Protein AF-0000000085128544 (afdb_homodimer)

Foldseek 3Di:
DDPPLPALPDAFPAAAADDDDPVVLQVLLVLLLLLDPQLQLLLLLCLLLVEDLQLSLLQSLLQLQLQLVLLCLLCPPFLVFLWGKGFDLQCSLLQQLQLVVQPTYPQSNQAVLQQLQVLLVVLLVCLVVLNQLVVLVQQFDLLLLLLLLLLSLVLCLCSLCVRFQQDDPDPDDSVRSVVLLQQLLVQLVVLCVQLVVDPDPVSSSSNSNSNVRSLVVSQVVCVVVVNFDCVLLVPWDFFDARAFRVPRHNHDHDPLSNVLVNLSVSSLLNNQVVLVVLLCSLSVHFRDSSSSSSSSSSQSVSQNSSSGRNYHRMGTDSSVSVSCSVVSHGYSSSSNSSSVVSSVSSGGSSSSSVSSRRRSSSSSSSVSVVSVVSSVVSVVSCVVPPCDPLSCCLSPVLSVQLVCLSPPDPVVLVVDDSSSNSCSSRSSSRSSVSSSVSVVPDDDDVVVPPPVPCPRD/DDDPLPALPDAFPAAAADDDDPVVLQVLLVLLLLLDPQLQLLLLLCLLLVEDLQLSLLQSLLQLQLQLVLLCLLCPPFLVFLWGKGFDLQCSLLQQLQLVVQPTYPQSNQAVLQQLQVLLVVLLVCLVVLNQLVVLVQQFDLLLLLLLLLLSLVLCLCSLCVRFQQDDDDPDDSVRSVVLLQQLLVQLVVLCVQLVVDPDPVSVSSNSNSNVRSLVVSQVVCVVVVNFDCVLLVPWDFFDAHAFRVGRHNHDHDPLSNVLVNLSVSSLLNNQVVLVVLLCSLSVHFRDSSSSSSSSSSQSVSSNSSSGRNYHRMGTDSSVSVSCSSVSHGYSSSSNSSSVVSSVSSGGSSSSSVSSRRRSSSSSSSVSVVSVVSSVVSVVSCVVPPCDPLSCCLSPVLSVQLVCLSPPDPVVLVVDDSSSNSCSSRSSSRSSVSSSVSVVPDDDDPVVPPPVPCPRD

InterPro domains:
  IPR006043 Nucleobase cation symporter 2 family [PF00860] (24-406)

Solvent-accessible surface area (backbone atoms only — not comparable to full-atom values): 42952 Å² total; per-residue (Å²): 135,83,73,83,64,83,61,59,85,67,77,73,76,31,50,51,87,41,84,72,53,69,68,55,18,44,55,53,7,48,49,48,50,51,51,45,70,57,61,52,58,41,48,52,54,26,55,67,42,65,44,53,59,67,57,27,15,37,32,34,15,12,33,31,28,27,18,7,51,23,10,36,42,24,27,72,66,40,38,56,44,67,47,50,32,26,62,46,72,64,52,50,36,31,47,52,34,40,12,49,72,56,72,26,48,76,68,2,44,8,38,37,38,37,9,41,37,60,24,18,50,49,38,24,48,34,11,73,71,62,46,36,47,60,50,47,62,69,56,44,44,67,67,36,42,16,37,36,39,27,36,40,12,59,55,43,37,56,49,22,40,52,53,16,25,62,43,60,62,94,84,48,44,57,67,56,24,45,49,37,11,48,48,3,30,49,41,26,52,48,28,42,50,50,17,66,71,34,90,45,73,66,11,51,50,34,40,39,35,12,64,54,48,11,49,52,52,22,41,49,52,33,40,74,71,66,66,49,68,62,60,66,32,70,71,36,49,62,67,43,81,52,46,34,45,69,74,72,30,67,63,31,80,44,70,47,52,25,55,48,35,40,54,43,48,52,51,47,50,47,55,27,49,52,26,52,44,47,37,23,49,62,68,73,43,69,70,50,61,67,42,46,8,31,32,35,27,22,42,13,50,26,19,31,52,7,20,44,33,44,22,60,53,46,32,48,44,51,60,50,37,51,49,28,63,72,69,16,51,37,23,31,57,23,42,44,36,25,12,49,51,32,33,54,52,15,33,28,28,32,60,24,24,47,59,46,48,48,49,53,15,26,54,14,19,40,44,38,53,50,20,32,52,40,21,45,53,10,50,58,51,41,54,78,46,81,76,46,73,64,47,42,47,33,45,26,50,13,48,51,44,18,50,48,31,69,63,50,54,65,76,62,44,69,72,45,59,66,46,57,35,33,41,41,33,11,23,36,47,44,14,38,50,40,18,38,48,39,57,70,68,51,76,74,62,80,82,66,59,59,62,76,60,82,66,73,81,134,84,72,82,62,82,61,58,83,68,76,72,76,30,48,51,86,40,85,70,53,69,69,54,17,44,55,52,6,49,48,48,51,51,52,46,72,55,62,51,57,41,48,52,53,26,56,68,41,64,44,54,58,67,57,27,14,36,32,34,16,12,33,31,27,28,20,6,51,22,10,35,42,23,27,71,68,41,38,56,46,68,48,50,32,25,60,47,72,64,52,52,38,30,48,52,35,41,12,50,73,57,72,26,48,75,67,2,45,8,39,38,37,37,10,41,38,61,27,17,50,50,38,24,49,34,11,74,70,62,45,36,47,61,51,47,61,69,56,43,44,66,67,38,42,17,34,37,37,26,37,41,13,59,52,44,36,57,52,22,42,54,54,17,24,62,45,62,62,94,83,47,46,56,66,56,24,44,48,39,10,48,49,3,30,48,41,26,52,49,29,42,50,50,15,66,71,34,89,45,72,65,11,51,50,35,40,38,34,12,64,55,48,11,48,52,51,22,41,50,53,32,41,76,72,66,66,50,70,63,61,67,32,68,71,36,50,64,69,42,80,53,48,33,48,69,76,72,28,65,64,32,80,46,68,48,51,25,56,45,36,38,54,42,50,52,52,46,49,48,53,26,49,51,28,51,45,48,37,25,49,62,68,70,41,68,69,49,62,66,41,45,8,31,31,33,26,22,42,14,50,25,20,32,51,6,21,42,33,44,21,61,52,47,29,49,44,54,60,51,37,51,50,26,62,72,69,14,52,37,24,31,59,22,41,44,38,24,12,50,51,31,32,53,52,16,33,27,27,31,60,23,24,47,60,47,50,49,48,52,16,27,54,14,18,40,44,37,54,50,20,32,51,41,20,45,53,11,50,59,50,41,56,77,46,80,75,44,74,64,48,42,46,32,45,26,50,14,48,51,44,17,50,49,30,67,63,49,55,65,76,61,45,69,72,45,58,67,46,56,35,33,42,41,34,10,22,35,50,43,13,38,51,40,18,38,50,41,58,71,67,52,76,73,61,80,80,66,60,58,62,75,61,84,66,72,81

Structure (mmCIF, N/CA/C/O backbone):
data_AF-0000000085128544-model_v1
#
loop_
_entity.id
_entity.type
_entity.pdbx_description
1 polymer 'Xanthine/uracil/vitamin C permease'
#
loop_
_atom_site.group_PDB
_atom_site.id
_atom_site.type_symbol
_atom_site.label_atom_id
_atom_site.label_alt_id
_atom_site.label_comp_id
_atom_site.label_asym_id
_atom_site.label_entity_id
_atom_site.label_seq_id
_atom_site.pdbx_PDB_ins_code
_atom_site.Cartn_x
_atom_site.Cartn_y
_atom_site.Cartn_z
_atom_site.occupancy
_atom_site.B_iso_or_equiv
_atom_site.auth_seq_id
_atom_site.auth_comp_id
_atom_site.auth_asym_id
_atom_site.auth_atom_id
_atom_site.pdbx_PDB_model_num
ATOM 1 N N . MET A 1 1 ? -31.672 -19.531 18.875 1 21.17 1 MET A N 1
ATOM 2 C CA . MET A 1 1 ? -31.078 -18.312 18.328 1 21.17 1 MET A CA 1
ATOM 3 C C . MET A 1 1 ? -30.328 -18.609 17.047 1 21.17 1 MET A C 1
ATOM 5 O O . MET A 1 1 ? -29.375 -19.391 17.031 1 21.17 1 MET A O 1
ATOM 9 N N . THR A 1 2 ? -30.906 -18.516 15.867 1 25.05 2 THR A N 1
ATOM 10 C CA . THR A 1 2 ? -30.656 -18.891 14.477 1 25.05 2 THR A CA 1
ATOM 11 C C . THR A 1 2 ? -29.438 -18.156 13.93 1 25.05 2 THR A C 1
ATOM 13 O O . THR A 1 2 ? -29.328 -16.938 14.055 1 25.05 2 THR A O 1
ATOM 16 N N . GLU A 1 3 ? -28.25 -18.781 13.93 1 29.05 3 GLU A N 1
ATOM 17 C CA . GLU A 1 3 ? -26.922 -18.391 13.492 1 29.05 3 GLU A CA 1
ATOM 18 C C . GLU A 1 3 ? -26.969 -17.625 12.18 1 29.05 3 GLU A C 1
ATOM 20 O O . GLU A 1 3 ? -27.562 -18.094 11.203 1 29.05 3 GLU A O 1
ATOM 25 N N . PRO A 1 4 ? -27.031 -16.359 12.211 1 31.19 4 PRO A N 1
ATOM 26 C CA . PRO A 1 4 ? -27.156 -15.719 10.898 1 31.19 4 PRO A CA 1
ATOM 27 C C . PRO A 1 4 ? -26.047 -16.125 9.93 1 31.19 4 PRO A C 1
ATOM 29 O O . PRO A 1 4 ? -24.875 -15.875 10.188 1 31.19 4 PRO A O 1
ATOM 32 N N . THR A 1 5 ? -25.969 -17.422 9.477 1 33.78 5 THR A N 1
ATOM 33 C CA . THR A 1 5 ? -25.234 -17.984 8.352 1 33.78 5 THR A CA 1
ATOM 34 C C . THR A 1 5 ? -25.219 -17 7.18 1 33.78 5 THR A C 1
ATOM 36 O O . THR A 1 5 ? -26.281 -16.609 6.68 1 33.78 5 THR A O 1
ATOM 39 N N . SER A 1 6 ? -24.422 -16.062 7.258 1 34.97 6 SER A N 1
ATOM 40 C CA . SER A 1 6 ? -24.328 -15.344 5.992 1 34.97 6 SER A CA 1
ATOM 41 C C . SER A 1 6 ? -24.375 -16.297 4.809 1 34.97 6 SER A C 1
ATOM 43 O O . SER A 1 6 ? -23.391 -16.984 4.52 1 34.97 6 SER A O 1
ATOM 45 N N . SER A 1 7 ? -25.359 -17.094 4.641 1 38.66 7 SER A N 1
ATOM 46 C CA . SER A 1 7 ? -25.734 -18.031 3.58 1 38.66 7 SER A CA 1
ATOM 47 C C . SER A 1 7 ? -25.484 -17.422 2.201 1 38.66 7 SER A C 1
ATOM 49 O O . SER A 1 7 ? -25.781 -16.25 1.965 1 38.66 7 SER A O 1
ATOM 51 N N . TYR A 1 8 ? -24.297 -17.844 1.575 1 43.59 8 TYR A N 1
ATOM 52 C CA . TYR A 1 8 ? -24.219 -17.594 0.141 1 43.59 8 TYR A CA 1
ATOM 53 C C . TYR A 1 8 ? -25.609 -17.656 -0.493 1 43.59 8 TYR A C 1
ATOM 55 O O . TYR A 1 8 ? -26.328 -18.625 -0.326 1 43.59 8 TYR A O 1
ATOM 63 N N . GLU A 1 9 ? -26.109 -16.609 -0.765 1 48.25 9 GLU A N 1
ATOM 64 C CA . GLU A 1 9 ? -27.438 -16.469 -1.361 1 48.25 9 GLU A CA 1
ATOM 65 C C . GLU A 1 9 ? -27.531 -17.234 -2.68 1 48.25 9 GLU A C 1
ATOM 67 O O . GLU A 1 9 ? -28.641 -17.422 -3.207 1 48.25 9 GLU A O 1
ATOM 72 N N . GLY A 1 10 ? -26.359 -17.672 -3.361 1 56.69 10 GLY A N 1
ATOM 73 C CA . GLY A 1 10 ? -26.594 -18.359 -4.625 1 56.69 10 GLY A CA 1
ATOM 74 C C . GLY A 1 10 ? -26.891 -19.828 -4.453 1 56.69 10 GLY A C 1
ATOM 75 O O . GLY A 1 10 ? -26.609 -20.422 -3.404 1 56.69 10 GLY A O 1
ATOM 76 N N . ARG A 1 11 ? -27.656 -20.562 -5.297 1 65.25 11 ARG A N 1
ATOM 77 C CA . ARG A 1 11 ? -28.094 -21.969 -5.258 1 65.25 11 ARG A CA 1
ATOM 78 C C . ARG A 1 11 ? -27.016 -22.891 -5.793 1 65.25 11 ARG A C 1
ATOM 80 O O . ARG A 1 11 ? -26.531 -22.719 -6.914 1 65.25 11 ARG A O 1
ATOM 87 N N . LEU A 1 12 ? -26.297 -23.781 -5.027 1 84.56 12 LEU A N 1
ATOM 88 C CA . LEU A 1 12 ? -25.359 -24.812 -5.445 1 84.56 12 LEU A CA 1
ATOM 89 C C . LEU A 1 12 ? -26.062 -25.875 -6.293 1 84.56 12 LEU A C 1
ATOM 91 O O . LEU A 1 12 ? -27.062 -26.453 -5.871 1 84.56 12 LEU A O 1
ATOM 95 N N . ILE A 1 13 ? -25.547 -26.047 -7.469 1 87.06 13 ILE A N 1
ATOM 96 C CA . ILE A 1 13 ? -26.109 -27.016 -8.414 1 87.06 13 ILE A CA 1
ATOM 97 C C . ILE A 1 13 ? -25.516 -28.391 -8.172 1 87.06 13 ILE A C 1
ATOM 99 O O . ILE A 1 13 ? -26.219 -29.406 -8.25 1 87.06 13 ILE A O 1
ATOM 103 N N . ALA A 1 14 ? -24.234 -28.406 -7.891 1 91.94 14 ALA A N 1
ATOM 104 C CA . ALA A 1 14 ? -23.547 -29.672 -7.609 1 91.94 14 ALA A CA 1
ATOM 105 C C . ALA A 1 14 ? -22.625 -29.531 -6.402 1 91.94 14 ALA A C 1
ATOM 107 O O . ALA A 1 14 ? -21.812 -28.609 -6.336 1 91.94 14 ALA A O 1
ATOM 108 N N . ARG A 1 15 ? -22.797 -30.469 -5.551 1 92.56 15 ARG A N 1
ATOM 109 C CA . ARG A 1 15 ? -21.969 -30.531 -4.352 1 92.56 15 ARG A CA 1
ATOM 110 C C . ARG A 1 15 ? -20.672 -31.297 -4.613 1 92.56 15 ARG A C 1
ATOM 112 O O . ARG A 1 15 ? -20.516 -31.922 -5.664 1 92.56 15 ARG A O 1
ATOM 119 N N . PRO A 1 16 ? -19.734 -31.328 -3.656 1 93.75 16 PRO A N 1
ATOM 120 C CA . PRO A 1 16 ? -18.406 -31.906 -3.9 1 93.75 16 PRO A CA 1
ATOM 121 C C . PRO A 1 16 ? -18.469 -33.406 -4.223 1 93.75 16 PRO A C 1
ATOM 123 O O . PRO A 1 16 ? -17.688 -33.875 -5.043 1 93.75 16 PRO A O 1
ATOM 126 N N . ASP A 1 17 ? -19.406 -34.062 -3.715 1 93.81 17 ASP A N 1
ATOM 127 C CA . ASP A 1 17 ? -19.453 -35.5 -3.889 1 93.81 17 ASP A CA 1
ATOM 128 C C . ASP A 1 17 ? -20.391 -35.906 -5.027 1 93.81 17 ASP A C 1
ATOM 130 O O . ASP A 1 17 ? -20.484 -37.062 -5.383 1 93.81 17 ASP A O 1
ATOM 134 N N . ASP A 1 18 ? -20.969 -34.875 -5.566 1 93.88 18 ASP A N 1
ATOM 135 C CA . ASP A 1 18 ? -21.875 -35.125 -6.676 1 93.88 18 ASP A CA 1
ATOM 136 C C . ASP A 1 18 ? -21.109 -35.438 -7.957 1 93.88 18 ASP A C 1
ATOM 138 O O . ASP A 1 18 ? -20.031 -34.875 -8.195 1 93.88 18 ASP A O 1
ATOM 142 N N . ARG A 1 19 ? -21.719 -36.312 -8.727 1 94.06 19 ARG A N 1
ATOM 143 C CA . ARG A 1 19 ? -21.109 -36.656 -10.008 1 94.06 19 ARG A CA 1
ATOM 144 C C . ARG A 1 19 ? -21.688 -35.812 -11.141 1 94.06 19 ARG A C 1
ATOM 146 O O . ARG A 1 19 ? -22.875 -35.5 -11.133 1 94.06 19 ARG A O 1
ATOM 153 N N . VAL A 1 20 ? -20.781 -35.5 -12.016 1 94.56 20 VAL A N 1
ATOM 154 C CA . VAL A 1 20 ? -21.188 -34.781 -13.227 1 94.56 20 VAL A CA 1
ATOM 155 C C . VAL A 1 20 ? -20.719 -35.562 -14.461 1 94.56 20 VAL A C 1
ATOM 157 O O . VAL A 1 20 ? -19.953 -36.531 -14.344 1 94.56 20 VAL A O 1
ATOM 160 N N . SER A 1 21 ? -21.266 -35.188 -15.594 1 95.19 21 SER A N 1
ATOM 161 C CA . SER A 1 21 ? -20.828 -35.844 -16.828 1 95.19 21 SER A CA 1
ATOM 162 C C . SER A 1 21 ? -19.391 -35.531 -17.156 1 95.19 21 SER A C 1
ATOM 164 O O . SER A 1 21 ? -18.859 -34.5 -16.703 1 95.19 21 SER A O 1
ATOM 166 N N . LEU A 1 22 ? -18.75 -36.406 -17.844 1 95.12 22 LEU A N 1
ATOM 167 C CA . LEU A 1 22 ? -17.359 -36.219 -18.188 1 95.12 22 LEU A CA 1
ATOM 168 C C . LEU A 1 22 ? -17.172 -34.938 -19.031 1 95.12 22 LEU A C 1
ATOM 170 O O . LEU A 1 22 ? -16.188 -34.219 -18.859 1 95.12 22 LEU A O 1
ATOM 174 N N . SER A 1 23 ? -18.109 -34.719 -19.938 1 95.19 23 SER A N 1
ATOM 175 C CA . SER A 1 23 ? -18.031 -33.531 -20.766 1 95.19 23 SER A CA 1
ATOM 176 C C . SER A 1 23 ? -18.188 -32.25 -19.938 1 95.19 23 SER A C 1
ATOM 178 O O . SER A 1 23 ? -17.469 -31.266 -20.141 1 95.19 23 SER A O 1
ATOM 180 N N . GLN A 1 24 ? -19.031 -32.344 -19.047 1 93.69 24 GLN A N 1
ATOM 181 C CA . GLN A 1 24 ? -19.25 -31.219 -18.156 1 93.69 24 GLN A CA 1
ATOM 182 C C . GLN A 1 24 ? -18.031 -30.984 -17.266 1 93.69 24 GLN A C 1
ATOM 184 O O . GLN A 1 24 ? -17.625 -29.844 -17.031 1 93.69 24 GLN A O 1
ATOM 189 N N . ALA A 1 25 ? -17.5 -32.062 -16.766 1 95.94 25 ALA A N 1
ATOM 190 C CA . ALA A 1 25 ? -16.312 -31.984 -15.914 1 95.94 25 ALA A CA 1
ATOM 191 C C . ALA A 1 25 ? -15.148 -31.344 -16.656 1 95.94 25 ALA A C 1
ATOM 193 O O . ALA A 1 25 ? -14.438 -30.5 -16.109 1 95.94 25 ALA A O 1
ATOM 194 N N . LEU A 1 26 ? -15 -31.719 -17.844 1 95.81 26 LEU A N 1
ATOM 195 C CA . LEU A 1 26 ? -13.891 -31.219 -18.641 1 95.81 26 LEU A CA 1
ATOM 196 C C . LEU A 1 26 ? -14.094 -29.734 -18.969 1 95.81 26 LEU A C 1
ATOM 198 O O . LEU A 1 26 ? -13.156 -28.938 -18.875 1 95.81 26 LEU A O 1
ATOM 202 N N . LEU A 1 27 ? -15.281 -29.359 -19.375 1 92.81 27 LEU A N 1
ATOM 203 C CA . LEU A 1 27 ? -15.562 -27.969 -19.75 1 92.81 27 LEU A CA 1
ATOM 204 C C . LEU A 1 27 ? -15.445 -27.062 -18.531 1 92.81 27 LEU A C 1
ATOM 206 O O . LEU A 1 27 ? -14.852 -25.984 -18.625 1 92.81 27 LEU A O 1
ATOM 210 N N . LEU A 1 28 ? -16.016 -27.484 -17.484 1 93.25 28 LEU A N 1
ATOM 211 C CA . LEU A 1 28 ? -15.953 -26.688 -16.266 1 93.25 28 LEU A CA 1
ATOM 212 C C . LEU A 1 28 ? -14.547 -26.688 -15.688 1 93.25 28 LEU A C 1
ATOM 214 O O . LEU A 1 28 ? -14.102 -25.672 -15.117 1 93.25 28 LEU A O 1
ATOM 218 N N . GLY A 1 29 ? -13.883 -27.828 -15.781 1 95.69 29 GLY A N 1
ATOM 219 C CA . GLY A 1 29 ? -12.484 -27.875 -15.391 1 95.69 29 GLY A CA 1
ATOM 220 C C . GLY A 1 29 ? -11.617 -26.891 -16.156 1 95.69 29 GLY A C 1
ATOM 221 O O . GLY A 1 29 ? -10.758 -26.234 -15.57 1 95.69 29 GLY A O 1
ATOM 222 N N . LEU A 1 30 ? -11.859 -26.797 -17.438 1 94.12 30 LEU A N 1
ATOM 223 C CA . LEU A 1 30 ? -11.141 -25.859 -18.281 1 94.12 30 LEU A CA 1
ATOM 224 C C . LEU A 1 30 ? -11.398 -24.422 -17.828 1 94.12 30 LEU A C 1
ATOM 226 O O . LEU A 1 30 ? -10.5 -23.578 -17.875 1 94.12 30 LEU A O 1
ATOM 230 N N . GLN A 1 31 ? -12.57 -24.188 -17.438 1 91.69 31 GLN A N 1
ATOM 231 C CA . GLN A 1 31 ? -12.914 -22.859 -16.938 1 91.69 31 GLN A CA 1
ATOM 232 C C . GLN A 1 31 ? -12.094 -22.516 -15.688 1 91.69 31 GLN A C 1
ATOM 234 O O . GLN A 1 31 ? -11.625 -21.375 -15.547 1 91.69 31 GLN A O 1
ATOM 239 N N . HIS A 1 32 ? -11.969 -23.484 -14.82 1 94.69 32 HIS A N 1
ATOM 240 C CA . HIS A 1 32 ? -11.164 -23.266 -13.625 1 94.69 32 HIS A CA 1
ATOM 241 C C . HIS A 1 32 ? -9.703 -23.016 -13.977 1 94.69 32 HIS A C 1
ATOM 243 O O . HIS A 1 32 ? -9.062 -22.141 -13.391 1 94.69 32 HIS A O 1
ATOM 249 N N . VAL A 1 33 ? -9.203 -23.75 -14.93 1 95.12 33 VAL A N 1
ATOM 250 C CA . VAL A 1 33 ? -7.824 -23.594 -15.367 1 95.12 33 VAL A CA 1
ATOM 251 C C . VAL A 1 33 ? -7.621 -22.203 -15.953 1 95.12 33 VAL A C 1
ATOM 253 O O . VAL A 1 33 ? -6.605 -21.547 -15.695 1 95.12 33 VAL A O 1
ATOM 256 N N . MET A 1 34 ? -8.555 -21.703 -16.719 1 90.19 34 MET A N 1
ATOM 257 C CA . MET A 1 34 ? -8.461 -20.391 -17.344 1 90.19 34 MET A CA 1
ATOM 258 C C . MET A 1 34 ? -8.5 -19.281 -16.297 1 90.19 34 MET A C 1
ATOM 260 O O . MET A 1 34 ? -7.902 -18.219 -16.484 1 90.19 34 MET A O 1
ATOM 264 N N . ALA A 1 35 ? -9.156 -19.609 -15.234 1 88.5 35 ALA A N 1
ATOM 265 C CA . ALA A 1 35 ? -9.297 -18.609 -14.172 1 88.5 35 ALA A CA 1
ATOM 266 C C . ALA A 1 35 ? -8.047 -18.531 -13.312 1 88.5 35 ALA A C 1
ATOM 268 O O . ALA A 1 35 ? -7.895 -17.625 -12.492 1 88.5 35 ALA A O 1
ATOM 269 N N . MET A 1 36 ? -7.156 -19.469 -13.594 1 92.56 36 MET A N 1
ATOM 270 C CA . MET A 1 36 ? -5.953 -19.547 -12.773 1 92.56 36 MET A CA 1
ATOM 271 C C . MET A 1 36 ? -4.77 -18.891 -13.484 1 92.56 36 MET A C 1
ATOM 273 O O . MET A 1 36 ? -4.625 -19.016 -14.695 1 92.56 36 MET A O 1
ATOM 277 N N . ASP A 1 37 ? -4.031 -18.141 -12.875 1 91.69 37 ASP A N 1
ATOM 278 C CA . ASP A 1 37 ? -2.852 -17.5 -13.438 1 91.69 37 ASP A CA 1
ATOM 279 C C . ASP A 1 37 ? -1.578 -18.266 -13.086 1 91.69 37 ASP A C 1
ATOM 281 O O . ASP A 1 37 ? -0.61 -17.672 -12.602 1 91.69 37 ASP A O 1
ATOM 285 N N . VAL A 1 38 ? -1.551 -19.531 -13.477 1 94.38 38 VAL A N 1
ATOM 286 C CA . VAL A 1 38 ? -0.511 -20.484 -13.094 1 94.38 38 VAL A CA 1
ATOM 287 C C . VAL A 1 38 ? 0.82 -20.062 -13.719 1 94.38 38 VAL A C 1
ATOM 289 O O . VAL A 1 38 ? 1.887 -20.375 -13.18 1 94.38 38 VAL A O 1
ATOM 292 N N . TYR A 1 39 ? 0.849 -19.359 -14.797 1 92.62 39 TYR A N 1
ATOM 293 C CA . TYR A 1 39 ? 2.033 -19.047 -15.594 1 92.62 39 TYR A CA 1
ATOM 294 C C . TYR A 1 39 ? 2.756 -17.828 -15.047 1 92.62 39 TYR A C 1
ATOM 296 O O . TYR A 1 39 ? 3.908 -17.562 -15.406 1 92.62 39 TYR A O 1
ATOM 304 N N . VAL A 1 40 ? 2.16 -17.078 -14.141 1 92.81 40 VAL A N 1
ATOM 305 C CA . VAL A 1 40 ? 2.662 -15.766 -13.766 1 92.81 40 VAL A CA 1
ATOM 306 C C . VAL A 1 40 ? 3.906 -15.914 -12.891 1 92.81 40 VAL A C 1
ATOM 308 O O . VAL A 1 40 ? 4.945 -15.312 -13.172 1 92.81 40 VAL A O 1
ATOM 311 N N . VAL A 1 41 ? 3.834 -16.75 -11.922 1 95.5 41 VAL A N 1
ATOM 312 C CA . VAL A 1 41 ? 4.895 -16.875 -10.93 1 95.5 41 VAL A CA 1
ATOM 313 C C . VAL A 1 41 ? 6.176 -17.359 -11.602 1 95.5 41 VAL A C 1
ATOM 315 O O . VAL A 1 41 ? 7.23 -16.734 -11.469 1 95.5 41 VAL A O 1
ATOM 318 N N . PRO A 1 42 ? 6.086 -18.438 -12.398 1 96.06 42 PRO A N 1
ATOM 319 C CA . PRO A 1 42 ? 7.328 -18.875 -13.031 1 96.06 42 PRO A CA 1
ATOM 320 C C . PRO A 1 42 ? 7.879 -17.875 -14.031 1 96.06 42 PRO A C 1
ATOM 322 O O . PRO A 1 42 ? 9.094 -17.734 -14.172 1 96.06 42 PRO A O 1
ATOM 325 N N . PHE A 1 43 ? 7.062 -17.188 -14.688 1 93.75 43 PHE A N 1
ATOM 326 C CA . PHE A 1 43 ? 7.52 -16.172 -15.625 1 93.75 43 PHE A CA 1
ATOM 327 C C . PHE A 1 43 ? 8.273 -15.062 -14.906 1 93.75 43 PHE A C 1
ATOM 329 O O . PHE A 1 43 ? 9.32 -14.609 -15.375 1 93.75 43 PHE A O 1
ATOM 336 N N . ILE A 1 44 ? 7.699 -14.641 -13.805 1 92.81 44 ILE A N 1
ATOM 337 C CA . ILE A 1 44 ? 8.305 -13.562 -13.039 1 92.81 44 ILE A CA 1
ATOM 338 C C . ILE A 1 44 ? 9.688 -13.984 -12.547 1 92.81 44 ILE A C 1
ATOM 340 O O . ILE A 1 44 ? 10.648 -13.219 -12.633 1 92.81 44 ILE A O 1
ATOM 344 N N . ILE A 1 45 ? 9.789 -15.164 -12.07 1 95.19 45 ILE A N 1
ATOM 345 C CA . ILE A 1 45 ? 11.07 -15.672 -11.586 1 95.19 45 ILE A CA 1
ATOM 346 C C . ILE A 1 45 ? 12.062 -15.742 -12.742 1 95.19 45 ILE A C 1
ATOM 348 O O . ILE A 1 45 ? 13.195 -15.273 -12.625 1 95.19 45 ILE A O 1
ATOM 352 N N . ALA A 1 46 ? 11.602 -16.297 -13.859 1 94.38 46 ALA A N 1
ATOM 353 C CA . ALA A 1 46 ? 12.469 -16.438 -15.023 1 94.38 46 ALA A CA 1
ATOM 354 C C . ALA A 1 46 ? 12.945 -15.086 -15.539 1 94.38 46 ALA A C 1
ATOM 356 O O . ALA A 1 46 ? 14.109 -14.922 -15.906 1 94.38 46 ALA A O 1
ATOM 357 N N . SER A 1 47 ? 12.039 -14.164 -15.57 1 90.62 47 SER A N 1
ATOM 358 C CA . SER A 1 47 ? 12.375 -12.82 -16.031 1 90.62 47 SER A CA 1
ATOM 359 C C . SER A 1 47 ? 13.344 -12.133 -15.078 1 90.62 47 SER A C 1
ATOM 361 O O . SER A 1 47 ? 14.32 -11.516 -15.516 1 90.62 47 SER A O 1
ATOM 363 N N . ALA A 1 48 ? 13.102 -12.242 -13.836 1 89.94 48 ALA A N 1
ATOM 364 C CA . ALA A 1 48 ? 13.953 -11.602 -12.836 1 89.94 48 ALA A CA 1
ATOM 365 C C . ALA A 1 48 ? 15.359 -12.18 -12.859 1 89.94 48 ALA A C 1
ATOM 367 O O . ALA A 1 48 ? 16.344 -11.461 -12.641 1 89.94 48 ALA A O 1
ATOM 368 N N . LEU A 1 49 ? 15.492 -13.438 -13.148 1 93.12 49 LEU A N 1
ATOM 369 C CA . LEU A 1 49 ? 16.781 -14.117 -13.148 1 93.12 49 LEU A CA 1
ATOM 370 C C . LEU A 1 49 ? 17.422 -14.062 -14.539 1 93.12 49 LEU A C 1
ATOM 372 O O . LEU A 1 49 ? 18.5 -14.609 -14.742 1 93.12 49 LEU A O 1
ATOM 376 N N . ALA A 1 50 ? 16.703 -13.461 -15.477 1 89.88 50 ALA A N 1
ATOM 377 C CA . ALA A 1 50 ? 17.188 -13.328 -16.844 1 89.88 50 ALA A CA 1
ATOM 378 C C . ALA A 1 50 ? 17.516 -14.695 -17.453 1 89.88 50 ALA A C 1
ATOM 380 O O . ALA A 1 50 ? 18.609 -14.891 -18.016 1 89.88 50 ALA A O 1
ATOM 381 N N . LEU A 1 51 ? 16.641 -15.594 -17.297 1 92.44 51 LEU A N 1
ATOM 382 C CA . LEU A 1 51 ? 16.859 -16.938 -17.812 1 92.44 51 LEU A CA 1
ATOM 383 C C . LEU A 1 51 ? 16.703 -16.969 -19.328 1 92.44 51 LEU A C 1
ATOM 385 O O . LEU A 1 51 ? 16.016 -16.109 -19.906 1 92.44 51 LEU A O 1
ATOM 389 N N . SER A 1 52 ? 17.344 -17.969 -19.922 1 91.38 52 SER A N 1
ATOM 390 C CA . SER A 1 52 ? 17.125 -18.203 -21.344 1 91.38 52 SER A CA 1
ATOM 391 C C . SER A 1 52 ? 15.672 -18.594 -21.609 1 91.38 52 SER A C 1
ATOM 393 O O . SER A 1 52 ? 14.961 -19.047 -20.703 1 91.38 52 SER A O 1
ATOM 395 N N . GLN A 1 53 ? 15.281 -18.438 -22.828 1 90.5 53 GLN A N 1
ATOM 396 C CA . GLN A 1 53 ? 13.914 -18.797 -23.219 1 90.5 53 GLN A CA 1
ATOM 397 C C . GLN A 1 53 ? 13.633 -20.266 -22.938 1 90.5 53 GLN A C 1
ATOM 399 O O . GLN A 1 53 ? 12.531 -20.609 -22.5 1 90.5 53 GLN A O 1
ATOM 404 N N . ALA A 1 54 ? 14.578 -21.078 -23.188 1 90.75 54 ALA A N 1
ATOM 405 C CA . ALA A 1 54 ? 14.414 -22.516 -22.969 1 90.75 54 ALA A CA 1
ATOM 406 C C . ALA A 1 54 ? 14.258 -22.828 -21.484 1 90.75 54 ALA A C 1
ATOM 408 O O . ALA A 1 54 ? 13.422 -23.656 -21.109 1 90.75 54 ALA A O 1
ATOM 409 N N . ASP A 1 55 ? 15.062 -22.219 -20.656 1 92.81 55 ASP A N 1
ATOM 410 C CA . ASP A 1 55 ? 14.992 -22.438 -19.219 1 92.81 55 ASP A CA 1
ATOM 411 C C . ASP A 1 55 ? 13.688 -21.891 -18.641 1 92.81 55 ASP A C 1
ATOM 413 O O . ASP A 1 55 ? 13.094 -22.5 -17.734 1 92.81 55 ASP A O 1
ATOM 417 N N . ALA A 1 56 ? 13.305 -20.734 -19.172 1 94.06 56 ALA A N 1
ATOM 418 C CA . ALA A 1 56 ? 12.023 -20.172 -18.766 1 94.06 56 ALA A CA 1
ATOM 419 C C . ALA A 1 56 ? 10.875 -21.109 -19.109 1 94.06 56 ALA A C 1
ATOM 421 O O . ALA A 1 56 ? 9.977 -21.328 -18.281 1 94.06 56 ALA A O 1
ATOM 422 N N . ALA A 1 57 ? 10.922 -21.625 -20.297 1 94.88 57 ALA A N 1
ATOM 423 C CA . ALA A 1 57 ? 9.883 -22.547 -20.734 1 94.88 57 ALA A CA 1
ATOM 424 C C . ALA A 1 57 ? 9.844 -23.797 -19.859 1 94.88 57 ALA A C 1
ATOM 426 O O . ALA A 1 57 ? 8.773 -24.312 -19.531 1 94.88 57 ALA A O 1
ATOM 427 N N . SER A 1 58 ? 11 -24.266 -19.516 1 94.12 58 SER A N 1
ATOM 428 C CA . SER A 1 58 ? 11.078 -25.453 -18.672 1 94.12 58 SER A CA 1
ATOM 429 C C . SER A 1 58 ? 10.469 -25.188 -17.297 1 94.12 58 SER A C 1
ATOM 431 O O . SER A 1 58 ? 9.789 -26.062 -16.75 1 94.12 58 SER A O 1
ATOM 433 N N . MET A 1 59 ? 10.719 -24.047 -16.719 1 95.25 59 MET A N 1
ATOM 434 C CA . MET A 1 59 ? 10.164 -23.688 -15.422 1 95.25 59 MET A CA 1
ATOM 435 C C . MET A 1 59 ? 8.641 -23.562 -15.492 1 95.25 59 MET A C 1
ATOM 437 O O . MET A 1 59 ? 7.941 -23.969 -14.562 1 95.25 59 MET A O 1
ATOM 441 N N . ILE A 1 60 ? 8.148 -23 -16.547 1 96.44 60 ILE A N 1
ATOM 442 C CA . ILE A 1 60 ? 6.715 -22.859 -16.75 1 96.44 60 ILE A CA 1
ATOM 443 C C . ILE A 1 60 ? 6.07 -24.234 -16.859 1 96.44 60 ILE A C 1
ATOM 445 O O . ILE A 1 60 ? 5.031 -24.5 -16.25 1 96.44 60 ILE A O 1
ATOM 449 N N . GLN A 1 61 ? 6.73 -25.109 -17.578 1 96.62 61 GLN A N 1
ATOM 450 C CA . GLN A 1 61 ? 6.254 -26.484 -17.719 1 96.62 61 GLN A CA 1
ATOM 451 C C . GLN A 1 61 ? 6.176 -27.172 -16.359 1 96.62 61 GLN A C 1
ATOM 453 O O . GLN A 1 61 ? 5.172 -27.812 -16.031 1 96.62 61 GLN A O 1
ATOM 458 N N . SER A 1 62 ? 7.211 -27.031 -15.617 1 97.25 62 SER A N 1
ATOM 459 C CA . SER A 1 62 ? 7.262 -27.641 -14.289 1 97.25 62 SER A CA 1
ATOM 460 C C . SER A 1 62 ? 6.148 -27.094 -13.398 1 97.25 62 SER A C 1
ATOM 462 O O . SER A 1 62 ? 5.57 -27.844 -12.602 1 97.25 62 SER A O 1
ATOM 464 N N . THR A 1 63 ? 5.914 -25.828 -13.484 1 97.94 63 THR A N 1
ATOM 465 C CA . THR A 1 63 ? 4.906 -25.203 -12.648 1 97.94 63 THR A CA 1
ATOM 466 C C . THR A 1 63 ? 3.512 -25.719 -12.977 1 97.94 63 THR A C 1
ATOM 468 O O . THR A 1 63 ? 2.711 -25.984 -12.078 1 97.94 63 THR A O 1
ATOM 471 N N . PHE A 1 64 ? 3.197 -25.875 -14.266 1 98 64 PHE A N 1
ATOM 472 C CA . PHE A 1 64 ? 1.908 -26.422 -14.664 1 98 64 PHE A CA 1
ATOM 473 C C . PHE A 1 64 ? 1.754 -27.859 -14.164 1 98 64 PHE A C 1
ATOM 475 O O . PHE A 1 64 ? 0.696 -28.234 -13.648 1 98 64 PHE A O 1
ATOM 482 N N . LEU A 1 65 ? 2.779 -28.609 -14.328 1 98 65 LEU A N 1
ATOM 483 C CA . LEU A 1 65 ? 2.736 -30 -13.859 1 98 65 LEU A CA 1
ATOM 484 C C . LEU A 1 65 ? 2.543 -30.062 -12.352 1 98 65 LEU A C 1
ATOM 486 O O . LEU A 1 65 ? 1.737 -30.844 -11.852 1 98 65 LEU A O 1
ATOM 490 N N . ALA A 1 66 ? 3.295 -29.281 -11.648 1 98.25 66 ALA A N 1
ATOM 491 C CA . ALA A 1 66 ? 3.188 -29.234 -10.195 1 98.25 66 ALA A CA 1
ATOM 492 C C . ALA A 1 66 ? 1.783 -28.828 -9.758 1 98.25 66 ALA A C 1
ATOM 494 O O . ALA A 1 66 ? 1.231 -29.391 -8.812 1 98.25 66 ALA A O 1
ATOM 495 N N . ALA A 1 67 ? 1.218 -27.797 -10.398 1 98.25 67 ALA A N 1
ATOM 496 C CA . ALA A 1 67 ? -0.141 -27.359 -10.102 1 98.25 67 ALA A CA 1
ATOM 497 C C . ALA A 1 67 ? -1.15 -28.469 -10.336 1 98.25 67 ALA A C 1
ATOM 499 O O . ALA A 1 67 ? -2.068 -28.672 -9.539 1 98.25 67 ALA A O 1
ATOM 500 N N . GLY A 1 68 ? -1.002 -29.156 -11.461 1 98.44 68 GLY A N 1
ATOM 501 C CA . GLY A 1 68 ? -1.894 -30.266 -11.773 1 98.44 68 GLY A CA 1
ATOM 502 C C . GLY A 1 68 ? -1.822 -31.391 -10.758 1 98.44 68 GLY A C 1
ATOM 503 O O . GLY A 1 68 ? -2.846 -31.812 -10.211 1 98.44 68 GLY A O 1
ATOM 504 N N . VAL A 1 69 ? -0.633 -31.844 -10.477 1 98.19 69 VAL A N 1
ATOM 505 C CA . VAL A 1 69 ? -0.432 -32.938 -9.531 1 98.19 69 VAL A CA 1
ATOM 506 C C . VAL A 1 69 ? -0.902 -32.5 -8.141 1 98.19 69 VAL A C 1
ATOM 508 O O . VAL A 1 69 ? -1.553 -33.281 -7.434 1 98.19 69 VAL A O 1
ATOM 511 N N . GLY A 1 70 ? -0.527 -31.281 -7.785 1 98.19 70 GLY A N 1
ATOM 512 C CA . GLY A 1 70 ? -0.979 -30.766 -6.5 1 98.19 70 GLY A CA 1
ATOM 513 C C . GLY A 1 70 ? -2.49 -30.75 -6.367 1 98.19 70 GLY A C 1
ATOM 514 O O . GLY A 1 70 ? -3.029 -31.094 -5.312 1 98.19 70 GLY A O 1
ATOM 515 N N . THR A 1 71 ? -3.164 -30.297 -7.418 1 98.31 71 THR A N 1
ATOM 516 C CA . THR A 1 71 ? -4.621 -30.266 -7.414 1 98.31 71 THR A CA 1
ATOM 517 C C . THR A 1 71 ? -5.188 -31.672 -7.227 1 98.31 71 THR A C 1
ATOM 519 O O . THR A 1 71 ? -6.133 -31.875 -6.461 1 98.31 71 THR A O 1
ATOM 522 N N . LEU A 1 72 ? -4.625 -32.656 -7.887 1 98.25 72 LEU A N 1
ATOM 523 C CA . LEU A 1 72 ? -5.078 -34.062 -7.781 1 98.25 72 LEU A CA 1
ATOM 524 C C . LEU A 1 72 ? -4.859 -34.594 -6.371 1 98.25 72 LEU A C 1
ATOM 526 O O . LEU A 1 72 ? -5.746 -35.219 -5.801 1 98.25 72 LEU A O 1
ATOM 530 N N . ILE A 1 73 ? -3.736 -34.312 -5.82 1 97.81 73 ILE A N 1
ATOM 531 C CA . ILE A 1 73 ? -3.41 -34.781 -4.48 1 97.81 73 ILE A CA 1
ATOM 532 C C . ILE A 1 73 ? -4.41 -34.219 -3.477 1 97.81 73 ILE A C 1
ATOM 534 O O . ILE A 1 73 ? -4.98 -34.938 -2.67 1 97.81 73 ILE A O 1
ATOM 538 N N . GLN A 1 74 ? -4.637 -32.875 -3.541 1 96.38 74 GLN A N 1
ATOM 539 C CA . GLN A 1 74 ? -5.469 -32.188 -2.568 1 96.38 74 GLN A CA 1
ATOM 540 C C . GLN A 1 74 ? -6.938 -32.594 -2.721 1 96.38 74 GLN A C 1
ATOM 542 O O . GLN A 1 74 ? -7.629 -32.812 -1.729 1 96.38 74 GLN A O 1
ATOM 547 N N . THR A 1 75 ? -7.438 -32.656 -3.938 1 96.31 75 THR A N 1
ATOM 548 C CA . THR A 1 75 ? -8.867 -32.844 -4.199 1 96.31 75 THR A CA 1
ATOM 549 C C . THR A 1 75 ? -9.25 -34.312 -4.141 1 96.31 75 THR A C 1
ATOM 551 O O . THR A 1 75 ? -10.336 -34.656 -3.674 1 96.31 75 THR A O 1
ATOM 554 N N . ALA A 1 76 ? -8.414 -35.188 -4.598 1 94.75 76 ALA A N 1
ATOM 555 C 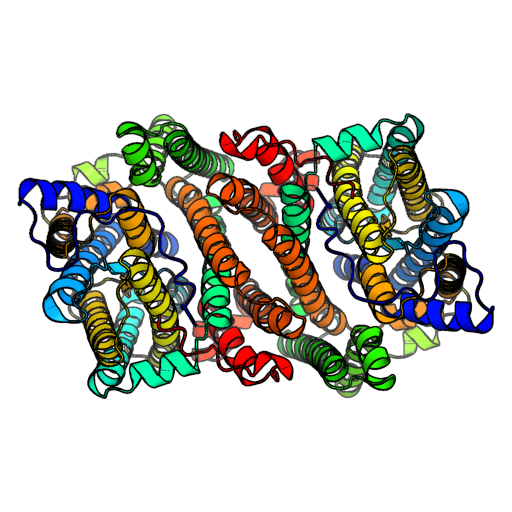CA . ALA A 1 76 ? -8.789 -36.594 -4.699 1 94.75 76 ALA A CA 1
ATOM 556 C C . ALA A 1 76 ? -8.414 -37.344 -3.432 1 94.75 76 ALA A C 1
ATOM 558 O O . ALA A 1 76 ? -9.141 -38.25 -3.004 1 94.75 76 ALA A O 1
ATOM 559 N N . TRP A 1 77 ? -7.367 -36.969 -2.746 1 94.56 77 TRP A N 1
ATOM 560 C CA . TRP A 1 77 ? -6.852 -37.906 -1.757 1 94.56 77 TRP A CA 1
ATOM 561 C C . TRP A 1 77 ? -6.777 -37.281 -0.378 1 94.56 77 TRP A C 1
ATOM 563 O O . TRP A 1 77 ? -7.027 -37.938 0.636 1 94.56 77 TRP A O 1
ATOM 573 N N . CYS A 1 78 ? -6.387 -36.062 -0.217 1 95.69 78 CYS A N 1
ATOM 574 C CA . CYS A 1 78 ? -6.047 -35.5 1.087 1 95.69 78 CYS A CA 1
ATOM 575 C C . CYS A 1 78 ? -7.227 -34.719 1.673 1 95.69 78 CYS A C 1
ATOM 577 O O . CYS A 1 78 ? -8.102 -35.312 2.314 1 95.69 78 CYS A O 1
ATOM 579 N N . MET A 1 79 ? -7.352 -33.469 1.275 1 94.5 79 MET A N 1
ATOM 580 C CA . MET A 1 79 ? -8.406 -32.656 1.86 1 94.5 79 MET A CA 1
ATOM 581 C C . MET A 1 79 ? -9.773 -33.031 1.309 1 94.5 79 MET A C 1
ATOM 583 O O . MET A 1 79 ? -10.781 -32.969 2.016 1 94.5 79 MET A O 1
ATOM 587 N N . ARG A 1 80 ? -9.898 -33.469 0.055 1 95.25 80 ARG A N 1
ATOM 588 C CA . ARG A 1 80 ? -11.102 -33.875 -0.657 1 95.25 80 ARG A CA 1
ATOM 589 C C . ARG A 1 80 ? -12.133 -32.75 -0.686 1 95.25 80 ARG A C 1
ATOM 591 O O . ARG A 1 80 ? -13.305 -32.969 -0.36 1 95.25 80 ARG A O 1
ATOM 598 N N . MET A 1 81 ? -11.656 -31.594 -0.869 1 94.31 81 MET A N 1
ATOM 599 C CA . MET A 1 81 ? -12.445 -30.406 -1.157 1 94.31 81 MET A CA 1
ATOM 600 C C . MET A 1 81 ? -12.148 -29.875 -2.557 1 94.31 81 MET A C 1
ATOM 602 O O . MET A 1 81 ? -11.102 -30.188 -3.131 1 94.31 81 MET A O 1
ATOM 606 N N . PRO A 1 82 ? -13.07 -29.203 -3.139 1 95.38 82 PRO A N 1
ATOM 607 C CA . PRO A 1 82 ? -12.852 -28.672 -4.48 1 95.38 82 PRO A CA 1
ATOM 608 C C . PRO A 1 82 ? -11.914 -27.453 -4.484 1 95.38 82 PRO A C 1
ATOM 610 O O . PRO A 1 82 ? -12.367 -26.328 -4.664 1 95.38 82 PRO A O 1
ATOM 613 N N . VAL A 1 83 ? -10.68 -27.734 -4.348 1 94.81 83 VAL A N 1
ATOM 614 C CA . VAL A 1 83 ? -9.664 -26.688 -4.312 1 94.81 83 VAL A CA 1
ATOM 615 C C . VAL A 1 83 ? -8.586 -26.984 -5.359 1 94.81 83 VAL A C 1
ATOM 617 O O . VAL A 1 83 ? -8 -28.062 -5.367 1 94.81 83 VAL A O 1
ATOM 620 N N . ALA A 1 84 ? -8.422 -26.031 -6.254 1 96.5 84 ALA A N 1
ATOM 621 C CA . ALA A 1 84 ? -7.324 -26.125 -7.211 1 96.5 84 ALA A CA 1
ATOM 622 C C . ALA A 1 84 ? -6.047 -25.516 -6.648 1 96.5 84 ALA A C 1
ATOM 624 O O . ALA A 1 84 ? -6.098 -24.531 -5.906 1 96.5 84 ALA A O 1
ATOM 625 N N . GLN A 1 85 ? -4.941 -26.125 -7 1 97.19 85 GLN A N 1
ATOM 626 C CA . GLN A 1 85 ? -3.643 -25.656 -6.531 1 97.19 85 GLN A CA 1
ATOM 627 C C . GLN A 1 85 ? -2.877 -24.938 -7.645 1 97.19 85 GLN A C 1
ATOM 629 O O . GLN A 1 85 ? -2.992 -25.312 -8.812 1 97.19 85 GLN A O 1
ATOM 634 N N . GLY A 1 86 ? -2.203 -23.922 -7.336 1 97 86 GLY A N 1
ATOM 635 C CA . GLY A 1 86 ? -1.306 -23.172 -8.211 1 97 86 GLY A CA 1
ATOM 636 C C . GLY A 1 86 ? -0.137 -22.562 -7.469 1 97 86 GLY A C 1
ATOM 637 O O . GLY A 1 86 ? -0.044 -22.656 -6.242 1 97 86 GLY A O 1
ATOM 638 N N . PRO A 1 87 ? 0.783 -22.031 -8.211 1 97.38 87 PRO A N 1
ATOM 639 C CA . PRO A 1 87 ? 1.962 -21.453 -7.559 1 97.38 87 PRO A CA 1
ATOM 640 C C . PRO A 1 87 ? 1.614 -20.281 -6.637 1 97.38 87 PRO A C 1
ATOM 642 O O . PRO A 1 87 ? 0.793 -19.438 -6.988 1 97.38 87 PRO A O 1
ATOM 645 N N . SER A 1 88 ? 2.191 -20.297 -5.484 1 96.69 88 SER A N 1
ATOM 646 C CA . SER A 1 88 ? 1.995 -19.219 -4.523 1 96.69 88 SER A CA 1
ATOM 647 C C . SER A 1 88 ? 2.836 -18 -4.879 1 96.69 88 SER A C 1
ATOM 649 O O . SER A 1 88 ? 3.984 -18.125 -5.312 1 96.69 88 SER A O 1
ATOM 651 N N . TYR A 1 89 ? 2.305 -16.844 -4.621 1 94.31 89 TYR A N 1
ATOM 652 C CA . TYR A 1 89 ? 3.018 -15.586 -4.836 1 94.31 89 TYR A CA 1
ATOM 653 C C . TYR A 1 89 ? 3.854 -15.219 -3.617 1 94.31 89 TYR A C 1
ATOM 655 O O . TYR A 1 89 ? 4.77 -14.391 -3.711 1 94.31 89 TYR A O 1
ATOM 663 N N . ILE A 1 90 ? 3.635 -15.812 -2.533 1 94.44 90 ILE A N 1
ATOM 664 C CA . ILE A 1 90 ? 4.191 -15.445 -1.237 1 94.44 90 ILE A CA 1
ATOM 665 C C . ILE A 1 90 ? 5.707 -15.648 -1.25 1 94.44 90 ILE A C 1
ATOM 667 O O . ILE A 1 90 ? 6.461 -14.773 -0.813 1 94.44 90 ILE A O 1
ATOM 671 N N . PRO A 1 91 ? 6.172 -16.734 -1.778 1 96.44 91 PRO A N 1
ATOM 672 C CA . PRO A 1 91 ? 7.609 -16.969 -1.668 1 96.44 91 PRO A CA 1
ATOM 673 C C . PRO A 1 91 ? 8.422 -16.234 -2.734 1 96.44 91 PRO A C 1
ATOM 675 O O . PRO A 1 91 ? 9.648 -16.359 -2.771 1 96.44 91 PRO A O 1
ATOM 678 N N . LEU A 1 92 ? 7.812 -15.516 -3.633 1 95.62 92 LEU A N 1
ATOM 679 C CA . LEU A 1 92 ? 8.469 -14.93 -4.793 1 95.62 92 LEU A CA 1
ATOM 680 C C . LEU A 1 92 ? 9.711 -14.148 -4.379 1 95.62 92 LEU A C 1
ATOM 682 O O . LEU A 1 92 ? 10.805 -14.391 -4.895 1 95.62 92 LEU A O 1
ATOM 686 N N . GLY A 1 93 ? 9.594 -13.297 -3.416 1 93.5 93 GLY A N 1
ATOM 687 C CA . GLY A 1 93 ? 10.719 -12.484 -2.982 1 93.5 93 GLY A CA 1
ATOM 688 C C . GLY A 1 93 ? 11.844 -13.289 -2.373 1 93.5 93 GLY A C 1
ATOM 689 O O . GLY A 1 93 ? 13.023 -13.047 -2.664 1 93.5 93 GLY A O 1
ATOM 690 N N . ALA A 1 94 ? 11.5 -14.219 -1.604 1 94.56 94 ALA A N 1
ATOM 691 C CA . ALA A 1 94 ? 12.5 -15.062 -0.953 1 94.56 94 ALA A CA 1
ATOM 692 C C . ALA A 1 94 ? 13.219 -15.938 -1.97 1 94.56 94 ALA A C 1
ATOM 694 O O . ALA A 1 94 ? 14.422 -16.188 -1.845 1 94.56 94 ALA A O 1
ATOM 695 N N . ILE A 1 95 ? 12.445 -16.469 -2.92 1 96.88 95 ILE A N 1
ATOM 696 C CA . ILE A 1 95 ? 13.031 -17.297 -3.973 1 96.88 95 ILE A CA 1
ATOM 697 C C . ILE A 1 95 ? 14.102 -16.5 -4.719 1 96.88 95 ILE A C 1
ATOM 699 O O . ILE A 1 95 ? 15.211 -16.984 -4.93 1 96.88 95 ILE A O 1
ATOM 703 N N . LEU A 1 96 ? 13.781 -15.273 -5.074 1 94.81 96 LEU A N 1
ATOM 704 C CA . LEU A 1 96 ? 14.734 -14.438 -5.797 1 94.81 96 LEU A CA 1
ATOM 705 C C . LEU A 1 96 ? 15.938 -14.109 -4.926 1 94.81 96 LEU A C 1
ATOM 707 O O . LEU A 1 96 ? 17.078 -14.148 -5.395 1 94.81 96 LEU A O 1
ATOM 711 N N . ALA A 1 97 ? 15.703 -13.844 -3.662 1 93.38 97 ALA A N 1
ATOM 712 C CA . ALA A 1 97 ? 16.797 -13.508 -2.754 1 93.38 97 ALA A CA 1
ATOM 713 C C . ALA A 1 97 ? 17.766 -14.672 -2.609 1 93.38 97 ALA A C 1
ATOM 715 O O . ALA A 1 97 ? 18.984 -14.484 -2.678 1 93.38 97 ALA A O 1
ATOM 716 N N . VAL A 1 98 ? 17.266 -15.844 -2.449 1 95.69 98 VAL A N 1
ATOM 717 C CA . VAL A 1 98 ? 18.109 -17.016 -2.262 1 95.69 98 VAL A CA 1
ATOM 718 C C . VAL A 1 98 ? 18.812 -17.375 -3.57 1 95.69 98 VAL A C 1
ATOM 720 O O . VAL A 1 98 ? 20 -17.703 -3.572 1 95.69 98 VAL A O 1
ATOM 723 N N . ALA A 1 99 ? 18.062 -17.281 -4.664 1 95.88 99 ALA A N 1
ATOM 724 C CA . ALA A 1 99 ? 18.656 -17.594 -5.961 1 95.88 99 ALA A CA 1
ATOM 725 C C . ALA A 1 99 ? 19.828 -16.641 -6.273 1 95.88 99 ALA A C 1
ATOM 727 O O . ALA A 1 99 ? 20.891 -17.094 -6.699 1 95.88 99 ALA A O 1
ATOM 728 N N . PHE A 1 100 ? 19.656 -15.375 -6.082 1 92.62 100 PHE A N 1
ATOM 729 C CA . PHE A 1 100 ? 20.703 -14.398 -6.332 1 92.62 100 PHE A CA 1
ATOM 730 C C . PHE A 1 100 ? 21.875 -14.625 -5.387 1 92.62 100 PHE A C 1
ATOM 732 O O . PHE A 1 100 ? 23.047 -14.5 -5.789 1 92.62 100 PHE A O 1
ATOM 739 N N . GLY A 1 101 ? 21.547 -14.938 -4.156 1 90.62 101 GLY A N 1
ATOM 740 C CA . GLY A 1 101 ? 22.594 -15.195 -3.18 1 90.62 101 GLY A CA 1
ATOM 741 C C . GLY A 1 101 ? 23.453 -16.406 -3.531 1 90.62 101 GLY A C 1
ATOM 742 O O . GLY A 1 101 ? 24.609 -16.484 -3.131 1 90.62 101 GLY A O 1
ATOM 743 N N . ALA A 1 102 ? 22.875 -17.297 -4.324 1 93 102 ALA A N 1
ATOM 744 C CA . ALA A 1 102 ? 23.578 -18.516 -4.688 1 93 102 ALA A CA 1
ATOM 745 C C . ALA A 1 102 ? 24.203 -18.391 -6.074 1 93 102 ALA A C 1
ATOM 747 O O . ALA A 1 102 ? 24.562 -19.391 -6.688 1 93 102 ALA A O 1
ATOM 748 N N . GLY A 1 103 ? 24.312 -17.188 -6.637 1 90.81 103 GLY A N 1
ATOM 749 C CA . GLY A 1 103 ? 25.016 -16.969 -7.898 1 90.81 103 GLY A CA 1
ATOM 750 C C . GLY A 1 103 ? 24.094 -16.547 -9.023 1 90.81 103 GLY A C 1
ATOM 751 O O . GLY A 1 103 ? 24.547 -16.141 -10.094 1 90.81 103 GLY A O 1
ATOM 752 N N . GLY A 1 104 ? 22.812 -16.656 -8.82 1 91.5 104 GLY A N 1
ATOM 753 C CA . GLY A 1 104 ? 21.859 -16.172 -9.805 1 91.5 104 GLY A CA 1
ATOM 754 C C . GLY A 1 104 ? 21.641 -17.156 -10.945 1 91.5 104 GLY A C 1
ATOM 755 O O . GLY A 1 104 ? 22.094 -18.297 -10.891 1 91.5 104 GLY A O 1
ATOM 756 N N . GLY A 1 105 ? 20.75 -16.734 -11.898 1 89.38 105 GLY A N 1
ATOM 757 C CA . GLY A 1 105 ? 20.5 -17.547 -13.07 1 89.38 105 GLY A CA 1
ATOM 758 C C . GLY A 1 105 ? 19.797 -18.859 -12.75 1 89.38 105 GLY A C 1
ATOM 759 O O . GLY A 1 105 ? 19.156 -18.984 -11.695 1 89.38 105 GLY A O 1
ATOM 760 N N . PHE A 1 106 ? 19.938 -19.75 -13.672 1 87.94 106 PHE A N 1
ATOM 761 C CA . PHE A 1 106 ? 19.25 -21.047 -13.586 1 87.94 106 PHE A CA 1
ATOM 762 C C . PHE A 1 106 ? 19.859 -21.891 -12.477 1 87.94 106 PHE A C 1
ATOM 764 O O . PHE A 1 106 ? 19.125 -22.594 -11.758 1 87.94 106 PHE A O 1
ATOM 771 N N . GLY A 1 107 ? 21.172 -21.781 -12.242 1 87.19 107 GLY A N 1
ATOM 772 C CA . GLY A 1 107 ? 21.875 -22.547 -11.227 1 87.19 107 GLY A CA 1
ATOM 773 C C . GLY A 1 107 ? 21.516 -22.125 -9.812 1 87.19 107 GLY A C 1
ATOM 774 O O . GLY A 1 107 ? 21.594 -22.938 -8.883 1 87.19 107 GLY A O 1
ATOM 775 N N . GLY A 1 108 ? 21.188 -20.906 -9.641 1 92.75 108 GLY A N 1
ATOM 776 C CA . GLY A 1 108 ? 20.812 -20.391 -8.328 1 92.75 108 GLY A CA 1
ATOM 777 C C . GLY A 1 108 ? 19.562 -21.047 -7.766 1 92.75 108 GLY A C 1
ATOM 778 O O . GLY A 1 108 ? 19.359 -21.062 -6.551 1 92.75 108 GLY A O 1
ATOM 779 N N . MET A 1 109 ? 18.812 -21.672 -8.664 1 95.44 109 MET A N 1
ATOM 780 C CA . MET A 1 109 ? 17.562 -22.297 -8.242 1 95.44 109 MET A CA 1
ATOM 781 C C . MET A 1 109 ? 17.844 -23.578 -7.461 1 95.44 109 MET A C 1
ATOM 783 O O . MET A 1 109 ? 16.969 -24.062 -6.75 1 95.44 109 MET A O 1
ATOM 787 N N . GLY A 1 110 ? 19.047 -24.062 -7.586 1 95.75 110 GLY A N 1
ATOM 788 C CA . GLY A 1 110 ? 19.406 -25.234 -6.812 1 95.75 110 GLY A CA 1
ATOM 789 C C . GLY A 1 110 ? 19.328 -25.016 -5.316 1 95.75 110 GLY A C 1
ATOM 790 O O . GLY A 1 110 ? 18.938 -25.922 -4.566 1 95.75 110 GLY A O 1
ATOM 791 N N . ALA A 1 111 ? 19.734 -23.844 -4.945 1 95.69 111 ALA A N 1
ATOM 792 C CA . ALA A 1 111 ? 19.672 -23.484 -3.529 1 95.69 111 ALA A CA 1
ATOM 793 C C . ALA A 1 111 ? 18.219 -23.328 -3.068 1 95.69 111 ALA A C 1
ATOM 795 O O . ALA A 1 111 ? 17.891 -23.656 -1.929 1 95.69 111 ALA A O 1
ATOM 796 N N . VAL A 1 112 ? 17.422 -22.828 -3.955 1 97.19 112 VAL A N 1
ATOM 797 C CA . VAL A 1 112 ? 16 -22.641 -3.639 1 97.19 112 VAL A CA 1
ATOM 798 C C . VAL A 1 112 ? 15.336 -23.984 -3.416 1 97.19 112 VAL A C 1
ATOM 800 O O . VAL A 1 112 ? 14.672 -24.203 -2.396 1 97.19 112 VAL A O 1
ATOM 803 N N . TYR A 1 113 ? 15.586 -24.906 -4.34 1 97.25 113 TYR A N 1
ATOM 804 C CA . TYR A 1 113 ? 14.961 -26.219 -4.234 1 97.25 113 TYR A CA 1
ATOM 805 C C . TYR A 1 113 ? 15.492 -26.984 -3.021 1 97.25 113 TYR A C 1
ATOM 807 O O . TYR A 1 113 ? 14.742 -27.719 -2.371 1 97.25 113 TYR A O 1
ATOM 815 N N . GLY A 1 114 ? 16.734 -26.781 -2.725 1 96.25 114 GLY A N 1
ATOM 816 C CA . GLY A 1 114 ? 17.312 -27.375 -1.524 1 96.25 114 GLY A CA 1
ATOM 817 C C . GLY A 1 114 ? 16.625 -26.906 -0.249 1 96.25 114 GLY A C 1
ATOM 818 O O . GLY A 1 114 ? 16.578 -27.641 0.74 1 96.25 114 GLY A O 1
ATOM 819 N N . ALA A 1 115 ? 16.172 -25.734 -0.299 1 97 115 ALA A N 1
ATOM 820 C CA . ALA A 1 115 ? 15.531 -25.156 0.881 1 97 115 ALA A CA 1
ATOM 821 C C . ALA A 1 115 ? 14.039 -25.484 0.92 1 97 115 ALA A C 1
ATOM 823 O O . ALA A 1 115 ? 13.453 -25.594 1.997 1 97 115 ALA A O 1
ATOM 824 N N . LEU A 1 116 ? 13.414 -25.672 -0.224 1 97.94 116 LEU A N 1
ATOM 825 C CA . LEU A 1 116 ? 11.969 -25.891 -0.319 1 97.94 116 LEU A CA 1
ATOM 826 C C . LEU A 1 116 ? 11.602 -27.297 0.158 1 97.94 116 LEU A C 1
ATOM 828 O O . LEU A 1 116 ? 10.57 -27.484 0.808 1 97.94 116 LEU A O 1
ATOM 832 N N . ILE A 1 117 ? 12.438 -28.281 -0.11 1 97 117 ILE A N 1
ATOM 833 C CA . ILE A 1 117 ? 12.125 -29.688 0.164 1 97 117 ILE A CA 1
ATOM 834 C C . ILE A 1 117 ? 12 -29.891 1.671 1 97 117 ILE A C 1
ATOM 836 O O . ILE A 1 117 ? 10.969 -30.359 2.156 1 97 117 ILE A O 1
ATOM 840 N N . PRO A 1 118 ? 13.023 -29.469 2.469 1 97.25 118 PRO A N 1
ATOM 841 C CA . PRO A 1 118 ? 12.859 -29.656 3.914 1 97.25 118 PRO A CA 1
ATOM 842 C C . PRO A 1 118 ? 11.664 -28.891 4.473 1 97.25 118 PRO A C 1
ATOM 844 O O . PRO A 1 118 ? 10.992 -29.359 5.387 1 97.25 118 PRO A O 1
ATOM 847 N N . GLY A 1 119 ? 11.461 -27.688 3.996 1 96.62 119 GLY A N 1
ATOM 848 C CA . GLY A 1 119 ? 10.32 -26.906 4.445 1 96.62 119 GLY A CA 1
ATOM 849 C C . GLY A 1 119 ? 8.992 -27.609 4.203 1 96.62 119 GLY A C 1
ATOM 850 O O . GLY A 1 119 ? 8.125 -27.625 5.074 1 96.62 119 GLY A O 1
ATOM 851 N N . ALA A 1 120 ? 8.836 -28.188 3.031 1 98.06 120 ALA A N 1
ATOM 852 C CA . ALA A 1 120 ? 7.609 -28.906 2.686 1 98.06 120 ALA A CA 1
ATOM 853 C C . ALA A 1 120 ? 7.418 -30.125 3.578 1 98.06 120 ALA A C 1
ATOM 855 O O . ALA A 1 120 ? 6.289 -30.453 3.961 1 98.06 120 ALA A O 1
ATOM 856 N N . LEU A 1 121 ? 8.484 -30.766 3.926 1 97.94 121 LEU A N 1
ATOM 857 C CA . LEU A 1 121 ? 8.43 -31.938 4.793 1 97.94 121 LEU A CA 1
ATOM 858 C C . LEU A 1 121 ? 7.953 -31.547 6.191 1 97.94 121 LEU A C 1
ATOM 860 O O . LEU A 1 121 ? 7.234 -32.312 6.836 1 97.94 121 LEU A O 1
ATOM 864 N N . ILE A 1 122 ? 8.336 -30.422 6.598 1 97.06 122 ILE A N 1
ATOM 865 C CA . ILE A 1 122 ? 7.91 -29.953 7.91 1 97.06 122 ILE A CA 1
ATOM 866 C C . ILE A 1 122 ? 6.406 -29.688 7.902 1 97.06 122 ILE A C 1
ATOM 868 O O . ILE A 1 122 ? 5.711 -29.984 8.875 1 97.06 122 ILE A O 1
ATOM 872 N N . VAL A 1 123 ? 5.918 -29.156 6.82 1 97 123 VAL A N 1
ATOM 873 C CA . VAL A 1 123 ? 4.484 -28.922 6.699 1 97 123 VAL A CA 1
ATOM 874 C C . VAL A 1 123 ? 3.734 -30.25 6.723 1 97 123 VAL A C 1
ATOM 876 O O . VAL A 1 123 ? 2.691 -30.375 7.367 1 97 123 VAL A O 1
ATOM 879 N N . ILE A 1 124 ? 4.254 -31.266 6.008 1 98 124 ILE A N 1
ATOM 880 C CA . ILE A 1 124 ? 3.66 -32.594 6.02 1 98 124 ILE A CA 1
ATOM 881 C C . ILE A 1 124 ? 3.609 -33.125 7.453 1 98 124 ILE A C 1
ATOM 883 O O . ILE A 1 124 ? 2.582 -33.625 7.895 1 98 124 ILE A O 1
ATOM 887 N N . ALA A 1 125 ? 4.688 -32.969 8.172 1 97.94 125 ALA A N 1
ATOM 888 C CA . ALA A 1 125 ? 4.785 -33.438 9.539 1 97.94 125 ALA A CA 1
ATOM 889 C C . ALA A 1 125 ? 3.773 -32.75 10.445 1 97.94 125 ALA A C 1
ATOM 891 O O . ALA A 1 125 ? 3.143 -33.375 11.289 1 97.94 125 ALA A O 1
ATOM 892 N N . LEU A 1 126 ? 3.625 -31.469 10.273 1 96.25 126 LEU A N 1
ATOM 893 C CA . LEU A 1 126 ? 2.68 -30.703 11.078 1 96.25 126 LEU A CA 1
ATOM 894 C C . LEU A 1 126 ? 1.257 -31.203 10.875 1 96.25 126 LEU A C 1
ATOM 896 O O . LEU A 1 126 ? 0.484 -31.297 11.836 1 96.25 126 LEU A O 1
ATOM 900 N N . GLY A 1 127 ? 0.904 -31.438 9.617 1 96.94 127 GLY A N 1
ATOM 901 C CA . GLY A 1 127 ? -0.413 -31.969 9.32 1 96.94 127 GLY A CA 1
ATOM 902 C C . GLY A 1 127 ? -0.588 -33.406 9.789 1 96.94 127 GLY A C 1
ATOM 903 O O . GLY A 1 127 ? -1.613 -33.75 10.383 1 96.94 127 GLY A O 1
ATOM 904 N N . ALA A 1 128 ? 0.397 -34.25 9.547 1 97.25 128 ALA A N 1
ATOM 905 C CA . ALA A 1 128 ? 0.33 -35.656 9.875 1 97.25 128 ALA A CA 1
ATOM 906 C C . ALA A 1 128 ? 0.227 -35.875 11.383 1 97.25 128 ALA A C 1
ATOM 908 O O . ALA A 1 128 ? -0.411 -36.844 11.836 1 97.25 128 ALA A O 1
ATOM 909 N N . LEU A 1 129 ? 0.777 -34.969 12.164 1 97.25 129 LEU A N 1
ATOM 910 C CA . LEU A 1 129 ? 0.779 -35.094 13.617 1 97.25 129 LEU A CA 1
ATOM 911 C C . LEU A 1 129 ? -0.475 -34.469 14.219 1 97.25 129 LEU A C 1
ATOM 913 O O . LEU A 1 129 ? -0.703 -34.531 15.43 1 97.25 129 LEU A O 1
ATOM 917 N N . GLY A 1 130 ? -1.293 -33.844 13.438 1 95.69 130 GLY A N 1
ATOM 918 C CA . GLY A 1 130 ? -2.541 -33.25 13.891 1 95.69 130 GLY A CA 1
ATOM 919 C C . GLY A 1 130 ? -2.344 -31.953 14.656 1 95.69 130 GLY A C 1
ATOM 920 O O . GLY A 1 130 ? -3.141 -31.625 15.539 1 95.69 130 GLY A O 1
ATOM 921 N N . TRP A 1 131 ? -1.263 -31.25 14.359 1 94.94 131 TRP A N 1
ATOM 922 C CA . TRP A 1 131 ? -0.961 -30.031 15.094 1 94.94 131 TRP A CA 1
ATOM 923 C C . TRP A 1 131 ? -1.352 -28.797 14.281 1 94.94 131 TRP A C 1
ATOM 925 O O . TRP A 1 131 ? -1.464 -27.703 14.828 1 94.94 131 TRP A O 1
ATOM 935 N N . PHE A 1 132 ? -1.559 -29.031 13.031 1 95.06 132 PHE A N 1
ATOM 936 C CA . PHE A 1 132 ? -1.703 -27.891 12.133 1 95.06 132 PHE A CA 1
ATOM 937 C C . PHE A 1 132 ? -2.938 -27.078 12.492 1 95.06 132 PHE A C 1
ATOM 939 O O . PHE A 1 132 ? -2.877 -25.844 12.562 1 95.06 132 PHE A O 1
ATOM 946 N N . HIS A 1 133 ? -4.047 -27.766 12.719 1 93.88 133 HIS A N 1
ATOM 947 C CA . HIS A 1 133 ? -5.273 -27.016 12.992 1 93.88 133 HIS A CA 1
ATOM 948 C C . HIS A 1 133 ? -5.137 -26.156 14.242 1 93.88 133 HIS A C 1
ATOM 950 O O . HIS A 1 133 ? -5.707 -25.062 14.312 1 93.88 133 HIS A O 1
ATOM 956 N N . ARG A 1 134 ? -4.367 -26.516 15.258 1 92.25 134 ARG A N 1
ATOM 957 C CA . ARG A 1 134 ? -4.168 -25.766 16.484 1 92.25 134 ARG A CA 1
ATOM 958 C C . ARG A 1 134 ? -3.275 -24.547 16.25 1 92.25 134 ARG A C 1
ATOM 960 O O . ARG A 1 134 ? -3.545 -23.453 16.766 1 92.25 134 ARG A O 1
ATOM 967 N N . VAL A 1 135 ? -2.281 -24.797 15.461 1 91.62 135 VAL A N 1
ATOM 968 C CA . VAL A 1 135 ? -1.292 -23.766 15.195 1 91.62 135 VAL A CA 1
ATOM 969 C C . VAL A 1 135 ? -1.93 -22.641 14.375 1 91.62 135 VAL A C 1
ATOM 971 O O . VAL A 1 135 ? -1.756 -21.453 14.695 1 91.62 135 VAL A O 1
ATOM 974 N N . ILE A 1 136 ? -2.621 -22.984 13.359 1 90.06 136 ILE A N 1
ATOM 975 C CA . ILE A 1 136 ? -3.156 -22 12.43 1 90.06 136 ILE A CA 1
ATOM 976 C C . ILE A 1 136 ? -4.262 -21.203 13.109 1 90.06 136 ILE A C 1
ATOM 978 O O . ILE A 1 136 ? -4.418 -20 12.859 1 90.06 136 ILE A O 1
ATOM 982 N N . ARG A 1 137 ? -5.109 -21.828 13.93 1 88.5 137 ARG A N 1
ATOM 983 C CA . ARG A 1 137 ? -6.18 -21.141 14.641 1 88.5 137 ARG A CA 1
ATOM 984 C C . ARG A 1 137 ? -5.613 -20.125 15.625 1 88.5 137 ARG A C 1
ATOM 986 O O . ARG A 1 137 ? -6.195 -19.062 15.836 1 88.5 137 ARG A O 1
ATOM 993 N N . TRP A 1 138 ? -4.516 -20.484 16.125 1 88.31 138 TRP A N 1
ATOM 994 C CA . TRP A 1 138 ? -3.875 -19.625 17.125 1 88.31 138 TRP A CA 1
ATOM 995 C C . TRP A 1 138 ? -3.107 -18.5 16.453 1 88.31 138 TRP A C 1
ATOM 997 O O . TRP A 1 138 ? -3.17 -17.344 16.906 1 88.31 138 TRP A O 1
ATOM 1007 N N . LEU A 1 139 ? -2.504 -18.688 15.352 1 89 139 LEU A N 1
ATOM 1008 C CA . LEU A 1 139 ? -1.555 -17.75 14.766 1 89 139 LEU A CA 1
ATOM 1009 C C . LEU A 1 139 ? -2.232 -16.875 13.711 1 89 139 LEU A C 1
ATOM 1011 O O . LEU A 1 139 ? -1.758 -15.773 13.414 1 89 139 LEU A O 1
ATOM 1015 N N . VAL A 1 140 ? -3.379 -17.312 13.156 1 89.12 140 VAL A N 1
ATOM 1016 C CA . VAL A 1 140 ? -3.852 -16.594 11.977 1 89.12 140 VAL A CA 1
ATOM 1017 C C . VAL A 1 140 ? -5.359 -16.391 12.07 1 89.12 140 VAL A C 1
ATOM 1019 O O . VAL A 1 140 ? -6.117 -16.844 11.219 1 89.12 140 VAL A O 1
ATOM 1022 N N . PRO A 1 141 ? -5.816 -15.648 13.047 1 88.81 141 PRO A N 1
ATOM 1023 C CA . PRO A 1 141 ? -7.223 -15.227 13.023 1 88.81 141 PRO A CA 1
ATOM 1024 C C . PRO A 1 141 ? -7.559 -14.375 11.797 1 88.81 141 PRO A C 1
ATOM 1026 O O . PRO A 1 141 ? -6.664 -14 11.031 1 88.81 141 PRO A O 1
ATOM 1029 N N . PRO A 1 142 ? -8.797 -14.062 11.602 1 87.94 142 PRO A N 1
ATOM 1030 C CA . PRO A 1 142 ? -9.227 -13.359 10.391 1 87.94 142 PRO A CA 1
ATOM 1031 C C . PRO A 1 142 ? -8.492 -12.039 10.18 1 87.94 142 PRO A C 1
ATOM 1033 O O . PRO A 1 142 ? -8.125 -11.695 9.055 1 87.94 142 PRO A O 1
ATOM 1036 N N . ILE A 1 143 ? -8.234 -11.281 11.242 1 93.25 143 ILE A N 1
ATOM 1037 C CA . ILE A 1 143 ? -7.551 -10 11.109 1 93.25 143 ILE A CA 1
ATOM 1038 C C . ILE A 1 143 ? -6.137 -10.211 10.578 1 93.25 143 ILE A C 1
ATOM 1040 O O . ILE A 1 143 ? -5.648 -9.43 9.758 1 93.25 143 ILE A O 1
ATOM 1044 N N . VAL A 1 144 ? -5.492 -11.266 11.039 1 94.56 144 VAL A N 1
ATOM 1045 C CA . VAL A 1 144 ? -4.141 -11.578 10.586 1 94.56 144 VAL A CA 1
ATOM 1046 C C . VAL A 1 144 ? -4.188 -12.086 9.141 1 94.56 144 VAL A C 1
ATOM 1048 O O . VAL A 1 144 ? -3.371 -11.68 8.312 1 94.56 144 VAL A O 1
ATOM 1051 N N . GLY A 1 145 ? -5.18 -12.93 8.852 1 92.06 145 GLY A N 1
ATOM 1052 C CA . GLY A 1 145 ? -5.34 -13.43 7.496 1 92.06 145 GLY A CA 1
ATOM 1053 C C . GLY A 1 145 ? -5.574 -12.328 6.477 1 92.06 145 GLY A C 1
ATOM 1054 O O . GLY A 1 145 ? -4.906 -12.281 5.441 1 92.06 145 GLY A O 1
ATOM 1055 N N . GLY A 1 146 ? -6.531 -11.492 6.801 1 93.19 146 GLY A N 1
ATOM 1056 C CA . GLY A 1 146 ? -6.797 -10.367 5.922 1 93.19 146 GLY A CA 1
ATOM 1057 C C . GLY A 1 146 ? -5.594 -9.461 5.723 1 93.19 146 GLY A C 1
ATOM 1058 O O . GLY A 1 146 ? -5.352 -8.977 4.613 1 93.19 146 GLY A O 1
ATOM 1059 N N . THR A 1 147 ? -4.801 -9.258 6.773 1 96 147 THR A N 1
ATOM 1060 C CA . THR A 1 147 ? -3.609 -8.414 6.723 1 96 147 THR A CA 1
ATOM 1061 C C . THR A 1 147 ? -2.547 -9.039 5.82 1 96 147 THR A C 1
ATOM 1063 O O . THR A 1 147 ? -1.907 -8.336 5.035 1 96 147 THR A O 1
ATOM 1066 N N . ILE A 1 148 ? -2.404 -10.297 5.961 1 94.38 148 ILE A N 1
ATOM 1067 C CA . ILE A 1 148 ? -1.409 -10.992 5.148 1 94.38 148 ILE A CA 1
ATOM 1068 C C . ILE A 1 148 ? -1.759 -10.844 3.67 1 94.38 148 ILE A C 1
ATOM 1070 O O . ILE A 1 148 ? -0.899 -10.508 2.854 1 94.38 148 ILE A O 1
ATOM 1074 N N . ILE A 1 149 ? -2.98 -11.062 3.303 1 93.31 149 ILE A N 1
ATOM 1075 C CA . ILE A 1 149 ? -3.41 -10.984 1.911 1 93.31 149 ILE A CA 1
ATOM 1076 C C . ILE A 1 149 ? -3.225 -9.562 1.395 1 93.31 149 ILE A C 1
ATOM 1078 O O . ILE A 1 149 ? -2.768 -9.359 0.267 1 93.31 149 ILE A O 1
ATOM 1082 N N . LEU A 1 150 ? -3.551 -8.586 2.219 1 95.94 150 LEU A N 1
ATOM 1083 C CA . LEU A 1 150 ? -3.35 -7.184 1.866 1 95.94 150 LEU A CA 1
ATOM 1084 C C . LEU A 1 150 ? -1.876 -6.898 1.598 1 95.94 150 LEU A C 1
ATOM 1086 O O . LEU A 1 150 ? -1.532 -6.297 0.577 1 95.94 150 LEU A O 1
ATOM 1090 N N . VAL A 1 151 ? -1.027 -7.367 2.457 1 96.88 151 VAL A N 1
ATOM 1091 C CA . VAL A 1 151 ? 0.41 -7.141 2.355 1 96.88 151 VAL A CA 1
ATOM 1092 C C . VAL A 1 151 ? 0.96 -7.852 1.12 1 96.88 151 VAL A C 1
ATOM 1094 O O . VAL A 1 151 ? 1.846 -7.328 0.439 1 96.88 151 VAL A O 1
ATOM 1097 N N . VAL A 1 152 ? 0.439 -8.992 0.852 1 94.12 152 VAL A N 1
ATOM 1098 C CA . VAL A 1 152 ? 0.872 -9.727 -0.334 1 94.12 152 VAL A CA 1
ATOM 1099 C C . VAL A 1 152 ? 0.609 -8.891 -1.584 1 94.12 152 VAL A C 1
ATOM 1101 O O . VAL A 1 152 ? 1.517 -8.656 -2.387 1 94.12 152 VAL A O 1
ATOM 1104 N N . GLY A 1 153 ? -0.563 -8.438 -1.692 1 94.75 153 GLY A N 1
ATOM 1105 C CA . GLY A 1 153 ? -0.908 -7.629 -2.854 1 94.75 153 GLY A CA 1
ATOM 1106 C C . GLY A 1 153 ? -0.04 -6.395 -3.002 1 94.75 153 GLY A C 1
ATOM 1107 O O . GLY A 1 153 ? 0.47 -6.113 -4.09 1 94.75 153 GLY A O 1
ATOM 1108 N N . LEU A 1 154 ? 0.22 -5.699 -1.931 1 96.94 154 LEU A N 1
ATOM 1109 C CA . LEU A 1 154 ? 0.976 -4.453 -1.955 1 96.94 154 LEU A CA 1
ATOM 1110 C C . LEU A 1 154 ? 2.457 -4.719 -2.203 1 96.94 154 LEU A C 1
ATOM 1112 O O . LEU A 1 154 ? 3.117 -3.959 -2.918 1 96.94 154 LEU A O 1
ATOM 1116 N N . SER A 1 155 ? 2.947 -5.75 -1.624 1 95.81 155 SER A N 1
ATOM 1117 C CA . SER A 1 155 ? 4.379 -6.031 -1.676 1 95.81 155 SER A CA 1
ATOM 1118 C C . SER A 1 155 ? 4.789 -6.555 -3.047 1 95.81 155 SER A C 1
ATOM 1120 O O . SER A 1 155 ? 5.957 -6.461 -3.428 1 95.81 155 SER A O 1
ATOM 1122 N N . LEU A 1 156 ? 3.834 -7.078 -3.766 1 94.69 156 LEU A N 1
ATOM 1123 C CA . LEU A 1 156 ? 4.156 -7.66 -5.062 1 94.69 156 LEU A CA 1
ATOM 1124 C C . LEU A 1 156 ? 4.141 -6.594 -6.156 1 94.69 156 LEU A C 1
ATOM 1126 O O . LEU A 1 156 ? 4.699 -6.797 -7.234 1 94.69 156 LEU A O 1
ATOM 1130 N N . LEU A 1 157 ? 3.58 -5.461 -5.898 1 95.94 157 LEU A N 1
ATOM 1131 C CA . LEU A 1 157 ? 3.469 -4.402 -6.895 1 95.94 157 LEU A CA 1
ATOM 1132 C C . LEU A 1 157 ? 4.848 -3.92 -7.328 1 95.94 157 LEU A C 1
ATOM 1134 O O . LEU A 1 157 ? 5.094 -3.719 -8.523 1 95.94 157 LEU A O 1
ATOM 1138 N N . PRO A 1 158 ? 5.773 -3.77 -6.371 1 94.88 158 PRO A N 1
ATOM 1139 C CA . PRO A 1 158 ? 7.117 -3.371 -6.797 1 94.88 158 PRO A CA 1
ATOM 1140 C C . PRO A 1 158 ? 7.773 -4.395 -7.723 1 94.88 158 PRO A C 1
ATOM 1142 O O . PRO A 1 158 ? 8.531 -4.023 -8.617 1 94.88 158 PRO A O 1
ATOM 1145 N N . ILE A 1 159 ? 7.488 -5.637 -7.527 1 92 159 ILE A N 1
ATOM 1146 C CA . ILE A 1 159 ? 8.039 -6.676 -8.391 1 92 159 ILE A CA 1
ATOM 1147 C C . ILE A 1 159 ? 7.438 -6.555 -9.789 1 92 159 ILE A C 1
ATOM 1149 O O . ILE A 1 159 ? 8.156 -6.633 -10.789 1 92 159 ILE A O 1
ATOM 1153 N N . ALA A 1 160 ? 6.152 -6.336 -9.828 1 94.06 160 ALA A N 1
ATOM 1154 C CA . ALA A 1 160 ? 5.469 -6.172 -11.102 1 94.06 160 ALA A CA 1
ATOM 1155 C C . ALA A 1 160 ? 6.027 -4.98 -11.883 1 94.06 160 ALA A C 1
ATOM 1157 O O . ALA A 1 160 ? 6.266 -5.074 -13.086 1 94.06 160 ALA A O 1
ATOM 1158 N N . LEU A 1 161 ? 6.32 -3.904 -11.219 1 95.06 161 LEU A N 1
ATOM 1159 C CA . LEU A 1 161 ? 6.699 -2.66 -11.883 1 95.06 161 LEU A CA 1
ATOM 1160 C C . LEU A 1 161 ? 8.203 -2.613 -12.125 1 95.06 161 LEU A C 1
ATOM 1162 O O . LEU A 1 161 ? 8.641 -2.457 -13.266 1 95.06 161 LEU A O 1
ATOM 1166 N N . SER A 1 162 ? 9.008 -2.881 -11.156 1 91.69 162 SER A N 1
ATOM 1167 C CA . SER A 1 162 ? 10.453 -2.711 -11.258 1 91.69 162 SER A CA 1
ATOM 1168 C C . SER A 1 162 ? 11.086 -3.84 -12.07 1 91.69 162 SER A C 1
ATOM 1170 O O . SER A 1 162 ? 12.008 -3.607 -12.859 1 91.69 162 SER A O 1
ATOM 1172 N N . ALA A 1 163 ? 10.531 -5.047 -11.914 1 84.69 163 ALA A N 1
ATOM 1173 C CA . ALA A 1 163 ? 11.188 -6.188 -12.547 1 84.69 163 ALA A CA 1
ATOM 1174 C C . A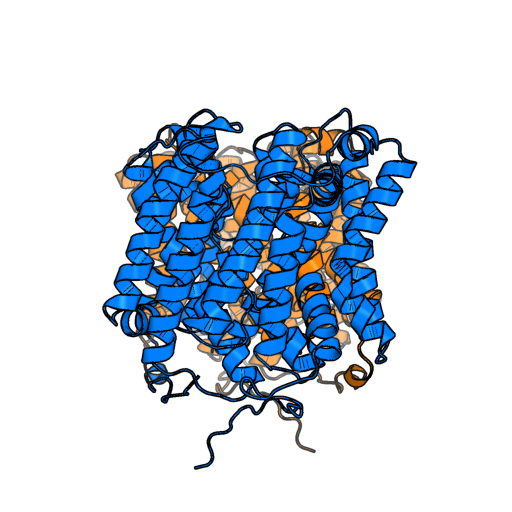LA A 1 163 ? 10.609 -6.453 -13.938 1 84.69 163 ALA A C 1
ATOM 1176 O O . ALA A 1 163 ? 11.266 -7.082 -14.773 1 84.69 163 ALA A O 1
ATOM 1177 N N . ASN A 1 164 ? 9.422 -5.879 -14.188 1 89.19 164 ASN A N 1
ATOM 1178 C CA . ASN A 1 164 ? 8.781 -6.281 -15.438 1 89.19 164 ASN A CA 1
ATOM 1179 C C . ASN A 1 164 ? 8.43 -5.07 -16.297 1 89.19 164 ASN A C 1
ATOM 1181 O O . ASN A 1 164 ? 8.508 -5.133 -17.531 1 89.19 164 ASN A O 1
ATOM 1185 N N . VAL A 1 165 ? 8.133 -3.996 -15.695 1 91.94 165 VAL A N 1
ATOM 1186 C CA . VAL A 1 165 ? 7.703 -2.838 -16.469 1 91.94 165 VAL A CA 1
ATOM 1187 C C . VAL A 1 165 ? 8.891 -1.91 -16.719 1 91.94 165 VAL A C 1
ATOM 1189 O O . VAL A 1 165 ? 9.141 -1.493 -17.859 1 91.94 165 VAL A O 1
ATOM 1192 N N . PHE A 1 166 ? 9.703 -1.729 -15.703 1 92.88 166 PHE A N 1
ATOM 1193 C CA . PHE A 1 166 ? 10.773 -0.745 -15.812 1 92.88 166 PHE A CA 1
ATOM 1194 C C . PHE A 1 166 ? 12.086 -1.413 -16.203 1 92.88 166 PHE A C 1
ATOM 1196 O O . PHE A 1 166 ? 13.031 -0.739 -16.625 1 92.88 166 PHE A O 1
ATOM 1203 N N . SER A 1 167 ? 12.141 -2.73 -15.992 1 86.25 167 SER A N 1
ATOM 1204 C CA . SER A 1 167 ? 13.32 -3.457 -16.438 1 86.25 167 SER A CA 1
ATOM 1205 C C . SER A 1 167 ? 13.195 -3.859 -17.906 1 86.25 167 SER A C 1
ATOM 1207 O O . SER A 1 167 ? 12.484 -4.809 -18.234 1 86.25 167 SER A O 1
ATOM 1209 N N . VAL A 1 168 ? 13.82 -3.133 -18.703 1 82.38 168 VAL A N 1
ATOM 1210 C CA . VAL A 1 168 ? 13.641 -3.332 -20.141 1 82.38 168 VAL A CA 1
ATOM 1211 C C . VAL A 1 168 ? 14.703 -4.293 -20.672 1 82.38 168 VAL A C 1
ATOM 1213 O O . VAL A 1 168 ? 15.852 -4.262 -20.219 1 82.38 168 VAL A O 1
ATOM 1216 N N . HIS A 1 169 ? 14.188 -5.203 -21.516 1 75.19 169 HIS A N 1
ATOM 1217 C CA . HIS A 1 169 ? 15.062 -6.18 -22.156 1 75.19 169 HIS A CA 1
ATOM 1218 C C . HIS A 1 169 ? 14.992 -6.066 -23.672 1 75.19 169 HIS A C 1
ATOM 1220 O O . HIS A 1 169 ? 14.023 -5.52 -24.219 1 75.19 169 HIS A O 1
ATOM 1226 N N . GLY A 1 170 ? 15.984 -6.562 -24.406 1 71.62 170 GLY A N 1
ATOM 1227 C CA . GLY A 1 170 ? 15.961 -6.734 -25.844 1 71.62 170 GLY A CA 1
ATOM 1228 C C . GLY A 1 170 ? 15.852 -5.426 -26.609 1 71.62 170 GLY A C 1
ATOM 1229 O O . GLY A 1 170 ? 15.156 -5.344 -27.625 1 71.62 170 GLY A O 1
ATOM 1230 N N . GLY A 1 171 ? 16.312 -4.383 -26.094 1 77.5 171 GLY A N 1
ATOM 1231 C CA . GLY A 1 171 ? 16.312 -3.135 -26.844 1 77.5 171 GLY A CA 1
ATOM 1232 C C . GLY A 1 171 ? 15.078 -2.289 -26.594 1 77.5 171 GLY A C 1
ATOM 1233 O O . GLY A 1 171 ? 14.898 -1.24 -27.219 1 77.5 171 GLY A O 1
ATOM 1234 N N . MET A 1 172 ? 14.281 -2.758 -25.875 1 87.38 172 MET A N 1
ATOM 1235 C CA . MET A 1 172 ? 13.055 -2.018 -25.562 1 87.38 172 MET A CA 1
ATOM 1236 C C . MET A 1 172 ? 13.367 -0.806 -24.688 1 87.38 172 MET A C 1
ATOM 1238 O O . MET A 1 172 ? 14.242 -0.865 -23.828 1 87.38 172 MET A O 1
ATOM 1242 N N . THR A 1 173 ? 12.68 0.301 -25.031 1 90.88 173 THR A N 1
ATOM 1243 C CA . THR A 1 173 ? 12.797 1.495 -24.203 1 90.88 173 THR A CA 1
ATOM 1244 C C . THR A 1 173 ? 11.789 1.46 -23.062 1 90.88 173 THR A C 1
ATOM 1246 O O . THR A 1 173 ? 10.812 0.707 -23.109 1 90.88 173 THR A O 1
ATOM 1249 N N . VAL A 1 174 ? 12.039 2.246 -22.078 1 93.19 174 VAL A N 1
ATOM 1250 C CA . VAL A 1 174 ? 11.117 2.33 -20.953 1 93.19 174 VAL A CA 1
ATOM 1251 C C . VAL A 1 174 ? 9.758 2.83 -21.422 1 93.19 174 VAL A C 1
ATOM 1253 O O . VAL A 1 174 ? 8.719 2.396 -20.922 1 93.19 174 VAL A O 1
ATOM 1256 N N . ASN A 1 175 ? 9.75 3.691 -22.453 1 93.44 175 ASN A N 1
ATOM 1257 C CA . ASN A 1 175 ? 8.5 4.18 -23.016 1 93.44 175 ASN A CA 1
ATOM 1258 C C . ASN A 1 175 ? 7.688 3.049 -23.641 1 93.44 175 ASN A C 1
ATOM 1260 O O . ASN A 1 175 ? 6.48 2.945 -23.422 1 93.44 175 ASN A O 1
ATOM 1264 N N . GLN A 1 176 ? 8.383 2.271 -24.391 1 93.25 176 GLN A N 1
ATOM 1265 C CA . GLN A 1 176 ? 7.719 1.147 -25.047 1 93.25 176 GLN A CA 1
ATOM 1266 C C . GLN A 1 176 ? 7.223 0.132 -24.016 1 93.25 176 GLN A C 1
ATOM 1268 O O . GLN A 1 176 ? 6.109 -0.383 -24.141 1 93.25 176 GLN A O 1
ATOM 1273 N N . SER A 1 177 ? 8.062 -0.107 -23.062 1 94.62 177 SER A N 1
ATOM 1274 C CA . SER A 1 177 ? 7.707 -1.06 -22.016 1 94.62 177 SER A CA 1
ATOM 1275 C C . SER A 1 177 ? 6.492 -0.59 -21.234 1 94.62 177 SER A C 1
ATOM 1277 O O . SER A 1 177 ? 5.57 -1.37 -20.984 1 94.62 177 SER A O 1
ATOM 1279 N N . SER A 1 178 ? 6.492 0.656 -20.891 1 94.5 178 SER A N 1
ATOM 1280 C CA . SER A 1 178 ? 5.383 1.22 -20.141 1 94.5 178 SER A CA 1
ATOM 1281 C C . SER A 1 178 ? 4.098 1.233 -20.953 1 94.5 178 SER A C 1
ATOM 1283 O O . SER A 1 178 ? 3.01 1.022 -20.422 1 94.5 178 SER A O 1
ATOM 1285 N N . ALA A 1 179 ? 4.242 1.491 -22.188 1 94.56 179 ALA A N 1
ATOM 1286 C CA . ALA A 1 179 ? 3.078 1.485 -23.078 1 94.56 179 ALA A CA 1
ATOM 1287 C C . ALA A 1 179 ? 2.475 0.088 -23.172 1 94.56 179 ALA A C 1
ATOM 1289 O O . ALA A 1 179 ? 1.254 -0.075 -23.094 1 94.56 179 ALA A O 1
ATOM 1290 N N . LEU A 1 180 ? 3.312 -0.87 -23.406 1 95.12 180 LEU A N 1
ATOM 1291 C CA . LEU A 1 180 ? 2.85 -2.248 -23.516 1 95.12 180 LEU A CA 1
ATOM 1292 C C . LEU A 1 180 ? 2.193 -2.711 -22.219 1 95.12 180 LEU A C 1
ATOM 1294 O O . LEU A 1 180 ? 1.165 -3.391 -22.25 1 95.12 180 LEU A O 1
ATOM 1298 N N . ALA A 1 181 ? 2.834 -2.383 -21.078 1 96.75 181 ALA A N 1
ATOM 1299 C CA . ALA A 1 181 ? 2.27 -2.725 -19.781 1 96.75 181 ALA A CA 1
ATOM 1300 C C . ALA A 1 181 ? 0.901 -2.076 -19.594 1 96.75 181 ALA A C 1
ATOM 1302 O O . ALA A 1 181 ? -0.022 -2.705 -19.062 1 96.75 181 ALA A O 1
ATOM 1303 N N . SER A 1 182 ? 0.792 -0.847 -20.031 1 96.62 182 SER A N 1
ATOM 1304 C CA . SER A 1 182 ? -0.466 -0.118 -19.906 1 96.62 182 SER A CA 1
ATOM 1305 C C . SER A 1 182 ? -1.558 -0.743 -20.766 1 96.62 182 SER A C 1
ATOM 1307 O O . SER A 1 182 ? -2.719 -0.811 -20.359 1 96.62 182 SER A O 1
ATOM 1309 N N . VAL A 1 183 ? -1.198 -1.164 -21.922 1 96.81 183 VAL A N 1
ATOM 1310 C CA . VAL A 1 183 ? -2.156 -1.794 -22.828 1 96.81 183 VAL A CA 1
ATOM 1311 C C . VAL A 1 183 ? -2.674 -3.09 -22.203 1 96.81 183 VAL A C 1
ATOM 1313 O O . VAL A 1 183 ? -3.883 -3.338 -22.188 1 96.81 183 VAL A O 1
ATOM 1316 N N . SER A 1 184 ? -1.74 -3.875 -21.75 1 96.62 184 SER A N 1
ATOM 1317 C CA . SER A 1 184 ? -2.131 -5.145 -21.156 1 96.62 184 SER A CA 1
ATOM 1318 C C . SER A 1 184 ? -3.023 -4.926 -19.938 1 96.62 184 SER A C 1
ATOM 1320 O O . SER A 1 184 ? -4.031 -5.613 -19.766 1 96.62 184 SER A O 1
ATOM 1322 N N . ALA A 1 185 ? -2.666 -3.988 -19.094 1 97 185 ALA A N 1
ATOM 1323 C CA . ALA A 1 185 ? -3.477 -3.662 -17.938 1 97 185 ALA A CA 1
ATOM 1324 C C . ALA A 1 185 ? -4.859 -3.166 -18.344 1 97 185 ALA A C 1
ATOM 1326 O O . ALA A 1 185 ? -5.871 -3.57 -17.766 1 97 185 ALA A O 1
ATOM 1327 N N . ALA A 1 186 ? -4.895 -2.314 -19.328 1 96.38 186 ALA A N 1
ATOM 1328 C CA . ALA A 1 186 ? -6.152 -1.755 -19.812 1 96.38 186 ALA A CA 1
ATOM 1329 C C . ALA A 1 186 ? -7.055 -2.848 -20.375 1 96.38 186 ALA A C 1
ATOM 1331 O O . ALA A 1 186 ? -8.273 -2.826 -20.172 1 96.38 186 ALA A O 1
ATOM 1332 N N . LEU A 1 187 ? -6.477 -3.758 -21.109 1 96.19 187 LEU A N 1
ATOM 1333 C CA . LEU A 1 187 ? -7.238 -4.855 -21.688 1 96.19 187 LEU A CA 1
ATOM 1334 C C . LEU A 1 187 ? -7.812 -5.758 -20.609 1 96.19 187 LEU A C 1
ATOM 1336 O O . LEU A 1 187 ? -8.953 -6.219 -20.703 1 96.19 187 LEU A O 1
ATOM 1340 N N . LEU A 1 188 ? -7.008 -6.023 -19.625 1 95.31 188 LEU A N 1
ATOM 1341 C CA . LEU A 1 188 ? -7.492 -6.824 -18.5 1 95.31 188 LEU A CA 1
ATOM 1342 C C . LEU A 1 188 ? -8.68 -6.152 -17.828 1 95.31 188 LEU A C 1
ATOM 1344 O O . LEU A 1 188 ? -9.711 -6.785 -17.594 1 95.31 188 LEU A O 1
ATOM 1348 N N . ILE A 1 189 ? -8.531 -4.875 -17.516 1 94.06 189 ILE A N 1
ATOM 1349 C CA . ILE A 1 189 ? -9.57 -4.109 -16.844 1 94.06 189 ILE A CA 1
ATOM 1350 C C . ILE A 1 189 ? -10.82 -4.059 -17.719 1 94.06 189 ILE A C 1
ATOM 1352 O O . ILE A 1 189 ? -11.938 -4.25 -17.234 1 94.06 189 ILE A O 1
ATOM 1356 N N . ALA A 1 190 ? -10.609 -3.811 -18.984 1 93 190 ALA A N 1
ATOM 1357 C CA . ALA A 1 190 ? -11.734 -3.758 -19.922 1 93 190 ALA A CA 1
ATOM 1358 C C . ALA A 1 190 ? -12.469 -5.098 -19.969 1 93 190 ALA A C 1
ATOM 1360 O O . ALA A 1 190 ? -13.695 -5.137 -19.969 1 93 190 ALA A O 1
ATOM 1361 N N . ALA A 1 191 ? -11.727 -6.152 -20.047 1 91 191 ALA A N 1
ATOM 1362 C CA . ALA A 1 191 ? -12.328 -7.484 -20.094 1 91 191 ALA A CA 1
ATOM 1363 C C . ALA A 1 191 ? -13.094 -7.789 -18.812 1 91 191 ALA A C 1
ATOM 1365 O O . ALA A 1 191 ? -14.18 -8.367 -18.859 1 91 191 ALA A O 1
ATOM 1366 N N . MET A 1 192 ? -12.5 -7.453 -17.719 1 88.5 192 MET A N 1
ATOM 1367 C CA . MET A 1 192 ? -13.172 -7.648 -16.438 1 88.5 192 MET A CA 1
ATOM 1368 C C . MET A 1 192 ? -14.484 -6.867 -16.391 1 88.5 192 MET A C 1
ATOM 1370 O O . MET A 1 192 ? -15.508 -7.387 -15.945 1 88.5 192 MET A O 1
ATOM 1374 N N . MET A 1 193 ? -14.477 -5.641 -16.875 1 88.44 193 MET A N 1
ATOM 1375 C CA . MET A 1 193 ? -15.641 -4.766 -16.828 1 88.44 193 MET A CA 1
ATOM 1376 C C . MET A 1 193 ? -16.719 -5.238 -17.797 1 88.44 193 MET A C 1
ATOM 1378 O O . MET A 1 193 ? -17.906 -5.172 -17.5 1 88.44 193 MET A O 1
ATOM 1382 N N . LEU A 1 194 ? -16.281 -5.625 -18.938 1 86.12 194 LEU A N 1
ATOM 1383 C CA . LEU A 1 194 ? -17.234 -6.125 -19.922 1 86.12 194 LEU A CA 1
ATOM 1384 C C . LEU A 1 194 ? -17.906 -7.41 -19.438 1 86.12 194 LEU A C 1
ATOM 1386 O O . LEU A 1 194 ? -19.078 -7.656 -19.734 1 86.12 194 LEU A O 1
ATOM 1390 N N . GLY A 1 195 ? -17.156 -8.195 -18.734 1 82.69 195 GLY A N 1
ATOM 1391 C CA . GLY A 1 195 ? -17.719 -9.398 -18.141 1 82.69 195 GLY A CA 1
ATOM 1392 C C . GLY A 1 195 ? -18.812 -9.109 -17.125 1 82.69 195 GLY A C 1
ATOM 1393 O O . GLY A 1 195 ? -19.781 -9.867 -17 1 82.69 195 GLY A O 1
ATOM 1394 N N . LEU A 1 196 ? -18.672 -8.023 -16.422 1 78.44 196 LEU A N 1
ATOM 1395 C CA . LEU A 1 196 ? -19.656 -7.633 -15.422 1 78.44 196 LEU A CA 1
ATOM 1396 C C . LEU A 1 196 ? -20.906 -7.035 -16.078 1 78.44 196 LEU A C 1
ATOM 1398 O O . LEU A 1 196 ? -22 -7.137 -15.539 1 78.44 196 LEU A O 1
ATOM 1402 N N . ARG A 1 197 ? -20.688 -6.379 -17.141 1 80 197 ARG A N 1
ATOM 1403 C CA . ARG A 1 197 ? -21.781 -5.684 -17.812 1 80 197 ARG A CA 1
ATOM 1404 C C . ARG A 1 197 ? -22.719 -6.676 -18.484 1 80 197 ARG A C 1
ATOM 1406 O O . ARG A 1 197 ? -23.938 -6.461 -18.5 1 80 197 ARG A O 1
ATOM 1413 N N . PHE A 1 198 ? -22.125 -7.75 -18.984 1 78.25 198 PHE A N 1
ATOM 1414 C CA . PHE A 1 198 ? -22.953 -8.727 -19.703 1 78.25 198 PHE A CA 1
ATOM 1415 C C . PHE A 1 198 ? -23.312 -9.891 -18.781 1 78.25 198 PHE A C 1
ATOM 1417 O O . PHE A 1 198 ? -22.453 -10.617 -18.312 1 78.25 198 PHE A O 1
ATOM 1424 N N . ASP A 1 199 ? -24.453 -9.859 -18.328 1 73.06 199 ASP A N 1
ATOM 1425 C CA . ASP A 1 199 ? -24.922 -10.93 -17.453 1 73.06 199 ASP A CA 1
ATOM 1426 C C . ASP A 1 199 ? -25.297 -12.18 -18.266 1 73.06 199 ASP A C 1
ATOM 1428 O O . ASP A 1 199 ? -26.438 -12.633 -18.234 1 73.06 199 ASP A O 1
ATOM 1432 N N . ASN A 1 200 ? -24.562 -12.5 -19.266 1 79.44 200 ASN A N 1
ATOM 1433 C CA . ASN A 1 200 ? -24.812 -13.695 -20.062 1 79.44 200 ASN A CA 1
ATOM 1434 C C . ASN A 1 200 ? -23.578 -14.602 -20.109 1 79.44 200 ASN A C 1
ATOM 1436 O O . ASN A 1 200 ? -22.609 -14.375 -19.391 1 79.44 200 ASN A O 1
ATOM 1440 N N . ARG A 1 201 ? -23.703 -15.711 -20.75 1 79.69 201 ARG A N 1
ATOM 1441 C CA . ARG A 1 201 ? -22.641 -16.703 -20.859 1 79.69 201 ARG A CA 1
ATOM 1442 C C . ARG A 1 201 ? -21.359 -16.078 -21.406 1 79.69 201 ARG A C 1
ATOM 1444 O O . ARG A 1 201 ? -20.266 -16.406 -20.969 1 79.69 201 ARG A O 1
ATOM 1451 N N . LEU A 1 202 ? -21.547 -15.211 -22.297 1 80.81 202 LEU A N 1
ATOM 1452 C CA . LEU A 1 202 ? -20.406 -14.531 -22.891 1 80.81 202 LEU A CA 1
ATOM 1453 C C . LEU A 1 202 ? -19.688 -13.672 -21.859 1 80.81 202 LEU A C 1
ATOM 1455 O O . LEU A 1 202 ? -18.453 -13.625 -21.828 1 80.81 202 LEU A O 1
ATOM 1459 N N . GLY A 1 203 ? -20.5 -13.086 -21.031 1 81.31 203 GLY A N 1
ATOM 1460 C CA . GLY A 1 203 ? -19.922 -12.266 -19.984 1 81.31 203 GLY A CA 1
ATOM 1461 C C . GLY A 1 203 ? -19.109 -13.07 -18.984 1 81.31 203 GLY A C 1
ATOM 1462 O O . GLY A 1 203 ? -18.031 -12.648 -18.562 1 81.31 203 GLY A O 1
ATOM 1463 N N . ARG A 1 204 ? -19.578 -14.18 -18.719 1 80.5 204 ARG A N 1
ATOM 1464 C CA . ARG A 1 204 ? -18.891 -15.055 -17.781 1 80.5 204 ARG A CA 1
ATOM 1465 C C . ARG A 1 204 ? -17.547 -15.516 -18.344 1 80.5 204 ARG A C 1
ATOM 1467 O O . ARG A 1 204 ? -16.547 -15.523 -17.625 1 80.5 204 ARG A O 1
ATOM 1474 N N . TRP A 1 205 ? -17.625 -15.867 -19.578 1 84.62 205 TRP A N 1
ATOM 1475 C CA . TRP A 1 205 ? -16.406 -16.328 -20.219 1 84.62 205 TRP A CA 1
ATOM 1476 C C . TRP A 1 205 ? -15.391 -15.195 -20.344 1 84.62 205 TRP A C 1
ATOM 1478 O O . TRP A 1 205 ? -14.188 -15.414 -20.203 1 84.62 205 TRP A O 1
ATOM 1488 N N . MET A 1 206 ? -15.852 -14.062 -20.578 1 84.38 206 MET A N 1
ATOM 1489 C CA . MET A 1 206 ? -14.953 -12.914 -20.703 1 84.38 206 MET A CA 1
ATOM 1490 C C . MET A 1 206 ? -14.305 -12.594 -19.359 1 84.38 206 MET A C 1
ATOM 1492 O O . MET A 1 206 ? -13.117 -12.258 -19.312 1 84.38 206 MET A O 1
ATOM 1496 N N . ARG A 1 207 ? -15.062 -12.789 -18.391 1 82.19 207 ARG A N 1
ATOM 1497 C CA . ARG A 1 207 ? -14.547 -12.523 -17.062 1 82.19 207 ARG A CA 1
ATOM 1498 C C . ARG A 1 207 ? -13.492 -13.555 -16.656 1 82.19 207 ARG A C 1
ATOM 1500 O O . ARG A 1 207 ? -12.438 -13.203 -16.125 1 82.19 207 ARG A O 1
ATOM 1507 N N . LEU A 1 208 ? -13.789 -14.781 -17 1 83.62 208 LEU A N 1
ATOM 1508 C CA . LEU A 1 208 ? -12.906 -15.875 -16.609 1 83.62 208 LEU A CA 1
ATOM 1509 C C . LEU A 1 208 ? -11.641 -15.875 -17.453 1 83.62 208 LEU A C 1
ATOM 1511 O O . LEU A 1 208 ? -10.578 -16.312 -17 1 83.62 208 LEU A O 1
ATOM 1515 N N . SER A 1 209 ? -11.766 -15.312 -18.641 1 88.06 209 SER A N 1
ATOM 1516 C CA . SER A 1 209 ? -10.641 -15.312 -19.562 1 88.06 209 SER A CA 1
ATOM 1517 C C . SER A 1 209 ? -9.984 -13.938 -19.641 1 88.06 209 SER A C 1
ATOM 1519 O O . SER A 1 209 ? -9.273 -13.641 -20.609 1 88.06 209 SER A O 1
ATOM 1521 N N . SER A 1 210 ? -10.281 -13.109 -18.688 1 90.44 210 SER A N 1
ATOM 1522 C CA . SER A 1 210 ? -9.797 -11.734 -18.734 1 90.44 210 SER A CA 1
ATOM 1523 C C . SER A 1 210 ? -8.273 -11.688 -18.797 1 90.44 210 SER A C 1
ATOM 1525 O O . SER A 1 210 ? -7.699 -10.922 -19.562 1 90.44 210 SER A O 1
ATOM 1527 N N . VAL A 1 211 ? -7.633 -12.516 -18.062 1 89.44 211 VAL A N 1
ATOM 1528 C CA . VAL A 1 211 ? -6.176 -12.531 -18 1 89.44 211 VAL A CA 1
ATOM 1529 C C . VAL A 1 211 ? -5.605 -13.016 -19.328 1 89.44 211 VAL A C 1
ATOM 1531 O O . VAL A 1 211 ? -4.633 -12.445 -19.828 1 89.44 211 VAL A O 1
ATOM 1534 N N . ILE A 1 212 ? -6.207 -13.992 -19.875 1 90.88 212 ILE A N 1
ATOM 1535 C CA . ILE A 1 212 ? -5.77 -14.539 -21.156 1 90.88 212 ILE A CA 1
ATOM 1536 C C . ILE A 1 212 ? -5.961 -13.492 -22.25 1 90.88 212 ILE A C 1
ATOM 1538 O O . ILE A 1 212 ? -5.113 -13.344 -23.125 1 90.88 212 ILE A O 1
ATOM 1542 N N . ILE A 1 213 ? -7.031 -12.812 -22.203 1 92.69 213 ILE A N 1
ATOM 1543 C CA . ILE A 1 213 ? -7.305 -11.758 -23.172 1 92.69 213 ILE A CA 1
ATOM 1544 C C . ILE A 1 213 ? -6.242 -10.664 -23.047 1 92.69 213 ILE A C 1
ATOM 1546 O O . ILE A 1 213 ? -5.742 -10.172 -24.062 1 92.69 213 ILE A O 1
ATOM 1550 N N . ALA A 1 214 ? -5.914 -10.328 -21.859 1 94.31 214 ALA A N 1
ATOM 1551 C CA . ALA A 1 214 ? -4.891 -9.312 -21.625 1 94.31 214 ALA A CA 1
ATOM 1552 C C . ALA A 1 214 ? -3.539 -9.758 -22.172 1 94.31 214 ALA A C 1
ATOM 1554 O O . ALA A 1 214 ? -2.824 -8.977 -22.797 1 94.31 214 ALA A O 1
ATOM 1555 N N . LEU A 1 215 ? -3.199 -11.008 -21.969 1 93.81 215 LEU A N 1
ATOM 1556 C CA . LEU A 1 215 ? -1.919 -11.539 -22.422 1 93.81 215 LEU A CA 1
ATOM 1557 C C . LEU A 1 215 ? -1.879 -11.648 -23.938 1 93.81 215 LEU A C 1
ATOM 1559 O O . LEU A 1 215 ? -0.894 -11.25 -24.578 1 93.81 215 LEU A O 1
ATOM 1563 N N . ALA A 1 216 ? -2.941 -12.172 -24.484 1 94.81 216 ALA A N 1
ATOM 1564 C CA . ALA A 1 216 ? -3.016 -12.32 -25.938 1 94.81 216 ALA A CA 1
ATOM 1565 C C . ALA A 1 216 ? -3.033 -10.961 -26.625 1 94.81 216 ALA A C 1
ATOM 1567 O O . ALA A 1 216 ? -2.32 -10.75 -27.609 1 94.81 216 ALA A O 1
ATOM 1568 N N . GLY A 1 217 ? -3.875 -10.109 -26.109 1 96.56 217 GLY A N 1
ATOM 1569 C CA . GLY A 1 217 ? -3.947 -8.773 -26.672 1 96.56 217 GLY A CA 1
ATOM 1570 C C . GLY A 1 217 ? -2.652 -7.996 -26.547 1 96.56 217 GLY A C 1
ATOM 1571 O O . GLY A 1 217 ? -2.207 -7.352 -27.5 1 96.56 217 GLY A O 1
ATOM 1572 N N . GLY A 1 218 ? -2.072 -8.016 -25.344 1 96.12 218 GLY A N 1
ATOM 1573 C CA . GLY A 1 218 ? -0.793 -7.355 -25.141 1 96.12 218 GLY A CA 1
ATOM 1574 C C . GLY A 1 218 ? 0.304 -7.895 -26.031 1 96.12 218 GLY A C 1
ATOM 1575 O O . GLY A 1 218 ? 1.108 -7.129 -26.578 1 96.12 218 GLY A O 1
ATOM 1576 N N . THR A 1 219 ? 0.317 -9.164 -26.234 1 95.56 219 THR A N 1
ATOM 1577 C CA . THR A 1 219 ? 1.311 -9.797 -27.109 1 95.56 219 THR A CA 1
ATOM 1578 C C . THR A 1 219 ? 1.082 -9.422 -28.562 1 95.56 219 THR A C 1
ATOM 1580 O O . THR A 1 219 ? 2.039 -9.242 -29.312 1 95.56 219 THR A O 1
ATOM 1583 N N . ALA A 1 220 ? -0.145 -9.336 -28.922 1 97.06 220 ALA A N 1
ATOM 1584 C CA . ALA A 1 220 ? -0.469 -8.914 -30.281 1 97.06 220 ALA A CA 1
ATOM 1585 C C . ALA A 1 220 ? 0.047 -7.5 -30.562 1 97.06 220 ALA A C 1
ATOM 1587 O O . ALA A 1 220 ? 0.587 -7.227 -31.625 1 97.06 220 ALA A O 1
ATOM 1588 N N . VAL A 1 221 ? -0.152 -6.664 -29.609 1 96.81 221 VAL A N 1
ATOM 1589 C CA . VAL A 1 221 ? 0.333 -5.293 -29.766 1 96.81 221 VAL A CA 1
ATOM 1590 C C . VAL A 1 221 ? 1.859 -5.289 -29.797 1 96.81 221 VAL A C 1
ATOM 1592 O O . VAL A 1 221 ? 2.463 -4.551 -30.578 1 96.81 221 VAL A O 1
ATOM 1595 N N . ALA A 1 222 ? 2.463 -6.082 -28.953 1 95 222 ALA A N 1
ATOM 1596 C CA . ALA A 1 222 ? 3.92 -6.199 -28.953 1 95 222 ALA A CA 1
ATOM 1597 C C . ALA A 1 222 ? 4.422 -6.699 -30.312 1 95 222 ALA A C 1
ATOM 1599 O O . ALA A 1 222 ? 5.453 -6.234 -30.797 1 95 222 ALA A O 1
ATOM 1600 N N . TRP A 1 223 ? 3.717 -7.613 -30.859 1 94.94 223 TRP A N 1
ATOM 1601 C CA . TRP A 1 223 ? 4.07 -8.141 -32.188 1 94.94 223 TRP A CA 1
ATOM 1602 C C . TRP A 1 223 ? 3.979 -7.051 -33.25 1 94.94 223 TRP A C 1
ATOM 1604 O O . TRP A 1 223 ? 4.867 -6.93 -34.094 1 94.94 223 TRP A O 1
ATOM 1614 N N . ALA A 1 224 ? 2.957 -6.266 -33.156 1 95.62 224 ALA A N 1
ATOM 1615 C CA . ALA A 1 224 ? 2.768 -5.168 -34.094 1 95.62 224 ALA A CA 1
ATOM 1616 C C . ALA A 1 224 ? 3.885 -4.137 -33.969 1 95.62 224 ALA A C 1
ATOM 1618 O O . ALA A 1 224 ? 4.258 -3.494 -34.938 1 95.62 224 ALA A O 1
ATOM 1619 N N . MET A 1 225 ? 4.48 -4.047 -32.812 1 93.12 225 MET A N 1
ATOM 1620 C CA . MET A 1 225 ? 5.562 -3.098 -32.562 1 93.12 225 MET A CA 1
ATOM 1621 C C . MET A 1 225 ? 6.918 -3.711 -32.906 1 93.12 225 MET A C 1
ATOM 1623 O O . MET A 1 225 ? 7.949 -3.053 -32.781 1 93.12 225 MET A O 1
ATOM 1627 N N . GLY A 1 226 ? 6.984 -5 -33.188 1 91.12 226 GLY A N 1
ATOM 1628 C CA . GLY A 1 226 ? 8.219 -5.691 -33.531 1 91.12 226 GLY A CA 1
ATOM 1629 C C . GLY A 1 226 ? 8.961 -6.207 -32.312 1 91.12 226 GLY A C 1
ATOM 1630 O O . GLY A 1 226 ? 10.164 -6.465 -32.375 1 91.12 226 GLY A O 1
ATOM 1631 N N . LEU A 1 227 ? 8.297 -6.312 -31.234 1 91.25 227 LEU A N 1
ATOM 1632 C CA . LEU A 1 227 ? 8.953 -6.664 -29.984 1 91.25 227 LEU A CA 1
ATOM 1633 C C . LEU A 1 227 ? 8.648 -8.109 -29.594 1 91.25 227 LEU A C 1
ATOM 1635 O O . LEU A 1 227 ? 8.812 -8.492 -28.438 1 91.25 227 LEU A O 1
ATOM 1639 N N . PHE A 1 228 ? 8.094 -8.906 -30.484 1 91.44 228 PHE A N 1
ATOM 1640 C CA . PHE A 1 228 ? 7.781 -10.312 -30.266 1 91.44 228 PHE A CA 1
ATOM 1641 C C . PHE A 1 228 ? 8.328 -11.18 -31.391 1 91.44 228 PHE A C 1
ATOM 1643 O O . PHE A 1 228 ? 8.125 -10.875 -32.562 1 91.44 228 PHE A O 1
ATOM 1650 N N . ALA A 1 229 ? 9.078 -12.227 -30.953 1 88.69 229 ALA A N 1
ATOM 1651 C CA . ALA A 1 229 ? 9.648 -13.133 -31.938 1 88.69 229 ALA A CA 1
ATOM 1652 C C . ALA A 1 229 ? 8.977 -14.5 -31.875 1 88.69 229 ALA A C 1
ATOM 1654 O O . ALA A 1 229 ? 8.867 -15.102 -30.812 1 88.69 229 ALA A O 1
ATOM 1655 N N . TRP A 1 230 ? 8.648 -15.07 -33 1 91.5 230 TRP A N 1
ATOM 1656 C CA . TRP A 1 230 ? 7.945 -16.344 -33.094 1 91.5 230 TRP A CA 1
ATOM 1657 C C . TRP A 1 230 ? 8.93 -17.516 -33.156 1 91.5 230 TRP A C 1
ATOM 1659 O O . TRP A 1 230 ? 8.562 -18.656 -32.906 1 91.5 230 TRP A O 1
ATOM 1669 N N . GLN A 1 231 ? 10.117 -17.297 -33.469 1 91 231 GLN A N 1
ATOM 1670 C CA . GLN A 1 231 ? 11.094 -18.328 -33.781 1 91 231 GLN A CA 1
ATOM 1671 C C . GLN A 1 231 ? 11.297 -19.266 -32.594 1 91 231 GLN A C 1
ATOM 1673 O O . GLN A 1 231 ? 11.289 -20.5 -32.75 1 91 231 GLN A O 1
ATOM 1678 N N . PRO A 1 232 ? 11.422 -18.719 -31.453 1 89.38 232 PRO A N 1
ATOM 1679 C CA . PRO A 1 232 ? 11.609 -19.625 -30.328 1 89.38 232 PRO A CA 1
ATOM 1680 C C . PRO A 1 232 ? 10.414 -20.562 -30.109 1 89.38 232 PRO A C 1
ATOM 1682 O O . PRO A 1 232 ? 10.578 -21.688 -29.625 1 89.38 232 PRO A O 1
ATOM 1685 N N . VAL A 1 233 ? 9.273 -20.156 -30.406 1 93 233 VAL A N 1
ATOM 1686 C CA . VAL A 1 233 ? 8.07 -20.953 -30.25 1 93 233 VAL A CA 1
ATOM 1687 C C . VAL A 1 233 ? 8.039 -22.047 -31.328 1 93 233 VAL A C 1
ATOM 1689 O O . VAL A 1 233 ? 7.715 -23.203 -31.031 1 93 233 VAL A O 1
ATOM 1692 N N . ALA A 1 234 ? 8.414 -21.625 -32.469 1 93.38 234 ALA A N 1
ATOM 1693 C CA . ALA A 1 234 ? 8.43 -22.562 -33.594 1 93.38 234 ALA A CA 1
ATOM 1694 C C . ALA A 1 234 ? 9.461 -23.656 -33.375 1 93.38 234 ALA A C 1
ATOM 1696 O O . ALA A 1 234 ? 9.227 -24.828 -33.688 1 93.38 234 ALA A O 1
ATOM 1697 N N . ASP A 1 235 ? 10.547 -23.344 -32.781 1 92.94 235 ASP A N 1
ATOM 1698 C CA . ASP A 1 235 ? 11.664 -24.266 -32.625 1 92.94 235 ASP A CA 1
ATOM 1699 C C . ASP A 1 235 ? 11.422 -25.203 -31.438 1 92.94 235 ASP A C 1
ATOM 1701 O O . ASP A 1 235 ? 12.078 -26.234 -31.312 1 92.94 235 ASP A O 1
ATOM 1705 N N . ALA A 1 236 ? 10.492 -24.812 -30.578 1 93 236 ALA A N 1
ATOM 1706 C CA . ALA A 1 236 ? 10.242 -25.609 -29.375 1 93 236 ALA A CA 1
ATOM 1707 C C . ALA A 1 236 ? 9.555 -26.922 -29.734 1 93 236 ALA A C 1
ATOM 1709 O O . ALA A 1 236 ? 8.672 -26.953 -30.609 1 93 236 ALA A O 1
ATOM 1710 N N . PRO A 1 237 ? 10.016 -28.016 -29.156 1 93.38 237 PRO A N 1
ATOM 1711 C CA . PRO A 1 237 ? 9.336 -29.281 -29.406 1 93.38 237 PRO A CA 1
ATOM 1712 C C . PRO A 1 237 ? 7.918 -29.312 -28.844 1 93.38 237 PRO A C 1
ATOM 1714 O O . PRO A 1 237 ? 7.598 -28.578 -27.922 1 93.38 237 PRO A O 1
ATOM 1717 N N . TRP A 1 238 ? 7.113 -30.203 -29.391 1 94.44 238 TRP A N 1
ATOM 1718 C CA . TRP A 1 238 ? 5.727 -30.328 -28.969 1 94.44 238 TRP A CA 1
ATOM 1719 C C . TRP A 1 238 ? 5.641 -30.938 -27.562 1 94.44 238 TRP A C 1
ATOM 1721 O O . TRP A 1 238 ? 4.848 -30.5 -26.734 1 94.44 238 TRP A O 1
ATOM 1731 N N . LEU A 1 239 ? 6.426 -31.938 -27.297 1 94.31 239 LEU A N 1
ATOM 1732 C CA . LEU A 1 239 ? 6.449 -32.594 -26 1 94.31 239 LEU A CA 1
ATOM 1733 C C . LEU A 1 239 ? 7.836 -32.531 -25.375 1 94.31 239 LEU A C 1
ATOM 1735 O O . LEU A 1 239 ? 8.844 -32.781 -26.031 1 94.31 239 LEU A O 1
ATOM 1739 N N . THR A 1 240 ? 7.863 -32.031 -24.219 1 90.88 240 THR A N 1
ATOM 1740 C CA . THR A 1 240 ? 9.102 -31.938 -23.453 1 90.88 240 THR A CA 1
ATOM 1741 C C . THR A 1 240 ? 8.875 -32.375 -22.016 1 90.88 240 THR A C 1
ATOM 1743 O O . THR A 1 240 ? 7.777 -32.188 -21.469 1 90.88 240 THR A O 1
ATOM 1746 N N . LEU A 1 241 ? 9.953 -32.938 -21.406 1 89.06 241 LEU A N 1
ATOM 1747 C CA . LEU A 1 241 ? 9.875 -33.344 -20.016 1 89.06 241 LEU A CA 1
ATOM 1748 C C . LEU A 1 241 ? 10.359 -32.219 -19.094 1 89.06 241 LEU A C 1
ATOM 1750 O O . LEU A 1 241 ? 11.32 -31.516 -19.422 1 89.06 241 LEU A O 1
ATOM 1754 N N . PRO A 1 242 ? 9.68 -32.094 -17.984 1 88.62 242 PRO A N 1
ATOM 1755 C CA . PRO A 1 242 ? 10.148 -31.094 -17.031 1 88.62 242 PRO A CA 1
ATOM 1756 C C . PRO A 1 242 ? 11.516 -31.438 -16.438 1 88.62 242 PRO A C 1
ATOM 1758 O O . PRO A 1 242 ? 11.906 -32.594 -16.422 1 88.62 242 PRO A O 1
ATOM 1761 N N . LYS A 1 243 ? 12.203 -30.438 -16.047 1 89.31 243 LYS A N 1
ATOM 1762 C CA . LYS A 1 243 ? 13.492 -30.625 -15.375 1 89.31 243 LYS A CA 1
ATOM 1763 C C . LYS A 1 243 ? 13.305 -31 -13.914 1 89.31 243 LYS A C 1
ATOM 1765 O O . LYS A 1 243 ? 12.383 -30.516 -13.25 1 89.31 243 LYS A O 1
ATOM 1770 N N . LEU A 1 244 ? 14.148 -31.859 -13.453 1 91.75 244 LEU A N 1
ATOM 1771 C CA . LEU A 1 244 ? 14 -32.406 -12.102 1 91.75 244 LEU A CA 1
ATOM 1772 C C . LEU A 1 244 ? 15.078 -31.859 -11.18 1 91.75 244 LEU A C 1
ATOM 1774 O O . LEU A 1 244 ? 16.234 -31.703 -11.586 1 91.75 244 LEU A O 1
ATOM 1778 N N . ALA A 1 245 ? 14.656 -31.625 -9.984 1 87.5 245 ALA A N 1
ATOM 1779 C CA . ALA A 1 245 ? 15.609 -31.234 -8.953 1 87.5 245 ALA A CA 1
ATOM 1780 C C . ALA A 1 245 ? 16.531 -32.375 -8.578 1 87.5 245 ALA A C 1
ATOM 1782 O O . ALA A 1 245 ? 16.078 -33.5 -8.391 1 87.5 245 ALA A O 1
ATOM 1783 N N . GLY A 1 246 ? 17.828 -32.156 -8.414 1 84.31 246 GLY A N 1
ATOM 1784 C CA . GLY A 1 246 ? 18.812 -33.188 -8.102 1 84.31 246 GLY A CA 1
ATOM 1785 C C . GLY A 1 246 ? 19.453 -33.781 -9.336 1 84.31 246 GLY A C 1
ATOM 1786 O O . GLY A 1 246 ? 20.531 -34.375 -9.25 1 84.31 246 GLY A O 1
ATOM 1787 N N . ILE A 1 247 ? 18.766 -33.625 -10.461 1 86.25 247 ILE A N 1
ATOM 1788 C CA . ILE A 1 247 ? 19.312 -34.156 -11.711 1 86.25 247 ILE A CA 1
ATOM 1789 C C . ILE A 1 247 ? 19.703 -33 -12.625 1 86.25 247 ILE A C 1
ATOM 1791 O O . ILE A 1 247 ? 20.875 -32.844 -12.984 1 86.25 247 ILE A O 1
ATOM 1795 N N . ASP A 1 248 ? 18.766 -32.125 -12.852 1 88.38 248 ASP A N 1
ATOM 1796 C CA . ASP A 1 248 ? 19.016 -31 -13.742 1 88.38 248 ASP A CA 1
ATOM 1797 C C . ASP A 1 248 ? 19.453 -29.766 -12.953 1 88.38 248 ASP A C 1
ATOM 1799 O O . ASP A 1 248 ? 20.172 -28.906 -13.477 1 88.38 248 ASP A O 1
ATOM 1803 N N . TYR A 1 249 ? 18.984 -29.688 -11.695 1 88.81 249 TYR A N 1
ATOM 1804 C CA . TYR A 1 249 ? 19.375 -28.609 -10.789 1 88.81 249 TYR A CA 1
ATOM 1805 C C . TYR A 1 249 ? 20.281 -29.125 -9.68 1 88.81 249 TYR A C 1
ATOM 1807 O O . TYR A 1 249 ? 19.891 -29.969 -8.883 1 88.81 249 TYR A O 1
ATOM 1815 N N . PRO A 1 250 ? 21.469 -28.641 -9.625 1 89.19 250 PRO A N 1
ATOM 1816 C CA . PRO A 1 250 ? 22.328 -29.047 -8.508 1 89.19 250 PRO A CA 1
ATOM 1817 C C . PRO A 1 250 ? 21.797 -28.578 -7.152 1 89.19 250 PRO A C 1
ATOM 1819 O O . PRO A 1 250 ? 21.828 -27.375 -6.859 1 89.19 250 PRO A O 1
ATOM 1822 N N . LEU A 1 251 ? 21.406 -29.469 -6.344 1 93.19 251 LEU A N 1
ATOM 1823 C CA . LEU A 1 251 ? 20.812 -29.125 -5.051 1 93.19 251 LEU A CA 1
ATOM 1824 C C . LEU A 1 251 ? 21.891 -28.609 -4.098 1 93.19 251 LEU A C 1
ATOM 1826 O O . LEU A 1 251 ? 22.984 -29.156 -4.02 1 93.19 251 LEU A O 1
ATOM 1830 N N . GLN A 1 252 ? 21.609 -27.484 -3.553 1 93.31 252 GLN A N 1
ATOM 1831 C CA . GLN A 1 252 ? 22.438 -26.891 -2.504 1 93.31 252 GLN A CA 1
ATOM 1832 C C . GLN A 1 252 ? 21.625 -26.641 -1.236 1 93.31 252 GLN A C 1
ATOM 1834 O O . GLN A 1 252 ? 20.531 -26.062 -1.291 1 93.31 252 GLN A O 1
ATOM 1839 N N . PHE A 1 253 ? 22.219 -27.188 -0.161 1 94 253 PHE A N 1
ATOM 1840 C CA . PHE A 1 253 ? 21.516 -27.047 1.105 1 94 253 PHE A CA 1
ATOM 1841 C C . PHE A 1 253 ? 22.188 -25.984 1.979 1 94 253 PHE A C 1
ATOM 1843 O O . PHE A 1 253 ? 23.391 -26.016 2.172 1 94 253 PHE A O 1
ATOM 1850 N N . SER A 1 254 ? 21.453 -25.016 2.283 1 93.25 254 SER A N 1
ATOM 1851 C CA . SER A 1 254 ? 21.859 -23.938 3.189 1 93.25 254 SER A CA 1
ATOM 1852 C C . SER A 1 254 ? 20.891 -23.812 4.355 1 93.25 254 SER A C 1
ATOM 1854 O O . SER A 1 254 ? 19.672 -23.656 4.152 1 93.25 254 SER A O 1
ATOM 1856 N N . LEU A 1 255 ? 21.391 -23.828 5.559 1 94.81 255 LEU A N 1
ATOM 1857 C CA . LEU A 1 255 ? 20.547 -23.797 6.75 1 94.81 255 LEU A CA 1
ATOM 1858 C C . LEU A 1 255 ? 19.766 -22.484 6.824 1 94.81 255 LEU A C 1
ATOM 1860 O O . LEU A 1 255 ? 18.562 -22.484 7.102 1 94.81 255 LEU A O 1
ATOM 1864 N N . PRO A 1 256 ? 20.453 -21.359 6.508 1 93.94 256 PRO A N 1
ATOM 1865 C CA . PRO A 1 256 ? 19.688 -20.109 6.535 1 93.94 256 PRO A CA 1
ATOM 1866 C C . PRO A 1 256 ? 18.531 -20.109 5.539 1 93.94 256 PRO A C 1
ATOM 1868 O O . PRO A 1 256 ? 17.453 -19.594 5.836 1 93.94 256 PRO A O 1
ATOM 1871 N N . ALA A 1 257 ? 18.75 -20.656 4.395 1 95.62 257 ALA A N 1
ATOM 1872 C CA . ALA A 1 257 ? 17.703 -20.719 3.387 1 95.62 257 ALA A CA 1
ATOM 1873 C C . ALA A 1 257 ? 16.562 -21.625 3.844 1 95.62 257 ALA A C 1
ATOM 1875 O O . ALA A 1 257 ? 15.383 -21.281 3.689 1 95.62 257 ALA A O 1
ATOM 1876 N N . VAL A 1 258 ? 16.922 -22.734 4.422 1 96.5 258 VAL A N 1
ATOM 1877 C CA . VAL A 1 258 ? 15.93 -23.688 4.891 1 96.5 258 VAL A CA 1
ATOM 1878 C C . VAL A 1 258 ? 15.062 -23.047 5.969 1 96.5 258 VAL A C 1
ATOM 1880 O O . VAL A 1 258 ? 13.828 -23.125 5.91 1 96.5 258 VAL A O 1
ATOM 1883 N N . LEU A 1 259 ? 15.664 -22.406 6.898 1 95 259 LEU A N 1
ATOM 1884 C CA . LEU A 1 259 ? 14.93 -21.766 7.992 1 95 259 LEU A CA 1
ATOM 1885 C C . LEU A 1 259 ? 14.016 -20.672 7.465 1 95 259 LEU A C 1
ATOM 1887 O O . LEU A 1 259 ? 12.898 -20.484 7.957 1 95 259 LEU A O 1
ATOM 1891 N N . THR A 1 260 ? 14.547 -19.969 6.52 1 93.5 260 THR A N 1
ATOM 1892 C CA . THR A 1 260 ? 13.742 -18.922 5.898 1 93.5 260 THR A CA 1
ATOM 1893 C C . THR A 1 260 ? 12.492 -19.5 5.254 1 93.5 260 THR A C 1
ATOM 1895 O O . THR A 1 260 ? 11.391 -18.984 5.441 1 93.5 260 THR A O 1
ATOM 1898 N N . PHE A 1 261 ? 12.609 -20.578 4.574 1 96.69 261 PHE A N 1
ATOM 1899 C CA . PHE A 1 261 ? 11.477 -21.141 3.842 1 96.69 261 PHE A CA 1
ATOM 1900 C C . PHE A 1 261 ? 10.531 -21.875 4.781 1 96.69 261 PHE A C 1
ATOM 1902 O O . PHE A 1 261 ? 9.359 -22.094 4.457 1 96.69 261 PHE A O 1
ATOM 1909 N N . VAL A 1 262 ? 11.016 -22.266 5.953 1 95.19 262 VAL A N 1
ATOM 1910 C CA . VAL A 1 262 ? 10.102 -22.797 6.961 1 95.19 262 VAL A CA 1
ATOM 1911 C C . VAL A 1 262 ? 9.102 -21.719 7.371 1 95.19 262 VAL A C 1
ATOM 1913 O O . VAL A 1 262 ? 7.898 -21.984 7.453 1 95.19 262 VAL A O 1
ATOM 1916 N N . VAL A 1 263 ? 9.602 -20.531 7.539 1 92.31 263 VAL A N 1
ATOM 1917 C CA . VAL A 1 263 ? 8.742 -19.422 7.91 1 92.31 263 VAL A CA 1
ATOM 1918 C C . VAL A 1 263 ? 7.805 -19.078 6.758 1 92.31 263 VAL A C 1
ATOM 1920 O O . VAL A 1 263 ? 6.609 -18.844 6.969 1 92.31 263 VAL A O 1
ATOM 1923 N N . ILE A 1 264 ? 8.328 -19.094 5.605 1 95 264 ILE A N 1
ATOM 1924 C CA . ILE A 1 264 ? 7.551 -18.75 4.418 1 95 264 ILE A CA 1
ATOM 1925 C C . ILE A 1 264 ? 6.418 -19.75 4.23 1 95 264 ILE A C 1
ATOM 1927 O O . ILE A 1 264 ? 5.293 -19.375 3.889 1 95 264 ILE A O 1
ATOM 1931 N N . TYR A 1 265 ? 6.711 -21.031 4.484 1 96.56 265 TYR A N 1
ATOM 1932 C CA . TYR A 1 265 ? 5.684 -22.062 4.352 1 96.56 265 TYR A CA 1
ATOM 1933 C C . TYR A 1 265 ? 4.562 -21.844 5.363 1 96.56 265 TYR A C 1
ATOM 1935 O O . TYR A 1 265 ? 3.398 -22.141 5.078 1 96.56 265 TYR A O 1
ATOM 1943 N N . LEU A 1 266 ? 4.914 -21.344 6.469 1 92.75 266 LEU A N 1
ATOM 1944 C CA . LEU A 1 266 ? 3.879 -21.047 7.453 1 92.75 266 LEU A CA 1
ATOM 1945 C C . LEU A 1 266 ? 2.953 -19.938 6.938 1 92.75 266 LEU A C 1
ATOM 1947 O O . LEU A 1 266 ? 1.741 -20 7.156 1 92.75 266 LEU A O 1
ATOM 1951 N N . VAL A 1 267 ? 3.543 -19.016 6.305 1 92.62 267 VAL A N 1
ATOM 1952 C CA . VAL A 1 267 ? 2.752 -17.922 5.746 1 92.62 267 VAL A CA 1
ATOM 1953 C C . VAL A 1 267 ? 1.891 -18.453 4.598 1 92.62 267 VAL A C 1
ATOM 1955 O O . VAL A 1 267 ? 0.729 -18.047 4.457 1 92.62 267 VAL A O 1
ATOM 1958 N N . VAL A 1 268 ? 2.455 -19.297 3.789 1 95.62 268 VAL A N 1
ATOM 1959 C CA . VAL A 1 268 ? 1.711 -19.906 2.691 1 95.62 268 VAL A CA 1
ATOM 1960 C C . VAL A 1 268 ? 0.529 -20.688 3.244 1 95.62 268 VAL A C 1
ATOM 1962 O O . VAL A 1 268 ? -0.571 -20.656 2.688 1 95.62 268 VAL A O 1
ATOM 1965 N N . MET A 1 269 ? 0.765 -21.375 4.344 1 95.38 269 MET A N 1
ATOM 1966 C 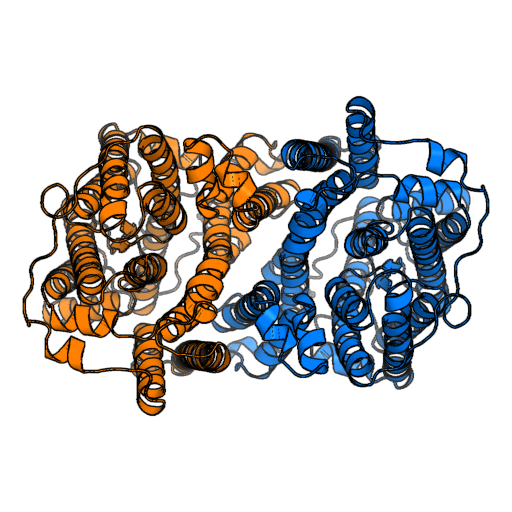CA . MET A 1 269 ? -0.288 -22.172 4.977 1 95.38 269 MET A CA 1
ATOM 1967 C C . MET A 1 269 ? -1.404 -21.266 5.496 1 95.38 269 MET A C 1
ATOM 1969 O O . MET A 1 269 ? -2.58 -21.625 5.434 1 95.38 269 MET A O 1
ATOM 1973 N N . ALA A 1 270 ? -1.012 -20.141 5.988 1 91.12 270 ALA A N 1
ATOM 1974 C CA . ALA A 1 270 ? -2.014 -19.172 6.43 1 91.12 270 ALA A CA 1
ATOM 1975 C C . ALA A 1 270 ? -2.873 -18.703 5.258 1 91.12 270 ALA A C 1
ATOM 1977 O O . ALA A 1 270 ? -4.098 -18.609 5.379 1 91.12 270 ALA A O 1
ATOM 1978 N N . GLU A 1 271 ? -2.248 -18.406 4.203 1 89.81 271 GLU A N 1
ATOM 1979 C CA . GLU A 1 271 ? -2.949 -17.953 3.004 1 89.81 271 GLU A CA 1
ATOM 1980 C C . GLU A 1 271 ? -3.898 -19.031 2.484 1 89.81 271 GLU A C 1
ATOM 1982 O O . GLU A 1 271 ? -5.062 -18.75 2.189 1 89.81 271 GLU A O 1
ATOM 1987 N N . THR A 1 272 ? -3.412 -20.25 2.354 1 94.44 272 THR A N 1
ATOM 1988 C CA . THR A 1 272 ? -4.227 -21.328 1.788 1 94.44 272 THR A CA 1
ATOM 1989 C C . THR A 1 272 ? -5.391 -21.672 2.711 1 94.44 272 THR A C 1
ATOM 1991 O O . THR A 1 272 ? -6.465 -22.062 2.246 1 94.44 272 THR A O 1
ATOM 1994 N N . THR A 1 273 ? -5.219 -21.562 4.012 1 93.5 273 THR A N 1
ATOM 1995 C CA . THR A 1 273 ? -6.309 -21.797 4.953 1 93.5 273 THR A CA 1
ATOM 1996 C C . THR A 1 273 ? -7.453 -20.812 4.699 1 93.5 273 THR A C 1
ATOM 1998 O O . THR A 1 273 ? -8.625 -21.188 4.793 1 93.5 273 THR A O 1
ATOM 2001 N N . GLY A 1 274 ? -7.023 -19.609 4.445 1 87.94 274 GLY A N 1
ATOM 2002 C CA . GLY A 1 274 ? -8.047 -18.656 4.051 1 87.94 274 GLY A CA 1
ATOM 2003 C C . GLY A 1 274 ? -8.836 -19.094 2.83 1 87.94 274 GLY A C 1
ATOM 2004 O O . GLY A 1 274 ? -10.055 -18.938 2.779 1 87.94 274 GLY A O 1
ATOM 2005 N N . THR A 1 275 ? -8.172 -19.609 1.875 1 91.81 275 THR A N 1
ATOM 2006 C CA . THR A 1 275 ? -8.82 -20.109 0.662 1 91.81 275 THR A CA 1
ATOM 2007 C C . THR A 1 275 ? -9.75 -21.266 0.979 1 91.81 275 THR A C 1
ATOM 2009 O O . THR A 1 275 ? -10.852 -21.344 0.438 1 91.81 275 THR A O 1
ATOM 2012 N N . TRP A 1 276 ? -9.312 -22.141 1.864 1 94.81 276 TRP A N 1
ATOM 2013 C CA . TRP A 1 276 ? -10.133 -23.281 2.256 1 94.81 276 TRP A CA 1
ATOM 2014 C C . TRP A 1 276 ? -11.43 -22.812 2.914 1 94.81 276 TRP A C 1
ATOM 2016 O O . TRP A 1 276 ? -12.5 -23.359 2.637 1 94.81 276 TRP A O 1
ATOM 2026 N N . PHE A 1 277 ? -11.336 -21.828 3.654 1 90.19 277 PHE A N 1
ATOM 2027 C CA . PHE A 1 277 ? -12.531 -21.312 4.324 1 90.19 277 PHE A CA 1
ATOM 2028 C C . PHE A 1 277 ? -13.43 -20.562 3.344 1 90.19 277 PHE A C 1
ATOM 2030 O O . PHE A 1 277 ? -14.648 -20.594 3.475 1 90.19 277 PHE A O 1
ATOM 2037 N N . ALA A 1 278 ? -12.789 -19.953 2.445 1 87.62 278 ALA A N 1
ATOM 2038 C CA . ALA A 1 278 ? -13.586 -19.312 1.402 1 87.62 278 ALA A CA 1
ATOM 2039 C C . ALA A 1 278 ? -14.398 -20.344 0.616 1 87.62 278 ALA A C 1
ATOM 2041 O O . ALA A 1 278 ? -15.57 -20.125 0.315 1 87.62 278 ALA A O 1
ATOM 2042 N N . VAL A 1 279 ? -13.797 -21.422 0.272 1 93.31 279 VAL A N 1
ATOM 2043 C CA . VAL A 1 279 ? -14.469 -22.484 -0.448 1 93.31 279 VAL A CA 1
ATOM 2044 C C . VAL A 1 279 ? -15.562 -23.094 0.433 1 93.31 279 VAL A C 1
ATOM 2046 O O . VAL A 1 279 ? -16.672 -23.359 -0.034 1 93.31 279 VAL A O 1
ATOM 2049 N N . SER A 1 280 ? -15.211 -23.266 1.694 1 93.94 280 SER A N 1
ATOM 2050 C CA . SER A 1 280 ? -16.188 -23.797 2.652 1 93.94 280 SER A CA 1
ATOM 2051 C C . SER A 1 280 ? -17.422 -22.906 2.727 1 93.94 280 SER A C 1
ATOM 2053 O O . SER A 1 280 ? -18.547 -23.391 2.77 1 93.94 280 SER A O 1
ATOM 2055 N N . ALA A 1 281 ? -17.172 -21.688 2.711 1 88.06 281 ALA A N 1
ATOM 2056 C CA . ALA A 1 281 ? -18.266 -20.719 2.791 1 88.06 281 ALA A CA 1
ATOM 2057 C C . ALA A 1 281 ? -19.125 -20.766 1.535 1 88.06 281 ALA A C 1
ATOM 2059 O O . ALA A 1 281 ? -20.359 -20.703 1.616 1 88.06 281 ALA A O 1
ATOM 2060 N N . VAL A 1 282 ? -18.531 -20.906 0.451 1 89.44 282 VAL A N 1
ATOM 2061 C CA . VAL A 1 282 ? -19.234 -20.875 -0.822 1 89.44 282 VAL A CA 1
ATOM 2062 C C . VAL A 1 282 ? -20.031 -22.172 -0.999 1 89.44 282 VAL A C 1
ATOM 2064 O O . VAL A 1 282 ? -21.141 -22.156 -1.566 1 89.44 282 VAL A O 1
ATOM 2067 N N . ILE A 1 283 ? -19.547 -23.203 -0.458 1 93.25 283 ILE A N 1
ATOM 2068 C CA . ILE A 1 283 ? -20.234 -24.469 -0.66 1 93.25 283 ILE A CA 1
ATOM 2069 C C . ILE A 1 283 ? -21.094 -24.797 0.557 1 93.25 283 ILE A C 1
ATOM 2071 O O . ILE A 1 283 ? -21.75 -25.828 0.601 1 93.25 283 ILE A O 1
ATOM 2075 N N . ASN A 1 284 ? -21.016 -23.969 1.638 1 90.88 284 ASN A N 1
ATOM 2076 C CA . ASN A 1 284 ? -21.812 -24.094 2.855 1 90.88 284 ASN A CA 1
ATOM 2077 C C . ASN A 1 284 ? -21.562 -25.406 3.564 1 90.88 284 ASN A C 1
ATOM 2079 O O . ASN A 1 284 ? -22.5 -26.125 3.902 1 90.88 284 ASN A O 1
ATOM 2083 N N . GLN A 1 285 ? -20.344 -25.703 3.602 1 91.88 285 GLN A N 1
ATOM 2084 C CA . GLN A 1 285 ? -19.906 -26.891 4.328 1 91.88 285 GLN A CA 1
ATOM 2085 C C . GLN A 1 285 ? -18.734 -26.562 5.254 1 91.88 285 GLN A C 1
ATOM 2087 O O . GLN A 1 285 ? -17.656 -26.172 4.793 1 91.88 285 GLN A O 1
ATOM 2092 N N . PRO A 1 286 ? -18.891 -26.812 6.488 1 92.06 286 PRO A N 1
ATOM 2093 C CA . PRO A 1 286 ? -17.797 -26.5 7.418 1 92.06 286 PRO A CA 1
ATOM 2094 C C . PRO A 1 286 ? -16.609 -27.438 7.262 1 92.06 286 PRO A C 1
ATOM 2096 O O . PRO A 1 286 ? -16.781 -28.594 6.832 1 92.06 286 PRO A O 1
ATOM 2099 N N . ILE A 1 287 ? -15.422 -26.922 7.641 1 94.5 287 ILE A N 1
ATOM 2100 C CA . ILE A 1 287 ? -14.195 -27.703 7.574 1 94.5 287 ILE A CA 1
ATOM 2101 C C . ILE A 1 287 ? -13.852 -28.266 8.961 1 94.5 287 ILE A C 1
ATOM 2103 O O . ILE A 1 287 ? -13.789 -27.5 9.93 1 94.5 287 ILE A O 1
ATOM 2107 N N . THR A 1 288 ? -13.641 -29.469 9.039 1 94.25 288 THR A N 1
ATOM 2108 C CA . THR A 1 288 ? -13.289 -30.109 10.305 1 94.25 288 THR A CA 1
ATOM 2109 C C . THR A 1 288 ? -11.789 -29.969 10.578 1 94.25 288 THR A C 1
ATOM 2111 O O . THR A 1 288 ? -11.016 -29.688 9.664 1 94.25 288 THR A O 1
ATOM 2114 N N . SER A 1 289 ? -11.391 -30.203 11.867 1 94.81 289 SER A N 1
ATOM 2115 C CA . SER A 1 289 ? -9.984 -30.156 12.234 1 94.81 289 SER A CA 1
ATOM 2116 C C . SER A 1 289 ? -9.18 -31.219 11.492 1 94.81 289 SER A C 1
ATOM 2118 O O . SER A 1 289 ? -8.039 -30.969 11.086 1 94.81 289 SER A O 1
ATOM 2120 N N . ARG A 1 290 ? -9.805 -32.344 11.328 1 94.94 290 ARG A N 1
ATOM 2121 C CA . ARG A 1 290 ? -9.148 -33.438 10.609 1 94.94 290 ARG A CA 1
ATOM 2122 C C . ARG A 1 290 ? -8.93 -33.062 9.141 1 94.94 290 ARG A C 1
ATOM 2124 O O . ARG A 1 290 ? -7.895 -33.375 8.562 1 94.94 290 ARG A O 1
ATOM 2131 N N . GLN A 1 291 ? -9.859 -32.469 8.57 1 95.31 291 GLN A N 1
ATOM 2132 C CA . GLN A 1 291 ? -9.75 -32.031 7.18 1 95.31 291 GLN A CA 1
ATOM 2133 C C . GLN A 1 291 ? -8.672 -30.969 7.008 1 95.31 291 GLN A C 1
ATOM 2135 O O . GLN A 1 291 ? -7.977 -30.953 5.988 1 95.31 291 GLN A O 1
ATOM 2140 N N . LEU A 1 292 ? -8.57 -30.109 8.016 1 96.06 292 LEU A N 1
ATOM 2141 C CA . LEU A 1 292 ? -7.512 -29.109 7.988 1 96.06 292 LEU A CA 1
ATOM 2142 C C . LEU A 1 292 ? -6.133 -29.766 8.031 1 96.06 292 LEU A C 1
ATOM 2144 O O . LEU A 1 292 ? -5.234 -29.375 7.281 1 96.06 292 LEU A O 1
ATOM 2148 N N . ASP A 1 293 ? -6.008 -30.719 8.883 1 97.56 293 ASP A N 1
ATOM 2149 C CA . ASP A 1 293 ? -4.734 -31.422 9.008 1 97.56 293 ASP A CA 1
ATOM 2150 C C . ASP A 1 293 ? -4.41 -32.219 7.746 1 97.56 293 ASP A C 1
ATOM 2152 O O . ASP A 1 293 ? -3.262 -32.25 7.301 1 97.56 293 ASP A O 1
ATOM 2156 N N . ARG A 1 294 ? -5.371 -32.844 7.172 1 97.5 294 ARG A N 1
ATOM 2157 C CA . ARG A 1 294 ? -5.18 -33.562 5.914 1 97.5 294 ARG A CA 1
ATOM 2158 C C . ARG A 1 294 ? -4.844 -32.625 4.781 1 97.5 294 ARG A C 1
ATOM 2160 O O . ARG A 1 294 ? -4.078 -32.938 3.877 1 97.5 294 ARG A O 1
ATOM 2167 N N . GLY A 1 295 ? -5.523 -31.469 4.859 1 97.5 295 GLY A N 1
ATOM 2168 C CA . GLY A 1 295 ? -5.184 -30.438 3.895 1 97.5 295 GLY A CA 1
ATOM 2169 C C . GLY A 1 295 ? -3.734 -30 3.975 1 97.5 295 GLY A C 1
ATOM 2170 O O . GLY A 1 295 ? -3.094 -29.766 2.947 1 97.5 295 GLY A O 1
ATOM 2171 N N . ALA A 1 296 ? -3.281 -29.859 5.195 1 97.75 296 ALA A N 1
ATOM 2172 C CA . ALA A 1 296 ? -1.883 -29.484 5.395 1 97.75 296 ALA A CA 1
ATOM 2173 C C . ALA A 1 296 ? -0.948 -30.547 4.828 1 97.75 296 ALA A C 1
ATOM 2175 O O . ALA A 1 296 ? 0.063 -30.234 4.203 1 97.75 296 ALA A O 1
ATOM 2176 N N . VAL A 1 297 ? -1.262 -31.797 5.059 1 98.25 297 VAL A N 1
ATOM 2177 C CA . VAL A 1 297 ? -0.473 -32.875 4.504 1 98.25 297 VAL A CA 1
ATOM 2178 C C . VAL A 1 297 ? -0.492 -32.812 2.979 1 98.25 297 VAL A C 1
ATOM 2180 O O . VAL A 1 297 ? 0.548 -32.938 2.332 1 98.25 297 VAL A O 1
ATOM 2183 N N . GLY A 1 298 ? -1.685 -32.594 2.426 1 98.06 298 GLY A N 1
ATOM 2184 C CA . GLY A 1 298 ? -1.812 -32.469 0.982 1 98.06 298 GLY A CA 1
ATOM 2185 C C . GLY A 1 298 ? -1.005 -31.312 0.415 1 98.06 298 GLY A C 1
ATOM 2186 O O . GLY A 1 298 ? -0.379 -31.453 -0.639 1 98.06 298 GLY A O 1
ATOM 2187 N N . GLU A 1 299 ? -1.032 -30.203 1.092 1 97.75 299 GLU A N 1
ATOM 2188 C CA . GLU A 1 299 ? -0.26 -29.031 0.654 1 97.75 299 GLU A CA 1
ATOM 2189 C C . GLU A 1 299 ? 1.238 -29.312 0.715 1 97.75 299 GLU A C 1
ATOM 2191 O O . GLU A 1 299 ? 1.979 -28.969 -0.207 1 97.75 299 GLU A O 1
ATOM 2196 N N . GLY A 1 300 ? 1.637 -29.891 1.852 1 98.19 300 GLY A N 1
ATOM 2197 C CA . GLY A 1 300 ? 3.041 -30.234 1.979 1 98.19 300 GLY A CA 1
ATOM 2198 C C . GLY A 1 300 ? 3.512 -31.203 0.904 1 98.19 300 GLY A C 1
ATOM 2199 O O . GLY A 1 300 ? 4.598 -31.031 0.345 1 98.19 300 GLY A O 1
ATOM 2200 N N . LEU A 1 301 ? 2.732 -32.219 0.624 1 98.38 301 LEU A N 1
ATOM 2201 C CA . LEU A 1 301 ? 3.055 -33.156 -0.431 1 98.38 301 LEU A CA 1
ATOM 2202 C C . LEU A 1 301 ? 3.129 -32.469 -1.788 1 98.38 301 LEU A C 1
ATOM 2204 O O . LEU A 1 301 ? 4.031 -32.75 -2.582 1 98.38 301 LEU A O 1
ATOM 2208 N N . SER A 1 302 ? 2.129 -31.656 -2.025 1 98.38 302 SER A N 1
ATOM 2209 C CA . SER A 1 302 ? 2.104 -30.906 -3.279 1 98.38 302 SER A CA 1
ATOM 2210 C C . SER A 1 302 ? 3.35 -30.047 -3.436 1 98.38 302 SER A C 1
ATOM 2212 O O . SER A 1 302 ? 3.941 -29.984 -4.516 1 98.38 302 SER A O 1
ATOM 2214 N N . CYS A 1 303 ? 3.748 -29.375 -2.398 1 98.44 303 CYS A N 1
ATOM 2215 C CA . CYS A 1 303 ? 4.922 -28.5 -2.43 1 98.44 303 CYS A CA 1
ATOM 2216 C C . CYS A 1 303 ? 6.199 -29.328 -2.57 1 98.44 303 CYS A C 1
ATOM 2218 O O . CYS A 1 303 ? 7.156 -28.875 -3.205 1 98.44 303 CYS A O 1
ATOM 2220 N N . SER A 1 304 ? 6.25 -30.484 -1.929 1 97.88 304 SER A N 1
ATOM 2221 C CA . SER A 1 304 ? 7.398 -31.375 -2.084 1 97.88 304 SER A CA 1
ATOM 2222 C C . SER A 1 304 ? 7.551 -31.828 -3.531 1 97.88 304 SER A C 1
ATOM 2224 O O . SER A 1 304 ? 8.648 -31.797 -4.086 1 97.88 304 SER A O 1
ATOM 2226 N N . VAL A 1 305 ? 6.477 -32.25 -4.113 1 97.31 305 VAL A N 1
ATOM 2227 C CA . VAL A 1 305 ? 6.492 -32.688 -5.512 1 97.31 305 VAL A CA 1
ATOM 2228 C C . VAL A 1 305 ? 6.91 -31.5 -6.398 1 97.31 305 VAL A C 1
ATOM 2230 O O . VAL A 1 305 ? 7.707 -31.672 -7.324 1 97.31 305 VAL A O 1
ATOM 2233 N N . ALA A 1 306 ? 6.32 -30.344 -6.109 1 98.12 306 ALA A N 1
ATOM 2234 C CA . ALA A 1 306 ? 6.668 -29.141 -6.879 1 98.12 306 ALA A CA 1
ATOM 2235 C C . ALA A 1 306 ? 8.172 -28.891 -6.844 1 98.12 306 ALA A C 1
ATOM 2237 O O . ALA A 1 306 ? 8.797 -28.672 -7.883 1 98.12 306 ALA A O 1
ATOM 2238 N N . ALA A 1 307 ? 8.75 -28.953 -5.672 1 97.56 307 ALA A N 1
ATOM 2239 C CA . ALA A 1 307 ? 10.188 -28.719 -5.527 1 97.56 307 ALA A CA 1
ATOM 2240 C C . ALA A 1 307 ? 10.992 -29.766 -6.281 1 97.56 307 ALA A C 1
ATOM 2242 O O . ALA A 1 307 ? 12.023 -29.453 -6.883 1 97.56 307 ALA A O 1
ATOM 2243 N N . LEU A 1 308 ? 10.562 -30.953 -6.293 1 96.5 308 LEU A N 1
ATOM 2244 C CA . LEU A 1 308 ? 11.289 -32.062 -6.906 1 96.5 308 LEU A CA 1
ATOM 2245 C C . LEU A 1 308 ? 11.242 -31.969 -8.43 1 96.5 308 LEU A C 1
ATOM 2247 O O . LEU A 1 308 ? 12.172 -32.406 -9.109 1 96.5 308 LEU A O 1
ATOM 2251 N N . ILE A 1 309 ? 10.188 -31.375 -8.945 1 96.5 309 ILE A N 1
ATOM 2252 C CA . ILE A 1 309 ? 10.07 -31.328 -10.398 1 96.5 309 ILE A CA 1
ATOM 2253 C C . ILE A 1 309 ? 10.422 -29.922 -10.898 1 96.5 309 ILE A C 1
ATOM 2255 O O . ILE A 1 309 ? 10.008 -29.531 -11.984 1 96.5 309 ILE A O 1
ATOM 2259 N N . GLY A 1 310 ? 11.016 -29.125 -10.086 1 95.62 310 GLY A N 1
ATOM 2260 C CA . GLY A 1 310 ? 11.57 -27.859 -10.516 1 95.62 310 GLY A CA 1
ATOM 2261 C C . GLY A 1 310 ? 10.555 -26.719 -10.508 1 95.62 310 GLY A C 1
ATOM 2262 O O . GLY A 1 310 ? 10.656 -25.797 -11.305 1 95.62 310 GLY A O 1
ATOM 2263 N N . ALA A 1 311 ? 9.547 -26.812 -9.719 1 97.31 311 ALA A N 1
ATOM 2264 C CA . ALA A 1 311 ? 8.547 -25.75 -9.555 1 97.31 311 ALA A CA 1
ATOM 2265 C C . ALA A 1 311 ? 8.641 -25.141 -8.164 1 97.31 311 ALA A C 1
ATOM 2267 O O . ALA A 1 311 ? 9.516 -25.484 -7.371 1 97.31 311 ALA A O 1
ATOM 2268 N N . THR A 1 312 ? 7.863 -24.141 -7.969 1 97.38 312 THR A N 1
ATOM 2269 C CA . THR A 1 312 ? 7.848 -23.438 -6.688 1 97.38 312 THR A CA 1
ATOM 2270 C C . THR A 1 312 ? 6.625 -23.844 -5.867 1 97.38 312 THR A C 1
ATOM 2272 O O . THR A 1 312 ? 5.762 -24.578 -6.348 1 97.38 312 THR A O 1
ATOM 2275 N N . PRO A 1 313 ? 6.562 -23.406 -4.59 1 97.94 313 PRO A N 1
ATOM 2276 C CA . PRO A 1 313 ? 5.48 -23.844 -3.711 1 97.94 313 PRO A CA 1
ATOM 2277 C C . PRO A 1 313 ? 4.098 -23.562 -4.281 1 97.94 313 PRO A C 1
ATOM 2279 O O . PRO A 1 313 ? 3.879 -22.5 -4.871 1 97.94 313 PRO A O 1
ATOM 2282 N N . VAL A 1 314 ? 3.174 -24.5 -4.074 1 97.81 314 VAL A N 1
ATOM 2283 C CA . VAL A 1 314 ? 1.804 -24.359 -4.559 1 97.81 314 VAL A CA 1
ATOM 2284 C C . VAL A 1 314 ? 0.866 -24.094 -3.381 1 97.81 314 VAL A C 1
ATOM 2286 O O . VAL A 1 314 ? 1.19 -24.422 -2.236 1 97.81 314 VAL A O 1
ATOM 2289 N N . THR A 1 315 ? -0.196 -23.453 -3.648 1 96.69 315 THR A N 1
ATOM 2290 C CA . THR A 1 315 ? -1.225 -23.125 -2.668 1 96.69 315 THR A CA 1
ATOM 2291 C C . THR A 1 315 ? -2.611 -23.172 -3.303 1 96.69 315 THR A C 1
ATOM 2293 O O . THR A 1 315 ? -2.738 -23.281 -4.523 1 96.69 315 THR A O 1
ATOM 2296 N N . GLY A 1 316 ? -3.594 -23.188 -2.477 1 95.88 316 GLY A N 1
ATOM 2297 C CA . GLY A 1 316 ? -4.953 -23.109 -2.992 1 95.88 316 GLY A CA 1
ATOM 2298 C C . GLY A 1 316 ? -5.285 -21.766 -3.609 1 95.88 316 GLY A C 1
ATOM 2299 O O . GLY A 1 316 ? -4.859 -20.734 -3.105 1 95.88 316 GLY A O 1
ATOM 2300 N N . TYR A 1 317 ? -6.059 -21.812 -4.672 1 93.25 317 TYR A N 1
ATOM 2301 C CA . TYR A 1 317 ? -6.426 -20.594 -5.371 1 93.25 317 TYR A CA 1
ATOM 2302 C C . TYR A 1 317 ? -7.828 -20.141 -4.984 1 93.25 317 TYR A C 1
ATOM 2304 O O . TYR A 1 317 ? -8.805 -20.844 -5.227 1 93.25 317 TYR A O 1
ATOM 2312 N N . SER A 1 318 ? -7.898 -19 -4.438 1 88.12 318 SER A N 1
ATOM 2313 C CA . SER A 1 318 ? -9.18 -18.453 -4 1 88.12 318 SER A CA 1
ATOM 2314 C C . SER A 1 318 ? -10.055 -18.078 -5.191 1 88.12 318 SER A C 1
ATOM 2316 O O . SER A 1 318 ? -11.273 -17.984 -5.066 1 88.12 318 SER A O 1
ATOM 2318 N N . THR A 1 319 ? -9.438 -17.844 -6.328 1 86.81 319 THR A N 1
ATOM 2319 C CA . THR A 1 319 ? -10.188 -17.5 -7.535 1 86.81 319 THR A CA 1
ATOM 2320 C C . THR A 1 319 ? -11.141 -18.641 -7.918 1 86.81 319 THR A C 1
ATOM 2322 O O . THR A 1 319 ? -12.211 -18.391 -8.477 1 86.81 319 THR A O 1
ATOM 2325 N N . ASN A 1 320 ? -10.781 -19.828 -7.637 1 91.25 320 ASN A N 1
ATOM 2326 C CA . ASN A 1 320 ? -11.641 -20.969 -7.957 1 91.25 320 ASN A CA 1
ATOM 2327 C C . ASN A 1 320 ? -12.891 -20.984 -7.078 1 91.25 320 ASN A C 1
ATOM 2329 O O . ASN A 1 320 ? -13.938 -21.469 -7.496 1 91.25 320 ASN A O 1
ATOM 2333 N N . ALA A 1 321 ? -12.781 -20.484 -5.832 1 89.56 321 ALA A N 1
ATOM 2334 C CA . ALA A 1 321 ? -13.977 -20.281 -5.016 1 89.56 321 ALA A CA 1
ATOM 2335 C C . ALA A 1 321 ? -14.945 -19.312 -5.68 1 89.56 321 ALA A C 1
ATOM 2337 O O . ALA A 1 321 ? -16.156 -19.5 -5.602 1 89.56 321 ALA A O 1
ATOM 2338 N N . GLY A 1 322 ? -14.406 -18.391 -6.316 1 85.06 322 GLY A N 1
ATOM 2339 C CA . GLY A 1 322 ? -15.227 -17.45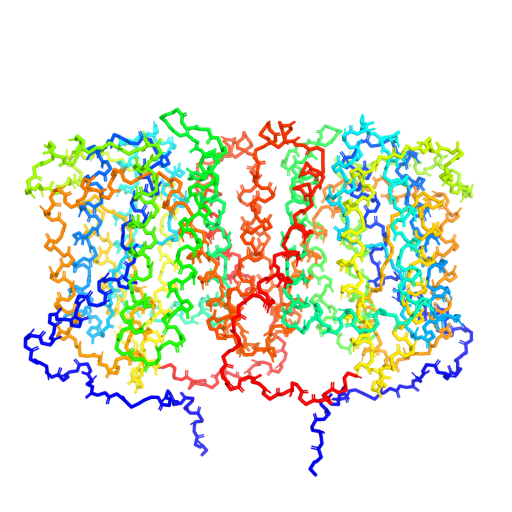3 -7.062 1 85.06 322 GLY A CA 1
ATOM 2340 C C . GLY A 1 322 ? -15.945 -18.094 -8.234 1 85.06 322 GLY A C 1
ATOM 2341 O O . GLY A 1 322 ? -17.109 -17.797 -8.5 1 85.06 322 GLY A O 1
ATOM 2342 N N . VAL A 1 323 ? -15.242 -18.922 -8.906 1 89.44 323 VAL A N 1
ATOM 2343 C CA . VAL A 1 323 ? -15.836 -19.609 -10.047 1 89.44 323 VAL A CA 1
ATOM 2344 C C . VAL A 1 323 ? -16.969 -20.5 -9.578 1 89.44 323 VAL A C 1
ATOM 2346 O O . VAL A 1 323 ? -18.016 -20.609 -10.234 1 89.44 323 VAL A O 1
ATOM 2349 N N . ILE A 1 324 ? -16.797 -21.141 -8.438 1 93 324 ILE A N 1
ATOM 2350 C CA . ILE A 1 324 ? -17.844 -21.969 -7.867 1 93 324 ILE A CA 1
ATOM 2351 C C . ILE A 1 324 ? -19.078 -21.109 -7.551 1 93 324 ILE A C 1
ATOM 2353 O O . ILE A 1 324 ? -20.203 -21.516 -7.805 1 93 324 ILE A O 1
ATOM 2357 N N . SER A 1 325 ? -18.797 -19.969 -7.031 1 86.75 325 SER A N 1
ATOM 2358 C CA . SER A 1 325 ? -19.891 -19.078 -6.656 1 86.75 325 SER A CA 1
ATOM 2359 C C . SER A 1 325 ? -20.688 -18.641 -7.875 1 86.75 325 SER A C 1
ATOM 2361 O O . SER A 1 325 ? -21.891 -18.406 -7.781 1 86.75 325 SER A O 1
ATOM 2363 N N . ILE A 1 326 ? -20.078 -18.609 -9.016 1 81.94 326 ILE A N 1
ATOM 2364 C CA . ILE A 1 326 ? -20.719 -18.156 -10.242 1 81.94 326 ILE A CA 1
ATOM 2365 C C . ILE A 1 326 ? -21.406 -19.328 -10.938 1 81.94 326 ILE A C 1
ATOM 2367 O O . ILE A 1 326 ? -22.531 -19.203 -11.406 1 81.94 326 ILE A O 1
ATOM 2371 N N . THR A 1 327 ? -20.797 -20.469 -10.961 1 86.81 327 THR A N 1
ATOM 2372 C CA . THR A 1 327 ? -21.297 -21.609 -11.727 1 86.81 327 THR A CA 1
ATOM 2373 C C . THR A 1 327 ? -22.219 -22.469 -10.867 1 86.81 327 THR A C 1
ATOM 2375 O O . THR A 1 327 ? -23.047 -23.219 -11.398 1 86.81 327 THR A O 1
ATOM 2378 N N . GLY A 1 328 ? -21.938 -22.406 -9.555 1 90 328 GLY A N 1
ATOM 2379 C CA . GLY A 1 328 ? -22.703 -23.234 -8.633 1 90 328 GLY A CA 1
ATOM 2380 C C . GLY A 1 328 ? -22.266 -24.688 -8.633 1 90 328 GLY A C 1
ATOM 2381 O O . GLY A 1 328 ? -22.969 -25.547 -8.086 1 90 328 GLY A O 1
ATOM 2382 N N . VAL A 1 329 ? -21.203 -24.984 -9.297 1 93.06 329 VAL A N 1
ATOM 2383 C CA . VAL A 1 329 ? -20.766 -26.375 -9.398 1 93.06 329 VAL A CA 1
ATOM 2384 C C . VAL A 1 329 ? -19.484 -26.578 -8.57 1 93.06 329 VAL A C 1
ATOM 2386 O O . VAL A 1 329 ? -18.438 -26.031 -8.898 1 93.06 329 VAL A O 1
ATOM 2389 N N . ALA A 1 330 ? -19.594 -27.406 -7.555 1 95.81 330 ALA A N 1
ATOM 2390 C CA . ALA A 1 330 ? -18.469 -27.625 -6.652 1 95.81 330 ALA A CA 1
ATOM 2391 C C . ALA A 1 330 ? -18 -29.094 -6.695 1 95.81 330 ALA A C 1
ATOM 2393 O O . ALA A 1 330 ? -17.281 -29.547 -5.805 1 95.81 330 ALA A O 1
ATOM 2394 N N . SER A 1 331 ? -18.359 -29.781 -7.699 1 96.62 331 SER A N 1
ATOM 2395 C CA . SER A 1 331 ? -18.031 -31.203 -7.789 1 96.62 331 SER A CA 1
ATOM 2396 C C . SER A 1 331 ? -16.531 -31.422 -7.859 1 96.62 331 SER A C 1
ATOM 2398 O O . SER A 1 331 ? -15.828 -30.75 -8.625 1 96.62 331 SER A O 1
ATOM 2400 N N . ARG A 1 332 ? -16.047 -32.406 -7.16 1 96.94 332 ARG A N 1
ATOM 2401 C CA . ARG A 1 332 ? -14.633 -32.75 -7.164 1 96.94 332 ARG A CA 1
ATOM 2402 C C . ARG A 1 332 ? -14.203 -33.281 -8.531 1 96.94 332 ARG A C 1
ATOM 2404 O O . ARG A 1 332 ? -13.039 -33.125 -8.922 1 96.94 332 ARG A O 1
ATOM 2411 N N . MET A 1 333 ? -15.109 -33.875 -9.258 1 97.25 333 MET A N 1
ATOM 2412 C CA . MET A 1 333 ? -14.805 -34.375 -10.594 1 97.25 333 MET A CA 1
ATOM 2413 C C . MET A 1 333 ? -14.32 -33.25 -11.508 1 97.25 333 MET A C 1
ATOM 2415 O O . MET A 1 333 ? -13.453 -33.469 -12.352 1 97.25 333 MET A O 1
ATOM 2419 N N . VAL A 1 334 ? -14.883 -32.125 -11.328 1 97.44 334 VAL A N 1
ATOM 2420 C CA . VAL A 1 334 ? -14.516 -30.969 -12.117 1 97.44 334 VAL A CA 1
ATOM 2421 C C . VAL A 1 334 ? -13.078 -30.562 -11.797 1 97.44 334 VAL A C 1
ATOM 2423 O O . VAL A 1 334 ? -12.305 -30.234 -12.703 1 97.44 334 VAL A O 1
ATOM 2426 N N . PHE A 1 335 ? -12.719 -30.594 -10.578 1 97.81 335 PHE A N 1
ATOM 2427 C CA . PHE A 1 335 ? -11.383 -30.188 -10.141 1 97.81 335 PHE A CA 1
ATOM 2428 C C . PHE A 1 335 ? -10.359 -31.25 -10.492 1 97.81 335 PHE A C 1
ATOM 2430 O O . PHE A 1 335 ? -9.195 -30.938 -10.766 1 97.81 335 PHE A O 1
ATOM 2437 N N . ILE A 1 336 ? -10.75 -32.5 -10.453 1 97.75 336 ILE A N 1
ATOM 2438 C CA . ILE A 1 336 ? -9.883 -33.562 -10.938 1 97.75 336 ILE A CA 1
ATOM 2439 C C . ILE A 1 336 ? -9.602 -33.375 -12.422 1 97.75 336 ILE A C 1
ATOM 2441 O O . ILE A 1 336 ? -8.461 -33.5 -12.875 1 97.75 336 ILE A O 1
ATOM 2445 N N . ALA A 1 337 ? -10.641 -33.031 -13.141 1 97.94 337 ALA A N 1
ATOM 2446 C CA . ALA A 1 337 ? -10.461 -32.719 -14.555 1 97.94 337 ALA A CA 1
ATOM 2447 C C . ALA A 1 337 ? -9.523 -31.547 -14.75 1 97.94 337 ALA A C 1
ATOM 2449 O O . ALA A 1 337 ? -8.664 -31.562 -15.641 1 97.94 337 ALA A O 1
ATOM 2450 N N . ALA A 1 338 ? -9.695 -30.5 -13.938 1 97.81 338 ALA A N 1
ATOM 2451 C CA . ALA A 1 338 ? -8.82 -29.344 -14 1 97.81 338 ALA A CA 1
ATOM 2452 C C . ALA A 1 338 ? -7.367 -29.734 -13.742 1 97.81 338 ALA A C 1
ATOM 2454 O O . ALA A 1 338 ? -6.457 -29.266 -14.43 1 97.81 338 ALA A O 1
ATOM 2455 N N . GLY A 1 339 ? -7.164 -30.562 -12.719 1 98.19 339 GLY A N 1
ATOM 2456 C CA . GLY A 1 339 ? -5.824 -31.047 -12.414 1 98.19 339 GLY A CA 1
ATOM 2457 C C . GLY A 1 339 ? -5.191 -31.812 -13.555 1 98.19 339 GLY A C 1
ATOM 2458 O O . GLY A 1 339 ? -4.004 -31.641 -13.836 1 98.19 339 GLY A O 1
ATOM 2459 N N . LEU A 1 340 ? -5.957 -32.594 -14.188 1 98.06 340 LEU A N 1
ATOM 2460 C CA . LEU A 1 340 ? -5.461 -33.375 -15.312 1 98.06 340 LEU A CA 1
ATOM 2461 C C . LEU A 1 340 ? -5.105 -32.5 -16.484 1 98.06 340 LEU A C 1
ATOM 2463 O O . LEU A 1 340 ? -4.094 -32.719 -17.156 1 98.06 340 LEU A O 1
ATOM 2467 N N . VAL A 1 341 ? -5.941 -31.562 -16.719 1 97.69 341 VAL A N 1
ATOM 2468 C CA . VAL A 1 341 ? -5.664 -30.609 -17.781 1 97.69 341 VAL A CA 1
ATOM 2469 C C . VAL A 1 341 ? -4.355 -29.875 -17.5 1 97.69 341 VAL A C 1
ATOM 2471 O O . VAL A 1 341 ? -3.504 -29.75 -18.391 1 97.69 341 VAL A O 1
ATOM 2474 N N . LEU A 1 342 ? -4.172 -29.391 -16.297 1 98.19 342 LEU A N 1
ATOM 2475 C CA . LEU A 1 342 ? -2.951 -28.703 -15.914 1 98.19 342 LEU A CA 1
ATOM 2476 C C . LEU A 1 342 ? -1.732 -29.594 -16.078 1 98.19 342 LEU A C 1
ATOM 2478 O O . LEU A 1 342 ? -0.709 -29.172 -16.625 1 98.19 342 LEU A O 1
ATOM 2482 N N . ALA A 1 343 ? -1.855 -30.828 -15.625 1 97.69 343 ALA A N 1
ATOM 2483 C CA . ALA A 1 343 ? -0.752 -31.781 -15.742 1 97.69 343 ALA A CA 1
ATOM 2484 C C . ALA A 1 343 ? -0.38 -32.031 -17.203 1 97.69 343 ALA A C 1
ATOM 2486 O O . ALA A 1 343 ? 0.803 -32.062 -17.547 1 97.69 343 ALA A O 1
ATOM 2487 N N . CYS A 1 344 ? -1.349 -32.094 -18.047 1 97.12 344 CYS A N 1
ATOM 2488 C CA . CYS A 1 344 ? -1.112 -32.312 -19.469 1 97.12 344 CYS A CA 1
ATOM 2489 C C . CYS A 1 344 ? -0.413 -31.125 -20.094 1 97.12 344 CYS A C 1
ATOM 2491 O O . CYS A 1 344 ? 0.489 -31.297 -20.922 1 97.12 344 CYS A O 1
ATOM 2493 N N . LEU A 1 345 ? -0.818 -29.953 -19.703 1 96.5 345 LEU A N 1
ATOM 2494 C CA . LEU A 1 345 ? -0.194 -28.734 -20.219 1 96.5 345 LEU A CA 1
ATOM 2495 C C . LEU A 1 345 ? 1.273 -28.656 -19.812 1 96.5 345 LEU A C 1
ATOM 2497 O O . LEU A 1 345 ? 2.082 -28.031 -20.484 1 96.5 345 LEU A O 1
ATOM 2501 N N . GLY A 1 346 ? 1.604 -29.312 -18.688 1 96.69 346 GLY A N 1
ATOM 2502 C CA . GLY A 1 346 ? 2.977 -29.344 -18.203 1 96.69 346 GLY A CA 1
ATOM 2503 C C . GLY A 1 346 ? 3.906 -30.141 -19.109 1 96.69 346 GLY A C 1
ATOM 2504 O O . GLY A 1 346 ? 5.129 -30.016 -19 1 96.69 346 GLY A O 1
ATOM 2505 N N . PHE A 1 347 ? 3.365 -30.859 -20.062 1 96.62 347 PHE A N 1
ATOM 2506 C CA . PHE A 1 347 ? 4.176 -31.656 -20.969 1 96.62 347 PHE A CA 1
ATOM 2507 C C . PHE A 1 347 ? 4.199 -31.047 -22.359 1 96.62 347 PHE A C 1
ATOM 2509 O O . PHE A 1 347 ? 4.945 -31.5 -23.234 1 96.62 347 PHE A O 1
ATOM 2516 N N . LEU A 1 348 ? 3.43 -30.016 -22.547 1 96.12 348 LEU A N 1
ATOM 2517 C CA . LEU A 1 348 ? 3.361 -29.375 -23.844 1 96.12 348 LEU A CA 1
ATOM 2518 C C . LEU A 1 348 ? 4.43 -28.297 -23.984 1 96.12 348 LEU A C 1
ATOM 2520 O O . LEU A 1 348 ? 4.219 -27.156 -23.562 1 96.12 348 LEU A O 1
ATOM 2524 N N . GLY A 1 349 ? 5.457 -28.594 -24.688 1 94.44 349 GLY A N 1
ATOM 2525 C CA . GLY A 1 349 ? 6.605 -27.719 -24.828 1 94.44 349 GLY A CA 1
ATOM 2526 C C . GLY A 1 349 ? 6.289 -26.438 -25.594 1 94.44 349 GLY A C 1
ATOM 2527 O O . GLY A 1 349 ? 6.742 -25.359 -25.219 1 94.44 349 GLY A O 1
ATOM 2528 N N . LYS A 1 350 ? 5.543 -26.531 -26.688 1 95.06 350 LYS A N 1
ATOM 2529 C CA . LYS A 1 350 ? 5.203 -25.359 -27.484 1 95.06 350 LYS A CA 1
ATOM 2530 C C . LYS A 1 350 ? 4.34 -24.375 -26.703 1 95.06 350 LYS A C 1
ATOM 2532 O O . LYS A 1 350 ? 4.422 -23.156 -26.906 1 95.06 350 LYS A O 1
ATOM 2537 N N . PHE A 1 351 ? 3.521 -24.938 -25.875 1 95 351 PHE A N 1
ATOM 2538 C CA . PHE A 1 351 ? 2.676 -24.094 -25.031 1 95 351 PHE A CA 1
ATOM 2539 C C . PHE A 1 351 ? 3.52 -23.297 -24.047 1 95 351 PHE A C 1
ATOM 2541 O O . PHE A 1 351 ? 3.34 -22.078 -23.906 1 95 351 PHE A O 1
ATOM 2548 N N . SER A 1 352 ? 4.414 -23.922 -23.359 1 95.56 352 SER A N 1
ATOM 2549 C CA . SER A 1 352 ? 5.285 -23.25 -22.406 1 95.56 352 SER A CA 1
ATOM 2550 C C . SER A 1 352 ? 6.215 -22.266 -23.094 1 95.56 352 SER A C 1
ATOM 2552 O O . SER A 1 352 ? 6.512 -21.203 -22.562 1 95.56 352 SER A O 1
ATOM 2554 N N . ALA A 1 353 ? 6.672 -22.609 -24.328 1 95.31 353 ALA A N 1
ATOM 2555 C CA . ALA A 1 353 ? 7.52 -21.719 -25.109 1 95.31 353 ALA A CA 1
ATOM 2556 C C . ALA A 1 353 ? 6.762 -20.453 -25.5 1 95.31 353 ALA A C 1
ATOM 2558 O O . ALA A 1 353 ? 7.344 -19.375 -25.562 1 95.31 353 ALA A O 1
ATOM 2559 N N . LEU A 1 354 ? 5.547 -20.641 -25.828 1 94.81 354 LEU A N 1
ATOM 2560 C CA . LEU A 1 354 ? 4.719 -19.484 -26.172 1 94.81 354 LEU A CA 1
ATOM 2561 C C . LEU A 1 354 ? 4.617 -18.516 -25 1 94.81 354 LEU A C 1
ATOM 2563 O O . LEU A 1 354 ? 4.75 -17.297 -25.172 1 94.81 354 LEU A O 1
ATOM 2567 N N . ILE A 1 355 ? 4.371 -19.031 -23.828 1 93.81 355 ILE A N 1
ATOM 2568 C CA . ILE A 1 355 ? 4.262 -18.203 -22.625 1 93.81 355 ILE A CA 1
ATOM 2569 C C . ILE A 1 355 ? 5.605 -17.531 -22.344 1 93.81 355 ILE A C 1
ATOM 2571 O O . ILE A 1 355 ? 5.656 -16.344 -22.016 1 93.81 355 ILE A O 1
ATOM 2575 N N . ALA A 1 356 ? 6.668 -18.281 -22.5 1 93.94 356 ALA A N 1
ATOM 2576 C CA . ALA A 1 356 ? 8.008 -17.781 -22.219 1 93.94 356 ALA A CA 1
ATOM 2577 C C . ALA A 1 356 ? 8.383 -16.656 -23.188 1 93.94 356 ALA A C 1
ATOM 2579 O O . ALA A 1 356 ? 9.234 -15.82 -22.891 1 93.94 356 ALA A O 1
ATOM 2580 N N . ALA A 1 357 ? 7.73 -16.625 -24.344 1 93.12 357 ALA A N 1
ATOM 2581 C CA . ALA A 1 357 ? 8.062 -15.664 -25.375 1 93.12 357 ALA A CA 1
ATOM 2582 C C . ALA A 1 357 ? 7.301 -14.359 -25.188 1 93.12 357 ALA A C 1
ATOM 2584 O O . ALA A 1 357 ? 7.625 -13.344 -25.812 1 93.12 357 ALA A O 1
ATOM 2585 N N . ILE A 1 358 ? 6.336 -14.336 -24.297 1 93.12 358 ILE A N 1
ATOM 2586 C CA . ILE A 1 358 ? 5.57 -13.117 -24.047 1 93.12 358 ILE A CA 1
ATOM 2587 C C . ILE A 1 358 ? 6.484 -12.039 -23.469 1 93.12 358 ILE A C 1
ATOM 2589 O O . ILE A 1 358 ? 7.246 -12.297 -22.531 1 93.12 358 ILE A O 1
ATOM 2593 N N . PRO A 1 359 ? 6.453 -10.82 -24.062 1 92.75 359 PRO A N 1
ATOM 2594 C CA . PRO A 1 359 ? 7.289 -9.75 -23.516 1 92.75 359 PRO A CA 1
ATOM 2595 C C . PRO A 1 359 ? 6.98 -9.453 -22.047 1 92.75 359 PRO A C 1
ATOM 2597 O O . PRO A 1 359 ? 5.816 -9.453 -21.656 1 92.75 359 PRO A O 1
ATOM 2600 N N . SER A 1 360 ? 8.023 -9.188 -21.25 1 92.94 360 SER A N 1
ATOM 2601 C CA . SER A 1 360 ? 7.934 -9.039 -19.812 1 92.94 360 SER A CA 1
ATOM 2602 C C . SER A 1 360 ? 6.973 -7.922 -19.422 1 92.94 360 SER A C 1
ATOM 2604 O O . SER A 1 360 ? 6.227 -8.047 -18.453 1 92.94 360 SER A O 1
ATOM 2606 N N . PRO A 1 361 ? 6.922 -6.762 -20.188 1 94.81 361 PRO A N 1
ATOM 2607 C CA . PRO A 1 361 ? 6 -5.699 -19.781 1 94.81 361 PRO A CA 1
ATOM 2608 C C . PRO A 1 361 ? 4.535 -6.113 -19.891 1 94.81 361 PRO A C 1
ATOM 2610 O O . PRO A 1 361 ? 3.691 -5.617 -19.125 1 94.81 361 PRO A O 1
ATOM 2613 N N . VAL A 1 362 ? 4.211 -7.008 -20.812 1 95.12 362 VAL A N 1
ATOM 2614 C CA . VAL A 1 362 ? 2.842 -7.492 -20.953 1 95.12 362 VAL A CA 1
ATOM 2615 C C . VAL A 1 362 ? 2.414 -8.234 -19.703 1 95.12 362 VAL A C 1
ATOM 2617 O O . VAL A 1 362 ? 1.338 -7.977 -19.156 1 95.12 362 VAL A O 1
ATOM 2620 N N . ILE A 1 363 ? 3.277 -9.039 -19.219 1 93.25 363 ILE A N 1
ATOM 2621 C CA . ILE A 1 363 ? 2.996 -9.781 -17.984 1 93.25 363 ILE A CA 1
ATOM 2622 C C . ILE A 1 363 ? 3.014 -8.836 -16.797 1 93.25 363 ILE A C 1
ATOM 2624 O O . ILE A 1 363 ? 2.188 -8.953 -15.883 1 93.25 363 ILE A O 1
ATOM 2628 N N . GLY A 1 364 ? 3.939 -7.906 -16.844 1 94.25 364 GLY A N 1
ATOM 2629 C CA . GLY A 1 364 ? 4.031 -6.934 -15.766 1 94.25 364 GLY A CA 1
ATOM 2630 C C . GLY A 1 364 ? 2.764 -6.117 -15.594 1 94.25 364 GLY A C 1
ATOM 2631 O O . GLY A 1 364 ? 2.311 -5.898 -14.469 1 94.25 364 GLY A O 1
ATOM 2632 N N . GLY A 1 365 ? 2.203 -5.656 -16.719 1 95.56 365 GLY A N 1
ATOM 2633 C CA . GLY A 1 365 ? 0.97 -4.887 -16.672 1 95.56 365 GLY A CA 1
ATOM 2634 C C . GLY A 1 365 ? -0.2 -5.668 -16.109 1 95.56 365 GLY A C 1
ATOM 2635 O O . GLY A 1 365 ? -0.933 -5.168 -15.258 1 95.56 365 GLY A O 1
ATOM 2636 N N . MET A 1 366 ? -0.346 -6.816 -16.562 1 94.62 366 MET A N 1
ATOM 2637 C CA . MET A 1 366 ? -1.414 -7.684 -16.062 1 94.62 366 MET A CA 1
ATOM 2638 C C . MET A 1 366 ? -1.207 -8.023 -14.594 1 94.62 366 MET A C 1
ATOM 2640 O O . MET A 1 366 ? -2.156 -8.008 -13.812 1 94.62 366 MET A O 1
ATOM 2644 N N . PHE A 1 367 ? 0.03 -8.312 -14.266 1 94.56 367 PHE A N 1
ATOM 2645 C CA . PHE A 1 367 ? 0.373 -8.711 -12.906 1 94.56 367 PHE A CA 1
ATOM 2646 C C . PHE A 1 367 ? 0.102 -7.586 -11.922 1 94.56 367 PHE A C 1
ATOM 2648 O O . PHE A 1 367 ? -0.315 -7.828 -10.781 1 94.56 367 PHE A O 1
ATOM 2655 N N . ALA A 1 368 ? 0.308 -6.387 -12.312 1 96.88 368 ALA A N 1
ATOM 2656 C CA . ALA A 1 368 ? 0.013 -5.242 -11.453 1 96.88 368 ALA A CA 1
ATOM 2657 C C . ALA A 1 368 ? -1.464 -5.207 -11.07 1 96.88 368 ALA A C 1
ATOM 2659 O O . ALA A 1 368 ? -1.805 -4.953 -9.914 1 96.88 368 ALA A O 1
ATOM 2660 N N . VAL A 1 369 ? -2.299 -5.48 -12.016 1 95.56 369 VAL A N 1
ATOM 2661 C CA . VAL A 1 369 ? -3.736 -5.473 -11.758 1 95.56 369 VAL A CA 1
ATOM 2662 C C . VAL A 1 369 ? -4.098 -6.629 -10.828 1 95.56 369 VAL A C 1
ATOM 2664 O O . VAL A 1 369 ? -4.918 -6.469 -9.914 1 95.56 369 VAL A O 1
ATOM 2667 N N . VAL A 1 370 ? -3.49 -7.723 -11.047 1 92.25 370 VAL A N 1
ATOM 2668 C CA . VAL A 1 370 ? -3.738 -8.875 -10.188 1 92.25 370 VAL A CA 1
ATOM 2669 C C . VAL A 1 370 ? -3.309 -8.562 -8.758 1 92.25 370 VAL A C 1
ATOM 2671 O O . VAL A 1 370 ? -3.994 -8.93 -7.801 1 92.25 370 VAL A O 1
ATOM 2674 N N . CYS A 1 371 ? -2.199 -7.906 -8.602 1 95 371 CYS A N 1
ATOM 2675 C CA . CYS A 1 371 ? -1.685 -7.555 -7.281 1 95 371 CYS A CA 1
ATOM 2676 C C . CYS A 1 371 ? -2.695 -6.715 -6.508 1 95 371 CYS A C 1
ATOM 2678 O O . CYS A 1 371 ? -2.963 -6.98 -5.336 1 95 371 CYS A O 1
ATOM 2680 N N . VAL A 1 372 ? -3.254 -5.754 -7.133 1 95.5 372 VAL A N 1
ATOM 2681 C CA . VAL A 1 372 ? -4.168 -4.879 -6.402 1 95.5 372 VAL A CA 1
ATOM 2682 C C . VAL A 1 372 ? -5.484 -5.609 -6.145 1 95.5 372 VAL A C 1
ATOM 2684 O O . VAL A 1 372 ? -6.156 -5.352 -5.145 1 95.5 372 VAL A O 1
ATOM 2687 N N . THR A 1 373 ? -5.863 -6.527 -7.039 1 91.56 373 THR A N 1
ATOM 2688 C CA . THR A 1 373 ? -7.047 -7.336 -6.77 1 91.56 373 THR A CA 1
ATOM 2689 C C . THR A 1 373 ? -6.836 -8.203 -5.535 1 91.56 373 THR A C 1
ATOM 2691 O O . THR A 1 373 ? -7.766 -8.414 -4.75 1 91.56 373 THR A O 1
ATOM 2694 N N . ILE A 1 374 ? -5.664 -8.711 -5.418 1 91.81 374 ILE A N 1
ATOM 2695 C CA . ILE A 1 374 ? -5.328 -9.484 -4.234 1 91.81 374 ILE A CA 1
ATOM 2696 C C . ILE A 1 374 ? -5.41 -8.594 -2.994 1 91.81 374 ILE A C 1
ATOM 2698 O O . ILE A 1 374 ? -6.016 -8.977 -1.989 1 91.81 374 ILE A O 1
ATOM 2702 N N . ALA A 1 375 ? -4.801 -7.43 -3.092 1 95.31 375 ALA A N 1
ATOM 2703 C CA . ALA A 1 375 ? -4.836 -6.492 -1.974 1 95.31 375 ALA A CA 1
ATOM 2704 C C . ALA A 1 375 ? -6.273 -6.156 -1.58 1 95.31 375 ALA A C 1
ATOM 2706 O O . ALA A 1 375 ? -6.598 -6.086 -0.392 1 95.31 375 ALA A O 1
ATOM 2707 N N . MET A 1 376 ? -7.133 -5.965 -2.551 1 93.69 376 MET A N 1
ATOM 2708 C CA . MET A 1 376 ? -8.531 -5.641 -2.295 1 93.69 376 MET A CA 1
ATOM 2709 C C . MET A 1 376 ? -9.242 -6.801 -1.604 1 93.69 376 MET A C 1
ATOM 2711 O O . MET A 1 376 ? -10.133 -6.59 -0.776 1 93.69 376 MET A O 1
ATOM 2715 N N . ALA A 1 377 ? -8.906 -7.996 -1.986 1 89.81 377 ALA A N 1
ATOM 2716 C CA . ALA A 1 377 ? -9.461 -9.156 -1.296 1 89.81 377 ALA A CA 1
ATOM 2717 C C . ALA A 1 377 ? -9.109 -9.125 0.19 1 89.81 377 ALA A C 1
ATOM 2719 O O . ALA A 1 377 ? -9.914 -9.539 1.03 1 89.81 377 ALA A O 1
ATOM 2720 N N . GLY A 1 378 ? -7.922 -8.727 0.467 1 91.69 378 GLY A N 1
ATOM 2721 C CA . GLY A 1 378 ? -7.551 -8.547 1.862 1 91.69 378 GLY A CA 1
ATOM 2722 C C . GLY A 1 378 ? -8.406 -7.523 2.58 1 91.69 378 GLY A C 1
ATOM 2723 O O . GLY A 1 378 ? -8.859 -7.758 3.701 1 91.69 378 GLY A O 1
ATOM 2724 N N . ILE A 1 379 ? -8.656 -6.414 1.921 1 93 379 ILE A N 1
ATOM 2725 C CA . ILE A 1 379 ? -9.477 -5.355 2.504 1 93 379 ILE A CA 1
ATOM 2726 C C . ILE A 1 379 ? -10.898 -5.867 2.719 1 93 379 ILE A C 1
ATOM 2728 O O . ILE A 1 379 ? -11.547 -5.516 3.707 1 93 379 ILE A O 1
ATOM 2732 N N . ARG A 1 380 ? -11.375 -6.672 1.838 1 88.94 380 ARG A N 1
ATOM 2733 C CA . ARG A 1 380 ? -12.711 -7.246 1.977 1 88.94 380 ARG A CA 1
ATOM 2734 C C . ARG A 1 380 ? -12.82 -8.086 3.244 1 88.94 380 ARG A C 1
ATOM 2736 O O . ARG A 1 380 ? -13.852 -8.07 3.918 1 88.94 380 ARG A O 1
ATOM 2743 N N . ILE A 1 381 ? -11.812 -8.789 3.502 1 86.56 381 ILE A N 1
ATOM 2744 C CA . ILE A 1 381 ? -11.805 -9.602 4.715 1 86.56 381 ILE A CA 1
ATOM 2745 C C . ILE A 1 381 ? -11.773 -8.695 5.941 1 86.56 381 ILE A C 1
ATOM 2747 O O . ILE A 1 381 ? -12.484 -8.938 6.918 1 86.56 381 ILE A O 1
ATOM 2751 N N . LEU A 1 382 ? -11.031 -7.656 5.852 1 90.19 382 LEU A N 1
ATOM 2752 C CA . LEU A 1 382 ? -10.852 -6.75 6.977 1 90.19 382 LEU A CA 1
ATOM 2753 C C . LEU A 1 382 ? -12.109 -5.934 7.23 1 90.19 382 LEU A C 1
ATOM 2755 O O . LEU A 1 382 ? -12.281 -5.367 8.312 1 90.19 382 LEU A O 1
ATOM 2759 N N . ARG A 1 383 ? -12.922 -5.84 6.238 1 86.62 383 ARG A N 1
ATOM 2760 C CA . ARG A 1 383 ? -14.172 -5.102 6.375 1 86.62 383 ARG A CA 1
ATOM 2761 C C . ARG A 1 383 ? -15.062 -5.727 7.441 1 86.62 383 ARG A C 1
ATOM 2763 O O . ARG A 1 383 ? -15.922 -5.055 8.016 1 86.62 383 ARG A O 1
ATOM 2770 N N . HIS A 1 384 ? -14.852 -6.895 7.715 1 83.31 384 HIS A N 1
ATOM 2771 C CA . HIS A 1 384 ? -15.711 -7.613 8.648 1 83.31 384 HIS A CA 1
ATOM 2772 C C . HIS A 1 384 ? -15.125 -7.609 10.055 1 83.31 384 HIS A C 1
ATOM 2774 O O . HIS A 1 384 ? -15.711 -8.18 10.977 1 83.31 384 HIS A O 1
ATOM 2780 N N . VAL A 1 385 ? -14.031 -6.988 10.18 1 84.12 385 VAL A N 1
ATOM 2781 C CA . VAL A 1 385 ? -13.383 -6.852 11.484 1 84.12 385 VAL A CA 1
ATOM 2782 C C . VAL A 1 385 ? -13.555 -5.426 12 1 84.12 385 VAL A C 1
ATOM 2784 O O . VAL A 1 385 ? -13.516 -4.465 11.219 1 84.12 385 VAL A O 1
ATOM 2787 N N . ARG A 1 386 ? -13.898 -5.285 13.266 1 83.69 386 ARG A N 1
ATOM 2788 C CA . ARG A 1 386 ? -13.945 -3.951 13.852 1 83.69 386 ARG A CA 1
ATOM 2789 C C . ARG A 1 386 ? -12.562 -3.301 13.836 1 83.69 386 ARG A C 1
ATOM 2791 O O . ARG A 1 386 ? -11.617 -3.83 14.414 1 83.69 386 ARG A O 1
ATOM 2798 N N . LEU A 1 387 ? -12.422 -2.252 13.164 1 85.12 387 LEU A N 1
ATOM 2799 C CA . LEU A 1 387 ? -11.133 -1.59 13 1 85.12 387 LEU A CA 1
ATOM 2800 C C . LEU A 1 387 ? -10.93 -0.519 14.07 1 85.12 387 LEU A C 1
ATOM 2802 O O . LEU A 1 387 ? -10.859 0.671 13.75 1 85.12 387 LEU A O 1
ATOM 2806 N N . ASP A 1 388 ? -10.734 -0.944 15.242 1 86.94 388 ASP A N 1
ATOM 2807 C CA . ASP A 1 388 ? -10.367 -0.035 16.328 1 86.94 388 ASP A CA 1
ATOM 2808 C C . ASP A 1 388 ? -8.883 0.302 16.281 1 86.94 388 ASP A C 1
ATOM 2810 O O . ASP A 1 388 ? -8.188 -0.07 15.328 1 86.94 388 ASP A O 1
ATOM 2814 N N . GLU A 1 389 ? -8.43 1.022 17.188 1 83.88 389 GLU A N 1
ATOM 2815 C CA . GLU A 1 389 ? -7.051 1.491 17.188 1 83.88 389 GLU A CA 1
ATOM 2816 C C . GLU A 1 389 ? -6.07 0.321 17.203 1 83.88 389 GLU A C 1
ATOM 2818 O O . GLU A 1 389 ? -5.039 0.358 16.531 1 83.88 389 GLU A O 1
ATOM 2823 N N . ARG A 1 390 ? -6.363 -0.655 18 1 89 390 ARG A N 1
ATOM 2824 C CA . ARG A 1 390 ? -5.52 -1.847 18.031 1 89 390 ARG A CA 1
ATOM 2825 C C . ARG A 1 390 ? -5.465 -2.51 16.656 1 89 390 ARG A C 1
ATOM 2827 O O . ARG A 1 390 ? -4.383 -2.854 16.172 1 89 390 ARG A O 1
ATOM 2834 N N . ALA A 1 391 ? -6.676 -2.74 16.109 1 92.12 391 ALA A N 1
ATOM 2835 C CA . ALA A 1 391 ? -6.773 -3.398 14.812 1 92.12 391 ALA A CA 1
ATOM 2836 C C . ALA A 1 391 ? -6.023 -2.609 13.742 1 92.12 391 ALA A C 1
ATOM 2838 O O . ALA A 1 391 ? -5.414 -3.195 12.844 1 92.12 391 ALA A O 1
ATOM 2839 N N . MET A 1 392 ? -6.016 -1.357 13.953 1 91.94 392 MET A N 1
ATOM 2840 C CA . MET A 1 392 ? -5.328 -0.517 12.977 1 91.94 392 MET A CA 1
ATOM 2841 C C . MET A 1 392 ? -3.82 -0.739 13.031 1 91.94 392 MET A C 1
ATOM 2843 O O . MET A 1 392 ? -3.146 -0.726 12 1 91.94 392 MET A O 1
ATOM 2847 N N . LEU A 1 393 ? -3.34 -0.96 14.156 1 93.5 393 LEU A N 1
ATOM 2848 C CA . LEU A 1 393 ? -1.908 -1.194 14.312 1 93.5 393 LEU A CA 1
ATOM 2849 C C . LEU A 1 393 ? -1.538 -2.605 13.867 1 93.5 393 LEU A C 1
ATOM 2851 O O . LEU A 1 393 ? -0.472 -2.82 13.289 1 93.5 393 LEU A O 1
ATOM 2855 N N . VAL A 1 394 ? -2.432 -3.541 14.141 1 95.44 394 VAL A N 1
ATOM 2856 C CA . VAL A 1 394 ? -2.203 -4.922 13.727 1 95.44 394 VAL A CA 1
ATOM 2857 C C . VAL A 1 394 ? -2.129 -5.004 12.203 1 95.44 394 VAL A C 1
ATOM 2859 O O . VAL A 1 394 ? -1.359 -5.797 11.656 1 95.44 394 VAL A O 1
ATOM 2862 N N . VAL A 1 395 ? -2.867 -4.172 11.539 1 96.62 395 VAL A N 1
ATOM 2863 C CA . VAL A 1 395 ? -2.881 -4.156 10.078 1 96.62 395 VAL A CA 1
ATOM 2864 C C . VAL A 1 395 ? -1.801 -3.211 9.562 1 96.62 395 VAL A C 1
ATOM 2866 O O . VAL A 1 395 ? -1.1 -3.527 8.594 1 96.62 395 VAL A O 1
ATOM 2869 N N . GLY A 1 396 ? -1.63 -2.123 10.227 1 97.12 396 GLY A N 1
ATOM 2870 C CA . GLY A 1 396 ? -0.764 -1.057 9.75 1 97.12 396 GLY A CA 1
ATOM 2871 C C . GLY A 1 396 ? 0.711 -1.37 9.906 1 97.12 396 GLY A C 1
ATOM 2872 O O . GLY A 1 396 ? 1.501 -1.153 8.984 1 97.12 396 GLY A O 1
ATOM 2873 N N . VAL A 1 397 ? 1.156 -1.889 10.992 1 97.31 397 VAL A N 1
ATOM 2874 C CA . VAL A 1 397 ? 2.564 -2.125 11.289 1 97.31 397 VAL A CA 1
ATOM 2875 C C . VAL A 1 397 ? 3.145 -3.123 10.289 1 97.31 397 VAL A C 1
ATOM 2877 O O . VAL A 1 397 ? 4.258 -2.936 9.789 1 97.31 397 VAL A O 1
ATOM 2880 N N . PRO A 1 398 ? 2.404 -4.145 10.008 1 98 398 PRO A N 1
ATOM 2881 C CA . PRO A 1 398 ? 2.896 -5.07 8.984 1 98 398 PRO A CA 1
ATOM 2882 C C . PRO A 1 398 ? 3.166 -4.383 7.645 1 98 398 PRO A C 1
ATOM 2884 O O . PRO A 1 398 ? 4.113 -4.742 6.941 1 98 398 PRO A O 1
ATOM 2887 N N . ILE A 1 399 ? 2.357 -3.434 7.266 1 98.12 399 ILE A N 1
ATOM 2888 C CA . ILE A 1 399 ? 2.572 -2.682 6.035 1 98.12 399 ILE A CA 1
ATOM 2889 C C . ILE A 1 399 ? 3.896 -1.925 6.113 1 98.12 399 ILE A C 1
ATOM 2891 O O . ILE A 1 399 ? 4.68 -1.932 5.164 1 98.12 399 ILE A O 1
ATOM 2895 N N . ILE A 1 400 ? 4.203 -1.335 7.254 1 98.06 400 ILE A N 1
ATOM 2896 C CA . ILE A 1 400 ? 5.457 -0.62 7.461 1 98.06 400 ILE A CA 1
ATOM 2897 C C . ILE A 1 400 ? 6.633 -1.576 7.281 1 98.06 400 ILE A C 1
ATOM 2899 O O . ILE A 1 400 ? 7.59 -1.265 6.57 1 98.06 400 ILE A O 1
ATOM 2903 N N . CYS A 1 401 ? 6.523 -2.736 7.926 1 97.81 401 CYS A N 1
ATOM 2904 C CA . CYS A 1 401 ? 7.602 -3.717 7.891 1 97.81 401 CYS A CA 1
ATOM 2905 C C . CYS A 1 401 ? 7.828 -4.227 6.473 1 97.81 401 CYS A C 1
ATOM 2907 O O . CYS A 1 401 ? 8.969 -4.453 6.062 1 97.81 401 CYS A O 1
ATOM 2909 N N . SER A 1 402 ? 6.746 -4.441 5.797 1 97.5 402 SER A N 1
ATOM 2910 C CA . SER A 1 402 ? 6.844 -4.883 4.41 1 97.5 402 SER A CA 1
ATOM 2911 C C . SER A 1 402 ? 7.543 -3.842 3.545 1 97.5 402 SER A C 1
ATOM 2913 O O . SER A 1 402 ? 8.414 -4.18 2.742 1 97.5 402 SER A O 1
ATOM 2915 N N . PHE A 1 403 ? 7.184 -2.574 3.674 1 97.38 403 PHE A N 1
ATOM 2916 C CA . PHE A 1 403 ? 7.812 -1.499 2.916 1 97.38 403 PHE A CA 1
ATOM 2917 C C . PHE A 1 403 ? 9.266 -1.322 3.33 1 97.38 403 PHE A C 1
ATOM 2919 O O . PHE A 1 403 ? 10.117 -0.983 2.504 1 97.38 403 PHE A O 1
ATOM 2926 N N . PHE A 1 404 ? 9.539 -1.492 4.621 1 97.19 404 PHE A N 1
ATOM 2927 C CA . PHE A 1 404 ? 10.914 -1.436 5.102 1 97.19 404 PHE A CA 1
ATOM 2928 C C . PHE A 1 404 ? 11.789 -2.443 4.363 1 97.19 404 PHE A C 1
ATOM 2930 O O . PHE A 1 404 ? 12.883 -2.105 3.902 1 97.19 404 PHE A O 1
ATOM 2937 N N . ALA A 1 405 ? 11.281 -3.637 4.234 1 96.62 405 ALA A N 1
ATOM 2938 C CA . ALA A 1 405 ? 12.023 -4.688 3.543 1 96.62 405 ALA A CA 1
ATOM 2939 C C . ALA A 1 405 ? 12.18 -4.359 2.061 1 96.62 405 ALA A C 1
ATOM 2941 O O . ALA A 1 405 ? 13.242 -4.586 1.479 1 96.62 405 ALA A O 1
ATOM 2942 N N . THR A 1 406 ? 11.188 -3.846 1.454 1 95.19 406 THR A N 1
ATOM 2943 C CA . THR A 1 406 ? 11.172 -3.551 0.025 1 95.19 406 THR A CA 1
ATOM 2944 C C . THR A 1 406 ? 12.141 -2.424 -0.307 1 95.19 406 THR A C 1
ATOM 2946 O O . THR A 1 406 ? 12.805 -2.455 -1.348 1 95.19 406 THR A O 1
ATOM 2949 N N . LEU A 1 407 ? 12.281 -1.453 0.612 1 94.62 407 LEU A N 1
ATOM 2950 C CA . LEU A 1 407 ? 13.008 -0.23 0.294 1 94.62 407 LEU A CA 1
ATOM 2951 C C . LEU A 1 407 ? 14.391 -0.239 0.932 1 94.62 407 LEU A C 1
ATOM 2953 O O . LEU A 1 407 ? 15.188 0.683 0.723 1 94.62 407 LEU A O 1
ATOM 2957 N N . ALA A 1 408 ? 14.695 -1.258 1.685 1 95.19 408 ALA A N 1
ATOM 2958 C CA . ALA A 1 408 ? 16.016 -1.342 2.312 1 95.19 408 ALA A CA 1
ATOM 2959 C C . ALA A 1 408 ? 17.125 -1.278 1.271 1 95.19 408 ALA A C 1
ATOM 2961 O O . ALA A 1 408 ? 17.062 -1.955 0.242 1 95.19 408 ALA A O 1
ATOM 2962 N N . PRO A 1 409 ? 18.125 -0.441 1.536 1 93.5 409 PRO A N 1
ATOM 2963 C CA . PRO A 1 409 ? 19.234 -0.372 0.59 1 93.5 409 PRO A CA 1
ATOM 2964 C C . PRO A 1 409 ? 19.938 -1.714 0.41 1 93.5 409 PRO A C 1
ATOM 2966 O O . PRO A 1 409 ? 20.297 -2.367 1.395 1 93.5 409 PRO A O 1
ATOM 2969 N N . LYS A 1 410 ? 20.156 -2.053 -0.802 1 90.56 410 LYS A N 1
ATOM 2970 C CA . LYS A 1 410 ? 20.719 -3.359 -1.123 1 90.56 410 LYS A CA 1
ATOM 2971 C C . LYS A 1 410 ? 22.109 -3.516 -0.524 1 90.56 410 LYS A C 1
ATOM 2973 O O . LYS A 1 410 ? 22.484 -4.598 -0.058 1 90.56 410 LYS A O 1
ATOM 2978 N N . ASP A 1 411 ? 22.875 -2.418 -0.577 1 92.56 411 ASP A N 1
ATOM 2979 C CA . ASP A 1 411 ? 24.234 -2.463 -0.039 1 92.56 411 ASP A CA 1
ATOM 2980 C C . ASP A 1 411 ? 24.219 -2.746 1.461 1 92.56 411 ASP A C 1
ATOM 2982 O O . ASP A 1 411 ? 25.109 -3.439 1.975 1 92.56 411 ASP A O 1
ATOM 2986 N N . TRP A 1 412 ? 23.234 -2.168 2.166 1 94.06 412 TRP A N 1
ATOM 2987 C CA . TRP A 1 412 ? 23.125 -2.416 3.6 1 94.06 412 TRP A CA 1
ATOM 2988 C C . TRP A 1 412 ? 22.656 -3.844 3.867 1 94.06 412 TRP A C 1
ATOM 2990 O O . TRP A 1 412 ? 23.188 -4.516 4.758 1 94.06 412 TRP A O 1
ATOM 3000 N N . VAL A 1 413 ? 21.734 -4.383 3.104 1 93.88 413 VAL A N 1
ATOM 3001 C CA . VAL A 1 413 ? 21.188 -5.723 3.285 1 93.88 413 VAL A CA 1
ATOM 3002 C C . VAL A 1 413 ? 22.281 -6.766 3.092 1 93.88 413 VAL A C 1
ATOM 3004 O O . VAL A 1 413 ? 22.328 -7.777 3.791 1 93.88 413 VAL A O 1
ATOM 3007 N N . GLN A 1 414 ? 23.219 -6.508 2.189 1 92.19 414 GLN A N 1
ATOM 3008 C CA . GLN A 1 414 ? 24.281 -7.449 1.879 1 92.19 414 GLN A CA 1
ATOM 3009 C C . GLN A 1 414 ? 25.266 -7.57 3.041 1 92.19 414 GLN A C 1
ATOM 3011 O O . GLN A 1 414 ? 26.047 -8.523 3.111 1 92.19 414 GLN A O 1
ATOM 3016 N N . THR A 1 415 ? 25.266 -6.551 3.918 1 93.12 415 THR A N 1
ATOM 3017 C CA . THR A 1 415 ? 26.188 -6.586 5.055 1 93.12 415 THR A CA 1
ATOM 3018 C C . THR A 1 415 ? 25.594 -7.418 6.195 1 93.12 415 THR A C 1
ATOM 3020 O O . THR A 1 415 ? 26.312 -7.789 7.129 1 93.12 415 THR A O 1
ATOM 3023 N N . LEU A 1 416 ? 24.375 -7.793 6.125 1 93.94 416 LEU A N 1
ATOM 3024 C CA . LEU A 1 416 ? 23.688 -8.523 7.188 1 93.94 416 LEU A CA 1
ATOM 3025 C C . LEU A 1 416 ? 23.938 -10.023 7.059 1 93.94 416 LEU A C 1
ATOM 3027 O O . LEU A 1 416 ? 24.359 -10.5 6.004 1 93.94 416 LEU A O 1
ATOM 3031 N N . PRO A 1 417 ? 23.688 -10.742 8.164 1 93.31 417 PRO A N 1
ATOM 3032 C CA . PRO A 1 417 ? 23.781 -12.203 8.078 1 93.31 417 PRO A CA 1
ATOM 3033 C C . PRO A 1 417 ? 22.812 -12.789 7.047 1 93.31 417 PRO A C 1
ATOM 3035 O O . PRO A 1 417 ? 21.75 -12.219 6.789 1 93.31 417 PRO A O 1
ATOM 3038 N N . ASP A 1 418 ? 23.109 -13.977 6.48 1 91.56 418 ASP A N 1
ATOM 3039 C CA . ASP A 1 418 ? 22.406 -14.602 5.375 1 91.56 418 ASP A CA 1
ATOM 3040 C C . ASP A 1 418 ? 20.922 -14.75 5.699 1 91.56 418 ASP A C 1
ATOM 3042 O O . ASP A 1 418 ? 20.062 -14.453 4.867 1 91.56 418 ASP A O 1
ATOM 3046 N N . MET A 1 419 ? 20.625 -15.18 6.828 1 90.75 419 MET A N 1
ATOM 3047 C CA . MET A 1 419 ? 19.219 -15.414 7.199 1 90.75 419 MET A CA 1
ATOM 3048 C C . MET A 1 419 ? 18.406 -14.125 7.102 1 90.75 419 MET A C 1
ATOM 3050 O O . MET A 1 419 ? 17.281 -14.133 6.605 1 90.75 419 MET A O 1
ATOM 3054 N N . LEU A 1 420 ? 19.047 -13.031 7.535 1 93 420 LEU A N 1
ATOM 3055 C CA . LEU A 1 420 ? 18.359 -11.742 7.504 1 93 420 LEU A CA 1
ATOM 3056 C C . LEU A 1 420 ? 18.25 -11.219 6.074 1 93 420 LEU A C 1
ATOM 3058 O O . LEU A 1 420 ? 17.281 -10.555 5.719 1 93 420 LEU A O 1
ATOM 3062 N N . GLN A 1 421 ? 19.281 -11.539 5.293 1 94.25 421 GLN A N 1
ATOM 3063 C CA . GLN A 1 421 ? 19.25 -11.156 3.887 1 94.25 421 GLN A CA 1
ATOM 3064 C C . GLN A 1 421 ? 18.078 -11.828 3.17 1 94.25 421 GLN A C 1
ATOM 3066 O O . GLN A 1 421 ? 17.344 -11.172 2.416 1 94.25 421 GLN A O 1
ATOM 3071 N N . TYR A 1 422 ? 17.891 -13.125 3.477 1 92.81 422 TYR A N 1
ATOM 3072 C CA . TYR A 1 422 ? 16.828 -13.875 2.822 1 92.81 422 TYR A CA 1
ATOM 3073 C C . TYR A 1 422 ? 15.453 -13.438 3.324 1 92.81 422 TYR A C 1
ATOM 3075 O O . TYR A 1 422 ? 14.516 -13.297 2.541 1 92.81 422 TYR A O 1
ATOM 3083 N N . LEU A 1 423 ? 15.359 -13.148 4.582 1 92.44 423 LEU A N 1
ATOM 3084 C CA . LEU A 1 423 ? 14.094 -12.711 5.16 1 92.44 423 LEU A CA 1
ATOM 3085 C C . LEU A 1 423 ? 13.703 -11.336 4.629 1 92.44 423 LEU A C 1
ATOM 3087 O O . LEU A 1 423 ? 12.547 -11.117 4.258 1 92.44 423 LEU A O 1
ATOM 3091 N N . LEU A 1 424 ? 14.695 -10.422 4.57 1 94.06 424 LEU A N 1
ATOM 3092 C CA . LEU A 1 424 ? 14.43 -9.07 4.094 1 94.06 424 LEU A CA 1
ATOM 3093 C C . LEU A 1 424 ? 14.18 -9.062 2.588 1 94.06 424 LEU A C 1
ATOM 3095 O O . LEU A 1 424 ? 13.664 -8.086 2.043 1 94.06 424 LEU A O 1
ATOM 3099 N N . GLY A 1 425 ? 14.57 -10.18 1.969 1 92.88 425 GLY A N 1
ATOM 3100 C CA . GLY A 1 425 ? 14.289 -10.32 0.549 1 92.88 425 GLY A CA 1
ATOM 3101 C C . GLY A 1 425 ? 12.836 -10.609 0.254 1 92.88 425 GLY A C 1
ATOM 3102 O O . GLY A 1 425 ? 12.383 -10.469 -0.886 1 92.88 425 GLY A O 1
ATOM 3103 N N . SER A 1 426 ? 12.125 -10.969 1.271 1 94.25 426 SER A N 1
ATOM 3104 C CA . SER A 1 426 ? 10.695 -11.242 1.122 1 94.25 426 SER A CA 1
ATOM 3105 C C . SER A 1 426 ? 9.859 -10.266 1.952 1 94.25 426 SER A C 1
ATOM 3107 O O . SER A 1 426 ? 9.586 -10.523 3.127 1 94.25 426 SER A O 1
ATOM 3109 N N . ALA A 1 427 ? 9.391 -9.25 1.274 1 96.31 427 ALA A N 1
ATOM 3110 C CA . ALA A 1 427 ? 8.562 -8.25 1.943 1 96.31 427 ALA A CA 1
ATOM 3111 C C . ALA A 1 427 ? 7.293 -8.883 2.516 1 96.31 427 ALA A C 1
ATOM 3113 O O . ALA A 1 427 ? 6.82 -8.484 3.58 1 96.31 427 ALA A O 1
ATOM 3114 N N . VAL A 1 428 ? 6.75 -9.891 1.857 1 94.69 428 VAL A N 1
ATOM 3115 C CA . VAL A 1 428 ? 5.535 -10.578 2.291 1 94.69 428 VAL A CA 1
ATOM 3116 C C . VAL A 1 428 ? 5.785 -11.281 3.621 1 94.69 428 VAL A C 1
ATOM 3118 O O . VAL A 1 428 ? 4.98 -11.172 4.551 1 94.69 428 VAL A O 1
ATOM 3121 N N . THR A 1 429 ? 6.898 -11.93 3.68 1 93.88 429 THR A N 1
ATOM 3122 C CA . THR A 1 429 ? 7.215 -12.703 4.875 1 93.88 429 THR A CA 1
ATOM 3123 C C . THR A 1 429 ? 7.398 -11.789 6.082 1 93.88 429 THR A C 1
ATOM 3125 O O . THR A 1 429 ? 6.883 -12.062 7.164 1 93.88 429 THR A O 1
ATOM 3128 N N . VAL A 1 430 ? 8.109 -10.727 5.887 1 96.31 430 VAL A N 1
ATOM 3129 C CA . VAL A 1 430 ? 8.359 -9.773 6.965 1 96.31 430 VAL A CA 1
ATOM 3130 C C . VAL A 1 430 ? 7.039 -9.164 7.438 1 96.31 430 VAL A C 1
ATOM 3132 O O . VAL A 1 430 ? 6.801 -9.055 8.641 1 96.31 430 VAL A O 1
ATOM 3135 N N . GLY A 1 431 ? 6.211 -8.789 6.539 1 97 431 GLY A N 1
ATOM 3136 C CA . GLY A 1 431 ? 4.902 -8.258 6.883 1 97 431 GLY A CA 1
ATOM 3137 C C . GLY A 1 431 ? 4.016 -9.266 7.594 1 97 431 GLY A C 1
ATOM 3138 O O . GLY A 1 431 ? 3.359 -8.93 8.578 1 97 431 GLY A O 1
ATOM 3139 N N . ALA A 1 432 ? 4 -10.477 7.078 1 94.5 432 ALA A N 1
ATOM 3140 C CA . ALA A 1 432 ? 3.17 -11.523 7.668 1 94.5 432 ALA A CA 1
ATOM 3141 C C . ALA A 1 432 ? 3.609 -11.836 9.094 1 94.5 432 ALA A C 1
ATOM 3143 O O . ALA A 1 432 ? 2.775 -12 9.984 1 94.5 432 ALA A O 1
ATOM 3144 N N . MET A 1 433 ? 4.895 -11.945 9.273 1 94.5 433 MET A N 1
ATOM 3145 C CA . MET A 1 433 ? 5.418 -12.18 10.617 1 94.5 433 MET A CA 1
ATOM 3146 C C . MET A 1 433 ? 5.027 -11.055 11.562 1 94.5 433 MET A C 1
ATOM 3148 O O . MET A 1 433 ? 4.645 -11.297 12.711 1 94.5 433 MET A O 1
ATOM 3152 N N . ALA A 1 434 ? 5.168 -9.844 11.086 1 96.75 434 ALA A N 1
ATOM 3153 C CA . ALA A 1 434 ? 4.785 -8.688 11.898 1 96.75 434 ALA A CA 1
ATOM 3154 C C . ALA A 1 434 ? 3.312 -8.758 12.289 1 96.75 434 ALA A C 1
ATOM 3156 O O . ALA A 1 434 ? 2.945 -8.414 13.414 1 96.75 434 ALA A O 1
ATOM 3157 N N . ALA A 1 435 ? 2.488 -9.141 11.367 1 96.31 435 ALA A N 1
ATOM 3158 C CA . ALA A 1 435 ? 1.059 -9.258 11.641 1 96.31 435 ALA A CA 1
ATOM 3159 C C . ALA A 1 435 ? 0.795 -10.281 12.742 1 96.31 435 ALA A C 1
ATOM 3161 O O . ALA A 1 435 ? 0.003 -10.031 13.656 1 96.31 435 ALA A O 1
ATOM 3162 N N . MET A 1 436 ? 1.428 -11.414 12.609 1 94.06 436 MET A N 1
ATOM 3163 C CA . MET A 1 436 ? 1.257 -12.477 13.602 1 94.06 436 MET A CA 1
ATOM 3164 C C . MET A 1 436 ? 1.75 -12.023 14.969 1 94.06 436 MET A C 1
ATOM 3166 O O . MET A 1 436 ? 1.062 -12.219 15.977 1 94.06 436 MET A O 1
ATOM 3170 N N . VAL A 1 437 ? 2.9 -11.398 15.008 1 94.19 437 VAL A N 1
ATOM 3171 C CA . VAL A 1 437 ? 3.502 -10.961 16.266 1 94.19 437 VAL A CA 1
ATOM 3172 C C . VAL A 1 437 ? 2.65 -9.852 16.891 1 94.19 437 VAL A C 1
ATOM 3174 O O . VAL A 1 437 ? 2.379 -9.875 18.094 1 94.19 437 VAL A O 1
ATOM 3177 N N . MET A 1 438 ? 2.262 -8.852 16.109 1 94.88 438 MET A N 1
ATOM 3178 C CA . MET A 1 438 ? 1.456 -7.746 16.625 1 94.88 438 MET A CA 1
ATOM 3179 C C . MET A 1 438 ? 0.144 -8.25 17.203 1 94.88 438 MET A C 1
ATOM 3181 O O . MET A 1 438 ? -0.304 -7.766 18.25 1 94.88 438 MET A O 1
ATOM 3185 N N . ASN A 1 439 ? -0.451 -9.219 16.531 1 93.38 439 ASN A N 1
ATOM 3186 C CA . ASN A 1 439 ? -1.715 -9.758 17.016 1 93.38 439 ASN A CA 1
ATOM 3187 C C . ASN A 1 439 ? -1.541 -10.461 18.359 1 93.38 439 ASN A C 1
ATOM 3189 O O . ASN A 1 439 ? -2.451 -10.461 19.188 1 93.38 439 ASN A O 1
ATOM 3193 N N . LEU A 1 440 ? -0.414 -11.055 18.562 1 91.44 440 LEU A N 1
ATOM 3194 C CA . LEU A 1 440 ? -0.152 -11.805 19.781 1 91.44 440 LEU A CA 1
ATOM 3195 C C . LEU A 1 440 ? 0.211 -10.867 20.922 1 91.44 440 LEU A C 1
ATOM 3197 O O . LEU A 1 440 ? -0.144 -11.125 22.078 1 91.44 440 LEU A O 1
ATOM 3201 N N . ILE A 1 441 ? 0.875 -9.758 20.641 1 90 441 ILE A N 1
ATOM 3202 C CA . ILE A 1 441 ? 1.463 -8.938 21.688 1 90 441 ILE A CA 1
ATOM 3203 C C . ILE A 1 441 ? 0.482 -7.84 22.109 1 90 441 ILE A C 1
ATOM 3205 O O . ILE A 1 441 ? 0.447 -7.434 23.266 1 90 441 ILE A O 1
ATOM 3209 N N . LEU A 1 442 ? -0.21 -7.273 21.188 1 87.31 442 LEU A N 1
ATOM 3210 C CA . LEU A 1 442 ? -1.089 -6.156 21.516 1 87.31 442 LEU A CA 1
ATOM 3211 C C . LEU A 1 442 ? -2.344 -6.645 22.234 1 87.31 442 LEU A C 1
ATOM 3213 O O . LEU A 1 442 ? -2.998 -7.582 21.766 1 87.31 442 LEU A O 1
ATOM 3217 N N . PRO A 1 443 ? -2.615 -6.031 23.297 1 78.5 443 PRO A N 1
ATOM 3218 C CA . PRO A 1 443 ? -3.742 -6.477 24.125 1 78.5 443 PRO A CA 1
ATOM 3219 C C . PRO A 1 443 ? -5.094 -6.246 23.453 1 78.5 443 PRO A C 1
ATOM 3221 O O . PRO A 1 443 ? -5.266 -5.262 22.734 1 78.5 443 PRO A O 1
ATOM 3224 N N . ARG A 1 444 ? -5.957 -7.18 23.578 1 71.56 444 ARG A N 1
ATOM 3225 C CA . ARG A 1 444 ? -7.297 -7.078 23.016 1 71.56 444 ARG A CA 1
ATOM 3226 C C . ARG A 1 444 ? -8.188 -6.168 23.844 1 71.56 444 ARG A C 1
ATOM 3228 O O . ARG A 1 444 ? -8.016 -6.082 25.062 1 71.56 444 ARG A O 1
ATOM 3235 N N . ALA A 1 445 ? -8.812 -5.27 23.156 1 56.16 445 ALA A N 1
ATOM 3236 C CA . ALA A 1 445 ? -9.734 -4.414 23.891 1 56.16 445 ALA A CA 1
ATOM 3237 C C . ALA A 1 445 ? -10.766 -5.246 24.656 1 56.16 445 ALA A C 1
ATOM 3239 O O . ALA A 1 445 ? -11.078 -6.371 24.266 1 56.16 445 ALA A O 1
ATOM 3240 N N . GLN A 1 446 ? -11.094 -5.02 25.922 1 53.69 446 GLN A N 1
ATOM 3241 C CA . GLN A 1 446 ? -12 -5.699 26.844 1 53.69 446 GLN A CA 1
ATOM 3242 C C . GLN A 1 446 ? -13.164 -6.344 26.094 1 53.69 446 GLN A C 1
ATOM 3244 O O . GLN A 1 446 ? -13.602 -7.441 26.453 1 53.69 446 GLN A O 1
ATOM 3249 N N . GLY A 1 447 ? -13.859 -5.648 25.312 1 47.56 447 GLY A N 1
ATOM 3250 C CA . GLY A 1 447 ? -15.109 -6.176 24.781 1 47.56 447 GLY A CA 1
ATOM 3251 C C . GLY A 1 447 ? -14.914 -7.215 23.703 1 47.56 447 GLY A C 1
ATOM 3252 O O . GLY A 1 447 ? -15.883 -7.781 23.188 1 47.56 447 GLY A O 1
ATOM 3253 N N . ASP A 1 448 ? -13.844 -7.27 23.281 1 48.91 448 ASP A N 1
ATOM 3254 C CA . ASP A 1 448 ? -13.617 -8.148 22.141 1 48.91 448 ASP A CA 1
ATOM 3255 C C . ASP A 1 448 ? -13.383 -9.586 22.594 1 48.91 448 ASP A C 1
ATOM 3257 O O . ASP A 1 448 ? -12.914 -10.422 21.812 1 48.91 448 ASP A O 1
ATOM 3261 N N . ASP A 1 449 ? -13.352 -9.742 23.906 1 40.59 449 ASP A N 1
ATOM 3262 C CA . ASP A 1 449 ? -13.172 -11.125 24.359 1 40.59 449 ASP A CA 1
ATOM 3263 C C . ASP A 1 449 ? -14.273 -12.031 23.812 1 40.59 449 ASP A C 1
ATOM 3265 O O . ASP A 1 449 ? -14.438 -13.156 24.281 1 40.59 449 ASP A O 1
ATOM 3269 N N . ALA A 1 450 ? -15.422 -11.578 23.453 1 38.47 450 ALA A N 1
ATOM 3270 C CA . ALA A 1 450 ? -16.359 -12.648 23.125 1 38.47 450 ALA A CA 1
ATOM 3271 C C . ALA A 1 450 ? -15.719 -13.656 22.172 1 38.47 450 ALA A C 1
ATOM 3273 O O . ALA A 1 450 ? -15.18 -13.281 21.125 1 38.47 450 ALA A O 1
ATOM 3274 N N . PRO A 1 451 ? -15.203 -14.742 22.766 1 36.34 451 PRO A N 1
ATOM 3275 C CA . PRO A 1 451 ? -14.711 -15.719 21.797 1 36.34 451 PRO A CA 1
ATOM 3276 C C . PRO A 1 451 ? -15.398 -15.594 20.438 1 36.34 451 PRO A C 1
ATOM 3278 O O . PRO A 1 451 ? -16.578 -15.242 20.375 1 36.34 451 PRO A O 1
ATOM 3281 N N . ALA A 1 452 ? -14.625 -15.148 19.359 1 34.97 452 ALA A N 1
ATOM 3282 C CA . ALA A 1 452 ? -15.391 -15.477 18.156 1 34.97 452 ALA A CA 1
ATOM 3283 C C . ALA A 1 452 ? -16.391 -16.594 18.422 1 34.97 452 ALA A C 1
ATOM 3285 O O . ALA A 1 452 ? -15.992 -17.719 18.766 1 34.97 452 ALA A O 1
ATOM 3286 N N . LYS A 1 453 ? -17.422 -16.438 19.078 1 30.28 453 LYS A N 1
ATOM 3287 C CA . LYS A 1 453 ? -18.328 -17.578 19 1 30.28 453 LYS A CA 1
ATOM 3288 C C . LYS A 1 453 ? -17.938 -18.516 17.875 1 30.28 453 LYS A C 1
ATOM 3290 O O . LYS A 1 453 ? -17.438 -18.078 16.828 1 30.28 453 LYS A O 1
ATOM 3295 N N . ASP A 1 454 ? -17.656 -19.75 18.203 1 29.58 454 ASP A N 1
ATOM 3296 C CA . ASP A 1 454 ? -17.469 -20.844 17.266 1 29.58 454 ASP A CA 1
ATOM 3297 C C . ASP A 1 454 ? -17.984 -20.484 15.875 1 29.58 454 ASP A C 1
ATOM 3299 O O . ASP A 1 454 ? -19.141 -20.766 15.555 1 29.58 454 ASP A O 1
ATOM 3303 N N . GLN A 1 455 ? -17.938 -19.391 15.547 1 30.89 455 GLN A N 1
ATOM 3304 C CA . GLN A 1 455 ? -18.328 -19.188 14.156 1 30.89 455 GLN A CA 1
ATOM 3305 C C . GLN A 1 455 ? -17.625 -20.188 13.242 1 30.89 455 GLN A C 1
ATOM 3307 O O . GLN A 1 455 ? -16.391 -20.172 13.133 1 30.89 455 GLN A O 1
ATOM 3312 N N . VAL A 1 456 ? -17.938 -21.391 13.469 1 26.47 456 VAL A N 1
ATOM 3313 C CA . VAL A 1 456 ? -17.688 -22.422 12.477 1 26.47 456 VAL A CA 1
ATOM 3314 C C . VAL A 1 456 ? -17.562 -21.812 11.094 1 26.47 456 VAL A C 1
ATOM 3316 O O . VAL A 1 456 ? -18.5 -21.219 10.578 1 26.47 456 VAL A O 1
ATOM 3319 N N . VAL A 1 457 ? -16.406 -21.422 10.734 1 21.53 457 VAL A N 1
ATOM 3320 C CA . VAL A 1 457 ? -16.062 -21.625 9.336 1 21.53 457 VAL A CA 1
ATOM 3321 C C . VAL A 1 457 ? -16.578 -22.984 8.867 1 21.53 457 VAL A C 1
ATOM 3323 O O . VAL A 1 457 ? -16.344 -24 9.523 1 21.53 457 VAL A O 1
ATOM 3326 N N . MET B 1 1 ? -40 7.566 7.289 1 21.17 1 MET B N 1
ATOM 3327 C CA . MET B 1 1 ? -38.844 6.66 7.184 1 21.17 1 MET B CA 1
ATOM 3328 C C . MET B 1 1 ? -37.594 7.273 7.82 1 21.17 1 MET B C 1
ATOM 3330 O O . MET B 1 1 ? -37.156 8.336 7.398 1 21.17 1 MET B O 1
ATOM 3334 N N . THR B 1 2 ? -37.312 7.082 9.078 1 25 2 THR B N 1
ATOM 3335 C CA . THR B 1 2 ? -36.375 7.613 10.078 1 25 2 THR B CA 1
ATOM 3336 C C . THR B 1 2 ? -34.938 7.363 9.664 1 25 2 THR B C 1
ATOM 3338 O O . THR B 1 2 ? -34.562 6.238 9.312 1 25 2 THR B O 1
ATOM 3341 N N . GLU B 1 3 ? -34.25 8.32 9.055 1 28.59 3 GLU B N 1
ATOM 3342 C CA . GLU B 1 3 ? -32.906 8.43 8.547 1 28.59 3 GLU B CA 1
ATOM 3343 C C . GLU B 1 3 ? -31.906 7.781 9.492 1 28.59 3 GLU B C 1
ATOM 3345 O O . GLU B 1 3 ? -31.859 8.117 10.68 1 28.59 3 GLU B O 1
ATOM 3350 N N . PRO B 1 4 ? -31.609 6.555 9.336 1 30.73 4 PRO B N 1
ATOM 3351 C CA . PRO B 1 4 ? -30.719 6.016 10.359 1 30.73 4 PRO B CA 1
ATOM 3352 C C . PRO B 1 4 ? -29.422 6.809 10.484 1 30.73 4 PRO B C 1
ATOM 3354 O O . PRO B 1 4 ? -28.656 6.895 9.523 1 30.73 4 PRO B O 1
ATOM 3357 N N . THR B 1 5 ? -29.438 8.109 10.961 1 33.66 5 THR B N 1
ATOM 3358 C CA . THR B 1 5 ? -28.359 8.953 11.469 1 33.66 5 THR B CA 1
ATOM 3359 C C . THR B 1 5 ? -27.344 8.117 12.234 1 33.66 5 THR B C 1
ATOM 3361 O O . THR B 1 5 ? -27.688 7.461 13.219 1 33.66 5 THR B O 1
ATOM 3364 N N . SER B 1 6 ? -26.562 7.438 11.562 1 34.88 6 SER B N 1
ATOM 3365 C CA . SER B 1 6 ? -25.484 6.887 12.383 1 34.88 6 SER B CA 1
ATOM 3366 C C . SER B 1 6 ? -25.047 7.887 13.445 1 34.88 6 SER B C 1
ATOM 3368 O O . SER B 1 6 ? -24.344 8.859 13.141 1 34.88 6 SER B O 1
ATOM 3370 N N . SER B 1 7 ? -25.859 8.359 14.289 1 38.47 7 SER B N 1
ATOM 3371 C CA . SER B 1 7 ? -25.719 9.227 15.453 1 38.47 7 SER B CA 1
ATOM 3372 C C . SER B 1 7 ? -24.5 8.859 16.281 1 38.47 7 SER B C 1
ATOM 3374 O O . SER B 1 7 ? -24.25 7.684 16.547 1 38.47 7 SER B O 1
ATOM 3376 N N . TYR B 1 8 ? -23.344 9.641 16.031 1 43.53 8 TYR B N 1
ATOM 3377 C CA . TYR B 1 8 ? -22.312 9.555 17.047 1 43.53 8 TYR B CA 1
ATOM 3378 C C . TYR B 1 8 ? -22.906 9.297 18.438 1 43.53 8 TYR B C 1
ATOM 3380 O O . TYR B 1 8 ? -23.797 10.031 18.859 1 43.53 8 TYR B O 1
ATOM 3388 N N . GLU B 1 9 ? -22.797 8.211 18.844 1 48.09 9 GLU B N 1
ATOM 3389 C CA . GLU B 1 9 ? -23.312 7.766 20.141 1 48.09 9 GLU B CA 1
ATOM 3390 C C . GLU B 1 9 ? -22.766 8.609 21.281 1 48.09 9 GLU B C 1
ATOM 3392 O O . GLU B 1 9 ? -23.25 8.531 22.406 1 48.09 9 GLU B O 1
ATOM 3397 N N . GLY B 1 10 ? -21.625 9.453 21.094 1 56.03 10 GLY B N 1
ATOM 3398 C CA . GLY B 1 10 ? -21.172 10.172 22.281 1 56.03 10 GLY B CA 1
ATOM 3399 C C . GLY B 1 10 ? -21.906 11.477 22.5 1 56.03 10 GLY B C 1
ATOM 3400 O O . GLY B 1 10 ? -22.547 12.008 21.578 1 56.03 10 GLY B O 1
ATOM 3401 N N . ARG B 1 11 ? -22.172 12.023 23.672 1 65.25 11 ARG B N 1
ATOM 3402 C CA . ARG B 1 11 ? -22.891 13.227 24.078 1 65.25 11 ARG B CA 1
ATOM 3403 C C . ARG B 1 11 ? -22.031 14.469 23.906 1 65.25 11 ARG B C 1
ATOM 3405 O O . ARG B 1 11 ? -20.922 14.547 24.438 1 65.25 11 ARG B O 1
ATOM 3412 N N . LEU B 1 12 ? -22.266 15.438 22.984 1 84 12 LEU B N 1
ATOM 3413 C CA . LEU B 1 12 ? -21.609 16.734 22.828 1 84 12 LEU B CA 1
ATOM 3414 C C . LEU B 1 12 ? -21.859 17.625 24.031 1 84 12 LEU B C 1
ATOM 3416 O O . LEU B 1 12 ? -23.016 17.844 24.406 1 84 12 LEU B O 1
ATOM 3420 N N . ILE B 1 13 ? -20.812 18.047 24.625 1 86.75 13 ILE B N 1
ATOM 3421 C CA . ILE B 1 13 ? -20.891 18.906 25.812 1 86.75 13 ILE B CA 1
ATOM 3422 C C . ILE B 1 13 ? -21 20.375 25.391 1 86.75 13 ILE B C 1
ATOM 3424 O O . ILE B 1 13 ? -21.734 21.141 26 1 86.75 13 ILE B O 1
ATOM 3428 N N . ALA B 1 14 ? -20.266 20.719 24.359 1 91.62 14 ALA B N 1
ATOM 3429 C CA . ALA B 1 14 ? -20.312 22.094 23.828 1 91.62 14 ALA B CA 1
ATOM 3430 C C . ALA B 1 14 ? -20.375 22.094 22.312 1 91.62 14 ALA B C 1
ATOM 3432 O O . ALA B 1 14 ? -19.562 21.438 21.641 1 91.62 14 ALA B O 1
ATOM 3433 N N . ARG B 1 15 ? -21.297 22.859 21.844 1 92.44 15 ARG B N 1
ATOM 3434 C CA . ARG B 1 15 ? -21.484 23.016 20.406 1 92.44 15 ARG B CA 1
ATOM 3435 C C . ARG B 1 15 ? -20.609 24.141 19.875 1 92.44 15 ARG B C 1
ATOM 3437 O O . ARG B 1 15 ? -20 24.891 20.641 1 92.44 15 ARG B O 1
ATOM 3444 N N . PRO B 1 16 ? -20.547 24.328 18.547 1 93.62 16 PRO B N 1
ATOM 3445 C CA . PRO B 1 16 ? -19.609 25.281 17.953 1 93.62 16 PRO B CA 1
ATOM 3446 C C . PRO B 1 16 ? -19.875 26.719 18.391 1 93.62 16 PRO B C 1
ATOM 3448 O O . PRO B 1 16 ? -18.922 27.5 18.578 1 93.62 16 PRO B O 1
ATOM 3451 N N . ASP B 1 17 ? -21.047 27.031 18.672 1 93.69 17 ASP B N 1
ATOM 3452 C CA . ASP B 1 17 ? -21.375 28.422 18.984 1 93.69 17 ASP B CA 1
ATOM 3453 C C . ASP B 1 17 ? -21.453 28.641 20.484 1 93.69 17 ASP B C 1
ATOM 3455 O O . ASP B 1 17 ? -21.625 29.766 20.953 1 93.69 17 ASP B O 1
ATOM 3459 N N . ASP B 1 18 ? -21.219 27.562 21.172 1 93.75 18 ASP B N 1
ATOM 3460 C CA . ASP B 1 18 ? -21.25 27.672 22.625 1 93.75 18 ASP B CA 1
ATOM 3461 C C . ASP B 1 18 ? -19.969 28.312 23.156 1 93.75 18 ASP B C 1
ATOM 3463 O O . ASP B 1 18 ? -18.891 28.109 22.594 1 93.75 18 ASP B O 1
ATOM 3467 N N . ARG B 1 19 ? -20.156 29.047 24.219 1 93.94 19 ARG B N 1
ATOM 3468 C CA . ARG B 1 19 ? -19 29.688 24.844 1 93.94 19 ARG B CA 1
ATOM 3469 C C . ARG B 1 19 ? -18.453 28.828 25.984 1 93.94 19 ARG B C 1
ATOM 3471 O O . ARG B 1 19 ? -19.219 28.172 26.688 1 93.94 19 ARG B O 1
ATOM 3478 N N . VAL B 1 20 ? -17.156 28.859 26.062 1 94.5 20 VAL B N 1
ATOM 3479 C CA . VAL B 1 20 ? -16.469 28.203 27.156 1 94.5 20 VAL B CA 1
ATOM 3480 C C . VAL B 1 20 ? -15.562 29.203 27.891 1 94.5 20 VAL B C 1
ATOM 3482 O O . VAL B 1 20 ? -15.359 30.312 27.406 1 94.5 20 VAL B O 1
ATOM 3485 N N . SER B 1 21 ? -15.125 28.828 29.062 1 95.06 21 SER B N 1
ATOM 3486 C CA . SER B 1 21 ? -14.219 29.703 29.797 1 95.06 21 SER B CA 1
ATOM 3487 C C . SER B 1 21 ? -12.875 29.828 29.094 1 95.06 21 SER B C 1
ATOM 3489 O O . SER B 1 21 ? -12.492 28.953 28.312 1 95.06 21 SER B O 1
ATOM 3491 N N . LEU B 1 22 ? -12.234 30.906 29.312 1 95.06 22 LEU B N 1
ATOM 3492 C CA . LEU B 1 22 ? -10.953 31.156 28.672 1 95.06 22 LEU B CA 1
ATOM 3493 C C . LEU B 1 22 ? -9.93 30.094 29.062 1 95.06 22 LEU B C 1
ATOM 3495 O O . LEU B 1 22 ? -9.133 29.656 28.234 1 95.06 22 LEU B O 1
ATOM 3499 N N . SER B 1 23 ? -9.969 29.703 30.328 1 95.06 23 SER B N 1
ATOM 3500 C CA . SER B 1 23 ? -9.039 28.672 30.797 1 95.06 23 SER B CA 1
ATOM 3501 C C . SER B 1 23 ? -9.328 27.328 30.125 1 95.06 23 SER B C 1
ATOM 3503 O O . SER B 1 23 ? -8.406 26.609 29.734 1 95.06 23 SER B O 1
ATOM 3505 N N . GLN B 1 24 ? -10.531 27.078 29.984 1 93.62 24 GLN B N 1
ATOM 3506 C CA . GLN B 1 24 ? -10.922 25.844 29.312 1 93.62 24 GLN B CA 1
ATOM 3507 C C . GLN B 1 24 ? -10.555 25.891 27.828 1 93.62 24 GLN B C 1
ATOM 3509 O O . GLN B 1 24 ? -10.102 24.875 27.281 1 93.62 24 GLN B O 1
ATOM 3514 N N . ALA B 1 25 ? -10.797 27.016 27.25 1 95.75 25 ALA B N 1
ATOM 3515 C CA . ALA B 1 25 ? -10.477 27.188 25.844 1 95.75 25 ALA B CA 1
ATOM 3516 C C . ALA B 1 25 ? -8.984 26.984 25.594 1 95.75 25 ALA B C 1
ATOM 3518 O O . ALA B 1 25 ? -8.586 26.328 24.625 1 95.75 25 ALA B O 1
ATOM 3519 N N . LEU B 1 26 ? -8.227 27.516 26.438 1 95.69 26 LEU B N 1
ATOM 3520 C CA . LEU B 1 26 ? -6.777 27.422 26.281 1 95.69 26 LEU B CA 1
ATOM 3521 C C . LEU B 1 26 ? -6.301 25.984 26.5 1 95.69 26 LEU B C 1
ATOM 3523 O O . LEU B 1 26 ? -5.457 25.484 25.766 1 95.69 26 LEU B O 1
ATOM 3527 N N . LEU B 1 27 ? -6.781 25.344 27.531 1 92.62 27 LEU B N 1
ATOM 3528 C CA . LEU B 1 27 ? -6.363 23.984 27.844 1 92.62 27 LEU B CA 1
ATOM 3529 C C . LEU B 1 27 ? -6.785 23.016 26.75 1 92.62 27 LEU B C 1
ATOM 3531 O O . LEU B 1 27 ? -5.996 22.172 26.312 1 92.62 27 LEU B O 1
ATOM 3535 N N . LEU B 1 28 ? -8 23.156 26.344 1 93.12 28 LEU B N 1
ATOM 3536 C CA . LEU B 1 28 ? -8.5 22.281 25.281 1 93.12 28 LEU B CA 1
ATOM 3537 C C . LEU B 1 28 ? -7.852 22.609 23.953 1 93.12 28 LEU B C 1
ATOM 3539 O O . LEU B 1 28 ? -7.617 21.719 23.125 1 93.12 28 LEU B O 1
ATOM 3543 N N . GLY B 1 29 ? -7.645 23.906 23.75 1 95.56 29 GLY B N 1
ATOM 3544 C CA . GLY B 1 29 ? -6.902 24.297 22.562 1 95.56 29 GLY B CA 1
ATOM 3545 C C . GLY B 1 29 ? -5.516 23.688 22.484 1 95.56 29 GLY B C 1
ATOM 3546 O O . GLY B 1 29 ? -5.082 23.25 21.422 1 95.56 29 GLY B O 1
ATOM 3547 N N . LEU B 1 30 ? -4.852 23.672 23.609 1 94.06 30 LEU B N 1
ATOM 3548 C CA . LEU B 1 30 ? -3.529 23.062 23.688 1 94.06 30 LEU B CA 1
ATOM 3549 C C . LEU B 1 30 ? -3.598 21.578 23.359 1 94.06 30 LEU B C 1
ATOM 3551 O O . LEU B 1 30 ? -2.691 21.031 22.734 1 94.06 30 LEU B O 1
ATOM 3555 N N . GLN B 1 31 ? -4.625 20.969 23.781 1 91.44 31 GLN B N 1
ATOM 3556 C CA . GLN B 1 31 ? -4.816 19.562 23.469 1 91.44 31 GLN B CA 1
ATOM 3557 C C . GLN B 1 31 ? -4.926 19.328 21.969 1 91.44 31 GLN B C 1
ATOM 3559 O O . GLN B 1 31 ? -4.367 18.359 21.438 1 91.44 31 GLN B O 1
ATOM 3564 N N . HIS B 1 32 ? -5.668 20.203 21.328 1 94.62 32 HIS B N 1
ATOM 3565 C CA . HIS B 1 32 ? -5.793 20.094 19.875 1 94.62 32 HIS B CA 1
ATOM 3566 C C . HIS B 1 32 ? -4.445 20.297 19.188 1 94.62 32 HIS B C 1
ATOM 3568 O O . HIS B 1 32 ? -4.113 19.594 18.234 1 94.62 32 HIS B O 1
ATOM 3574 N N . VAL B 1 33 ? -3.691 21.25 19.688 1 95.06 33 VAL B N 1
ATOM 3575 C CA . VAL B 1 33 ? -2.377 21.531 19.125 1 95.06 33 VAL B CA 1
ATOM 3576 C C . VAL B 1 33 ? -1.467 20.328 19.297 1 95.06 33 VAL B C 1
ATOM 3578 O O . VAL B 1 33 ? -0.716 19.969 18.391 1 95.06 33 VAL B O 1
ATOM 3581 N N . MET B 1 34 ? -1.513 19.672 20.422 1 90.12 34 MET B N 1
ATOM 3582 C CA . MET B 1 34 ? -0.679 18.5 20.703 1 90.12 34 MET B CA 1
ATOM 3583 C C . MET B 1 34 ? -1.062 17.328 19.797 1 90.12 34 MET B C 1
ATOM 3585 O O . MET B 1 34 ? -0.214 16.5 19.453 1 90.12 34 MET B O 1
ATOM 3589 N N . ALA B 1 35 ? -2.289 17.328 19.438 1 88.38 35 ALA B N 1
ATOM 3590 C CA . ALA B 1 35 ? -2.783 16.219 18.625 1 88.38 35 ALA B CA 1
ATOM 3591 C C . ALA B 1 35 ? -2.41 16.422 17.156 1 88.38 35 ALA B C 1
ATOM 3593 O O . ALA B 1 35 ? -2.555 15.508 16.344 1 88.38 35 ALA B O 1
ATOM 3594 N N . MET B 1 36 ? -1.879 17.609 16.906 1 92.38 36 MET B N 1
ATOM 3595 C CA . MET B 1 36 ? -1.563 17.938 15.523 1 92.38 36 MET B CA 1
ATOM 3596 C C . MET B 1 36 ? -0.082 17.719 15.234 1 92.38 36 MET B C 1
ATOM 3598 O O . MET B 1 36 ? 0.768 17.984 16.078 1 92.38 36 MET B O 1
ATOM 3602 N N . ASP B 1 37 ? 0.276 17.141 14.242 1 91.62 37 ASP B N 1
ATOM 3603 C CA . ASP B 1 37 ? 1.662 16.906 13.844 1 91.62 37 ASP B CA 1
ATOM 3604 C C . ASP B 1 37 ? 2.137 17.953 12.844 1 91.62 37 ASP B C 1
ATOM 3606 O O . ASP B 1 37 ? 2.686 17.609 11.797 1 91.62 37 ASP B O 1
ATOM 3610 N N . VAL B 1 38 ? 2.053 19.219 13.258 1 94.38 38 VAL B N 1
ATOM 3611 C CA . VAL B 1 38 ? 2.287 20.375 12.406 1 94.38 38 VAL B CA 1
ATOM 3612 C C . VAL B 1 38 ? 3.758 20.422 12 1 94.38 38 VAL B C 1
ATOM 3614 O O . VAL B 1 38 ? 4.098 20.953 10.938 1 94.38 38 VAL B O 1
ATOM 3617 N N . TYR B 1 39 ? 4.672 19.875 12.727 1 92.69 39 TYR B N 1
ATOM 3618 C CA . TYR B 1 39 ? 6.113 20 12.555 1 92.69 39 TYR B CA 1
ATOM 3619 C C . TYR B 1 39 ? 6.633 18.984 11.547 1 92.69 39 TYR B C 1
ATOM 3621 O O . TYR B 1 39 ? 7.762 19.094 11.062 1 92.69 39 TYR B O 1
ATOM 3629 N N . VAL B 1 40 ? 5.832 18 11.164 1 92.75 40 VAL B N 1
ATOM 3630 C CA . VAL B 1 40 ? 6.324 16.844 10.422 1 92.75 40 VAL B CA 1
ATOM 3631 C C . VAL B 1 40 ? 6.621 17.25 8.977 1 92.75 40 VAL B C 1
ATOM 3633 O O . VAL B 1 40 ? 7.715 16.984 8.469 1 92.75 40 VAL B O 1
ATOM 3636 N N . VAL B 1 41 ? 5.723 17.922 8.367 1 95.5 41 VAL B N 1
ATOM 3637 C CA . VAL B 1 41 ? 5.816 18.234 6.949 1 95.5 41 VAL B CA 1
ATOM 3638 C C . VAL B 1 41 ? 7.027 19.125 6.699 1 95.5 41 VAL B C 1
ATOM 3640 O O . VAL B 1 41 ? 7.875 18.812 5.855 1 95.5 41 VAL B O 1
ATOM 3643 N N . PRO B 1 42 ? 7.168 20.219 7.48 1 96.12 42 PRO B N 1
ATOM 3644 C CA . PRO B 1 42 ? 8.344 21.047 7.223 1 96.12 42 PRO B CA 1
ATOM 3645 C C . PRO B 1 42 ? 9.656 20.344 7.535 1 96.12 42 PRO B C 1
ATOM 3647 O O . PRO B 1 42 ? 10.656 20.562 6.855 1 96.12 42 PRO B O 1
ATOM 3650 N N . PHE B 1 43 ? 9.688 19.547 8.508 1 93.75 43 PHE B N 1
ATOM 3651 C CA . PHE B 1 43 ? 10.898 18.797 8.828 1 93.75 43 PHE B CA 1
ATOM 3652 C C . PHE B 1 43 ? 11.289 17.875 7.684 1 93.75 43 PHE B C 1
ATOM 3654 O O . PHE B 1 43 ? 12.461 17.781 7.324 1 93.75 43 PHE B O 1
ATOM 3661 N N . ILE B 1 44 ? 10.297 17.203 7.133 1 92.81 44 ILE B N 1
ATOM 3662 C CA . ILE B 1 44 ? 10.547 16.25 6.047 1 92.81 44 ILE B CA 1
ATOM 3663 C C . ILE B 1 44 ? 11.102 17 4.836 1 92.81 44 ILE B C 1
ATOM 3665 O O . ILE B 1 44 ? 12.062 16.547 4.207 1 92.81 44 ILE B O 1
ATOM 3669 N N . ILE B 1 45 ? 10.539 18.109 4.527 1 95.19 45 ILE B N 1
ATOM 3670 C CA . ILE B 1 45 ? 11.008 18.906 3.398 1 95.19 45 ILE B CA 1
ATOM 3671 C C . ILE B 1 45 ? 12.438 19.375 3.652 1 95.19 45 ILE B C 1
ATOM 3673 O O . ILE B 1 45 ? 13.305 19.219 2.787 1 95.19 45 ILE B O 1
ATOM 3677 N N . ALA B 1 46 ? 12.664 19.875 4.859 1 94.44 46 ALA B N 1
ATOM 3678 C CA . ALA B 1 46 ? 13.992 20.391 5.207 1 94.44 46 ALA B CA 1
ATOM 3679 C C . ALA B 1 46 ? 15.039 19.266 5.152 1 94.44 46 ALA B C 1
ATOM 3681 O O . ALA B 1 46 ? 16.156 19.484 4.676 1 94.44 46 ALA B O 1
ATOM 3682 N N . SER B 1 47 ? 14.664 18.141 5.668 1 90.5 47 SER B N 1
ATOM 3683 C CA . SER B 1 47 ? 15.578 17 5.668 1 90.5 47 SER B CA 1
ATOM 3684 C C . SER B 1 47 ? 15.859 16.516 4.25 1 90.5 47 SER B C 1
ATOM 3686 O O . SER B 1 47 ? 17.016 16.234 3.902 1 90.5 47 SER B O 1
ATOM 3688 N N . ALA B 1 48 ? 14.859 16.422 3.461 1 89.81 48 ALA B N 1
ATOM 3689 C CA . ALA B 1 48 ? 15.016 15.953 2.09 1 89.81 48 ALA B CA 1
ATOM 3690 C C . ALA B 1 48 ? 15.875 16.906 1.27 1 89.81 48 ALA B C 1
ATOM 3692 O O . ALA B 1 48 ? 16.641 16.469 0.406 1 89.81 48 ALA B O 1
ATOM 3693 N N . LEU B 1 49 ? 15.805 18.172 1.547 1 93.12 49 LEU B N 1
ATOM 3694 C CA . LEU B 1 49 ? 16.547 19.172 0.798 1 93.12 49 LEU B CA 1
ATOM 3695 C C . LEU B 1 49 ? 17.906 19.453 1.446 1 93.12 49 LEU B C 1
ATOM 3697 O O . LEU B 1 49 ? 18.672 20.297 0.972 1 93.12 49 LEU B O 1
ATOM 3701 N N . ALA B 1 50 ? 18.156 18.766 2.555 1 89.81 50 ALA B N 1
ATOM 3702 C CA . ALA B 1 50 ? 19.422 18.922 3.279 1 89.81 50 ALA B CA 1
ATOM 3703 C C . ALA B 1 50 ? 19.656 20.375 3.672 1 89.81 50 ALA B C 1
ATOM 3705 O O . ALA B 1 50 ? 20.719 20.922 3.424 1 89.81 50 ALA B O 1
ATOM 3706 N N . LEU B 1 51 ? 18.672 20.969 4.207 1 92.62 51 LEU B N 1
ATOM 3707 C CA . LEU B 1 51 ? 18.797 22.375 4.602 1 92.62 51 LEU B CA 1
ATOM 3708 C C . LEU B 1 51 ? 19.625 22.516 5.867 1 92.62 51 LEU B C 1
ATOM 3710 O O . LEU B 1 51 ? 19.75 21.578 6.648 1 92.62 51 LEU B O 1
ATOM 3714 N N . SER B 1 52 ? 20.188 23.719 6.012 1 91.5 52 SER B N 1
ATOM 3715 C CA . SER B 1 52 ? 20.859 24.031 7.266 1 91.5 52 SER B CA 1
ATOM 3716 C C . SER B 1 52 ? 19.891 24.031 8.438 1 91.5 52 SER B C 1
ATOM 3718 O O . SER B 1 52 ? 18.672 24.156 8.242 1 91.5 52 SER B O 1
ATOM 3720 N N . GLN B 1 53 ? 20.422 23.891 9.602 1 90.69 53 GLN B N 1
ATOM 3721 C CA . GLN B 1 53 ? 19.594 23.891 10.797 1 90.69 53 GLN B CA 1
ATOM 3722 C C . GLN B 1 53 ? 18.781 25.188 10.914 1 90.69 53 GLN B C 1
ATOM 3724 O O . GLN B 1 53 ? 17.625 25.172 11.312 1 90.69 53 GLN B O 1
ATOM 3729 N N . ALA B 1 54 ? 19.391 26.25 10.586 1 90.94 54 ALA B N 1
ATOM 3730 C CA . ALA B 1 54 ? 18.734 27.547 10.664 1 90.94 54 ALA B CA 1
ATOM 3731 C C . ALA B 1 54 ? 17.578 27.656 9.664 1 90.94 54 ALA B C 1
ATOM 3733 O O . ALA B 1 54 ? 16.516 28.156 9.992 1 90.94 54 ALA B O 1
ATOM 3734 N N . ASP B 1 55 ? 17.812 27.219 8.445 1 93 55 ASP B N 1
ATOM 3735 C CA . ASP B 1 55 ? 16.766 27.25 7.418 1 93 55 ASP B CA 1
ATOM 3736 C C . ASP B 1 55 ? 15.625 26.297 7.758 1 93 55 ASP B C 1
ATOM 3738 O O . ASP B 1 55 ? 14.461 26.609 7.504 1 93 55 ASP B O 1
ATOM 3742 N N . ALA B 1 56 ? 16.016 25.141 8.289 1 94.25 56 ALA B N 1
ATOM 3743 C CA . ALA B 1 56 ? 15 24.188 8.727 1 94.25 56 ALA B CA 1
ATOM 3744 C C . ALA B 1 56 ? 14.125 24.797 9.82 1 94.25 56 ALA B C 1
ATOM 3746 O O . ALA B 1 56 ? 12.898 24.672 9.789 1 94.25 56 ALA B O 1
ATOM 3747 N N . ALA B 1 57 ? 14.773 25.438 10.758 1 94.94 57 ALA B N 1
ATOM 3748 C CA . ALA B 1 57 ? 14.055 26.078 11.852 1 94.94 57 ALA B CA 1
ATOM 3749 C C . ALA B 1 57 ? 13.117 27.156 11.336 1 94.94 57 ALA B C 1
ATOM 3751 O O . ALA B 1 57 ? 12 27.312 11.828 1 94.94 57 ALA B O 1
ATOM 3752 N N . SER B 1 58 ? 13.594 27.891 10.391 1 94.31 58 SER B N 1
ATOM 3753 C CA . SER B 1 58 ? 12.781 28.953 9.812 1 94.31 58 SER B CA 1
ATOM 3754 C C . SER B 1 58 ? 11.539 28.391 9.125 1 94.31 58 SER B C 1
ATOM 3756 O O . SER B 1 58 ? 10.453 28.969 9.227 1 94.31 58 SER B O 1
ATOM 3758 N N . MET B 1 59 ? 11.672 27.312 8.398 1 95.38 59 MET B N 1
ATOM 3759 C CA . MET B 1 59 ? 10.547 26.672 7.727 1 95.38 59 MET B CA 1
ATOM 3760 C C . MET B 1 59 ? 9.531 26.141 8.734 1 95.38 59 MET B C 1
ATOM 3762 O O . MET B 1 59 ? 8.32 26.234 8.516 1 95.38 59 MET B O 1
ATOM 3766 N N . ILE B 1 60 ? 10.016 25.578 9.805 1 96.5 60 ILE B N 1
ATOM 3767 C CA . ILE B 1 60 ? 9.148 25.062 10.859 1 96.5 60 ILE B CA 1
ATOM 3768 C C . ILE B 1 60 ? 8.367 26.203 11.5 1 96.5 60 ILE B C 1
ATOM 3770 O O . ILE B 1 60 ? 7.16 26.094 11.719 1 96.5 60 ILE B O 1
ATOM 3774 N N . GLN B 1 61 ? 9.055 27.312 11.719 1 96.75 61 GLN B N 1
ATOM 3775 C CA . GLN B 1 61 ? 8.414 28.5 12.266 1 96.75 61 GLN B CA 1
ATOM 3776 C C . GLN B 1 61 ? 7.301 28.984 11.344 1 96.75 61 GLN B C 1
ATOM 3778 O O . GLN B 1 61 ? 6.195 29.281 11.805 1 96.75 61 GLN B O 1
ATOM 3783 N N . SER B 1 62 ? 7.609 29.062 10.109 1 97.38 62 SER B N 1
ATOM 3784 C CA . SER B 1 62 ? 6.633 29.516 9.117 1 97.38 62 SER B CA 1
ATOM 3785 C C . SER B 1 62 ? 5.414 28.594 9.086 1 97.38 62 SER B C 1
ATOM 3787 O O . SER B 1 62 ? 4.285 29.062 8.93 1 97.38 62 SER B O 1
ATOM 3789 N N . THR B 1 63 ? 5.66 27.328 9.172 1 98 63 THR B N 1
ATOM 3790 C CA . THR B 1 63 ? 4.578 26.359 9.109 1 98 63 THR B CA 1
ATOM 3791 C C . THR B 1 63 ? 3.643 26.5 10.305 1 98 63 THR B C 1
ATOM 3793 O O . THR B 1 63 ? 2.422 26.422 10.156 1 98 63 THR B O 1
ATOM 3796 N N . PHE B 1 64 ? 4.191 26.703 11.508 1 98 64 PHE B N 1
ATOM 3797 C CA . PHE B 1 64 ? 3.363 26.906 12.688 1 98 64 PHE B CA 1
ATOM 3798 C C . PHE B 1 64 ? 2.535 28.172 12.555 1 98 64 PHE B C 1
ATOM 3800 O O . PHE B 1 64 ? 1.345 28.188 12.883 1 98 64 PHE B O 1
ATOM 3807 N N . LEU B 1 65 ? 3.166 29.188 12.109 1 98 65 LEU B N 1
ATOM 3808 C CA . LEU B 1 65 ? 2.453 30.453 11.922 1 98 65 LEU B CA 1
ATOM 3809 C C . LEU B 1 65 ? 1.336 30.297 10.898 1 98 65 LEU B C 1
ATOM 3811 O O . LEU B 1 65 ? 0.221 30.781 11.109 1 98 65 LEU B O 1
ATOM 3815 N N . ALA B 1 66 ? 1.646 29.703 9.797 1 98.31 66 ALA B N 1
ATOM 3816 C CA . ALA B 1 66 ? 0.655 29.469 8.75 1 98.31 66 ALA B CA 1
ATOM 3817 C C . ALA B 1 66 ? -0.516 28.641 9.273 1 98.31 66 ALA B C 1
ATOM 3819 O O . ALA B 1 66 ? -1.674 28.922 8.953 1 98.31 66 ALA B O 1
ATOM 3820 N N . ALA B 1 67 ? -0.228 27.578 10.016 1 98.25 67 ALA B N 1
ATOM 3821 C CA . ALA B 1 67 ? -1.271 26.734 10.602 1 98.25 67 ALA B CA 1
ATOM 3822 C C . ALA B 1 67 ? -2.158 27.547 11.547 1 98.25 67 ALA B C 1
ATOM 3824 O O . ALA B 1 67 ? -3.383 27.391 11.539 1 98.25 67 ALA B O 1
ATOM 3825 N N . GLY B 1 68 ? -1.536 28.359 12.375 1 98.44 68 GLY B N 1
ATOM 3826 C CA . GLY B 1 68 ? -2.289 29.188 13.297 1 98.44 68 GLY B CA 1
ATOM 3827 C C . GLY B 1 68 ? -3.197 30.188 12.594 1 98.44 68 GLY B C 1
ATOM 3828 O O . GLY B 1 68 ? -4.398 30.234 12.875 1 98.44 68 GLY B O 1
ATOM 3829 N N . VAL B 1 69 ? -2.641 30.922 11.672 1 98.25 69 VAL B N 1
ATOM 3830 C CA . VAL B 1 69 ? -3.406 31.922 10.938 1 98.25 69 VAL B CA 1
ATOM 3831 C C . VAL B 1 69 ? -4.508 31.234 10.125 1 98.25 69 VAL B C 1
ATOM 3833 O O . VAL B 1 69 ? -5.641 31.719 10.078 1 98.25 69 VAL B O 1
ATOM 3836 N N . GLY B 1 70 ? -4.125 30.141 9.484 1 98.19 70 GLY B N 1
ATOM 3837 C CA . GLY B 1 70 ? -5.121 29.391 8.734 1 98.19 70 GLY B CA 1
ATOM 3838 C C . GLY B 1 70 ? -6.285 28.922 9.594 1 98.19 70 GLY B C 1
ATOM 3839 O O . GLY B 1 70 ? -7.438 28.984 9.156 1 98.19 70 GLY B O 1
ATOM 3840 N N . THR B 1 71 ? -5.969 28.422 10.781 1 98.31 71 THR B N 1
ATOM 3841 C CA . THR B 1 71 ? -7.016 27.984 11.703 1 98.31 71 THR B CA 1
ATOM 3842 C C . THR B 1 71 ? -7.938 29.141 12.062 1 98.31 71 THR B C 1
ATOM 3844 O O . THR B 1 71 ? -9.156 28.984 12.102 1 98.31 71 THR B O 1
ATOM 3847 N N . LEU B 1 72 ? -7.391 30.312 12.312 1 98.31 72 LEU B N 1
ATOM 3848 C CA . LEU B 1 72 ? -8.172 31.484 12.664 1 98.31 72 LEU B CA 1
ATOM 3849 C C . LEU B 1 72 ? -9.062 31.922 11.508 1 98.31 72 LEU B C 1
ATOM 3851 O O . LEU B 1 72 ? -10.242 32.219 11.695 1 98.31 72 LEU B O 1
ATOM 3855 N N . ILE B 1 73 ? -8.523 31.906 10.336 1 97.81 73 ILE B N 1
ATOM 3856 C CA . ILE B 1 73 ? -9.281 32.312 9.156 1 97.81 73 ILE B CA 1
ATOM 3857 C C . ILE B 1 73 ? -10.477 31.375 8.961 1 97.81 73 ILE B C 1
ATOM 3859 O O . ILE B 1 73 ? -11.602 31.828 8.781 1 97.81 73 ILE B O 1
ATOM 3863 N N . GLN B 1 74 ? -10.227 30.062 9.016 1 96.38 74 GLN B N 1
ATOM 3864 C CA . GLN B 1 74 ? -11.25 29.062 8.727 1 96.38 74 GLN B CA 1
ATOM 3865 C C . GLN B 1 74 ? -12.312 29.031 9.82 1 96.38 74 GLN B C 1
ATOM 3867 O O . GLN B 1 74 ? -13.508 28.953 9.523 1 96.38 74 GLN B O 1
ATOM 3872 N N . THR B 1 75 ? -11.922 29.094 11.078 1 96.31 75 THR B N 1
ATOM 3873 C CA . THR B 1 75 ? -12.828 28.875 12.203 1 96.31 75 THR B CA 1
ATOM 3874 C C . THR B 1 75 ? -13.555 30.172 12.562 1 96.31 75 THR B C 1
ATOM 3876 O O . THR B 1 75 ? -14.727 30.141 12.938 1 96.31 75 THR B O 1
ATOM 3879 N N . ALA B 1 76 ? -12.898 31.297 12.477 1 94.75 76 ALA B N 1
ATOM 3880 C CA . ALA B 1 76 ? -13.492 32.531 12.945 1 94.75 76 ALA B CA 1
ATOM 3881 C C . ALA B 1 76 ? -14.242 33.25 11.82 1 94.75 76 ALA B C 1
ATOM 3883 O O . ALA B 1 76 ? -15.289 33.844 12.047 1 94.75 76 ALA B O 1
ATOM 3884 N N . TRP B 1 77 ? -13.828 33.094 10.586 1 94.62 77 TRP B N 1
ATOM 3885 C CA . TRP B 1 77 ? -14.352 34.062 9.609 1 94.62 77 TRP B CA 1
ATOM 3886 C C . TRP B 1 77 ? -15 33.312 8.438 1 94.62 77 TRP B C 1
ATOM 3888 O O . TRP B 1 77 ? -16.016 33.781 7.902 1 94.62 77 TRP B O 1
ATOM 3898 N N . CYS B 1 78 ? -14.484 32.25 7.934 1 95.69 78 CYS B N 1
ATOM 3899 C CA . CYS B 1 78 ? -14.922 31.688 6.664 1 95.69 78 CYS B CA 1
ATOM 3900 C C . CYS B 1 78 ? -15.922 30.562 6.883 1 95.69 78 CYS B C 1
ATOM 3902 O O . CYS B 1 78 ? -17.125 30.812 7 1 95.69 78 CYS B O 1
ATOM 3904 N N . MET B 1 79 ? -15.398 29.359 7.133 1 94.44 79 MET B N 1
ATOM 3905 C CA . MET B 1 79 ? -16.297 28.219 7.273 1 94.44 79 MET B CA 1
ATOM 3906 C C . MET B 1 79 ? -17.031 28.266 8.602 1 94.44 79 MET B C 1
ATOM 3908 O O . MET B 1 79 ? -18.188 27.844 8.695 1 94.44 79 MET B O 1
ATOM 3912 N N . ARG B 1 80 ? -16.453 28.781 9.688 1 95.19 80 ARG B N 1
ATOM 3913 C CA . ARG B 1 80 ? -16.984 28.906 11.039 1 95.19 80 ARG B CA 1
ATOM 3914 C C . ARG B 1 80 ? -17.391 27.547 11.602 1 95.19 80 ARG B C 1
ATOM 3916 O O . ARG B 1 80 ? -18.5 27.391 12.117 1 95.19 80 ARG B O 1
ATOM 3923 N N . MET B 1 81 ? -16.609 26.594 11.312 1 94.25 81 MET B N 1
ATOM 3924 C CA . MET B 1 81 ? -16.656 25.25 11.914 1 94.25 81 MET B CA 1
ATOM 3925 C C . MET B 1 81 ? -15.406 24.984 12.734 1 94.25 81 MET B C 1
ATOM 3927 O O . MET B 1 81 ? -14.375 25.641 12.539 1 94.25 81 MET B O 1
ATOM 3931 N N . PRO B 1 82 ? -15.508 24.156 13.695 1 95.38 82 PRO B N 1
ATOM 3932 C CA . PRO B 1 82 ? -14.344 23.844 14.523 1 95.38 82 PRO B CA 1
ATOM 3933 C C . PRO B 1 82 ? -13.328 22.953 13.805 1 95.38 82 PRO B C 1
ATOM 3935 O O . PRO B 1 82 ? -13.227 21.766 14.109 1 95.38 82 PRO B O 1
ATOM 3938 N N . VAL B 1 83 ? -12.609 23.547 12.945 1 94.81 83 VAL B N 1
ATOM 3939 C CA . VAL B 1 83 ? -11.602 22.828 12.156 1 94.81 83 VAL B CA 1
ATOM 3940 C C . VAL B 1 83 ? -10.25 23.516 12.305 1 94.81 83 VAL B C 1
ATOM 3942 O O . VAL B 1 83 ? -10.125 24.719 12.055 1 94.81 83 VAL B O 1
ATOM 3945 N N . ALA B 1 84 ? -9.305 22.75 12.781 1 96.5 84 ALA B N 1
ATOM 3946 C CA . ALA B 1 84 ? -7.93 23.25 12.828 1 96.5 84 ALA B CA 1
ATOM 3947 C C . ALA B 1 84 ? -7.195 22.969 11.523 1 96.5 84 ALA B C 1
ATOM 3949 O O . ALA B 1 84 ? -7.43 21.938 10.891 1 96.5 84 ALA B O 1
ATOM 3950 N N . GLN B 1 85 ? -6.348 23.891 11.148 1 97.19 85 GLN B N 1
ATOM 3951 C CA . GLN B 1 85 ? -5.582 23.75 9.914 1 97.19 85 GLN B CA 1
ATOM 3952 C C . GLN B 1 85 ? -4.125 23.406 10.203 1 97.19 85 GLN B C 1
ATOM 3954 O O . GLN B 1 85 ? -3.566 23.859 11.211 1 97.19 85 GLN B O 1
ATOM 3959 N N . GLY B 1 86 ? -3.545 22.594 9.43 1 96.94 86 GLY B N 1
ATOM 3960 C CA . GLY B 1 86 ? -2.137 22.234 9.445 1 96.94 86 GLY B CA 1
ATOM 3961 C C . GLY B 1 86 ? -1.592 21.891 8.07 1 96.94 86 GLY B C 1
ATOM 3962 O O . GLY B 1 86 ? -2.334 21.891 7.086 1 96.94 86 GLY B O 1
ATOM 3963 N N . PRO B 1 87 ? -0.313 21.719 8 1 97.38 87 PRO B N 1
ATOM 3964 C CA . PRO B 1 87 ? 0.281 21.438 6.691 1 97.38 87 PRO B CA 1
ATOM 3965 C C . PRO B 1 87 ? -0.229 20.125 6.086 1 97.38 87 PRO B C 1
ATOM 3967 O O . PRO B 1 87 ? -0.349 19.125 6.793 1 97.38 87 PRO B O 1
ATOM 3970 N N . SER B 1 88 ? -0.547 20.172 4.844 1 96.62 88 SER B N 1
ATOM 3971 C CA . SER B 1 88 ? -0.998 18.984 4.121 1 96.62 88 SER B CA 1
ATOM 3972 C C . SER B 1 88 ? 0.177 18.094 3.732 1 96.62 88 SER B C 1
ATOM 3974 O O . SER B 1 88 ? 1.237 18.594 3.344 1 96.62 88 SER B O 1
ATOM 3976 N N . TYR B 1 89 ? -0.051 16.812 3.752 1 94.06 89 TYR B N 1
ATOM 3977 C CA . TYR B 1 89 ? 0.95 15.836 3.334 1 94.06 89 TYR B CA 1
ATOM 3978 C C . TYR B 1 89 ? 0.878 15.594 1.831 1 94.06 89 TYR B C 1
ATOM 3980 O O . TYR B 1 89 ? 1.825 15.078 1.234 1 94.06 89 TYR B O 1
ATOM 3988 N N . ILE B 1 90 ? -0.13 16 1.206 1 94.25 90 ILE B N 1
ATOM 3989 C CA . ILE B 1 90 ? -0.451 15.664 -0.178 1 94.25 90 ILE B CA 1
ATOM 3990 C C . ILE B 1 90 ? 0.588 16.281 -1.11 1 94.25 90 ILE B C 1
ATOM 3992 O O . ILE B 1 90 ? 1.098 15.617 -2.014 1 94.25 90 ILE B O 1
ATOM 3996 N N . PRO B 1 91 ? 0.952 17.516 -0.894 1 96.38 91 PRO B N 1
ATOM 3997 C CA . PRO B 1 91 ? 1.848 18.141 -1.869 1 96.38 91 PRO B CA 1
ATOM 3998 C C . PRO B 1 91 ? 3.314 17.781 -1.641 1 96.38 91 PRO B C 1
ATOM 4000 O O . PRO B 1 91 ? 4.188 18.234 -2.377 1 96.38 91 PRO B O 1
ATOM 4003 N N . LEU B 1 92 ? 3.652 17 -0.65 1 95.5 92 LEU B N 1
ATOM 4004 C CA . LEU B 1 92 ? 5.027 16.75 -0.237 1 95.5 92 LEU B CA 1
ATOM 4005 C C . LEU B 1 92 ? 5.879 16.312 -1.424 1 95.5 92 LEU B C 1
ATOM 4007 O O . LEU B 1 92 ? 6.926 16.906 -1.693 1 95.5 92 LEU B O 1
ATOM 4011 N N . GLY B 1 93 ? 5.43 15.367 -2.166 1 93.31 93 GLY B N 1
ATOM 4012 C CA . GLY B 1 93 ? 6.195 14.859 -3.293 1 93.31 93 GLY B CA 1
ATOM 4013 C C . GLY B 1 93 ? 6.391 15.891 -4.395 1 93.31 93 GLY B C 1
ATOM 4014 O O . GLY B 1 93 ? 7.488 16.016 -4.941 1 93.31 93 GLY B O 1
ATOM 4015 N N . ALA B 1 94 ? 5.391 16.594 -4.672 1 94.44 94 ALA B N 1
ATOM 4016 C CA . ALA B 1 94 ? 5.457 17.609 -5.719 1 94.44 94 ALA B CA 1
ATOM 4017 C C . ALA B 1 94 ? 6.371 18.766 -5.309 1 94.44 94 ALA B C 1
ATOM 4019 O O . ALA B 1 94 ? 7.086 19.328 -6.141 1 94.44 94 ALA B O 1
ATOM 4020 N N . ILE B 1 95 ? 6.266 19.141 -4.035 1 96.88 95 ILE B N 1
ATOM 4021 C CA . ILE B 1 95 ? 7.121 20.203 -3.514 1 96.88 95 ILE B CA 1
ATOM 4022 C C . ILE B 1 95 ? 8.586 19.828 -3.705 1 96.88 95 ILE B C 1
ATOM 4024 O O . ILE B 1 95 ? 9.383 20.625 -4.203 1 96.88 95 ILE B O 1
ATOM 4028 N N . LEU B 1 96 ? 8.93 18.609 -3.363 1 94.69 96 LEU B N 1
ATOM 4029 C CA . LEU B 1 96 ? 10.312 18.156 -3.5 1 94.69 96 LEU B CA 1
ATOM 4030 C C . LEU B 1 96 ? 10.719 18.094 -4.969 1 94.69 96 LEU B C 1
ATOM 4032 O O . LEU B 1 96 ? 11.828 18.484 -5.328 1 94.69 96 LEU B O 1
ATOM 4036 N N . ALA B 1 97 ? 9.82 17.641 -5.809 1 93.25 97 ALA B N 1
ATOM 4037 C CA . ALA B 1 97 ? 10.125 17.531 -7.23 1 93.25 97 ALA B CA 1
ATOM 4038 C C . ALA B 1 97 ? 10.398 18.891 -7.844 1 93.25 97 ALA B C 1
ATOM 4040 O O . ALA B 1 97 ? 11.367 19.062 -8.586 1 93.25 97 ALA B O 1
ATOM 4041 N N . VAL B 1 98 ? 9.609 19.859 -7.527 1 95.69 98 VAL B N 1
ATOM 4042 C CA . VAL B 1 98 ? 9.758 21.203 -8.078 1 95.69 98 VAL B CA 1
ATOM 4043 C C . VAL B 1 98 ? 11 21.859 -7.492 1 95.69 98 VAL B C 1
ATOM 4045 O O . VAL B 1 98 ? 11.758 22.531 -8.211 1 95.69 98 VAL B O 1
ATOM 4048 N N . ALA B 1 99 ? 11.188 21.688 -6.191 1 95.94 99 ALA B N 1
ATOM 4049 C CA . ALA B 1 99 ? 12.352 22.281 -5.543 1 95.94 99 ALA B CA 1
ATOM 4050 C C . ALA B 1 99 ? 13.648 21.75 -6.141 1 95.94 99 ALA B C 1
ATOM 4052 O O . ALA B 1 99 ? 14.562 22.516 -6.449 1 95.94 99 ALA B O 1
ATOM 4053 N N . PHE B 1 100 ? 13.766 20.469 -6.312 1 92.5 100 PHE B N 1
ATOM 4054 C CA . PHE B 1 100 ? 14.953 19.859 -6.895 1 92.5 100 PHE B CA 1
ATOM 4055 C C . PHE B 1 100 ? 15.133 20.297 -8.344 1 92.5 100 PHE B C 1
ATOM 4057 O O . PHE B 1 100 ? 16.266 20.547 -8.789 1 92.5 100 PHE B O 1
ATOM 4064 N N . GLY B 1 101 ? 14.023 20.375 -9.031 1 90.56 101 GLY B N 1
ATOM 4065 C CA . GLY B 1 101 ? 14.078 20.812 -10.414 1 90.56 101 GLY B CA 1
ATOM 4066 C C . GLY B 1 101 ? 14.578 22.25 -10.57 1 90.56 101 GLY B C 1
ATOM 4067 O O . GLY B 1 101 ? 15.125 22.609 -11.617 1 90.56 101 GLY B O 1
ATOM 4068 N N . ALA B 1 102 ? 14.422 23.016 -9.516 1 93.12 102 ALA B N 1
ATOM 4069 C CA . ALA B 1 102 ? 14.812 24.422 -9.562 1 93.12 102 ALA B CA 1
ATOM 4070 C C . ALA B 1 102 ? 16.172 24.625 -8.922 1 93.12 102 ALA B C 1
ATOM 4072 O O . ALA B 1 102 ? 16.547 25.766 -8.586 1 93.12 102 ALA B O 1
ATOM 4073 N N . GLY B 1 103 ? 16.953 23.562 -8.68 1 91 103 GLY B N 1
ATOM 4074 C CA . GLY B 1 103 ? 18.312 23.703 -8.172 1 91 103 GLY B CA 1
ATOM 4075 C C . GLY B 1 103 ? 18.484 23.141 -6.773 1 91 103 GLY B C 1
ATOM 4076 O O . GLY B 1 103 ? 19.609 23.016 -6.285 1 91 103 GLY B O 1
ATOM 4077 N N . GLY B 1 104 ? 17.422 22.859 -6.113 1 91.56 104 GLY B N 1
ATOM 4078 C CA . GLY B 1 104 ? 17.5 22.234 -4.801 1 91.56 104 GLY B CA 1
ATOM 4079 C C . GLY B 1 104 ? 17.797 23.219 -3.689 1 91.56 104 GLY B C 1
ATOM 4080 O O . GLY B 1 104 ? 17.797 24.438 -3.91 1 91.56 104 GLY B O 1
ATOM 4081 N N . GLY B 1 105 ? 17.859 22.672 -2.439 1 89.75 105 GLY B N 1
ATOM 4082 C CA . GLY B 1 105 ? 18.203 23.516 -1.294 1 89.75 105 GLY B CA 1
ATOM 4083 C C . GLY B 1 105 ? 17.125 24.516 -0.954 1 89.75 105 GLY B C 1
ATOM 4084 O O . GLY B 1 105 ? 15.969 24.359 -1.344 1 89.75 105 GLY B O 1
ATOM 4085 N N . PHE B 1 106 ? 17.562 25.516 -0.236 1 88.38 106 PHE B N 1
ATOM 4086 C CA . PHE B 1 106 ? 16.656 26.547 0.263 1 88.38 106 PHE B CA 1
ATOM 4087 C C . PHE B 1 106 ? 16.141 27.406 -0.88 1 88.38 106 PHE B C 1
ATOM 4089 O O . PHE B 1 106 ? 14.961 27.781 -0.896 1 88.38 106 PHE B O 1
ATOM 4096 N N . GLY B 1 107 ? 16.969 27.641 -1.898 1 87.69 107 GLY B N 1
ATOM 4097 C CA . GLY B 1 107 ? 16.609 28.484 -3.035 1 87.69 107 GLY B CA 1
ATOM 4098 C C . GLY B 1 107 ? 15.578 27.828 -3.943 1 87.69 107 GLY B C 1
ATOM 4099 O O . GLY B 1 107 ? 14.812 28.531 -4.613 1 87.69 107 GLY B O 1
ATOM 4100 N N . GLY B 1 108 ? 15.578 26.547 -3.994 1 93 108 GLY B N 1
ATOM 4101 C CA . GLY B 1 108 ? 14.625 25.828 -4.824 1 93 108 GLY B CA 1
ATOM 4102 C C . GLY B 1 108 ? 13.188 26.031 -4.395 1 93 108 GLY B C 1
ATOM 4103 O O . GLY B 1 108 ? 12.266 25.859 -5.195 1 93 108 GLY B O 1
ATOM 4104 N N . MET B 1 109 ? 13.039 26.5 -3.152 1 95.62 109 MET B N 1
ATOM 4105 C CA . MET B 1 109 ? 11.695 26.688 -2.617 1 95.62 109 MET B CA 1
ATOM 4106 C C . MET B 1 109 ? 11.031 27.906 -3.254 1 95.62 109 MET B C 1
ATOM 4108 O O . MET B 1 109 ? 9.812 28.062 -3.193 1 95.62 109 MET B O 1
ATOM 4112 N N . GLY B 1 110 ? 11.836 28.734 -3.879 1 95.88 110 GLY B N 1
ATOM 4113 C CA . GLY B 1 110 ? 11.273 29.875 -4.578 1 95.88 110 GLY B CA 1
ATOM 4114 C C . GLY B 1 110 ? 10.328 29.484 -5.703 1 95.88 110 GLY B C 1
ATOM 4115 O O . GLY B 1 110 ? 9.32 30.156 -5.934 1 95.88 110 GLY B O 1
ATOM 4116 N N . ALA B 1 111 ? 10.711 28.438 -6.355 1 95.81 111 ALA B N 1
ATOM 4117 C CA . ALA B 1 111 ? 9.867 27.938 -7.438 1 95.81 111 ALA B CA 1
ATOM 4118 C C . ALA B 1 111 ? 8.586 27.312 -6.887 1 95.81 111 ALA B C 1
ATOM 4120 O O . ALA B 1 111 ? 7.527 27.406 -7.512 1 95.81 111 ALA B O 1
ATOM 4121 N N . VAL B 1 112 ? 8.703 26.719 -5.746 1 97.25 112 VAL B N 1
ATOM 4122 C CA . VAL B 1 112 ? 7.539 26.109 -5.113 1 97.25 112 VAL B CA 1
ATOM 4123 C C . VAL B 1 112 ? 6.535 27.188 -4.715 1 97.25 112 VAL B C 1
ATOM 4125 O O . VAL B 1 112 ? 5.352 27.094 -5.047 1 97.25 112 VAL B O 1
ATOM 4128 N N . TYR B 1 113 ? 7.051 28.219 -4.07 1 97.38 113 TYR B N 1
ATOM 4129 C CA . TYR B 1 113 ? 6.168 29.297 -3.619 1 97.38 113 TYR B CA 1
ATOM 4130 C C . TYR B 1 113 ? 5.559 30.031 -4.805 1 97.38 113 TYR B C 1
ATOM 4132 O O . TYR B 1 113 ? 4.406 30.469 -4.75 1 97.38 113 TYR B O 1
ATOM 4140 N N . GLY B 1 114 ? 6.316 30.172 -5.844 1 96.38 114 GLY B N 1
ATOM 4141 C CA . GLY B 1 114 ? 5.797 30.766 -7.062 1 96.38 114 GLY B CA 1
ATOM 4142 C C . GLY B 1 114 ? 4.629 30 -7.656 1 96.38 114 GLY B C 1
ATOM 4143 O O . GLY B 1 114 ? 3.758 30.594 -8.305 1 96.38 114 GLY B O 1
ATOM 4144 N N . ALA B 1 115 ? 4.656 28.75 -7.445 1 97.06 115 ALA B N 1
ATOM 4145 C CA . ALA B 1 115 ? 3.611 27.891 -8 1 97.06 115 ALA B CA 1
ATOM 4146 C C . ALA B 1 115 ? 2.424 27.797 -7.047 1 97.06 115 ALA B C 1
ATOM 4148 O O . ALA B 1 115 ? 1.283 27.625 -7.484 1 97.06 115 ALA B O 1
ATOM 4149 N N . LEU B 1 116 ? 2.648 27.922 -5.75 1 97.94 116 LEU B N 1
ATOM 4150 C CA . LEU B 1 116 ? 1.614 27.734 -4.734 1 97.94 116 LEU B CA 1
ATOM 4151 C C . LEU B 1 116 ? 0.653 28.922 -4.719 1 97.94 116 LEU B C 1
ATOM 4153 O O . LEU B 1 116 ? -0.553 28.734 -4.531 1 97.94 116 LEU B O 1
ATOM 4157 N N . ILE B 1 117 ? 1.145 30.125 -4.949 1 97.06 117 ILE B N 1
ATOM 4158 C CA . ILE B 1 117 ? 0.354 31.344 -4.816 1 97.06 117 ILE B CA 1
ATOM 4159 C C . ILE B 1 117 ? -0.756 31.359 -5.867 1 97.06 117 ILE B C 1
ATOM 4161 O O . ILE B 1 117 ? -1.937 31.469 -5.527 1 97.06 117 ILE B O 1
ATOM 4165 N N . PRO B 1 118 ? -0.415 31.141 -7.168 1 97.25 118 PRO B N 1
ATOM 4166 C CA . PRO B 1 118 ? -1.502 31.109 -8.148 1 97.25 118 PRO B CA 1
ATOM 4167 C C . PRO B 1 118 ? -2.5 29.984 -7.891 1 97.25 118 PRO B C 1
ATOM 4169 O O . PRO B 1 118 ? -3.701 30.156 -8.109 1 97.25 118 PRO B O 1
ATOM 4172 N N . GLY B 1 119 ? -2.004 28.844 -7.523 1 96.62 119 GLY B N 1
ATOM 4173 C CA . GLY B 1 119 ? -2.898 27.734 -7.211 1 96.62 119 GLY B CA 1
ATOM 4174 C C . GLY B 1 119 ? -3.889 28.062 -6.109 1 96.62 119 GLY B C 1
ATOM 4175 O O . GLY B 1 119 ? -5.074 27.734 -6.219 1 96.62 119 GLY B O 1
ATOM 4176 N N . ALA B 1 120 ? -3.414 28.703 -5.051 1 98.06 120 ALA B N 1
ATOM 4177 C CA . ALA B 1 120 ? -4.273 29.078 -3.934 1 98.06 120 ALA B CA 1
ATOM 4178 C C . ALA B 1 120 ? -5.324 30.094 -4.371 1 98.06 120 ALA B C 1
ATOM 4180 O O . ALA B 1 120 ? -6.469 30.047 -3.91 1 98.06 120 ALA B O 1
ATOM 4181 N N . LEU B 1 121 ? -4.961 30.953 -5.254 1 97.94 121 LEU B N 1
ATOM 4182 C CA . LEU B 1 121 ? -5.883 31.969 -5.762 1 97.94 121 LEU B CA 1
ATOM 4183 C C . LEU B 1 121 ? -7.008 31.328 -6.566 1 97.94 121 LEU B C 1
ATOM 4185 O O . LEU B 1 121 ? -8.148 31.781 -6.52 1 97.94 121 LEU B O 1
ATOM 4189 N N . ILE B 1 122 ? -6.676 30.312 -7.234 1 97 122 ILE B N 1
ATOM 4190 C CA . ILE B 1 122 ? -7.684 29.594 -8.016 1 97 122 ILE B CA 1
ATOM 4191 C C . ILE B 1 122 ? -8.68 28.938 -7.07 1 97 122 ILE B C 1
ATOM 4193 O O . ILE B 1 122 ? -9.883 28.906 -7.348 1 97 122 ILE B O 1
ATOM 4197 N N . VAL B 1 123 ? -8.203 28.406 -5.992 1 97 123 VAL B N 1
ATOM 4198 C CA . VAL B 1 123 ? -9.086 27.797 -5.008 1 97 123 VAL B CA 1
ATOM 4199 C C . VAL B 1 123 ? -10.008 28.844 -4.41 1 97 123 VAL B C 1
ATOM 4201 O O . VAL B 1 123 ? -11.203 28.609 -4.223 1 97 123 VAL B O 1
ATOM 4204 N N . ILE B 1 124 ? -9.469 30.031 -4.098 1 98 124 ILE B N 1
ATOM 4205 C CA . ILE B 1 124 ? -10.273 31.141 -3.592 1 98 124 ILE B CA 1
ATOM 4206 C C . ILE B 1 124 ? -11.375 31.469 -4.598 1 98 124 ILE B C 1
ATOM 4208 O O . ILE B 1 124 ? -12.539 31.641 -4.23 1 98 124 ILE B O 1
ATOM 4212 N N . ALA B 1 125 ? -11.008 31.531 -5.848 1 97.94 125 ALA B N 1
ATOM 4213 C CA . ALA B 1 125 ? -11.945 31.891 -6.906 1 97.94 125 ALA B CA 1
ATOM 4214 C C . ALA B 1 125 ? -13.055 30.844 -7.027 1 97.94 125 ALA B C 1
ATOM 4216 O O . ALA B 1 125 ? -14.227 31.188 -7.211 1 97.94 125 ALA B O 1
ATOM 4217 N N . LEU B 1 126 ? -12.688 29.594 -6.938 1 96.25 126 LEU B N 1
ATOM 4218 C CA . LEU B 1 126 ? -13.664 28.516 -7.031 1 96.25 126 LEU B CA 1
ATOM 4219 C C . LEU B 1 126 ? -14.703 28.625 -5.922 1 96.25 126 LEU B C 1
ATOM 4221 O O . LEU B 1 126 ? -15.891 28.391 -6.152 1 96.25 126 LEU B O 1
ATOM 4225 N N . GLY B 1 127 ? -14.219 28.891 -4.711 1 96.88 127 GLY B N 1
ATOM 4226 C CA . GLY B 1 127 ? -15.125 29.062 -3.592 1 96.88 127 GLY B CA 1
ATOM 4227 C C . GLY B 1 127 ? -15.953 30.328 -3.689 1 96.88 127 GLY B C 1
ATOM 4228 O O . GLY B 1 127 ? -17.172 30.312 -3.459 1 96.88 127 GLY B O 1
ATOM 4229 N N . ALA B 1 128 ? -15.328 31.438 -4.035 1 97.25 128 ALA B N 1
ATOM 4230 C CA . ALA B 1 128 ? -15.984 32.75 -4.098 1 97.25 128 ALA B CA 1
ATOM 4231 C C . ALA B 1 128 ? -17.078 32.75 -5.164 1 97.25 128 ALA B C 1
ATOM 4233 O O . ALA B 1 128 ? -18.094 33.438 -5.012 1 97.25 128 ALA B O 1
ATOM 4234 N N . LEU B 1 129 ? -16.922 31.953 -6.211 1 97.19 129 LEU B N 1
ATOM 4235 C CA . LEU B 1 129 ? -17.875 31.906 -7.312 1 97.19 129 LEU B CA 1
ATOM 4236 C C . LEU B 1 129 ? -18.984 30.891 -7.039 1 97.19 129 LEU B C 1
ATOM 4238 O O . LEU B 1 129 ? -19.938 30.781 -7.812 1 97.19 129 LEU B O 1
ATOM 4242 N N . GLY B 1 130 ? -18.891 30.156 -5.98 1 95.69 130 GLY B N 1
ATOM 4243 C CA . GLY B 1 130 ? -19.922 29.188 -5.602 1 95.69 130 GLY B CA 1
ATOM 4244 C C . GLY B 1 130 ? -19.891 27.938 -6.449 1 95.69 130 GLY B C 1
ATOM 4245 O O . GLY B 1 130 ? -20.938 27.297 -6.652 1 95.69 130 GLY B O 1
ATOM 4246 N N . TRP B 1 131 ? -18.734 27.609 -6.98 1 94.88 131 TRP B N 1
ATOM 4247 C CA . TRP B 1 131 ? -18.641 26.453 -7.859 1 94.88 131 TRP B CA 1
ATOM 4248 C C . TRP B 1 131 ? -18.062 25.25 -7.117 1 94.88 131 TRP B C 1
ATOM 4250 O O . TRP B 1 131 ? -18.172 24.109 -7.578 1 94.88 131 TRP B O 1
ATOM 4260 N N . PHE B 1 132 ? -17.469 25.531 -6.004 1 95.12 132 PHE B N 1
ATOM 4261 C CA . PHE B 1 132 ? -16.688 24.5 -5.344 1 95.12 132 PHE B CA 1
ATOM 4262 C C . PHE B 1 132 ? -17.578 23.344 -4.918 1 95.12 132 PHE B C 1
ATOM 4264 O O . PHE B 1 132 ? -17.234 22.172 -5.133 1 95.12 132 PHE B O 1
ATOM 4271 N N . HIS B 1 133 ? -18.719 23.672 -4.316 1 93.69 133 HIS B N 1
ATOM 4272 C CA . HIS B 1 133 ? -19.562 22.594 -3.818 1 93.69 133 HIS B CA 1
ATOM 4273 C C . HIS B 1 133 ? -20.016 21.672 -4.953 1 93.69 133 HIS B C 1
ATOM 4275 O O . HIS B 1 133 ? -20.172 20.469 -4.762 1 93.69 133 HIS B O 1
ATOM 4281 N N . ARG B 1 134 ? -20.219 22.125 -6.18 1 92.06 134 ARG B N 1
ATOM 4282 C CA . ARG B 1 134 ? -20.641 21.344 -7.324 1 92.06 134 ARG B CA 1
ATOM 4283 C C . ARG B 1 134 ? -19.5 20.453 -7.832 1 92.06 134 ARG B C 1
ATOM 4285 O O . ARG B 1 134 ? -19.719 19.297 -8.18 1 92.06 134 ARG B O 1
ATOM 4292 N N . VAL B 1 135 ? -18.359 21.047 -7.836 1 91.44 135 VAL B N 1
ATOM 4293 C CA . VAL B 1 135 ? -17.188 20.359 -8.367 1 91.44 135 VAL B CA 1
ATOM 4294 C C . VAL B 1 135 ? -16.812 19.188 -7.457 1 91.44 135 VAL B C 1
ATOM 4296 O O . VAL B 1 135 ? -16.562 18.078 -7.934 1 91.44 135 VAL B O 1
ATOM 4299 N N . ILE B 1 136 ? -16.766 19.438 -6.203 1 89.94 136 ILE B N 1
ATOM 4300 C CA . ILE B 1 136 ? -16.281 18.438 -5.258 1 89.94 136 ILE B CA 1
ATOM 4301 C C . ILE B 1 136 ? -17.297 17.297 -5.152 1 89.94 136 ILE B C 1
ATOM 4303 O O . ILE B 1 136 ? -16.906 16.141 -4.977 1 89.94 136 ILE B O 1
ATOM 4307 N N . ARG B 1 137 ? -18.594 17.578 -5.176 1 88.31 137 ARG B N 1
ATOM 4308 C CA . ARG B 1 137 ? -19.625 16.547 -5.109 1 88.31 137 ARG B CA 1
ATOM 4309 C C . ARG B 1 137 ? -19.562 15.641 -6.332 1 88.31 137 ARG B C 1
ATOM 4311 O O . ARG B 1 137 ? -19.812 14.438 -6.23 1 88.31 137 ARG B O 1
ATOM 4318 N N . TRP B 1 138 ? -19.188 16.234 -7.367 1 88.12 138 TRP B N 1
ATOM 4319 C CA . TRP B 1 138 ? -19.125 15.5 -8.625 1 88.12 138 TRP B CA 1
ATOM 4320 C C . TRP B 1 138 ? -17.828 14.695 -8.719 1 88.12 138 TRP B C 1
ATOM 4322 O O . TRP B 1 138 ? -17.844 13.539 -9.141 1 88.12 138 TRP B O 1
ATOM 4332 N N . LEU B 1 139 ? -16.75 15.164 -8.242 1 88.75 139 LEU B N 1
ATOM 4333 C CA . LEU B 1 139 ? -15.438 14.602 -8.5 1 88.75 139 LEU B CA 1
ATOM 4334 C C . LEU B 1 139 ? -15.008 13.68 -7.359 1 88.75 139 LEU B C 1
ATOM 4336 O O . LEU B 1 139 ? -14.164 12.805 -7.551 1 88.75 139 LEU B O 1
ATOM 4340 N N . VAL B 1 140 ? -15.602 13.836 -6.16 1 89 140 VAL B N 1
ATOM 4341 C CA . VAL B 1 140 ? -14.984 13.141 -5.031 1 89 140 VAL B CA 1
ATOM 4342 C C . VAL B 1 140 ? -16.062 12.5 -4.168 1 89 140 VAL B C 1
ATOM 4344 O O . VAL B 1 140 ? -16.203 12.828 -2.982 1 89 140 VAL B O 1
ATOM 4347 N N . PRO B 1 141 ? -16.812 11.57 -4.691 1 88.69 141 PRO B N 1
ATOM 4348 C CA . PRO B 1 141 ? -17.688 10.781 -3.818 1 88.69 141 PRO B CA 1
ATOM 4349 C C . PRO B 1 141 ? -16.922 10.008 -2.756 1 88.69 141 PRO B C 1
ATOM 4351 O O . PRO B 1 141 ? -15.68 9.984 -2.777 1 88.69 141 PRO B O 1
ATOM 4354 N N . PRO B 1 142 ? -17.578 9.383 -1.857 1 87.81 142 PRO B N 1
ATOM 4355 C CA . PRO B 1 142 ? -16.922 8.727 -0.728 1 87.81 142 PRO B CA 1
ATOM 4356 C C . PRO B 1 142 ? -15.891 7.688 -1.17 1 87.81 142 PRO B C 1
ATOM 4358 O O . PRO B 1 142 ? -14.82 7.586 -0.571 1 87.81 142 PRO B O 1
ATOM 4361 N N . ILE B 1 143 ? -16.172 6.934 -2.223 1 93.19 143 ILE B N 1
ATOM 4362 C CA . ILE B 1 143 ? -15.242 5.91 -2.688 1 93.19 143 ILE B CA 1
ATOM 4363 C C . ILE B 1 143 ? -13.945 6.566 -3.16 1 93.19 143 ILE B C 1
ATOM 4365 O O . ILE B 1 143 ? -12.859 6.039 -2.928 1 93.19 143 ILE B O 1
ATOM 4369 N N . VAL B 1 144 ? -14.062 7.695 -3.811 1 94.5 144 VAL B N 1
ATOM 4370 C CA . VAL B 1 144 ? -12.891 8.422 -4.289 1 94.5 144 VAL B CA 1
ATOM 4371 C C . VAL B 1 144 ? -12.148 9.039 -3.109 1 94.5 144 VAL B C 1
ATOM 4373 O O . VAL B 1 144 ? -10.922 8.969 -3.033 1 94.5 144 VAL B O 1
ATOM 4376 N N . GLY B 1 145 ? -12.914 9.594 -2.162 1 91.88 145 GLY B N 1
ATOM 4377 C CA . GLY B 1 145 ? -12.305 10.164 -0.973 1 91.88 145 GLY B CA 1
ATOM 4378 C C . GLY B 1 145 ? -11.516 9.156 -0.159 1 91.88 145 GLY B C 1
ATOM 4379 O O . GLY B 1 145 ? -10.367 9.406 0.202 1 91.88 145 GLY B O 1
ATOM 4380 N N . GLY B 1 146 ? -12.18 8.062 0.118 1 93.06 146 GLY B N 1
ATOM 4381 C CA . GLY B 1 146 ? -11.5 7.004 0.845 1 93.06 146 GLY B CA 1
ATOM 4382 C C . GLY B 1 146 ? -10.258 6.5 0.138 1 93.06 146 GLY B C 1
ATOM 4383 O O . GLY B 1 146 ? -9.242 6.211 0.78 1 93.06 146 GLY B O 1
ATOM 4384 N N . THR B 1 147 ? -10.297 6.418 -1.195 1 95.94 147 THR B N 1
ATOM 4385 C CA . THR B 1 147 ? -9.172 5.953 -2 1 95.94 147 THR B CA 1
ATOM 4386 C C . THR B 1 147 ? -8.008 6.934 -1.924 1 95.94 147 THR B C 1
ATOM 4388 O O . THR B 1 147 ? -6.852 6.52 -1.799 1 95.94 147 THR B O 1
ATOM 4391 N N . ILE B 1 148 ? -8.344 8.172 -1.994 1 94.31 148 ILE B N 1
ATOM 4392 C CA . ILE B 1 148 ? -7.305 9.188 -1.936 1 94.31 148 ILE B CA 1
ATOM 4393 C C . ILE B 1 148 ? -6.578 9.109 -0.596 1 94.31 148 ILE B C 1
ATOM 4395 O O . ILE B 1 148 ? -5.344 9.109 -0.552 1 94.31 148 ILE B O 1
ATOM 4399 N N . ILE B 1 149 ? -7.285 9.016 0.487 1 93.19 149 ILE B N 1
ATOM 4400 C CA . ILE B 1 149 ? -6.684 8.969 1.816 1 93.19 149 ILE B CA 1
ATOM 4401 C C . ILE B 1 149 ? -5.824 7.711 1.947 1 93.19 149 ILE B C 1
ATOM 4403 O O . ILE B 1 149 ? -4.723 7.762 2.498 1 93.19 149 ILE B O 1
ATOM 4407 N N . LEU B 1 150 ? -6.309 6.598 1.43 1 95.88 150 LEU B N 1
ATOM 4408 C CA . LEU B 1 150 ? -5.547 5.355 1.427 1 95.88 150 LEU B CA 1
ATOM 4409 C C . LEU B 1 150 ? -4.238 5.523 0.665 1 95.88 150 LEU B C 1
ATOM 4411 O O . LEU B 1 150 ? -3.172 5.152 1.164 1 95.88 150 LEU B O 1
ATOM 4415 N N . VAL B 1 151 ? -4.301 6.117 -0.486 1 96.88 151 VAL B N 1
ATOM 4416 C CA . VAL B 1 151 ? -3.139 6.316 -1.345 1 96.88 151 VAL B CA 1
ATOM 4417 C C . VAL B 1 151 ? -2.158 7.273 -0.676 1 96.88 151 VAL B C 1
ATOM 4419 O O . VAL B 1 151 ? -0.941 7.098 -0.773 1 96.88 151 VAL B O 1
ATOM 4422 N N . VAL B 1 152 ? -2.682 8.25 -0.016 1 94.06 152 VAL B N 1
ATOM 4423 C CA . VAL B 1 152 ? -1.821 9.188 0.692 1 94.06 152 VAL B CA 1
ATOM 4424 C C . VAL B 1 152 ? -0.98 8.445 1.727 1 94.06 152 VAL B C 1
ATOM 4426 O O . VAL B 1 152 ? 0.247 8.57 1.742 1 94.06 152 VAL B O 1
ATOM 4429 N N . GLY B 1 153 ? -1.629 7.691 2.502 1 94.69 153 GLY B N 1
ATOM 4430 C CA . GLY B 1 153 ? -0.913 6.945 3.525 1 94.69 153 GLY B CA 1
ATOM 4431 C C . GLY B 1 153 ? 0.153 6.027 2.959 1 94.69 153 GLY B C 1
ATOM 4432 O O . GLY B 1 153 ? 1.289 6.016 3.438 1 94.69 153 GLY B O 1
ATOM 4433 N N . LEU B 1 154 ? -0.144 5.328 1.901 1 96.94 154 LEU B N 1
ATOM 4434 C CA . LEU B 1 154 ? 0.765 4.352 1.312 1 96.94 154 LEU B CA 1
ATOM 4435 C C . LEU B 1 154 ? 1.914 5.047 0.588 1 96.94 154 LEU B C 1
ATOM 4437 O O . LEU B 1 154 ? 3.055 4.582 0.636 1 96.94 154 LEU B O 1
ATOM 4441 N N . SER B 1 155 ? 1.606 6.113 -0.063 1 95.81 155 SER B N 1
ATOM 4442 C CA . SER B 1 155 ? 2.59 6.789 -0.904 1 95.81 155 SER B CA 1
ATOM 4443 C C . SER B 1 155 ? 3.611 7.547 -0.061 1 95.81 155 SER B C 1
ATOM 4445 O O . SER B 1 155 ? 4.723 7.82 -0.521 1 95.81 155 SER B O 1
ATOM 4447 N N . LEU B 1 156 ? 3.234 7.848 1.146 1 94.56 156 LEU B N 1
ATOM 4448 C CA . LEU B 1 156 ? 4.129 8.625 1.997 1 94.56 156 LEU B CA 1
ATOM 4449 C C . LEU B 1 156 ? 5.109 7.719 2.73 1 94.56 156 LEU B C 1
ATOM 4451 O O . LEU B 1 156 ? 6.145 8.18 3.219 1 94.56 156 LEU B O 1
ATOM 4455 N N . LEU B 1 157 ? 4.859 6.453 2.777 1 95.94 157 LEU B N 1
ATOM 4456 C CA . LEU B 1 157 ? 5.707 5.512 3.498 1 95.94 157 LEU B CA 1
ATOM 4457 C C . LEU B 1 157 ? 7.113 5.48 2.906 1 95.94 157 LEU B C 1
ATOM 4459 O O . LEU B 1 157 ? 8.102 5.484 3.643 1 95.94 157 LEU B O 1
ATOM 4463 N N . PRO B 1 158 ? 7.219 5.496 1.57 1 94.81 158 PRO B N 1
ATOM 4464 C CA . PRO B 1 158 ? 8.57 5.531 1.002 1 94.81 158 PRO B CA 1
ATOM 4465 C C . PRO B 1 158 ? 9.336 6.789 1.398 1 94.81 158 PRO B C 1
ATOM 4467 O O . PRO B 1 158 ? 10.562 6.742 1.562 1 94.81 158 PRO B O 1
ATOM 4470 N N . ILE B 1 159 ? 8.664 7.875 1.558 1 91.75 159 ILE B N 1
ATOM 4471 C CA . ILE B 1 159 ? 9.32 9.109 1.978 1 91.75 159 ILE B CA 1
ATOM 4472 C C . ILE B 1 159 ? 9.805 8.969 3.418 1 91.75 159 ILE B C 1
ATOM 4474 O O . ILE B 1 159 ? 10.938 9.352 3.734 1 91.75 159 ILE B O 1
ATOM 4478 N N . ALA B 1 160 ? 8.969 8.406 4.238 1 93.94 160 ALA B N 1
ATOM 4479 C CA . ALA B 1 160 ? 9.336 8.188 5.633 1 93.94 160 ALA B CA 1
ATOM 4480 C C . ALA B 1 160 ? 10.562 7.289 5.746 1 93.94 160 ALA B C 1
ATOM 4482 O O . ALA B 1 160 ? 11.477 7.566 6.527 1 93.94 160 ALA B O 1
ATOM 4483 N N . LEU B 1 161 ? 10.648 6.273 4.945 1 94.88 161 LEU B N 1
ATOM 4484 C CA . LEU B 1 161 ? 11.695 5.258 5.078 1 94.88 161 LEU B CA 1
ATOM 4485 C C . LEU B 1 161 ? 12.945 5.66 4.305 1 94.88 161 LEU B C 1
ATOM 4487 O O . LEU B 1 161 ? 14.031 5.754 4.879 1 94.88 161 LEU B O 1
ATOM 4491 N N . SER B 1 162 ? 12.836 6.035 3.07 1 91.56 162 SER B N 1
ATOM 4492 C CA . SER B 1 162 ? 13.984 6.289 2.215 1 91.56 162 SER B CA 1
ATOM 4493 C C . SER B 1 162 ? 14.641 7.625 2.543 1 91.56 162 SER B C 1
ATOM 4495 O O . SER B 1 162 ? 15.867 7.746 2.529 1 91.56 162 SER B O 1
ATOM 4497 N N . ALA B 1 163 ? 13.805 8.609 2.904 1 84.5 163 ALA B N 1
ATOM 4498 C CA . ALA B 1 163 ? 14.359 9.945 3.084 1 84.5 163 ALA B CA 1
ATOM 4499 C C . ALA B 1 163 ? 14.75 10.188 4.539 1 84.5 163 ALA B C 1
ATOM 4501 O O . ALA B 1 163 ? 15.57 11.062 4.832 1 84.5 163 ALA B O 1
ATOM 4502 N N . ASN B 1 164 ? 14.227 9.328 5.426 1 88.94 164 ASN B N 1
ATOM 4503 C CA . ASN B 1 164 ? 14.453 9.664 6.828 1 88.94 164 ASN B CA 1
ATOM 4504 C C . ASN B 1 164 ? 15.078 8.508 7.59 1 88.94 164 ASN B C 1
ATOM 4506 O O . ASN B 1 164 ? 15.914 8.719 8.477 1 88.94 164 ASN B O 1
ATOM 4510 N N . VAL B 1 165 ? 14.773 7.336 7.227 1 91.75 165 VAL B N 1
ATOM 4511 C CA . VAL B 1 165 ? 15.289 6.195 7.977 1 91.75 165 VAL B CA 1
ATOM 4512 C C . VAL B 1 165 ? 16.562 5.664 7.312 1 91.75 165 VAL B C 1
ATOM 4514 O O . VAL B 1 165 ? 17.578 5.453 7.98 1 91.75 165 VAL B O 1
ATOM 4517 N N . PHE B 1 166 ? 16.547 5.602 6 1 92.75 166 PHE B N 1
ATOM 4518 C CA . PHE B 1 166 ? 17.656 4.973 5.309 1 92.75 166 PHE B CA 1
ATOM 4519 C C . PHE B 1 166 ? 18.672 6.02 4.844 1 92.75 166 PHE B C 1
ATOM 4521 O O . PHE B 1 166 ? 19.797 5.684 4.492 1 92.75 166 PHE B O 1
ATOM 4528 N N . SER B 1 167 ? 18.203 7.273 4.785 1 85.94 167 SER B N 1
ATOM 4529 C CA . SER B 1 167 ? 19.141 8.344 4.453 1 85.94 167 SER B CA 1
ATOM 4530 C C . SER B 1 167 ? 19.875 8.844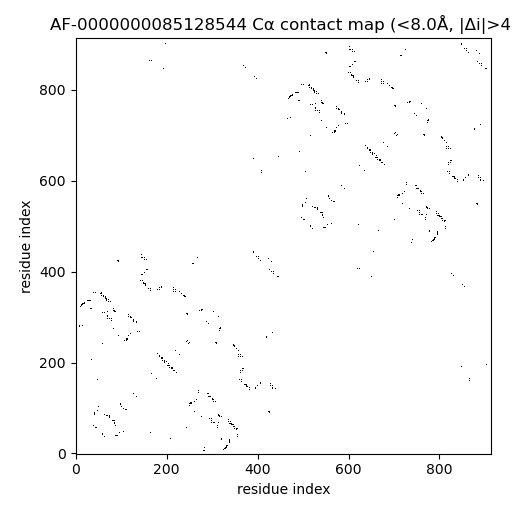 5.691 1 85.94 167 SER B C 1
ATOM 4532 O O . SER B 1 167 ? 19.312 9.57 6.508 1 85.94 167 SER B O 1
ATOM 4534 N N . VAL B 1 168 ? 21.047 8.414 5.812 1 81.94 168 VAL B N 1
ATOM 4535 C CA . VAL B 1 168 ? 21.781 8.703 7.043 1 81.94 168 VAL B CA 1
ATOM 4536 C C . VAL B 1 168 ? 22.594 9.977 6.867 1 81.94 168 VAL B C 1
ATOM 4538 O O . VAL B 1 168 ? 23.141 10.234 5.789 1 81.94 168 VAL B O 1
ATOM 4541 N N . HIS B 1 169 ? 22.516 10.781 7.938 1 75.19 169 HIS B N 1
ATOM 4542 C CA . HIS B 1 169 ? 23.266 12.031 7.973 1 75.19 169 HIS B CA 1
ATOM 4543 C C . HIS B 1 169 ? 24.219 12.062 9.164 1 75.19 169 HIS B C 1
ATOM 4545 O O . HIS B 1 169 ? 24.016 11.328 10.141 1 75.19 169 HIS B O 1
ATOM 4551 N N . GLY B 1 170 ? 25.25 12.883 9.141 1 71 170 GLY B N 1
ATOM 4552 C CA . GLY B 1 170 ? 26.109 13.195 10.273 1 71 170 GLY B CA 1
ATOM 4553 C C . GLY B 1 170 ? 26.875 11.992 10.781 1 71 170 GLY B C 1
ATOM 4554 O O . GLY B 1 170 ? 27.062 11.828 11.992 1 71 170 GLY B O 1
ATOM 4555 N N . GLY B 1 171 ? 27.172 11.086 10.008 1 77.19 171 GLY B N 1
ATOM 4556 C CA . GLY B 1 171 ? 27.984 9.969 10.453 1 77.19 171 GLY B CA 1
ATOM 4557 C C . GLY B 1 171 ? 27.172 8.789 10.953 1 77.19 171 GLY B C 1
ATOM 4558 O O . GLY B 1 171 ? 27.734 7.809 11.438 1 77.19 171 GLY B O 1
ATOM 4559 N N . MET B 1 172 ? 26.016 8.93 10.969 1 87.25 172 MET B N 1
ATOM 4560 C CA . MET B 1 172 ? 25.156 7.852 11.43 1 87.25 172 MET B CA 1
ATOM 4561 C C . MET B 1 172 ? 25.156 6.691 10.438 1 87.25 172 MET B C 1
ATOM 4563 O O . MET B 1 172 ? 25.219 6.902 9.227 1 87.25 172 MET B O 1
ATOM 4567 N N . THR B 1 173 ? 25.203 5.477 11.023 1 90.69 173 THR B N 1
ATOM 4568 C CA . THR B 1 173 ? 25.094 4.281 10.188 1 90.69 173 THR B CA 1
ATOM 4569 C C . THR B 1 173 ? 23.625 3.914 9.961 1 90.69 173 THR B C 1
ATOM 4571 O O . THR B 1 173 ? 22.75 4.363 10.695 1 90.69 173 THR B O 1
ATOM 4574 N N . VAL B 1 174 ? 23.406 3.129 8.969 1 93.06 174 VAL B N 1
ATOM 4575 C CA . VAL B 1 174 ? 22.047 2.678 8.68 1 93.06 174 VAL B CA 1
ATOM 4576 C C . VAL B 1 174 ? 21.5 1.87 9.859 1 93.06 174 VAL B C 1
ATOM 4578 O O . VAL B 1 174 ? 20.312 1.944 10.18 1 93.06 174 VAL B O 1
ATOM 4581 N N . ASN B 1 175 ? 22.391 1.155 10.547 1 93.25 175 ASN B N 1
ATOM 4582 C CA . ASN B 1 175 ? 21.984 0.397 11.727 1 93.25 175 ASN B CA 1
ATOM 4583 C C . ASN B 1 175 ? 21.484 1.315 12.844 1 93.25 175 ASN B C 1
ATOM 4585 O O . ASN B 1 175 ? 20.453 1.052 13.453 1 93.25 175 ASN B O 1
ATOM 4589 N N . GLN B 1 176 ? 22.25 2.326 13.062 1 93.06 176 GLN B N 1
ATOM 4590 C CA . GLN B 1 176 ? 21.875 3.281 14.102 1 93.06 176 GLN B CA 1
ATOM 4591 C C . GLN B 1 176 ? 20.578 4.008 13.742 1 93.06 176 GLN B C 1
ATOM 4593 O O . GLN B 1 176 ? 19.719 4.199 14.594 1 93.06 176 GLN B O 1
ATOM 4598 N N . SER B 1 177 ? 20.5 4.367 12.492 1 94.5 177 SER B N 1
ATOM 4599 C CA . SER B 1 177 ? 19.328 5.074 12.016 1 94.5 177 SER B CA 1
ATOM 4600 C C . SER B 1 177 ? 18.078 4.203 12.141 1 94.5 177 SER B C 1
ATOM 4602 O O . SER B 1 177 ? 17.031 4.664 12.617 1 94.5 177 SER B O 1
ATOM 4604 N N . SER B 1 178 ? 18.219 2.979 11.75 1 94.44 178 SER B N 1
ATOM 4605 C CA . SER B 1 178 ? 17.094 2.051 11.812 1 94.44 178 SER B CA 1
ATOM 4606 C C . SER B 1 178 ? 16.703 1.762 13.258 1 94.44 178 SER B C 1
ATOM 4608 O O . SER B 1 178 ? 15.516 1.6 13.562 1 94.44 178 SER B O 1
ATOM 4610 N N . ALA B 1 179 ? 17.656 1.68 14.086 1 94.44 179 ALA B N 1
ATOM 4611 C CA . ALA B 1 179 ? 17.375 1.449 15.5 1 94.44 179 ALA B CA 1
ATOM 4612 C C . ALA B 1 179 ? 16.625 2.623 16.109 1 94.44 179 ALA B C 1
ATOM 4614 O O . ALA B 1 179 ? 15.648 2.428 16.844 1 94.44 179 ALA B O 1
ATOM 4615 N N . LEU B 1 180 ? 17.109 3.797 15.852 1 95 180 LEU B N 1
ATOM 4616 C CA . LEU B 1 180 ? 16.453 4.996 16.375 1 95 180 LEU B CA 1
ATOM 4617 C C . LEU B 1 180 ? 15.031 5.121 15.852 1 95 180 LEU B C 1
ATOM 4619 O O . LEU B 1 180 ? 14.117 5.484 16.594 1 95 180 LEU B O 1
ATOM 4623 N N . ALA B 1 181 ? 14.859 4.875 14.547 1 96.62 181 ALA B N 1
ATOM 4624 C CA . ALA B 1 181 ? 13.531 4.906 13.945 1 96.62 181 ALA B CA 1
ATOM 4625 C C . ALA B 1 181 ? 12.609 3.887 14.602 1 96.62 181 ALA B C 1
ATOM 4627 O O . ALA B 1 181 ? 11.438 4.176 14.852 1 96.62 181 ALA B O 1
ATOM 4628 N N . SER B 1 182 ? 13.148 2.723 14.883 1 96.5 182 SER B N 1
ATOM 4629 C CA . SER B 1 182 ? 12.367 1.663 15.508 1 96.5 182 SER B CA 1
ATOM 4630 C C . SER B 1 182 ? 11.961 2.043 16.922 1 96.5 182 SER B C 1
ATOM 4632 O O . SER B 1 182 ? 10.844 1.74 17.359 1 96.5 182 SER B O 1
ATOM 4634 N N . VAL B 1 183 ? 12.828 2.66 17.625 1 96.69 183 VAL B N 1
ATOM 4635 C CA . VAL B 1 183 ? 12.539 3.086 18.984 1 96.69 183 VAL B CA 1
ATOM 4636 C C . VAL B 1 183 ? 11.414 4.113 18.984 1 96.69 183 VAL B C 1
ATOM 4638 O O . VAL B 1 183 ? 10.469 4.012 19.766 1 96.69 183 VAL B O 1
ATOM 4641 N N . SER B 1 184 ? 11.578 5.078 18.125 1 96.5 184 SER B N 1
ATOM 4642 C CA . SER B 1 184 ? 10.562 6.117 18.047 1 96.5 184 SER B CA 1
ATOM 4643 C C . SER B 1 184 ? 9.203 5.535 17.656 1 96.5 184 SER B C 1
ATOM 4645 O O . SER B 1 184 ? 8.18 5.895 18.234 1 96.5 184 SER B O 1
ATOM 4647 N N . ALA B 1 185 ? 9.188 4.664 16.688 1 96.88 185 ALA B N 1
ATOM 4648 C CA . ALA B 1 185 ? 7.953 4.004 16.281 1 96.88 185 ALA B CA 1
ATOM 4649 C C . ALA B 1 185 ? 7.359 3.186 17.422 1 96.88 185 ALA B C 1
ATOM 4651 O O . ALA B 1 185 ? 6.152 3.229 17.672 1 96.88 185 ALA B O 1
ATOM 4652 N N . ALA B 1 186 ? 8.203 2.463 18.109 1 96.31 186 ALA B N 1
ATOM 4653 C CA . ALA B 1 186 ? 7.766 1.627 19.219 1 96.31 186 ALA B CA 1
ATOM 4654 C C . ALA B 1 186 ? 7.172 2.475 20.344 1 96.31 186 ALA B C 1
ATOM 4656 O O . ALA B 1 186 ? 6.176 2.094 20.953 1 96.31 186 ALA B O 1
ATOM 4657 N N . LEU B 1 187 ? 7.793 3.576 20.625 1 96.06 187 LEU B N 1
ATOM 4658 C CA . LEU B 1 187 ? 7.305 4.473 21.672 1 96.06 187 LEU B CA 1
ATOM 4659 C C . LEU B 1 187 ? 5.949 5.059 21.297 1 96.06 187 LEU B C 1
ATOM 4661 O O . LEU B 1 187 ? 5.07 5.195 22.156 1 96.06 187 LEU B O 1
ATOM 4665 N N . LEU B 1 188 ? 5.832 5.441 20.062 1 95.25 188 LEU B N 1
ATOM 4666 C CA . LEU B 1 188 ? 4.547 5.957 19.594 1 95.25 188 LEU B CA 1
ATOM 4667 C C . LEU B 1 188 ? 3.451 4.906 19.766 1 95.25 188 LEU B C 1
ATOM 4669 O O . LEU B 1 188 ? 2.385 5.199 20.312 1 95.25 188 LEU B O 1
ATOM 4673 N N . ILE B 1 189 ? 3.725 3.703 19.312 1 93.94 189 ILE B N 1
ATOM 4674 C CA . ILE B 1 189 ? 2.76 2.611 19.375 1 93.94 189 ILE B CA 1
ATOM 4675 C C . ILE B 1 189 ? 2.434 2.303 20.844 1 93.94 189 ILE B C 1
ATOM 4677 O O . ILE B 1 189 ? 1.267 2.123 21.188 1 93.94 189 ILE B O 1
ATOM 4681 N N . ALA B 1 190 ? 3.455 2.256 21.641 1 92.88 190 ALA B N 1
ATOM 4682 C CA . ALA B 1 190 ? 3.256 1.99 23.062 1 92.88 190 ALA B CA 1
ATOM 4683 C C . ALA B 1 190 ? 2.389 3.068 23.703 1 92.88 190 ALA B C 1
ATOM 4685 O O . ALA B 1 190 ? 1.492 2.764 24.5 1 92.88 190 ALA B O 1
ATOM 4686 N N . ALA B 1 191 ? 2.676 4.285 23.406 1 90.88 191 ALA B N 1
ATOM 4687 C CA . ALA B 1 191 ? 1.905 5.391 23.969 1 90.88 191 ALA B CA 1
ATOM 4688 C C . ALA B 1 191 ? 0.451 5.336 23.5 1 90.88 191 ALA B C 1
ATOM 4690 O O . ALA B 1 191 ? -0.465 5.59 24.281 1 90.88 191 ALA B O 1
ATOM 4691 N N . MET B 1 192 ? 0.264 5.074 22.266 1 88.44 192 MET B N 1
ATOM 4692 C CA . MET B 1 192 ? -1.089 4.938 21.734 1 88.44 192 MET B CA 1
ATOM 4693 C C . MET B 1 192 ? -1.844 3.82 22.438 1 88.44 192 MET B C 1
ATOM 4695 O O . MET B 1 192 ? -3.01 3.984 22.797 1 88.44 192 MET B O 1
ATOM 4699 N N . MET B 1 193 ? -1.189 2.707 22.672 1 88.31 193 MET B N 1
ATOM 4700 C CA . MET B 1 193 ? -1.814 1.54 23.297 1 88.31 193 MET B CA 1
ATOM 4701 C C . MET B 1 193 ? -2.1 1.793 24.766 1 88.31 193 MET B C 1
ATOM 4703 O O . MET B 1 193 ? -3.129 1.363 25.297 1 88.31 193 MET B O 1
ATOM 4707 N N . LEU B 1 194 ? -1.165 2.406 25.422 1 86 194 LEU B N 1
ATOM 4708 C CA . LEU B 1 194 ? -1.364 2.723 26.828 1 86 194 LEU B CA 1
ATOM 4709 C C . LEU B 1 194 ? -2.512 3.711 27 1 86 194 LEU B C 1
ATOM 4711 O O . LEU B 1 194 ? -3.238 3.652 28 1 86 194 LEU B O 1
ATOM 4715 N N . GLY B 1 195 ? -2.646 4.59 26.062 1 82.38 195 GLY B N 1
ATOM 4716 C CA . GLY B 1 195 ? -3.764 5.52 26.094 1 82.38 195 GLY B CA 1
ATOM 4717 C C . GLY B 1 195 ? -5.113 4.832 25.969 1 82.38 195 GLY B C 1
ATOM 4718 O O . GLY B 1 195 ? -6.094 5.27 26.562 1 82.38 195 GLY B O 1
ATOM 4719 N N . LEU B 1 196 ? -5.164 3.748 25.25 1 78.25 196 LEU B N 1
ATOM 4720 C CA . LEU B 1 196 ? -6.402 2.998 25.062 1 78.25 196 LEU B CA 1
ATOM 4721 C C . LEU B 1 196 ? -6.711 2.152 26.297 1 78.25 196 LEU B C 1
ATOM 4723 O O . LEU B 1 196 ? -7.875 1.886 26.594 1 78.25 196 LEU B O 1
ATOM 4727 N N . ARG B 1 197 ? -5.691 1.702 26.906 1 79.69 197 ARG B N 1
ATOM 4728 C CA . ARG B 1 197 ? -5.859 0.809 28.047 1 79.69 197 ARG B CA 1
ATOM 4729 C C . ARG B 1 197 ? -6.391 1.562 29.266 1 79.69 197 ARG B C 1
ATOM 4731 O O . ARG B 1 197 ? -7.195 1.028 30.031 1 79.69 197 ARG B O 1
ATOM 4738 N N . PHE B 1 198 ? -5.938 2.805 29.375 1 78.06 198 PHE B N 1
ATOM 4739 C CA . PHE B 1 198 ? -6.348 3.584 30.531 1 78.06 198 PHE B CA 1
ATOM 4740 C C . PHE B 1 198 ? -7.516 4.5 30.188 1 78.06 198 PHE B C 1
ATOM 4742 O O . PHE B 1 198 ? -7.391 5.387 29.344 1 78.06 198 PHE B O 1
ATOM 4749 N N . ASP B 1 199 ? -8.625 4.109 30.562 1 72.62 199 ASP B N 1
ATOM 4750 C CA . ASP B 1 199 ? -9.812 4.906 30.297 1 72.62 199 ASP B CA 1
ATOM 4751 C C . ASP B 1 199 ? -9.914 6.082 31.266 1 72.62 199 ASP B C 1
ATOM 4753 O O . ASP B 1 199 ? -10.891 6.191 32 1 72.62 199 ASP B O 1
ATOM 4757 N N . ASN B 1 200 ? -8.836 6.695 31.594 1 79.19 200 ASN B N 1
ATOM 4758 C CA . ASN B 1 200 ? -8.844 7.848 32.5 1 79.19 200 ASN B CA 1
ATOM 4759 C C . ASN B 1 200 ? -8.195 9.062 31.844 1 79.19 200 ASN B C 1
ATOM 4761 O O . ASN B 1 200 ? -7.887 9.047 30.641 1 79.19 200 ASN B O 1
ATOM 4765 N N . ARG B 1 201 ? -8.188 10.148 32.5 1 79.25 201 ARG B N 1
ATOM 4766 C CA . ARG B 1 201 ? -7.633 11.406 32.031 1 79.25 201 ARG B CA 1
ATOM 4767 C C . ARG B 1 201 ? -6.188 11.227 31.562 1 79.25 201 ARG B C 1
ATOM 4769 O O . ARG B 1 201 ? -5.773 11.797 30.562 1 79.25 201 ARG B O 1
ATOM 4776 N N . LEU B 1 202 ? -5.516 10.445 32.281 1 80.12 202 LEU B N 1
ATOM 4777 C CA . LEU B 1 202 ? -4.121 10.18 31.938 1 80.12 202 LEU B CA 1
ATOM 4778 C C . LEU B 1 202 ? -4.023 9.445 30.609 1 80.12 202 LEU B C 1
ATOM 4780 O O . LEU B 1 202 ? -3.141 9.75 29.797 1 80.12 202 LEU B O 1
ATOM 4784 N N . GLY B 1 203 ? -4.961 8.578 30.453 1 81.19 203 GLY B N 1
ATOM 4785 C CA . GLY B 1 203 ? -4.992 7.848 29.203 1 81.19 203 GLY B CA 1
ATOM 4786 C C . GLY B 1 203 ? -5.27 8.734 28 1 81.19 203 GLY B C 1
ATOM 4787 O O . GLY B 1 203 ? -4.637 8.586 26.953 1 81.19 203 GLY B O 1
ATOM 4788 N N . ARG B 1 204 ? -6.109 9.641 28.234 1 80.19 204 ARG B N 1
ATOM 4789 C CA . ARG B 1 204 ? -6.457 10.562 27.172 1 80.19 2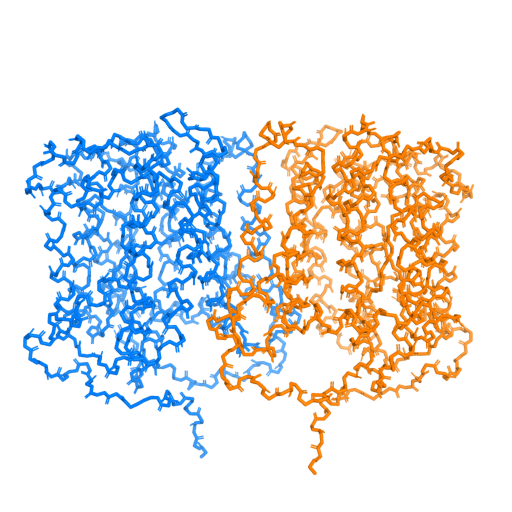04 ARG B CA 1
ATOM 4790 C C . ARG B 1 204 ? -5.266 11.438 26.781 1 80.19 204 ARG B C 1
ATOM 4792 O O . ARG B 1 204 ? -5 11.656 25.609 1 80.19 204 ARG B O 1
ATOM 4799 N N . TRP B 1 205 ? -4.602 11.859 27.797 1 84.5 205 TRP B N 1
ATOM 4800 C CA . TRP B 1 205 ? -3.447 12.719 27.562 1 84.5 205 TRP B CA 1
ATOM 4801 C C . TRP B 1 205 ? -2.32 11.93 26.891 1 84.5 205 TRP B C 1
ATOM 4803 O O . TRP B 1 205 ? -1.608 12.461 26.031 1 84.5 205 TRP B O 1
ATOM 4813 N N . MET B 1 206 ? -2.18 10.742 27.234 1 84.06 206 MET B N 1
ATOM 4814 C CA . MET B 1 206 ? -1.137 9.914 26.641 1 84.06 206 MET B CA 1
ATOM 4815 C C . MET B 1 206 ? -1.43 9.656 25.156 1 84.06 206 MET B C 1
ATOM 4817 O O . MET B 1 206 ? -0.516 9.648 24.328 1 84.06 206 MET B O 1
ATOM 4821 N N . ARG B 1 207 ? -2.645 9.523 24.938 1 82.12 207 ARG B N 1
ATOM 4822 C CA . ARG B 1 207 ? -3.047 9.273 23.547 1 82.12 207 ARG B CA 1
ATOM 4823 C C . ARG B 1 207 ? -2.836 10.516 22.688 1 82.12 207 ARG B C 1
ATOM 4825 O O . ARG B 1 207 ? -2.324 10.414 21.562 1 82.12 207 ARG B O 1
ATOM 4832 N N . LEU B 1 208 ? -3.176 11.625 23.25 1 83.56 208 LEU B N 1
ATOM 4833 C CA . LEU B 1 208 ? -3.09 12.883 22.516 1 83.56 208 LEU B CA 1
ATOM 4834 C C . LEU B 1 208 ? -1.638 13.32 22.359 1 83.56 208 LEU B C 1
ATOM 4836 O O . LEU B 1 208 ? -1.285 13.984 21.375 1 83.56 208 LEU B O 1
ATOM 4840 N N . SER B 1 209 ? -0.822 12.875 23.297 1 87.94 209 SER B N 1
ATOM 4841 C CA . SER B 1 209 ? 0.577 13.289 23.281 1 87.94 209 SER B CA 1
ATOM 4842 C C . SER B 1 209 ? 1.483 12.172 22.781 1 87.94 209 SER B C 1
ATOM 4844 O O . SER B 1 209 ? 2.691 12.18 23.031 1 87.94 209 SER B O 1
ATOM 4846 N N . SER B 1 210 ? 0.896 11.188 22.156 1 90.38 210 SER B N 1
ATOM 4847 C CA . SER B 1 210 ? 1.666 10.016 21.766 1 90.38 210 SER B CA 1
ATOM 4848 C C . SER B 1 210 ? 2.811 10.398 20.828 1 90.38 210 SER B C 1
ATOM 4850 O O . SER B 1 210 ? 3.93 9.906 20.969 1 90.38 210 SER B O 1
ATOM 4852 N N . VAL B 1 211 ? 2.562 11.305 19.938 1 89.44 211 VAL B N 1
ATOM 4853 C CA . VAL B 1 211 ? 3.564 11.711 18.969 1 89.44 211 VAL B CA 1
ATOM 4854 C C . VAL B 1 211 ? 4.688 12.477 19.672 1 89.44 211 VAL B C 1
ATOM 4856 O O . VAL B 1 211 ? 5.867 12.258 19.375 1 89.44 211 VAL B O 1
ATOM 4859 N N . ILE B 1 212 ? 4.324 13.289 20.562 1 90.81 212 ILE B N 1
ATOM 4860 C CA . ILE B 1 212 ? 5.301 14.07 21.312 1 90.81 212 ILE B CA 1
ATOM 4861 C C . ILE B 1 212 ? 6.152 13.133 22.172 1 90.81 212 ILE B C 1
ATOM 4863 O O . ILE B 1 212 ? 7.367 13.32 22.297 1 90.81 212 ILE B O 1
ATOM 4867 N N . ILE B 1 213 ? 5.547 12.188 22.75 1 92.62 213 ILE B N 1
ATOM 4868 C CA . ILE B 1 213 ? 6.262 11.203 23.547 1 92.62 213 ILE B CA 1
ATOM 4869 C C . ILE B 1 213 ? 7.262 10.445 22.688 1 92.62 213 ILE B C 1
ATOM 4871 O O . ILE B 1 213 ? 8.406 10.219 23.094 1 92.62 213 ILE B O 1
ATOM 4875 N N . ALA B 1 214 ? 6.832 10.086 21.531 1 94.19 214 ALA B N 1
ATOM 4876 C CA . ALA B 1 214 ? 7.699 9.383 20.594 1 94.19 214 ALA B CA 1
ATOM 4877 C C . ALA B 1 214 ? 8.891 10.242 20.188 1 94.19 214 ALA B C 1
ATOM 4879 O O . ALA B 1 214 ? 10.023 9.758 20.141 1 94.19 214 ALA B O 1
ATOM 4880 N N . LEU B 1 215 ? 8.664 11.516 19.953 1 93.75 215 LEU B N 1
ATOM 4881 C CA . LEU B 1 215 ? 9.719 12.43 19.531 1 93.75 215 LEU B CA 1
ATOM 4882 C C . LEU B 1 215 ? 10.688 12.695 20.688 1 93.75 215 LEU B C 1
ATOM 4884 O O . LEU B 1 215 ? 11.906 12.664 20.5 1 93.75 215 LEU B O 1
ATOM 4888 N N . ALA B 1 216 ? 10.117 12.961 21.828 1 94.75 216 ALA B N 1
ATOM 4889 C CA . ALA B 1 216 ? 10.945 13.234 23 1 94.75 216 ALA B CA 1
ATOM 4890 C C . ALA B 1 216 ? 11.75 12 23.391 1 94.75 216 ALA B C 1
ATOM 4892 O O . ALA B 1 216 ? 12.953 12.102 23.672 1 94.75 216 ALA B O 1
ATOM 4893 N N . GLY B 1 217 ? 11.062 10.898 23.453 1 96.44 217 GLY B N 1
ATOM 4894 C CA . GLY B 1 217 ? 11.742 9.664 23.797 1 96.44 217 GLY B CA 1
ATOM 4895 C C . GLY B 1 217 ? 12.805 9.266 22.781 1 96.44 217 GLY B C 1
ATOM 4896 O O . GLY B 1 217 ? 13.914 8.875 23.172 1 96.44 217 GLY B O 1
ATOM 4897 N N . GLY B 1 218 ? 12.453 9.328 21.5 1 96.06 218 GLY B N 1
ATOM 4898 C CA . GLY B 1 218 ? 13.43 9.031 20.469 1 96.06 218 GLY B CA 1
ATOM 4899 C C . GLY B 1 218 ? 14.641 9.945 20.516 1 96.06 218 GLY B C 1
ATOM 4900 O O . GLY B 1 218 ? 15.773 9.5 20.328 1 96.06 218 GLY B O 1
ATOM 4901 N N . THR B 1 219 ? 14.422 11.195 20.781 1 95.56 219 THR B N 1
ATOM 4902 C CA . THR B 1 219 ? 15.508 12.172 20.875 1 95.56 219 THR B CA 1
ATOM 4903 C C . THR B 1 219 ? 16.375 11.898 22.094 1 95.56 219 THR B C 1
ATOM 4905 O O . THR B 1 219 ? 17.594 12.078 22.047 1 95.56 219 THR B O 1
ATOM 4908 N N . ALA B 1 220 ? 15.75 11.516 23.141 1 97 220 ALA B N 1
ATOM 4909 C CA . ALA B 1 220 ? 16.5 11.156 24.344 1 97 220 ALA B CA 1
ATOM 4910 C C . ALA B 1 220 ? 17.438 9.984 24.078 1 97 220 ALA B C 1
ATOM 4912 O O . ALA B 1 220 ? 18.578 9.984 24.531 1 97 220 ALA B O 1
ATOM 4913 N N . VAL B 1 221 ? 16.938 9.031 23.406 1 96.75 221 VAL B N 1
ATOM 4914 C CA . VAL B 1 221 ? 17.766 7.875 23.062 1 96.75 221 VAL B CA 1
ATOM 4915 C C . VAL B 1 221 ? 18.891 8.305 22.125 1 96.75 221 VAL B C 1
ATOM 4917 O O . VAL B 1 221 ? 20.016 7.852 22.266 1 96.75 221 VAL B O 1
ATOM 4920 N N . ALA B 1 222 ? 18.547 9.141 21.172 1 94.88 222 ALA B N 1
ATOM 4921 C CA . ALA B 1 222 ? 19.562 9.664 20.266 1 94.88 222 ALA B CA 1
ATOM 4922 C C . ALA B 1 222 ? 20.656 10.422 21.031 1 94.88 222 ALA B C 1
ATOM 4924 O O . ALA B 1 222 ? 21.828 10.32 20.703 1 94.88 222 ALA B O 1
ATOM 4925 N N . TRP B 1 223 ? 20.234 11.156 22 1 94.88 223 TRP B N 1
ATOM 4926 C CA . TRP B 1 223 ? 21.172 11.898 22.828 1 94.88 223 TRP B CA 1
ATOM 4927 C C . TRP B 1 223 ? 22.094 10.945 23.594 1 94.88 223 TRP B C 1
ATOM 4929 O O . TRP B 1 223 ? 23.312 11.172 23.656 1 94.88 223 TRP B O 1
ATOM 4939 N N . ALA B 1 224 ? 21.516 9.898 24.078 1 95.62 224 ALA B N 1
ATOM 4940 C CA . ALA B 1 224 ? 22.297 8.898 24.812 1 95.62 224 ALA B CA 1
ATOM 4941 C C . ALA B 1 224 ? 23.312 8.219 23.906 1 95.62 224 ALA B C 1
ATOM 4943 O O . ALA B 1 224 ? 24.375 7.809 24.344 1 95.62 224 ALA B O 1
ATOM 4944 N N . MET B 1 225 ? 23.031 8.172 22.625 1 93 225 MET B N 1
ATOM 4945 C CA . MET B 1 225 ? 23.922 7.543 21.656 1 93 225 MET B CA 1
ATOM 4946 C C . MET B 1 225 ? 24.938 8.547 21.109 1 93 225 MET B C 1
ATOM 4948 O O . MET B 1 225 ? 25.781 8.195 20.297 1 93 225 MET B O 1
ATOM 4952 N N . GLY B 1 226 ? 24.797 9.828 21.422 1 91.06 226 GLY B N 1
ATOM 4953 C CA . GLY B 1 226 ? 25.703 10.875 20.953 1 91.06 226 GLY B CA 1
ATOM 4954 C C . GLY B 1 226 ? 25.312 11.445 19.609 1 91.06 226 GLY B C 1
ATOM 4955 O O . GLY B 1 226 ? 26.156 12.039 18.922 1 91.06 226 GLY B O 1
ATOM 4956 N N . LEU B 1 227 ? 24.141 11.234 19.219 1 91.19 227 LEU B N 1
ATOM 4957 C CA . LEU B 1 227 ? 23.719 11.617 17.875 1 91.19 227 LEU B CA 1
ATOM 4958 C C . LEU B 1 227 ? 22.844 12.875 17.922 1 91.19 227 LEU B C 1
ATOM 4960 O O . LEU B 1 227 ? 22.109 13.164 16.969 1 91.19 227 LEU B O 1
ATOM 4964 N N . PHE B 1 228 ? 22.797 13.57 19.047 1 91.38 228 PHE B N 1
ATOM 4965 C CA . PHE B 1 228 ? 22.031 14.797 19.219 1 91.38 228 PHE B CA 1
ATOM 4966 C C . PHE B 1 228 ? 22.906 15.898 19.828 1 91.38 228 PHE B C 1
ATOM 4968 O O . PHE B 1 228 ? 23.578 15.68 20.828 1 91.38 228 PHE B O 1
ATOM 4975 N N . ALA B 1 229 ? 22.875 17.062 19.125 1 88.75 229 ALA B N 1
ATOM 4976 C CA . ALA B 1 229 ? 23.656 18.188 19.594 1 88.75 229 ALA B CA 1
ATOM 4977 C C . ALA B 1 229 ? 22.75 19.312 20.125 1 88.75 229 ALA B C 1
ATOM 4979 O O . ALA B 1 229 ? 21.828 19.734 19.438 1 88.75 229 ALA B O 1
ATOM 4980 N N . TRP B 1 230 ? 23.062 19.875 21.234 1 91.5 230 TRP B N 1
ATOM 4981 C CA . TRP B 1 230 ? 22.266 20.906 21.891 1 91.5 230 TRP B CA 1
ATOM 4982 C C . TRP B 1 230 ? 22.688 22.297 21.422 1 91.5 230 TRP B C 1
ATOM 4984 O O . TRP B 1 230 ? 21.953 23.266 21.594 1 91.5 230 TRP B O 1
ATOM 4994 N N . GLN B 1 231 ? 23.781 22.453 20.875 1 91 231 GLN B N 1
ATOM 4995 C CA . GLN B 1 231 ? 24.406 23.75 20.594 1 91 231 GLN B CA 1
ATOM 4996 C C . GLN B 1 231 ? 23.516 24.578 19.656 1 91 231 GLN B C 1
ATOM 4998 O O . GLN B 1 231 ? 23.281 25.75 19.906 1 91 231 GLN B O 1
ATOM 5003 N N . PRO B 1 232 ? 23.047 23.969 18.656 1 89.38 232 PRO B N 1
ATOM 5004 C CA . PRO B 1 232 ? 22.203 24.766 17.766 1 89.38 232 PRO B CA 1
ATOM 5005 C C . PRO B 1 232 ? 20.953 25.297 18.453 1 89.38 232 PRO B C 1
ATOM 5007 O O . PRO B 1 232 ? 20.438 26.375 18.094 1 89.38 232 PRO B O 1
ATOM 5010 N N . VAL B 1 233 ? 20.438 24.625 19.375 1 93 233 VAL B N 1
ATOM 5011 C CA . VAL B 1 233 ? 19.25 25.047 20.109 1 93 233 VAL B CA 1
ATOM 5012 C C . VAL B 1 233 ? 19.609 26.188 21.062 1 93 233 VAL B C 1
ATOM 5014 O O . VAL B 1 233 ? 18.875 27.172 21.156 1 93 233 VAL B O 1
ATOM 5017 N N . ALA B 1 234 ? 20.719 26.016 21.656 1 93.31 234 ALA B N 1
ATOM 5018 C CA . ALA B 1 234 ? 21.188 27.031 22.594 1 93.31 234 ALA B CA 1
ATOM 5019 C C . ALA B 1 234 ? 21.484 28.344 21.875 1 93.31 234 ALA B C 1
ATOM 5021 O O . ALA B 1 234 ? 21.203 29.422 22.391 1 93.31 234 ALA B O 1
ATOM 5022 N N . ASP B 1 235 ? 21.984 28.281 20.703 1 92.94 235 ASP B N 1
ATOM 5023 C CA . ASP B 1 235 ? 22.406 29.453 19.953 1 92.94 235 ASP B CA 1
ATOM 5024 C C . ASP B 1 235 ? 21.219 30.156 19.297 1 92.94 235 ASP B C 1
ATOM 5026 O O . ASP B 1 235 ? 21.312 31.312 18.891 1 92.94 235 ASP B O 1
ATOM 5030 N N . ALA B 1 236 ? 20.109 29.438 19.188 1 93.06 236 ALA B N 1
ATOM 5031 C CA . ALA B 1 236 ? 18.953 30.016 18.531 1 93.06 236 ALA B CA 1
ATOM 5032 C C . ALA B 1 236 ? 18.312 31.109 19.375 1 93.06 236 ALA B C 1
ATOM 5034 O O . ALA B 1 236 ? 18.234 30.984 20.594 1 93.06 236 ALA B O 1
ATOM 5035 N N . PRO B 1 237 ? 17.969 32.219 18.75 1 93.38 237 PRO B N 1
ATOM 5036 C CA . PRO B 1 237 ? 17.281 33.25 19.516 1 93.38 237 PRO B CA 1
ATOM 5037 C C . PRO B 1 237 ? 15.898 32.844 20 1 93.38 237 PRO B C 1
ATOM 5039 O O . PRO B 1 237 ? 15.289 31.938 19.422 1 93.38 237 PRO B O 1
ATOM 5042 N N . TRP B 1 238 ? 15.414 33.5 21.016 1 94.38 238 TRP B N 1
ATOM 5043 C CA . TRP B 1 238 ? 14.109 33.188 21.578 1 94.38 238 TRP B CA 1
ATOM 5044 C C . TRP B 1 238 ? 12.992 33.594 20.625 1 94.38 238 TRP B C 1
ATOM 5046 O O . TRP B 1 238 ? 12.016 32.875 20.453 1 94.38 238 TRP B O 1
ATOM 5056 N N . LEU B 1 239 ? 13.102 34.75 20.031 1 94.44 239 LEU B N 1
ATOM 5057 C CA . LEU B 1 239 ? 12.102 35.25 19.094 1 94.44 239 LEU B CA 1
ATOM 5058 C C . LEU B 1 239 ? 12.719 35.5 17.719 1 94.44 239 LEU B C 1
ATOM 5060 O O . LEU B 1 239 ? 13.789 36.094 17.609 1 94.44 239 LEU B O 1
ATOM 5064 N N . THR B 1 240 ? 12.141 34.938 16.766 1 91.06 240 THR B N 1
ATOM 5065 C CA . THR B 1 240 ? 12.57 35.094 15.391 1 91.06 240 THR B CA 1
ATOM 5066 C C . THR B 1 240 ? 11.367 35.281 14.469 1 91.06 240 THR B C 1
ATOM 5068 O O . THR B 1 240 ? 10.289 34.75 14.734 1 91.06 240 THR B O 1
ATOM 5071 N N . LEU B 1 241 ? 11.609 36.062 13.383 1 89.25 241 LEU B N 1
ATOM 5072 C CA . LEU B 1 241 ? 10.547 36.281 12.406 1 89.25 241 LEU B CA 1
ATOM 5073 C C . LEU B 1 241 ? 10.633 35.281 11.273 1 89.25 241 LEU B C 1
ATOM 5075 O O . LEU B 1 241 ? 11.727 34.906 10.844 1 89.25 241 LEU B O 1
ATOM 5079 N N . PRO B 1 242 ? 9.461 34.844 10.836 1 88.94 242 PRO B N 1
ATOM 5080 C CA . PRO B 1 242 ? 9.484 33.938 9.695 1 88.94 242 PRO B CA 1
ATOM 5081 C C . PRO B 1 242 ? 9.992 34.562 8.414 1 88.94 242 PRO B C 1
ATOM 5083 O O . PRO B 1 242 ? 9.938 35.812 8.281 1 88.94 242 PRO B O 1
ATOM 5086 N N . LYS B 1 243 ? 10.539 33.781 7.566 1 89.75 243 LYS B N 1
ATOM 5087 C CA . LYS B 1 243 ? 10.992 34.25 6.262 1 89.75 243 LYS B CA 1
ATOM 5088 C C . LYS B 1 243 ? 9.82 34.406 5.293 1 89.75 243 LYS B C 1
ATOM 5090 O O . LYS B 1 243 ? 8.891 33.594 5.309 1 89.75 243 LYS B O 1
ATOM 5095 N N . LEU B 1 244 ? 9.883 35.406 4.5 1 92.19 244 LEU B N 1
ATOM 5096 C CA . LEU B 1 244 ? 8.766 35.75 3.625 1 92.19 244 LEU B CA 1
ATOM 5097 C C . LEU B 1 244 ? 9.102 35.438 2.17 1 92.19 244 LEU B C 1
ATOM 5099 O O . LEU B 1 244 ? 10.227 35.656 1.729 1 92.19 244 LEU B O 1
ATOM 5103 N N . ALA B 1 245 ? 8.094 34.969 1.499 1 88.5 245 ALA B N 1
ATOM 5104 C CA . ALA B 1 245 ? 8.227 34.75 0.062 1 88.5 245 ALA B CA 1
ATOM 5105 C C . ALA B 1 245 ? 8.336 36.062 -0.69 1 88.5 245 ALA B C 1
ATOM 5107 O O . ALA B 1 245 ? 7.59 37 -0.418 1 88.5 245 ALA B O 1
ATOM 5108 N N . GLY B 1 246 ? 9.234 36.188 -1.668 1 84.88 246 GLY B N 1
ATOM 5109 C CA . GLY B 1 246 ? 9.453 37.406 -2.428 1 84.88 246 GLY B CA 1
ATOM 5110 C C . GLY B 1 246 ? 10.531 38.312 -1.825 1 84.88 246 GLY B C 1
ATOM 5111 O O . GLY B 1 246 ? 11.094 39.156 -2.514 1 84.88 246 GLY B O 1
ATOM 5112 N N . ILE B 1 247 ? 10.805 38.094 -0.556 1 87.69 247 ILE B N 1
ATOM 5113 C CA . ILE B 1 247 ? 11.844 38.844 0.116 1 87.69 247 ILE B CA 1
ATOM 5114 C C . ILE B 1 247 ? 13.031 37.969 0.447 1 87.69 247 ILE B C 1
ATOM 5116 O O . ILE B 1 247 ? 14.148 38.188 -0.023 1 87.69 247 ILE B O 1
ATOM 5120 N N . ASP B 1 248 ? 12.758 36.875 1.131 1 89.25 248 ASP B N 1
ATOM 5121 C CA . ASP B 1 248 ? 13.812 35.969 1.54 1 89.25 248 ASP B CA 1
ATOM 5122 C C . ASP B 1 248 ? 13.969 34.812 0.537 1 89.25 248 ASP B C 1
ATOM 5124 O O . ASP B 1 248 ? 15.055 34.281 0.391 1 89.25 248 ASP B O 1
ATOM 5128 N N . TYR B 1 249 ? 12.844 34.5 -0.123 1 89.69 249 TYR B N 1
ATOM 5129 C CA . TYR B 1 249 ? 12.836 33.469 -1.166 1 89.69 249 TYR B CA 1
ATOM 5130 C C . TYR B 1 249 ? 12.664 34.094 -2.543 1 89.69 249 TYR B C 1
ATOM 5132 O O . TYR B 1 249 ? 11.633 34.719 -2.826 1 89.69 249 TYR B O 1
ATOM 5140 N N . PRO B 1 250 ? 13.617 33.938 -3.387 1 89.56 250 PRO B N 1
ATOM 5141 C CA . PRO B 1 250 ? 13.422 34.469 -4.746 1 89.56 250 PRO B CA 1
ATOM 5142 C C . PRO B 1 250 ? 12.312 33.719 -5.492 1 89.56 250 PRO B C 1
ATOM 5144 O O . PRO B 1 250 ? 12.477 32.562 -5.879 1 89.56 250 PRO B O 1
ATOM 5147 N N . LEU B 1 251 ? 11.258 34.406 -5.77 1 93.44 251 LEU B N 1
ATOM 5148 C CA . LEU B 1 251 ? 10.117 33.781 -6.43 1 93.44 251 LEU B CA 1
ATOM 5149 C C . LEU B 1 251 ? 10.43 33.469 -7.891 1 93.44 251 LEU B C 1
ATOM 5151 O O . LEU B 1 251 ? 11.023 34.312 -8.586 1 93.44 251 LEU B O 1
ATOM 5155 N N . GLN B 1 252 ? 10.172 32.281 -8.258 1 93.62 252 GLN B N 1
ATOM 5156 C CA . GLN B 1 252 ? 10.258 31.828 -9.641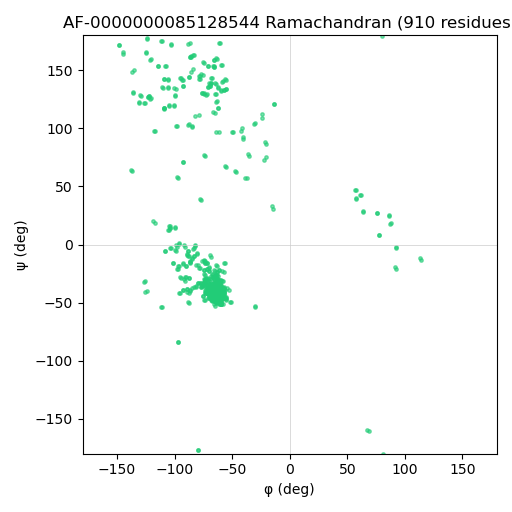 1 93.62 252 GLN B CA 1
ATOM 5157 C C . GLN B 1 252 ? 8.93 31.25 -10.117 1 93.62 252 GLN B C 1
ATOM 5159 O O . GLN B 1 252 ? 8.344 30.391 -9.438 1 93.62 252 GLN B O 1
ATOM 5164 N N . PHE B 1 253 ? 8.523 31.828 -11.258 1 94.12 253 PHE B N 1
ATOM 5165 C CA . PHE B 1 253 ? 7.246 31.359 -11.797 1 94.12 253 PHE B CA 1
ATOM 5166 C C . PHE B 1 253 ? 7.465 30.453 -13 1 94.12 253 PHE B C 1
ATOM 5168 O O . PHE B 1 253 ? 8.203 30.797 -13.922 1 94.12 253 PHE B O 1
ATOM 5175 N N . SER B 1 254 ? 7.027 29.266 -12.859 1 93.31 254 SER B N 1
ATOM 5176 C CA . SER B 1 254 ? 7.039 28.266 -13.922 1 93.31 254 SER B CA 1
ATOM 5177 C C . SER B 1 254 ? 5.633 27.75 -14.211 1 93.31 254 SER B C 1
ATOM 5179 O O . SER B 1 254 ? 4.945 27.281 -13.297 1 93.31 254 SER B O 1
ATOM 5181 N N . LEU B 1 255 ? 5.234 27.781 -15.445 1 94.81 255 LEU B N 1
ATOM 5182 C CA . LEU B 1 255 ? 3.881 27.391 -15.82 1 94.81 255 LEU B CA 1
ATOM 5183 C C . LEU B 1 255 ? 3.639 25.906 -15.516 1 94.81 255 LEU B C 1
ATOM 5185 O O . LEU B 1 255 ? 2.598 25.547 -14.961 1 94.81 255 LEU B O 1
ATOM 5189 N N . PRO B 1 256 ? 4.648 25.062 -15.82 1 93.81 256 PRO B N 1
ATOM 5190 C CA . PRO B 1 256 ? 4.43 23.656 -15.477 1 93.81 256 PRO B CA 1
ATOM 5191 C C . PRO B 1 256 ? 4.234 23.438 -13.984 1 93.81 256 PRO B C 1
ATOM 5193 O O . PRO B 1 256 ? 3.412 22.609 -13.578 1 93.81 256 PRO B O 1
ATOM 5196 N N . ALA B 1 257 ? 4.965 24.141 -13.188 1 95.62 257 ALA B N 1
ATOM 5197 C CA . ALA B 1 257 ? 4.828 24.016 -11.742 1 95.62 257 ALA B CA 1
ATOM 5198 C C . ALA B 1 257 ? 3.463 24.516 -11.273 1 95.62 257 ALA B C 1
ATOM 5200 O O . ALA B 1 257 ? 2.814 23.875 -10.445 1 95.62 257 ALA B O 1
ATOM 5201 N N . VAL B 1 258 ? 3.057 25.609 -11.844 1 96.5 258 VAL B N 1
ATOM 5202 C CA . VAL B 1 258 ? 1.774 26.203 -11.469 1 96.5 258 VAL B CA 1
ATOM 5203 C C . VAL B 1 258 ? 0.644 25.219 -11.805 1 96.5 258 VAL B C 1
ATOM 5205 O O . VAL B 1 258 ? -0.224 24.969 -10.969 1 96.5 258 VAL B O 1
ATOM 5208 N N . LEU B 1 259 ? 0.665 24.688 -12.969 1 94.88 259 LEU B N 1
ATOM 5209 C CA . LEU B 1 259 ? -0.379 23.766 -13.406 1 94.88 259 LEU B CA 1
ATOM 5210 C C . LEU B 1 259 ? -0.392 22.5 -12.539 1 94.88 259 LEU B C 1
ATOM 5212 O O . LEU B 1 259 ? -1.46 21.984 -12.219 1 94.88 259 LEU B O 1
ATOM 5216 N N . THR B 1 260 ? 0.779 22.078 -12.219 1 93.44 260 THR B N 1
ATOM 5217 C CA . THR B 1 260 ? 0.896 20.922 -11.344 1 93.44 260 THR B CA 1
ATOM 5218 C C . THR B 1 260 ? 0.24 21.188 -9.992 1 93.44 260 THR B C 1
ATOM 5220 O O . THR B 1 260 ? -0.527 20.359 -9.492 1 93.44 260 THR B O 1
ATOM 5223 N N . PHE B 1 261 ? 0.451 22.328 -9.43 1 96.62 261 PHE B N 1
ATOM 5224 C CA . PHE B 1 261 ? -0.052 22.609 -8.094 1 96.62 261 PHE B CA 1
ATOM 5225 C C . PHE B 1 261 ? -1.535 22.953 -8.133 1 96.62 261 PHE B C 1
ATOM 5227 O O . PHE B 1 261 ? -2.23 22.859 -7.121 1 96.62 261 PHE B O 1
ATOM 5234 N N . VAL B 1 262 ? -2.037 23.344 -9.297 1 95.12 262 VAL B N 1
ATOM 5235 C CA . VAL B 1 262 ? -3.482 23.484 -9.43 1 95.12 262 VAL B CA 1
ATOM 5236 C C . VAL B 1 262 ? -4.164 22.141 -9.219 1 95.12 262 VAL B C 1
ATOM 5238 O O . VAL B 1 262 ? -5.156 22.047 -8.492 1 95.12 262 VAL B O 1
ATOM 5241 N N . VAL B 1 263 ? -3.584 21.141 -9.797 1 92.19 263 VAL B N 1
ATOM 5242 C CA . VAL B 1 263 ? -4.125 19.797 -9.656 1 92.19 263 VAL B CA 1
ATOM 5243 C C . VAL B 1 263 ? -3.975 19.328 -8.211 1 92.19 263 VAL B C 1
ATOM 5245 O O . VAL B 1 263 ? -4.902 18.75 -7.641 1 92.19 263 VAL B O 1
ATOM 5248 N N . ILE B 1 264 ? -2.869 19.609 -7.656 1 94.88 264 ILE B N 1
ATOM 5249 C CA . ILE B 1 264 ? -2.576 19.172 -6.293 1 94.88 264 ILE B CA 1
ATOM 5250 C C . ILE B 1 264 ? -3.549 19.828 -5.324 1 94.88 264 ILE B C 1
ATOM 5252 O O . ILE B 1 264 ? -4.027 19.203 -4.383 1 94.88 264 ILE B O 1
ATOM 5256 N N . TYR B 1 265 ? -3.855 21.109 -5.57 1 96.5 265 TYR B N 1
ATOM 5257 C CA . TYR B 1 265 ? -4.797 21.812 -4.707 1 96.5 265 TYR B CA 1
ATOM 5258 C C . TYR B 1 265 ? -6.184 21.203 -4.785 1 96.5 265 TYR B C 1
ATOM 5260 O O . TYR B 1 265 ? -6.918 21.172 -3.795 1 96.5 265 TYR B O 1
ATOM 5268 N N . LEU B 1 266 ? -6.5 20.703 -5.91 1 92.62 266 LEU B N 1
ATOM 5269 C CA . LEU B 1 266 ? -7.781 20.016 -6.031 1 92.62 266 LEU B CA 1
ATOM 5270 C C . LEU B 1 266 ? -7.812 18.766 -5.168 1 92.62 266 LEU B C 1
ATOM 5272 O O . LEU B 1 266 ? -8.836 18.453 -4.559 1 92.62 266 LEU B O 1
ATOM 5276 N N . VAL B 1 267 ? -6.723 18.109 -5.152 1 92.44 267 VAL B N 1
ATOM 5277 C CA . VAL B 1 267 ? -6.629 16.906 -4.34 1 92.44 267 VAL B CA 1
ATOM 5278 C C . VAL B 1 267 ? -6.66 17.281 -2.857 1 92.44 267 VAL B C 1
ATOM 5280 O O . VAL B 1 267 ? -7.297 16.594 -2.053 1 92.44 267 VAL B O 1
ATOM 5283 N N . VAL B 1 268 ? -5.984 18.328 -2.514 1 95.5 268 VAL B N 1
ATOM 5284 C CA . VAL B 1 268 ? -5.992 18.812 -1.138 1 95.5 268 VAL B CA 1
ATOM 5285 C C . VAL B 1 268 ? -7.414 19.172 -0.725 1 95.5 268 VAL B C 1
ATOM 5287 O O . VAL B 1 268 ? -7.84 18.875 0.395 1 95.5 268 VAL B O 1
ATOM 5290 N N . MET B 1 269 ? -8.133 19.781 -1.64 1 95.31 269 MET B N 1
ATOM 5291 C CA . MET B 1 269 ? -9.516 20.172 -1.371 1 95.31 269 MET B CA 1
ATOM 5292 C C . MET B 1 269 ? -10.391 18.953 -1.154 1 95.31 269 MET B C 1
ATOM 5294 O O . MET B 1 269 ? -11.297 18.969 -0.319 1 95.31 269 MET B O 1
ATOM 5298 N N . ALA B 1 270 ? -10.117 17.938 -1.903 1 90.94 270 ALA B N 1
ATOM 5299 C CA . ALA B 1 270 ? -10.844 16.688 -1.705 1 90.94 270 ALA B CA 1
ATOM 5300 C C . ALA B 1 270 ? -10.586 16.109 -0.314 1 90.94 270 ALA B C 1
ATOM 5302 O O . ALA B 1 270 ? -11.508 15.656 0.36 1 90.94 270 ALA B O 1
ATOM 5303 N N . GLU B 1 271 ? -9.367 16.109 0.064 1 89.62 271 GLU B N 1
ATOM 5304 C CA . GLU B 1 271 ? -8.984 15.602 1.379 1 89.62 271 GLU B CA 1
ATOM 5305 C C . GLU B 1 271 ? -9.641 16.422 2.494 1 89.62 271 GLU B C 1
ATOM 5307 O O . GLU B 1 271 ? -10.211 15.852 3.428 1 89.62 271 GLU B O 1
ATOM 5312 N N . THR B 1 272 ? -9.555 17.734 2.41 1 94.31 272 THR B N 1
ATOM 5313 C CA . THR B 1 272 ? -10.078 18.594 3.475 1 94.31 272 THR B CA 1
ATOM 5314 C C . THR B 1 272 ? -11.602 18.484 3.547 1 94.31 272 THR B C 1
ATOM 5316 O O . THR B 1 272 ? -12.18 18.609 4.625 1 94.31 272 THR B O 1
ATOM 5319 N N . THR B 1 273 ? -12.273 18.297 2.438 1 93.38 273 THR B N 1
ATOM 5320 C CA . THR B 1 273 ? -13.719 18.125 2.438 1 93.38 273 THR B CA 1
ATOM 5321 C C . THR B 1 273 ? -14.109 16.891 3.256 1 93.38 273 THR B C 1
ATOM 5323 O O . THR B 1 273 ? -15.109 16.906 3.973 1 93.38 273 THR B O 1
ATOM 5326 N N . GLY B 1 274 ? -13.305 15.898 3.049 1 87.62 274 GLY B N 1
ATOM 5327 C CA . GLY B 1 274 ? -13.523 14.742 3.9 1 87.62 274 GLY B CA 1
ATOM 5328 C C . GLY B 1 274 ? -13.438 15.062 5.379 1 87.62 274 GLY B C 1
ATOM 5329 O O . GLY B 1 274 ? -14.227 14.562 6.18 1 87.62 274 GLY B O 1
ATOM 5330 N N . THR B 1 275 ? -12.484 15.828 5.738 1 91.56 275 THR B N 1
ATOM 5331 C CA . THR B 1 275 ? -12.312 16.25 7.129 1 91.56 275 THR B CA 1
ATOM 5332 C C . THR B 1 275 ? -13.516 17.062 7.602 1 91.56 275 THR B C 1
ATOM 5334 O O . THR B 1 275 ? -13.984 16.891 8.727 1 91.56 275 THR B O 1
ATOM 5337 N N . TRP B 1 276 ? -14 17.922 6.742 1 94.75 276 TRP B N 1
ATOM 5338 C CA . TRP B 1 276 ? -15.164 18.75 7.09 1 94.75 276 TRP B CA 1
ATOM 5339 C C . TRP B 1 276 ? -16.375 17.875 7.359 1 94.75 276 TRP B C 1
ATOM 5341 O O . TRP B 1 276 ? -17.125 18.109 8.312 1 94.75 276 TRP B O 1
ATOM 5351 N N . PHE B 1 277 ? -16.5 16.875 6.625 1 90 277 PHE B N 1
ATOM 5352 C CA . PHE B 1 277 ? -17.641 15.977 6.816 1 90 277 PHE B CA 1
ATOM 5353 C C . PHE B 1 277 ? -17.453 15.117 8.062 1 90 277 PHE B C 1
ATOM 5355 O O . PHE B 1 277 ? -18.422 14.789 8.75 1 90 277 PHE B O 1
ATOM 5362 N N . ALA B 1 278 ? -16.266 14.805 8.281 1 87.44 278 ALA B N 1
ATOM 5363 C CA . ALA B 1 278 ? -15.992 14.078 9.523 1 87.44 278 ALA B CA 1
ATOM 5364 C C . ALA B 1 278 ? -16.359 14.922 10.742 1 87.44 278 ALA B C 1
ATOM 5366 O O . ALA B 1 278 ? -16.953 14.406 11.695 1 87.44 278 ALA B O 1
ATOM 5367 N N . VAL B 1 279 ? -16.016 16.141 10.734 1 93.12 279 VAL B N 1
ATOM 5368 C CA . VAL B 1 279 ? -16.344 17.062 11.828 1 93.12 279 VAL B CA 1
ATOM 5369 C C . VAL B 1 279 ? -17.859 17.234 11.914 1 93.12 279 VAL B C 1
ATOM 5371 O O . VAL B 1 279 ? -18.422 17.219 13 1 93.12 279 VAL B O 1
ATOM 5374 N N . SER B 1 280 ? -18.453 17.375 10.75 1 93.88 280 SER B N 1
ATOM 5375 C CA . SER B 1 280 ? -19.906 17.5 10.688 1 93.88 280 SER B CA 1
ATOM 5376 C C . SER B 1 280 ? -20.594 16.297 11.328 1 93.88 280 SER B C 1
ATOM 5378 O O . SER B 1 280 ? -21.562 16.453 12.062 1 93.88 280 SER B O 1
ATOM 5380 N N . ALA B 1 281 ? -20.062 15.211 11.055 1 87.94 281 ALA B N 1
ATOM 5381 C CA . ALA B 1 281 ? -20.625 13.977 11.586 1 87.94 281 ALA B CA 1
ATOM 5382 C C . ALA B 1 281 ? -20.469 13.914 13.102 1 87.94 281 ALA B C 1
ATOM 5384 O O . ALA B 1 281 ? -21.375 13.5 13.82 1 87.94 281 ALA B O 1
ATOM 5385 N N . VAL B 1 282 ? -19.375 14.328 13.562 1 89.25 282 VAL B N 1
ATOM 5386 C CA . VAL B 1 282 ? -19.078 14.227 14.984 1 89.25 282 VAL B CA 1
ATOM 5387 C C . VAL B 1 282 ? -19.891 15.258 15.766 1 89.25 282 VAL B C 1
ATOM 5389 O O . VAL B 1 282 ? -20.312 14.992 16.891 1 89.25 282 VAL B O 1
ATOM 5392 N N . ILE B 1 283 ? -20.172 16.328 15.141 1 93.06 283 ILE B N 1
ATOM 5393 C CA . ILE B 1 283 ? -20.891 17.359 15.859 1 93.06 283 ILE B CA 1
ATOM 5394 C C . ILE B 1 283 ? -22.375 17.297 15.516 1 93.06 283 ILE B C 1
ATOM 5396 O O . ILE B 1 283 ? -23.172 18.094 16.016 1 93.06 283 ILE B O 1
ATOM 5400 N N . ASN B 1 284 ? -22.766 16.422 14.555 1 90.81 284 ASN B N 1
ATOM 5401 C CA . ASN B 1 284 ? -24.156 16.188 14.148 1 90.81 284 ASN B CA 1
ATOM 5402 C C . ASN B 1 284 ? -24.797 17.453 13.578 1 90.81 284 ASN B C 1
ATOM 5404 O O . ASN B 1 284 ? -25.891 17.828 14 1 90.81 284 ASN B O 1
ATOM 5408 N N . GLN B 1 285 ? -24.031 18.062 12.82 1 91.81 285 GLN B N 1
ATOM 5409 C CA . GLN B 1 285 ? -24.5 19.234 12.102 1 91.81 285 GLN B CA 1
ATOM 5410 C C . GLN B 1 285 ? -24.156 19.156 10.617 1 91.81 285 GLN B C 1
ATOM 5412 O O . GLN B 1 285 ? -22.984 19.141 10.25 1 91.81 285 GLN B O 1
ATOM 5417 N N . PRO B 1 286 ? -25.141 19.219 9.797 1 92 286 PRO B N 1
ATOM 5418 C CA . PRO B 1 286 ? -24.859 19.141 8.359 1 92 286 PRO B CA 1
ATOM 5419 C C . PRO B 1 286 ? -24.172 20.391 7.82 1 92 286 PRO B C 1
ATOM 5421 O O . PRO B 1 286 ? -24.344 21.484 8.375 1 92 286 PRO B O 1
ATOM 5424 N N . ILE B 1 287 ? -23.406 20.188 6.719 1 94.44 287 ILE B N 1
ATOM 5425 C CA . ILE B 1 287 ? -22.703 21.297 6.07 1 94.44 287 ILE B CA 1
ATOM 5426 C C . ILE B 1 287 ? -23.5 21.766 4.855 1 94.44 287 ILE B C 1
ATOM 5428 O O . ILE B 1 287 ? -23.859 20.969 3.99 1 94.44 287 ILE B O 1
ATOM 5432 N N . THR B 1 288 ? -23.734 22.984 4.785 1 94.19 288 THR B N 1
ATOM 5433 C CA . THR B 1 288 ? -24.469 23.562 3.66 1 94.19 288 THR B CA 1
ATOM 5434 C C . THR B 1 288 ? -23.531 23.828 2.484 1 94.19 288 THR B C 1
ATOM 5436 O O . THR B 1 288 ? -22.312 23.859 2.654 1 94.19 288 THR B O 1
ATOM 5439 N N . SER B 1 289 ? -24.125 24.016 1.269 1 94.75 289 SER B N 1
ATOM 5440 C CA . SER B 1 289 ? -23.328 24.328 0.081 1 94.75 289 SER B CA 1
ATOM 5441 C C . SER B 1 289 ? -22.578 25.656 0.251 1 94.75 289 SER B C 1
ATOM 5443 O O . SER B 1 289 ? -21.438 25.781 -0.186 1 94.75 289 SER B O 1
ATOM 5445 N N . ARG B 1 290 ? -23.234 26.562 0.899 1 94.88 290 ARG B N 1
ATOM 5446 C CA . ARG B 1 290 ? -22.609 27.859 1.146 1 94.88 290 ARG B CA 1
ATOM 5447 C C . ARG B 1 290 ? -21.422 27.719 2.09 1 94.88 290 ARG B C 1
ATOM 5449 O O . ARG B 1 290 ? -20.406 28.391 1.908 1 94.88 290 ARG B O 1
ATOM 5456 N N . GLN B 1 291 ? -21.562 26.938 3.053 1 95.25 291 GLN B N 1
ATOM 5457 C CA . GLN B 1 291 ? -20.484 26.719 4.004 1 95.25 291 GLN B CA 1
ATOM 5458 C C . GLN B 1 291 ? -19.297 26.016 3.336 1 95.25 291 GLN B C 1
ATOM 5460 O O . GLN B 1 291 ? -18.141 26.297 3.666 1 95.25 291 GLN B O 1
ATOM 5465 N N . LEU B 1 292 ? -19.625 25.125 2.408 1 96 292 LEU B N 1
ATOM 5466 C CA . LEU B 1 292 ? -18.562 24.469 1.651 1 96 292 LEU B CA 1
ATOM 5467 C C . LEU B 1 292 ? -17.797 25.484 0.815 1 96 292 LEU B C 1
ATOM 5469 O O . LEU B 1 292 ? -16.562 25.438 0.773 1 96 292 LEU B O 1
ATOM 5473 N N . ASP B 1 293 ? -18.516 26.344 0.171 1 97.56 293 ASP B N 1
ATOM 5474 C CA . ASP B 1 293 ? -17.875 27.344 -0.664 1 97.56 293 ASP B CA 1
ATOM 5475 C C . ASP B 1 293 ? -17.062 28.328 0.183 1 97.56 293 ASP B C 1
ATOM 5477 O O . ASP B 1 293 ? -15.961 28.734 -0.21 1 97.56 293 ASP B O 1
ATOM 5481 N N . ARG B 1 294 ? -17.562 28.719 1.304 1 97.5 294 ARG B N 1
ATOM 5482 C CA . ARG B 1 294 ? -16.828 29.594 2.217 1 97.5 294 ARG B CA 1
ATOM 5483 C C . ARG B 1 294 ? -15.586 28.891 2.768 1 97.5 294 ARG B C 1
ATOM 5485 O O . ARG B 1 294 ? -14.562 29.516 3.006 1 97.5 294 ARG B O 1
ATOM 5492 N N . GLY B 1 295 ? -15.805 27.609 3.021 1 97.5 295 GLY B N 1
ATOM 5493 C CA . GLY B 1 295 ? -14.656 26.812 3.434 1 97.5 295 GLY B CA 1
ATOM 5494 C C . GLY B 1 295 ? -13.547 26.797 2.404 1 97.5 295 GLY B C 1
ATOM 5495 O O . GLY B 1 295 ? -12.367 26.859 2.758 1 97.5 295 GLY B O 1
ATOM 5496 N N . ALA B 1 296 ? -13.969 26.656 1.162 1 97.69 296 ALA B N 1
ATOM 5497 C CA . ALA B 1 296 ? -12.984 26.672 0.082 1 97.69 296 ALA B CA 1
ATOM 5498 C C . ALA B 1 296 ? -12.25 28.016 0.033 1 97.69 296 ALA B C 1
ATOM 5500 O O . ALA B 1 296 ? -11.031 28.047 -0.162 1 97.69 296 ALA B O 1
ATOM 5501 N N . VAL B 1 297 ? -12.969 29.078 0.185 1 98.25 297 VAL B N 1
ATOM 5502 C CA . VAL B 1 297 ? -12.352 30.406 0.224 1 98.25 297 VAL B CA 1
ATOM 5503 C C . VAL B 1 297 ? -11.383 30.484 1.396 1 98.25 297 VAL B C 1
ATOM 5505 O O . VAL B 1 297 ? -10.258 30.984 1.246 1 98.25 297 VAL B O 1
ATOM 5508 N N . GLY B 1 298 ? -11.828 30.016 2.555 1 98.06 298 GLY B N 1
ATOM 5509 C CA . GLY B 1 298 ? -10.961 30 3.725 1 98.06 298 GLY B CA 1
ATOM 5510 C C . GLY B 1 298 ? -9.695 29.188 3.525 1 98.06 298 GLY B C 1
ATOM 5511 O O . GLY B 1 298 ? -8.617 29.594 3.947 1 98.06 298 GLY B O 1
ATOM 5512 N N . GLU B 1 299 ? -9.836 28.031 2.91 1 97.81 299 GLU B N 1
ATOM 5513 C CA . GLU B 1 299 ? -8.68 27.188 2.631 1 97.81 299 GLU B CA 1
ATOM 5514 C C . GLU B 1 299 ? -7.719 27.875 1.66 1 97.81 299 GLU B C 1
ATOM 5516 O O . GLU B 1 299 ? -6.504 27.859 1.858 1 97.81 299 GLU B O 1
ATOM 5521 N N . GLY B 1 300 ? -8.312 28.422 0.596 1 98.19 300 GLY B N 1
ATOM 5522 C CA . GLY B 1 300 ? -7.488 29.141 -0.357 1 98.19 300 GLY B CA 1
ATOM 5523 C C . GLY B 1 300 ? -6.734 30.297 0.267 1 98.19 300 GLY B C 1
ATOM 5524 O O . GLY B 1 300 ? -5.551 30.5 -0.016 1 98.19 300 GLY B O 1
ATOM 5525 N N . LEU B 1 301 ? -7.398 31.078 1.081 1 98.44 301 LEU B N 1
ATOM 5526 C CA . LEU B 1 301 ? -6.766 32.188 1.784 1 98.44 301 LEU B CA 1
ATOM 5527 C C . LEU B 1 301 ? -5.656 31.688 2.703 1 98.44 301 LEU B C 1
ATOM 5529 O O . LEU B 1 301 ? -4.578 32.281 2.766 1 98.44 301 LEU B O 1
ATOM 5533 N N . SER B 1 302 ? -5.988 30.641 3.432 1 98.38 302 SER B N 1
ATOM 5534 C CA . SER B 1 302 ? -5 30.047 4.328 1 98.38 302 SER B CA 1
ATOM 5535 C C . SER B 1 302 ? -3.762 29.594 3.564 1 98.38 302 SER B C 1
ATOM 5537 O O . SER B 1 302 ? -2.635 29.828 4.012 1 98.38 302 SER B O 1
ATOM 5539 N N . CYS B 1 303 ? -3.949 28.953 2.441 1 98.5 303 CYS B N 1
ATOM 5540 C CA . CYS B 1 303 ? -2.842 28.469 1.631 1 98.5 303 CYS B CA 1
ATOM 5541 C C . CYS B 1 303 ? -2.064 29.625 1.011 1 98.5 303 CYS B C 1
ATOM 5543 O O . CYS B 1 303 ? -0.847 29.531 0.84 1 98.5 303 CYS B O 1
ATOM 5545 N N . SER B 1 304 ? -2.762 30.688 0.616 1 97.94 304 SER B N 1
ATOM 5546 C CA . SER B 1 304 ? -2.088 31.875 0.099 1 97.94 304 SER B CA 1
ATOM 5547 C C . SER B 1 304 ? -1.184 32.5 1.155 1 97.94 304 SER B C 1
ATOM 5549 O O . SER B 1 304 ? -0.031 32.844 0.874 1 97.94 304 SER B O 1
ATOM 5551 N N . VAL B 1 305 ? -1.701 32.656 2.326 1 97.44 305 VAL B N 1
ATOM 5552 C CA . VAL B 1 305 ? -0.918 33.219 3.426 1 97.44 305 VAL B CA 1
ATOM 5553 C C . VAL B 1 305 ? 0.276 32.281 3.717 1 97.44 305 VAL B C 1
ATOM 5555 O O . VAL B 1 305 ? 1.39 32.781 3.936 1 97.44 305 VAL B O 1
ATOM 5558 N N . ALA B 1 306 ? -0.005 30.984 3.748 1 98.19 306 ALA B N 1
ATOM 5559 C CA . ALA B 1 306 ? 1.068 30.031 3.986 1 98.19 306 ALA B CA 1
ATOM 5560 C C . ALA B 1 306 ? 2.197 30.203 2.975 1 98.19 306 ALA B C 1
ATOM 5562 O O . ALA B 1 306 ? 3.371 30.266 3.348 1 98.19 306 ALA B O 1
ATOM 5563 N N . ALA B 1 307 ? 1.848 30.312 1.721 1 97.69 307 ALA B N 1
ATOM 5564 C CA . ALA B 1 307 ? 2.854 30.469 0.674 1 97.69 307 ALA B CA 1
ATOM 5565 C C . ALA B 1 307 ? 3.619 31.781 0.845 1 97.69 307 ALA B C 1
ATOM 5567 O O . ALA B 1 307 ? 4.832 31.828 0.618 1 97.69 307 ALA B O 1
ATOM 5568 N N . LEU B 1 308 ? 2.986 32.781 1.253 1 96.62 308 LEU B N 1
ATOM 5569 C CA . LEU B 1 308 ? 3.59 34.125 1.38 1 96.62 308 LEU B CA 1
ATOM 5570 C C . LEU B 1 308 ? 4.555 34.156 2.561 1 96.62 308 LEU B C 1
ATOM 5572 O O . LEU B 1 308 ? 5.543 34.906 2.529 1 96.62 308 LEU B O 1
ATOM 5576 N N . ILE B 1 309 ? 4.289 33.344 3.564 1 96.69 309 ILE B N 1
ATOM 5577 C CA . ILE B 1 309 ? 5.148 33.438 4.742 1 96.69 309 ILE B CA 1
ATOM 5578 C C . ILE B 1 309 ? 6.109 32.25 4.75 1 96.69 309 ILE B C 1
ATOM 5580 O O . ILE B 1 309 ? 6.613 31.844 5.805 1 96.69 309 ILE B O 1
ATOM 5584 N N . GLY B 1 310 ? 6.234 31.562 3.668 1 95.81 310 GLY B N 1
ATOM 5585 C CA . GLY B 1 310 ? 7.262 30.547 3.506 1 95.81 310 GLY B CA 1
ATOM 5586 C C . GLY B 1 310 ? 6.844 29.188 4.027 1 95.81 310 GLY B C 1
ATOM 5587 O O . GLY B 1 310 ? 7.684 28.406 4.469 1 95.81 310 GLY B O 1
ATOM 5588 N N . ALA B 1 311 ? 5.59 28.891 4.086 1 97.44 311 ALA B N 1
ATOM 5589 C CA . ALA B 1 311 ? 5.066 27.594 4.48 1 97.44 311 ALA B CA 1
ATOM 5590 C C . ALA B 1 311 ? 4.418 26.875 3.295 1 97.44 311 ALA B C 1
ATOM 5592 O O . ALA B 1 311 ? 4.438 27.391 2.172 1 97.44 311 ALA B O 1
ATOM 5593 N N . THR B 1 312 ? 4.023 25.688 3.525 1 97.44 312 THR B N 1
ATOM 5594 C CA . THR B 1 312 ? 3.395 24.891 2.48 1 97.44 312 THR B CA 1
ATOM 5595 C C . THR B 1 312 ? 1.881 24.844 2.674 1 97.44 312 THR B C 1
ATOM 5597 O O . THR B 1 312 ? 1.36 25.344 3.668 1 97.44 312 THR B O 1
ATOM 5600 N N . PRO B 1 313 ? 1.143 24.281 1.703 1 97.94 313 PRO B N 1
ATOM 5601 C CA . PRO B 1 313 ? -0.32 24.312 1.765 1 97.94 313 PRO B CA 1
ATOM 5602 C C . PRO B 1 313 ? -0.871 23.703 3.051 1 97.94 313 PRO B C 1
ATOM 5604 O O . PRO B 1 313 ? -0.352 22.688 3.529 1 97.94 313 PRO B O 1
ATOM 5607 N N . VAL B 1 314 ? -1.93 24.297 3.568 1 97.75 314 VAL B N 1
ATOM 5608 C CA . VAL B 1 314 ? -2.566 23.828 4.797 1 97.75 314 VAL B CA 1
ATOM 5609 C C . VAL B 1 314 ? -3.912 23.188 4.469 1 97.75 314 VAL B C 1
ATOM 5611 O O . VAL B 1 314 ? -4.496 23.469 3.414 1 97.75 314 VAL B O 1
ATOM 5614 N N . THR B 1 315 ? -4.324 22.312 5.285 1 96.62 315 THR B N 1
ATOM 5615 C CA . THR B 1 315 ? -5.594 21.594 5.16 1 96.62 315 THR B CA 1
ATOM 5616 C C . THR B 1 315 ? -6.195 21.328 6.531 1 96.62 315 THR B C 1
ATOM 5618 O O . THR B 1 315 ? -5.543 21.531 7.559 1 96.62 315 THR B O 1
ATOM 5621 N N . GLY B 1 316 ? -7.434 21 6.535 1 95.81 316 GLY B N 1
ATOM 5622 C CA . GLY B 1 316 ? -8.062 20.594 7.785 1 95.81 316 GLY B CA 1
ATOM 5623 C C . GLY B 1 316 ? -7.531 19.281 8.328 1 95.81 316 GLY B C 1
ATOM 5624 O O . GLY B 1 316 ? -7.262 18.359 7.562 1 95.81 316 GLY B O 1
ATOM 5625 N N . TYR B 1 317 ? -7.426 19.219 9.633 1 93.19 317 TYR B N 1
ATOM 5626 C CA . TYR B 1 317 ? -6.898 18.016 10.273 1 93.19 317 TYR B CA 1
ATOM 5627 C C . TYR B 1 317 ? -8.023 17.156 10.82 1 93.19 317 TYR B C 1
ATOM 5629 O O . TYR B 1 317 ? -8.773 17.578 11.695 1 93.19 317 TYR B O 1
ATOM 5637 N N . SER B 1 318 ? -8.094 15.992 10.336 1 88.12 318 SER B N 1
ATOM 5638 C CA . SER B 1 318 ? -9.133 15.055 10.758 1 88.12 318 SER B CA 1
ATOM 5639 C C . SER B 1 318 ? -8.898 14.578 12.188 1 88.12 318 SER B C 1
ATOM 5641 O O . SER B 1 318 ? -9.828 14.141 12.867 1 88.12 318 SER B O 1
ATOM 5643 N N . THR B 1 319 ? -7.668 14.656 12.648 1 86.75 319 THR B N 1
ATOM 5644 C CA . THR B 1 319 ? -7.34 14.25 14.008 1 86.75 319 THR B CA 1
ATOM 5645 C C . THR B 1 319 ? -8.094 15.094 15.023 1 86.75 319 THR B C 1
ATOM 5647 O O . THR B 1 319 ? -8.445 14.617 16.109 1 86.75 319 THR B O 1
ATOM 5650 N N . ASN B 1 320 ? -8.352 16.297 14.703 1 91.19 320 ASN B N 1
ATOM 5651 C CA . ASN B 1 320 ? -9.086 17.172 15.609 1 91.19 320 ASN B CA 1
ATOM 5652 C C . ASN B 1 320 ? -10.547 16.75 15.734 1 91.19 320 ASN B C 1
ATOM 5654 O O . ASN B 1 320 ? -11.18 16.969 16.766 1 91.19 320 ASN B O 1
ATOM 5658 N N . ALA B 1 321 ? -11.117 16.172 14.656 1 89.44 321 ALA B N 1
ATOM 5659 C CA . ALA B 1 321 ? -12.445 15.562 14.773 1 89.44 321 ALA B CA 1
ATOM 5660 C C . ALA B 1 321 ? -12.445 14.438 15.797 1 89.44 321 ALA B C 1
ATOM 5662 O O . ALA B 1 321 ? -13.422 14.25 16.531 1 89.44 321 ALA B O 1
ATOM 5663 N N . GLY B 1 322 ? -11.391 13.773 15.844 1 84.88 322 GLY B N 1
ATOM 5664 C CA . GLY B 1 322 ? -11.242 12.727 16.844 1 84.88 322 GLY B CA 1
ATOM 5665 C C . GLY B 1 322 ? -11.188 13.258 18.266 1 84.88 322 GLY B C 1
ATOM 5666 O O . GLY B 1 322 ? -11.781 12.672 19.172 1 84.88 322 GLY B O 1
ATOM 5667 N N . VAL B 1 323 ? -10.484 14.305 18.422 1 89.25 323 VAL B N 1
ATOM 5668 C CA . VAL B 1 323 ? -10.383 14.914 19.734 1 89.25 323 VAL B CA 1
ATOM 5669 C C . VAL B 1 323 ? -11.75 15.406 20.188 1 89.25 323 VAL B C 1
ATOM 5671 O O . VAL B 1 323 ? -12.109 15.273 21.359 1 89.25 323 VAL B O 1
ATOM 5674 N N . ILE B 1 324 ? -12.523 15.938 19.281 1 92.88 324 ILE B N 1
ATOM 5675 C CA . ILE B 1 324 ? -13.875 16.375 19.594 1 92.88 324 ILE B CA 1
ATOM 5676 C C . ILE B 1 324 ? -14.719 15.18 20.031 1 92.88 324 ILE B C 1
ATOM 5678 O O . ILE B 1 324 ? -15.492 15.281 20.984 1 92.88 324 ILE B O 1
ATOM 5682 N N . SER B 1 325 ? -14.523 14.109 19.344 1 86.56 325 SER B N 1
ATOM 5683 C CA . SER B 1 325 ? -15.305 12.922 19.656 1 86.56 325 SER B CA 1
ATOM 5684 C C . SER B 1 325 ? -14.977 12.406 21.047 1 86.56 325 SER B C 1
ATOM 5686 O O . SER B 1 325 ? -15.836 11.82 21.719 1 86.56 325 SER B O 1
ATOM 5688 N N . ILE B 1 326 ? -13.797 12.656 21.516 1 81.75 326 ILE B N 1
ATOM 5689 C CA . ILE B 1 326 ? -13.344 12.164 22.828 1 81.75 326 ILE B CA 1
ATOM 5690 C C . ILE B 1 326 ? -13.734 13.164 23.906 1 81.75 326 ILE B C 1
ATOM 5692 O O . ILE B 1 326 ? -14.203 12.773 24.984 1 81.75 326 ILE B O 1
ATOM 5696 N N . THR B 1 327 ? -13.594 14.43 23.672 1 86.69 327 THR B N 1
ATOM 5697 C CA . THR B 1 327 ? -13.789 15.453 24.703 1 86.69 327 THR B CA 1
ATOM 5698 C C . THR B 1 327 ? -15.242 15.922 24.719 1 86.69 327 THR B C 1
ATOM 5700 O O . THR B 1 327 ? -15.703 16.453 25.734 1 86.69 327 THR B O 1
ATOM 5703 N N . GLY B 1 328 ? -15.852 15.812 23.531 1 89.94 328 GLY B N 1
ATOM 5704 C CA . GLY B 1 328 ? -17.219 16.297 23.406 1 89.94 328 GLY B CA 1
ATOM 5705 C C . GLY B 1 328 ? -17.328 17.797 23.281 1 89.94 328 GLY B C 1
ATOM 5706 O O . GLY B 1 328 ? -18.406 18.375 23.406 1 89.94 328 GLY B O 1
ATOM 5707 N N . VAL B 1 329 ? -16.219 18.469 23.141 1 93 329 VAL B N 1
ATOM 5708 C CA . VAL B 1 329 ? -16.234 19.922 23.078 1 93 329 VAL B CA 1
ATOM 5709 C C . VAL B 1 329 ? -15.906 20.375 21.656 1 93 329 VAL B C 1
ATOM 5711 O O . VAL B 1 329 ? -14.789 20.188 21.172 1 93 329 VAL B O 1
ATOM 5714 N N . ALA B 1 330 ? -16.859 21.047 21.031 1 95.75 330 ALA B N 1
ATOM 5715 C CA . ALA B 1 330 ? -16.688 21.469 19.641 1 95.75 330 ALA B CA 1
ATOM 5716 C C . ALA B 1 330 ? -16.75 23 19.547 1 95.75 330 ALA B C 1
ATOM 5718 O O . ALA B 1 330 ? -16.938 23.547 18.453 1 95.75 330 ALA B O 1
ATOM 5719 N N . SER B 1 331 ? -16.547 23.672 20.594 1 96.62 331 SER B N 1
ATOM 5720 C CA . SER B 1 331 ? -16.656 25.125 20.609 1 96.62 331 SER B CA 1
ATOM 5721 C C . SER B 1 331 ? -15.602 25.766 19.734 1 96.62 331 SER B C 1
ATOM 5723 O O . SER B 1 331 ? -14.422 25.406 19.797 1 96.62 331 SER B O 1
ATOM 5725 N N . ARG B 1 332 ? -15.984 26.781 19 1 96.88 332 ARG B N 1
ATOM 5726 C CA . ARG B 1 332 ? -15.055 27.5 18.125 1 96.88 332 ARG B CA 1
ATOM 5727 C C . ARG B 1 332 ? -14.031 28.266 18.953 1 96.88 332 ARG B C 1
ATOM 5729 O O . ARG B 1 332 ? -12.906 28.484 18.5 1 96.88 332 ARG B O 1
ATOM 5736 N N . MET B 1 333 ? -14.375 28.641 20.141 1 97.25 333 MET B N 1
ATOM 5737 C CA . MET B 1 333 ? -13.445 29.344 21.031 1 97.25 333 MET B CA 1
ATOM 5738 C C . MET B 1 333 ? -12.203 28.516 21.297 1 97.25 333 MET B C 1
ATOM 5740 O O . MET B 1 333 ? -11.102 29.047 21.422 1 97.25 333 MET B O 1
ATOM 5744 N N . VAL B 1 334 ? -12.414 27.266 21.406 1 97.44 334 VAL B N 1
ATOM 5745 C CA . VAL B 1 334 ? -11.32 26.344 21.656 1 97.44 334 VAL B CA 1
ATOM 5746 C C . VAL B 1 334 ? -10.375 26.328 20.453 1 97.44 334 VAL B C 1
ATOM 5748 O O . VAL B 1 334 ? -9.148 26.328 20.625 1 97.44 334 VAL B O 1
ATOM 5751 N N . PHE B 1 335 ? -10.906 26.328 19.297 1 97.81 335 PHE B N 1
ATOM 5752 C CA . PHE B 1 335 ? -10.117 26.266 18.078 1 97.81 335 PHE B CA 1
ATOM 5753 C C . PHE B 1 335 ? -9.453 27.625 17.797 1 97.81 335 PHE B C 1
ATOM 5755 O O . PHE B 1 335 ? -8.359 27.672 17.234 1 97.81 335 PHE B O 1
ATOM 5762 N N . ILE B 1 336 ? -10.109 28.688 18.156 1 97.75 336 ILE B N 1
ATOM 5763 C CA . ILE B 1 336 ? -9.469 30 18.078 1 97.75 336 ILE B CA 1
ATOM 5764 C C . ILE B 1 336 ? -8.273 30.047 19.031 1 97.75 336 ILE B C 1
ATOM 5766 O O . ILE B 1 336 ? -7.203 30.547 18.656 1 97.75 336 ILE B O 1
ATOM 5770 N N . ALA B 1 337 ? -8.469 29.516 20.203 1 97.88 337 ALA B N 1
ATOM 5771 C CA . ALA B 1 337 ? -7.352 29.422 21.141 1 97.88 337 ALA B CA 1
ATOM 5772 C C . ALA B 1 337 ? -6.223 28.562 20.562 1 97.88 337 ALA B C 1
ATOM 5774 O O . ALA B 1 337 ? -5.047 28.922 20.703 1 97.88 337 ALA B O 1
ATOM 5775 N N . ALA B 1 338 ? -6.566 27.438 19.938 1 97.81 338 ALA B N 1
ATOM 5776 C CA . ALA B 1 338 ? -5.574 26.578 19.312 1 97.81 338 ALA B CA 1
ATOM 5777 C C . ALA B 1 338 ? -4.809 27.344 18.219 1 97.81 338 ALA B C 1
ATOM 5779 O O . ALA B 1 338 ? -3.584 27.219 18.125 1 97.81 338 ALA B O 1
ATOM 5780 N N . GLY B 1 339 ? -5.547 28.094 17.406 1 98.19 339 GLY B N 1
ATOM 5781 C CA . GLY B 1 339 ? -4.914 28.891 16.359 1 98.19 339 GLY B CA 1
ATOM 5782 C C . GLY B 1 339 ? -3.949 29.922 16.922 1 98.19 339 GLY B C 1
ATOM 5783 O O . GLY B 1 339 ? -2.867 30.125 16.359 1 98.19 339 GLY B O 1
ATOM 5784 N N . LEU B 1 340 ? -4.32 30.531 17.969 1 98.06 340 LEU B N 1
ATOM 5785 C CA . LEU B 1 340 ? -3.471 31.531 18.594 1 98.06 340 LEU B CA 1
ATOM 5786 C C . LEU B 1 340 ? -2.211 30.891 19.172 1 98.06 340 LEU B C 1
ATOM 5788 O O . LEU B 1 340 ? -1.119 31.453 19.062 1 98.06 340 LEU B O 1
ATOM 5792 N N . VAL B 1 341 ? -2.404 29.797 19.781 1 97.69 341 VAL B N 1
ATOM 5793 C CA . VAL B 1 341 ? -1.254 29.078 20.328 1 97.69 341 VAL B CA 1
ATOM 5794 C C . VAL B 1 341 ? -0.287 28.719 19.203 1 97.69 341 VAL B C 1
ATOM 5796 O O . VAL B 1 341 ? 0.923 28.922 19.328 1 97.69 341 VAL B O 1
ATOM 5799 N N . LEU B 1 342 ? -0.79 28.188 18.125 1 98.12 342 LEU B N 1
ATOM 5800 C CA . LEU B 1 342 ? 0.035 27.828 16.969 1 98.12 342 LEU B CA 1
ATOM 5801 C C . LEU B 1 342 ? 0.769 29.047 16.422 1 98.12 342 LEU B C 1
ATOM 5803 O O . LEU B 1 342 ? 1.968 28.984 16.141 1 98.12 342 LEU B O 1
ATOM 5807 N N . ALA B 1 343 ? 0.043 30.141 16.266 1 97.69 343 ALA B N 1
ATOM 5808 C CA . ALA B 1 343 ? 0.642 31.359 15.758 1 97.69 343 ALA B CA 1
ATOM 5809 C C . ALA B 1 343 ? 1.772 31.844 16.656 1 97.69 343 ALA B C 1
ATOM 5811 O O . ALA B 1 343 ? 2.826 32.281 16.188 1 97.69 343 ALA B O 1
ATOM 5812 N N . CYS B 1 344 ? 1.577 31.75 17.938 1 97.12 344 CYS B N 1
ATOM 5813 C CA . CYS B 1 344 ? 2.59 32.188 18.891 1 97.12 344 CYS B CA 1
ATOM 5814 C C . CYS B 1 344 ? 3.83 31.297 18.812 1 97.12 344 CYS B C 1
ATOM 5816 O O . CYS B 1 344 ? 4.957 31.797 18.875 1 97.12 344 CYS B O 1
ATOM 5818 N N . LEU B 1 345 ? 3.623 30.031 18.656 1 96.5 345 LEU B N 1
ATOM 5819 C CA . LEU B 1 345 ? 4.738 29.094 18.516 1 96.5 345 LEU B CA 1
ATOM 5820 C C . LEU B 1 345 ? 5.555 29.391 17.266 1 96.5 345 LEU B C 1
ATOM 5822 O O . LEU B 1 345 ? 6.75 29.094 17.219 1 96.5 345 LEU B O 1
ATOM 5826 N N . GLY B 1 346 ? 4.902 29.984 16.266 1 96.69 346 GLY B N 1
ATOM 5827 C CA . GLY B 1 346 ? 5.574 30.328 15.023 1 96.69 346 GLY B CA 1
ATOM 5828 C C . GLY B 1 346 ? 6.586 31.453 15.195 1 96.69 346 GLY B C 1
ATOM 5829 O O . GLY B 1 346 ? 7.434 31.672 14.328 1 96.69 346 GLY B O 1
ATOM 5830 N N . PHE B 1 347 ? 6.602 32.094 16.344 1 96.62 347 PHE B N 1
ATOM 5831 C CA . PHE B 1 347 ? 7.535 33.188 16.594 1 96.62 347 PHE B CA 1
ATOM 5832 C C . PHE B 1 347 ? 8.617 32.75 17.578 1 96.62 347 PHE B C 1
ATOM 5834 O O . PHE B 1 347 ? 9.578 33.469 17.812 1 96.62 347 PHE B O 1
ATOM 5841 N N . LEU B 1 348 ? 8.469 31.562 18.109 1 96.12 348 LEU B N 1
ATOM 5842 C CA . LEU B 1 348 ? 9.438 31.062 19.078 1 96.12 348 LEU B CA 1
ATOM 5843 C C . LEU B 1 348 ? 10.586 30.359 18.391 1 96.12 348 LEU B C 1
ATOM 5845 O O . LEU B 1 348 ? 10.5 29.156 18.094 1 96.12 348 LEU B O 1
ATOM 5849 N N . GLY B 1 349 ? 11.695 31 18.312 1 94.44 349 GLY B N 1
ATOM 5850 C CA . GLY B 1 349 ? 12.852 30.5 17.594 1 94.44 349 GLY B CA 1
ATOM 5851 C C . GLY B 1 349 ? 13.477 29.281 18.25 1 94.44 349 GLY B C 1
ATOM 5852 O O . GLY B 1 349 ? 13.875 28.328 17.562 1 94.44 349 GLY B O 1
ATOM 5853 N N . LYS B 1 350 ? 13.602 29.266 19.562 1 95.12 350 LYS B N 1
ATOM 5854 C CA . LYS B 1 350 ? 14.203 28.141 20.266 1 95.12 350 LYS B CA 1
ATOM 5855 C C . LYS B 1 350 ? 13.352 26.875 20.125 1 95.12 350 LYS B C 1
ATOM 5857 O O . LYS B 1 350 ? 13.883 25.766 20.109 1 95.12 350 LYS B O 1
ATOM 5862 N N . PHE B 1 351 ? 12.07 27.094 20.078 1 95 351 PHE B N 1
ATOM 5863 C CA . PHE B 1 351 ? 11.164 25.969 19.891 1 95 351 PHE B CA 1
ATOM 5864 C C . PHE B 1 351 ? 11.375 25.344 18.516 1 95 351 PHE B C 1
ATOM 5866 O O . PHE B 1 351 ? 11.5 24.109 18.406 1 95 351 PHE B O 1
ATOM 5873 N N . SER B 1 352 ? 11.406 26.109 17.484 1 95.56 352 SER B N 1
ATOM 5874 C CA . SER B 1 352 ? 11.609 25.625 16.125 1 95.56 352 SER B CA 1
ATOM 5875 C C . SER B 1 352 ? 13 25.016 15.969 1 95.56 352 SER B C 1
ATOM 5877 O O . SER B 1 352 ? 13.164 24.016 15.25 1 95.56 352 SER B O 1
ATOM 5879 N N . ALA B 1 353 ? 14.008 25.609 16.641 1 95.31 353 ALA B N 1
ATOM 5880 C CA . ALA B 1 353 ? 15.367 25.062 16.609 1 95.31 353 ALA B CA 1
ATOM 5881 C C . ALA B 1 353 ? 15.43 23.688 17.266 1 95.31 353 ALA B C 1
ATOM 5883 O O . ALA B 1 353 ? 16.188 22.828 16.828 1 95.31 353 ALA B O 1
ATOM 5884 N N . LEU B 1 354 ? 14.711 23.562 18.297 1 94.81 354 LEU B N 1
ATOM 5885 C CA . LEU B 1 354 ? 14.664 22.266 18.984 1 94.81 354 LEU B CA 1
ATOM 5886 C C . LEU B 1 354 ? 14.109 21.188 18.047 1 94.81 354 LEU B C 1
ATOM 5888 O O . LEU B 1 354 ? 14.664 20.078 17.984 1 94.81 354 LEU B O 1
ATOM 5892 N N . ILE B 1 355 ? 13.039 21.484 17.359 1 93.81 355 ILE B N 1
ATOM 5893 C CA . ILE B 1 355 ? 12.43 20.547 16.422 1 93.81 355 ILE B CA 1
ATOM 5894 C C . ILE B 1 355 ? 13.398 20.25 15.289 1 93.81 355 ILE B C 1
ATOM 5896 O O . ILE B 1 355 ? 13.562 19.094 14.883 1 93.81 355 ILE B O 1
ATOM 5900 N N . ALA B 1 356 ? 14.055 21.281 14.805 1 94 356 ALA B N 1
ATOM 5901 C CA . ALA B 1 356 ? 14.984 21.141 13.688 1 94 356 ALA B CA 1
ATOM 5902 C C . ALA B 1 356 ? 16.188 20.281 14.078 1 94 356 ALA B C 1
ATOM 5904 O O . ALA B 1 356 ? 16.844 19.688 13.219 1 94 356 ALA B O 1
ATOM 5905 N N . ALA B 1 357 ? 16.453 20.188 15.367 1 93.12 357 ALA B N 1
ATOM 5906 C CA . ALA B 1 357 ? 17.641 19.484 15.852 1 93.12 357 ALA B CA 1
ATOM 5907 C C . ALA B 1 357 ? 17.328 18 16.062 1 93.12 357 ALA B C 1
ATOM 5909 O O . ALA B 1 357 ? 18.234 17.188 16.219 1 93.12 357 ALA B O 1
ATOM 5910 N N . ILE B 1 358 ? 16.078 17.609 15.992 1 93.06 358 ILE B N 1
ATOM 5911 C CA . ILE B 1 358 ? 15.703 16.203 16.156 1 93.06 358 ILE B CA 1
ATOM 5912 C C . ILE B 1 358 ? 16.297 15.367 15.031 1 93.06 358 ILE B C 1
ATOM 5914 O O . ILE B 1 358 ? 16.172 15.727 13.859 1 93.06 358 ILE B O 1
ATOM 5918 N N . PRO B 1 359 ? 16.984 14.258 15.383 1 92.69 359 PRO B N 1
ATOM 5919 C CA . PRO B 1 359 ? 17.547 13.406 14.328 1 92.69 359 PRO B CA 1
ATOM 5920 C C . PRO B 1 359 ? 16.469 12.883 13.375 1 92.69 359 PRO B C 1
ATOM 5922 O O . PRO B 1 359 ? 15.383 12.508 13.812 1 92.69 359 PRO B O 1
ATOM 5925 N N . SER B 1 360 ? 16.781 12.844 12.078 1 92.88 360 SER B N 1
ATOM 5926 C CA . SER B 1 360 ? 15.836 12.531 11.008 1 92.88 360 SER B CA 1
ATOM 5927 C C . SER B 1 360 ? 15.219 11.148 11.211 1 92.88 360 SER B C 1
ATOM 5929 O O . SER B 1 360 ? 14.023 10.961 10.953 1 92.88 360 SER B O 1
ATOM 5931 N N . PRO B 1 361 ? 16 10.102 11.711 1 94.75 361 PRO B N 1
ATOM 5932 C CA . PRO B 1 361 ? 15.367 8.789 11.875 1 94.75 361 PRO B CA 1
ATOM 5933 C C . PRO B 1 361 ? 14.266 8.789 12.93 1 94.75 361 PRO B C 1
ATOM 5935 O O . PRO B 1 361 ? 13.32 8.008 12.844 1 94.75 361 PRO B O 1
ATOM 5938 N N . VAL B 1 362 ? 14.375 9.648 13.938 1 95 362 VAL B N 1
ATOM 5939 C CA . VAL B 1 362 ? 13.352 9.742 14.969 1 95 362 VAL B CA 1
ATOM 5940 C C . VAL B 1 362 ? 12.031 10.195 14.352 1 95 362 VAL B C 1
ATOM 5942 O O . VAL B 1 362 ? 10.984 9.594 14.594 1 95 362 VAL B O 1
ATOM 5945 N N . ILE B 1 363 ? 12.109 11.164 13.516 1 93.19 363 ILE B N 1
ATOM 5946 C CA . ILE B 1 363 ? 10.922 11.664 12.844 1 93.19 363 ILE B CA 1
ATOM 5947 C C . ILE B 1 363 ? 10.438 10.641 11.812 1 93.19 363 ILE B C 1
ATOM 5949 O O . ILE B 1 363 ? 9.234 10.43 11.656 1 93.19 363 ILE B O 1
ATOM 5953 N N . GLY B 1 364 ? 11.398 10.016 11.172 1 94.12 364 GLY B N 1
ATOM 5954 C CA . GLY B 1 364 ? 11.047 9.008 10.195 1 94.12 364 GLY B CA 1
ATOM 5955 C C . GLY B 1 364 ? 10.258 7.852 10.781 1 94.12 364 GLY B C 1
ATOM 5956 O O . GLY B 1 364 ? 9.281 7.395 10.188 1 94.12 364 GLY B O 1
ATOM 5957 N N . GLY B 1 365 ? 10.703 7.367 11.938 1 95.5 365 GLY B N 1
ATOM 5958 C CA . GLY B 1 365 ? 10 6.285 12.609 1 95.5 365 GLY B CA 1
ATOM 5959 C C . GLY B 1 365 ? 8.586 6.645 13.008 1 95.5 365 GLY B C 1
ATOM 5960 O O . GLY B 1 365 ? 7.652 5.875 12.766 1 95.5 365 GLY B O 1
ATOM 5961 N N . MET B 1 366 ? 8.438 7.754 13.562 1 94.56 366 MET B N 1
ATOM 5962 C CA . MET B 1 366 ? 7.117 8.234 13.953 1 94.56 366 MET B CA 1
ATOM 5963 C C . MET B 1 366 ? 6.234 8.461 12.734 1 94.56 366 MET B C 1
ATOM 5965 O O . MET B 1 366 ? 5.059 8.094 12.734 1 94.56 366 MET B O 1
ATOM 5969 N N . PHE B 1 367 ? 6.832 9.039 11.719 1 94.38 367 PHE B N 1
ATOM 5970 C CA . PHE B 1 367 ? 6.105 9.383 10.5 1 94.38 367 PHE B CA 1
ATOM 5971 C C . PHE B 1 367 ? 5.602 8.125 9.805 1 94.38 367 PHE B C 1
ATOM 5973 O O . PHE B 1 367 ? 4.508 8.117 9.234 1 94.38 367 PHE B O 1
ATOM 5980 N N . ALA B 1 368 ? 6.336 7.078 9.859 1 96.81 368 ALA B N 1
ATOM 5981 C CA . ALA B 1 368 ? 5.898 5.816 9.273 1 96.81 368 ALA B CA 1
ATOM 5982 C C . ALA B 1 368 ? 4.602 5.332 9.914 1 96.81 368 ALA B C 1
ATOM 5984 O O . ALA B 1 368 ? 3.691 4.871 9.219 1 96.81 368 ALA B O 1
ATOM 5985 N N . VAL B 1 369 ? 4.516 5.457 11.195 1 95.44 369 VAL B N 1
ATOM 5986 C CA . VAL B 1 369 ? 3.322 5.023 11.906 1 95.44 369 VAL B CA 1
ATOM 5987 C C . VAL B 1 369 ? 2.146 5.926 11.547 1 95.44 369 VAL B C 1
ATOM 5989 O O . VAL B 1 369 ? 1.023 5.453 11.359 1 95.44 369 VAL B O 1
ATOM 5992 N N . VAL B 1 370 ? 2.42 7.16 11.445 1 92.12 370 VAL B N 1
ATOM 5993 C CA . VAL B 1 370 ? 1.374 8.109 11.07 1 92.12 370 VAL B CA 1
ATOM 5994 C C . VAL B 1 370 ? 0.86 7.777 9.672 1 92.12 370 VAL B C 1
ATOM 5996 O O . VAL B 1 370 ? -0.344 7.836 9.414 1 92.12 370 VAL B O 1
ATOM 5999 N N . CYS B 1 371 ? 1.739 7.445 8.773 1 94.88 371 CYS B N 1
ATOM 6000 C CA . CYS B 1 371 ? 1.368 7.117 7.402 1 94.88 371 CYS B CA 1
ATOM 6001 C C . CYS B 1 371 ? 0.383 5.957 7.367 1 94.88 371 CYS B C 1
ATOM 6003 O O . CYS B 1 371 ? -0.629 6.012 6.668 1 94.88 371 CYS B O 1
ATOM 6005 N N . VAL B 1 372 ? 0.647 4.941 8.102 1 95.44 372 VAL B N 1
ATOM 6006 C CA . VAL B 1 372 ? -0.229 3.777 8.039 1 95.44 372 VAL B CA 1
ATOM 6007 C C . VAL B 1 372 ? -1.544 4.078 8.75 1 95.44 372 VAL B C 1
ATOM 6009 O O . VAL B 1 372 ? -2.592 3.541 8.391 1 95.44 372 VAL B O 1
ATOM 6012 N N . THR B 1 373 ? -1.502 4.945 9.773 1 91.38 373 THR B N 1
ATOM 6013 C CA . THR B 1 373 ? -2.75 5.359 10.398 1 91.38 373 THR B CA 1
ATOM 6014 C C . THR B 1 373 ? -3.629 6.125 9.414 1 91.38 373 THR B C 1
ATOM 6016 O O . THR B 1 373 ? -4.852 5.98 9.422 1 91.38 373 THR B O 1
ATOM 6019 N N . ILE B 1 374 ? -3 6.914 8.633 1 91.56 374 ILE B N 1
ATOM 6020 C CA . ILE B 1 374 ? -3.73 7.629 7.594 1 91.56 374 ILE B CA 1
ATOM 6021 C C . ILE B 1 374 ? -4.328 6.629 6.605 1 91.56 374 ILE B C 1
ATOM 6023 O O . ILE B 1 374 ? -5.508 6.715 6.262 1 91.56 374 ILE B O 1
ATOM 6027 N N . ALA B 1 375 ? -3.51 5.695 6.176 1 95.19 375 ALA B N 1
ATOM 6028 C CA . ALA B 1 375 ? -3.982 4.676 5.242 1 95.19 375 ALA B CA 1
ATOM 6029 C C . ALA B 1 375 ? -5.172 3.914 5.82 1 95.19 375 ALA B C 1
ATOM 6031 O O . ALA B 1 375 ? -6.141 3.627 5.109 1 95.19 375 ALA B O 1
ATOM 6032 N N . MET B 1 376 ? -5.121 3.59 7.086 1 93.56 376 MET B N 1
ATOM 6033 C CA . MET B 1 376 ? -6.203 2.863 7.746 1 93.56 376 MET B CA 1
ATOM 6034 C C . MET B 1 376 ? -7.477 3.701 7.789 1 93.56 376 MET B C 1
ATOM 6036 O O . MET B 1 376 ? -8.578 3.162 7.699 1 93.56 376 MET B O 1
ATOM 6040 N N . ALA B 1 377 ? -7.328 4.977 7.996 1 89.56 377 ALA B N 1
ATOM 6041 C CA . ALA B 1 377 ? -8.492 5.855 7.941 1 89.56 377 ALA B CA 1
ATOM 6042 C C . ALA B 1 377 ? -9.172 5.773 6.582 1 89.56 377 ALA B C 1
ATOM 6044 O O . ALA B 1 377 ? -10.406 5.852 6.492 1 89.56 377 ALA B O 1
ATOM 6045 N N . GLY B 1 378 ? -8.383 5.691 5.57 1 91.56 378 GLY B N 1
ATOM 6046 C CA . GLY B 1 378 ? -8.953 5.484 4.246 1 91.56 378 GLY B CA 1
ATOM 6047 C C . GLY B 1 378 ? -9.734 4.188 4.133 1 91.56 378 GLY B C 1
ATOM 6048 O O . GLY B 1 378 ? -10.844 4.168 3.588 1 91.56 378 GLY B O 1
ATOM 6049 N N . ILE B 1 379 ? -9.188 3.127 4.676 1 92.94 379 ILE B N 1
ATOM 6050 C CA . ILE B 1 379 ? -9.852 1.827 4.641 1 92.94 379 ILE B CA 1
ATOM 6051 C C . ILE B 1 379 ? -11.148 1.891 5.434 1 92.94 379 ILE B C 1
ATOM 6053 O O . ILE B 1 379 ? -12.148 1.27 5.055 1 92.94 379 ILE B O 1
ATOM 6057 N N . ARG B 1 380 ? -11.164 2.615 6.5 1 88.81 380 ARG B N 1
ATOM 6058 C CA . ARG B 1 380 ? -12.367 2.771 7.301 1 88.81 380 ARG B CA 1
ATOM 6059 C C . ARG B 1 380 ? -13.492 3.408 6.484 1 88.81 380 ARG B C 1
ATOM 6061 O O . ARG B 1 380 ? -14.656 3.037 6.625 1 88.81 380 ARG B O 1
ATOM 6068 N N . ILE B 1 381 ? -13.125 4.344 5.723 1 86.44 381 ILE B N 1
ATOM 6069 C CA . ILE B 1 381 ? -14.117 4.992 4.875 1 86.44 381 ILE B CA 1
ATOM 6070 C C . ILE B 1 381 ? -14.625 4.004 3.822 1 86.44 381 ILE B C 1
ATOM 6072 O O . ILE B 1 381 ? -15.82 3.932 3.555 1 86.44 381 ILE B O 1
ATOM 6076 N N . LEU B 1 382 ? -13.742 3.234 3.312 1 90.06 382 LEU B N 1
ATOM 6077 C CA . LEU B 1 382 ? -14.07 2.301 2.24 1 90.06 382 LEU B CA 1
ATOM 6078 C C . LEU B 1 382 ? -14.914 1.141 2.766 1 90.06 382 LEU B C 1
ATOM 6080 O O . LEU B 1 382 ? -15.562 0.439 1.989 1 90.06 382 LEU B O 1
ATOM 6084 N N . ARG B 1 383 ? -14.836 0.925 4.031 1 86.56 383 ARG B N 1
ATOM 6085 C CA . ARG B 1 383 ? -15.609 -0.147 4.648 1 86.56 383 ARG B CA 1
ATOM 6086 C C . ARG B 1 383 ? -17.109 0.086 4.469 1 86.56 383 ARG B C 1
ATOM 6088 O O . ARG B 1 383 ? -17.891 -0.859 4.516 1 86.56 383 ARG B O 1
ATOM 6095 N N . HIS B 1 384 ? -17.453 1.236 4.246 1 83.38 384 HIS B N 1
ATOM 6096 C CA . HIS B 1 384 ? -18.875 1.578 4.156 1 83.38 384 HIS B CA 1
ATOM 6097 C C . HIS B 1 384 ? -19.344 1.592 2.705 1 83.38 384 HIS B C 1
ATOM 6099 O O . HIS B 1 384 ? -20.516 1.876 2.432 1 83.38 384 HIS B O 1
ATOM 6105 N N . VAL B 1 385 ? -18.469 1.3 1.849 1 84.38 385 VAL B N 1
ATOM 6106 C CA . VAL B 1 385 ? -18.781 1.217 0.427 1 84.38 385 VAL B CA 1
ATOM 6107 C C . VAL B 1 385 ? -18.828 -0.246 -0.007 1 84.38 385 VAL B C 1
ATOM 6109 O O . VAL B 1 385 ? -18.047 -1.068 0.463 1 84.38 385 VAL B O 1
ATOM 6112 N N . ARG B 1 386 ? -19.844 -0.611 -0.768 1 83.81 386 ARG B N 1
ATOM 6113 C CA . ARG B 1 386 ? -19.875 -1.959 -1.327 1 83.81 386 ARG B CA 1
ATOM 6114 C C . ARG B 1 386 ? -18.703 -2.193 -2.26 1 83.81 386 ARG B C 1
ATOM 6116 O O . ARG B 1 386 ? -18.531 -1.482 -3.254 1 83.81 386 ARG B O 1
ATOM 6123 N N . LEU B 1 387 ? -17.891 -3.084 -1.942 1 85.25 387 LEU B N 1
ATOM 6124 C CA . LEU B 1 387 ? -16.672 -3.336 -2.707 1 85.25 387 LEU B CA 1
ATOM 6125 C C . LEU B 1 387 ? -16.906 -4.41 -3.764 1 85.25 387 LEU B C 1
ATOM 6127 O O . LEU B 1 387 ? -16.312 -5.492 -3.695 1 85.25 387 LEU B O 1
ATOM 6131 N N . ASP B 1 388 ? -17.641 -4.066 -4.746 1 87.06 388 ASP B N 1
ATOM 6132 C CA . ASP B 1 388 ? -17.797 -4.941 -5.898 1 87.06 388 ASP B CA 1
ATOM 6133 C C . ASP B 1 388 ? -16.609 -4.844 -6.844 1 87.06 388 ASP B C 1
ATOM 6135 O O . ASP B 1 388 ? -15.609 -4.195 -6.523 1 87.06 388 ASP B O 1
ATOM 6139 N N . GLU B 1 389 ? -16.672 -5.508 -7.902 1 84.06 389 GLU B N 1
ATOM 6140 C CA . GLU B 1 389 ? -15.539 -5.566 -8.82 1 84.06 389 GLU B CA 1
ATOM 6141 C C . GLU B 1 389 ? -15.172 -4.176 -9.336 1 84.06 389 GLU B C 1
ATOM 6143 O O . GLU B 1 389 ? -13.984 -3.854 -9.477 1 84.06 389 GLU B O 1
ATOM 6148 N N . ARG B 1 390 ? -16.156 -3.402 -9.68 1 89.25 390 ARG B N 1
ATOM 6149 C CA . ARG B 1 390 ? -15.906 -2.033 -10.109 1 89.25 390 ARG B CA 1
ATOM 6150 C C . ARG B 1 390 ? -15.18 -1.241 -9.031 1 89.25 390 ARG B C 1
ATOM 6152 O O . ARG B 1 390 ? -14.188 -0.562 -9.305 1 89.25 390 ARG B O 1
ATOM 6159 N N . ALA B 1 391 ? -15.773 -1.309 -7.809 1 92.25 391 ALA B N 1
ATOM 6160 C CA . ALA B 1 391 ? -15.203 -0.574 -6.68 1 92.25 391 ALA B CA 1
ATOM 6161 C C . ALA B 1 391 ? -13.758 -1.003 -6.422 1 92.25 391 ALA B C 1
ATOM 6163 O O . ALA B 1 391 ? -12.914 -0.178 -6.066 1 92.25 391 ALA B O 1
ATOM 6164 N N . MET B 1 392 ? -13.531 -2.219 -6.711 1 92.06 392 MET B N 1
ATOM 6165 C CA . MET B 1 392 ? -12.18 -2.729 -6.488 1 92.06 392 MET B CA 1
ATOM 6166 C C . MET B 1 392 ? -11.195 -2.1 -7.469 1 92.06 392 MET B C 1
ATOM 6168 O O . MET B 1 392 ? -10.055 -1.816 -7.105 1 92.06 392 MET B O 1
ATOM 6172 N N . LEU B 1 393 ? -11.625 -1.869 -8.609 1 93.69 393 LEU B N 1
ATOM 6173 C CA . LEU B 1 393 ? -10.758 -1.262 -9.617 1 93.69 393 LEU B CA 1
ATOM 6174 C C . LEU B 1 393 ? -10.602 0.235 -9.367 1 93.69 393 LEU B C 1
ATOM 6176 O O . LEU B 1 393 ? -9.531 0.797 -9.586 1 93.69 393 LEU B O 1
ATOM 6180 N N . VAL B 1 394 ? -11.68 0.853 -8.914 1 95.5 394 VAL B N 1
ATOM 6181 C CA . VAL B 1 394 ? -11.641 2.279 -8.602 1 95.5 394 VAL B CA 1
ATOM 6182 C C . VAL B 1 394 ? -10.648 2.539 -7.477 1 95.5 394 VAL B C 1
ATOM 6184 O O . VAL B 1 394 ? -9.969 3.568 -7.465 1 95.5 394 VAL B O 1
ATOM 6187 N N . VAL B 1 395 ? -10.523 1.603 -6.582 1 96.69 395 VAL B N 1
ATOM 6188 C CA . VAL B 1 395 ? -9.602 1.737 -5.457 1 96.69 395 VAL B CA 1
ATOM 6189 C C . VAL B 1 395 ? -8.227 1.188 -5.848 1 96.69 395 VAL B C 1
ATOM 6191 O O . VAL B 1 395 ? -7.199 1.787 -5.523 1 96.69 395 VAL B O 1
ATOM 6194 N N . GLY B 1 396 ? -8.219 0.131 -6.578 1 97.19 396 GLY B N 1
ATOM 6195 C CA . GLY B 1 396 ? -6.996 -0.596 -6.875 1 97.19 396 GLY B CA 1
ATOM 6196 C C . GLY B 1 396 ? -6.125 0.098 -7.902 1 97.19 396 GLY B C 1
ATOM 6197 O O . GLY B 1 396 ? -4.91 0.205 -7.723 1 97.19 396 GLY B O 1
ATOM 6198 N N . VAL B 1 397 ? -6.637 0.603 -8.969 1 97.38 397 VAL B N 1
ATOM 6199 C CA . VAL B 1 397 ? -5.879 1.19 -10.062 1 97.38 397 VAL B CA 1
ATOM 6200 C C . VAL B 1 397 ? -5.105 2.408 -9.562 1 97.38 397 VAL B C 1
ATOM 6202 O O . VAL B 1 397 ? -3.936 2.594 -9.914 1 97.38 397 VAL B O 1
ATOM 6205 N N . PRO B 1 398 ? -5.742 3.209 -8.773 1 98 398 PRO B N 1
ATOM 6206 C CA . PRO B 1 398 ? -5 4.336 -8.211 1 98 398 PRO B CA 1
ATOM 6207 C C . PRO B 1 398 ? -3.762 3.895 -7.426 1 98 398 PRO B C 1
ATOM 6209 O O . PRO B 1 398 ? -2.734 4.578 -7.453 1 98 398 PRO B O 1
ATOM 6212 N N . ILE B 1 399 ? -3.844 2.797 -6.723 1 98.12 399 ILE B N 1
ATOM 6213 C CA . ILE B 1 399 ? -2.695 2.27 -5.992 1 98.12 399 ILE B CA 1
ATOM 6214 C C . ILE B 1 399 ? -1.583 1.907 -6.973 1 98.12 399 ILE B C 1
ATOM 6216 O O . ILE B 1 399 ? -0.415 2.229 -6.742 1 98.12 399 ILE B O 1
ATOM 6220 N N . ILE B 1 400 ? -1.915 1.319 -8.102 1 98.12 400 ILE B N 1
ATOM 6221 C CA . ILE B 1 400 ? -0.945 0.965 -9.133 1 98.12 400 ILE B CA 1
ATOM 6222 C C . ILE B 1 400 ? -0.251 2.227 -9.641 1 98.12 400 ILE B C 1
ATOM 6224 O O . ILE B 1 400 ? 0.977 2.27 -9.742 1 98.12 400 ILE B O 1
ATOM 6228 N N . CYS B 1 401 ? -1.065 3.236 -9.953 1 97.81 401 CYS B N 1
ATOM 6229 C CA . CYS B 1 401 ? -0.54 4.477 -10.508 1 97.81 401 CYS B CA 1
ATOM 6230 C C . CYS B 1 401 ? 0.381 5.176 -9.516 1 97.81 401 CYS B C 1
ATOM 6232 O O . CYS B 1 401 ? 1.396 5.754 -9.906 1 97.81 401 CYS B O 1
ATOM 6234 N N . SER B 1 402 ? -0.031 5.145 -8.297 1 97.5 402 SER B N 1
ATOM 6235 C CA . SER B 1 402 ? 0.795 5.734 -7.246 1 97.5 402 SER B CA 1
ATOM 6236 C C . SER B 1 402 ? 2.143 5.027 -7.141 1 97.5 402 SER B C 1
ATOM 6238 O O . SER B 1 402 ? 3.186 5.68 -7.047 1 97.5 402 SER B O 1
ATOM 6240 N N . PHE B 1 403 ? 2.158 3.713 -7.137 1 97.44 403 PHE B N 1
ATOM 6241 C CA . PHE B 1 403 ? 3.395 2.941 -7.062 1 97.44 403 PHE B CA 1
ATOM 6242 C C . PHE B 1 403 ? 4.227 3.135 -8.32 1 97.44 403 PHE B C 1
ATOM 6244 O O . PHE B 1 403 ? 5.457 3.131 -8.266 1 97.44 403 PHE B O 1
ATOM 6251 N N . PHE B 1 404 ? 3.553 3.238 -9.469 1 97.19 404 PHE B N 1
ATOM 6252 C CA . PHE B 1 404 ? 4.254 3.516 -10.719 1 97.19 404 PHE B CA 1
ATOM 6253 C C . PHE B 1 404 ? 5.07 4.797 -10.609 1 97.19 404 PHE B C 1
ATOM 6255 O O . PHE B 1 404 ? 6.242 4.828 -10.984 1 97.19 404 PHE B O 1
ATOM 6262 N N . ALA B 1 405 ? 4.449 5.809 -10.07 1 96.62 405 ALA B N 1
ATOM 6263 C CA . ALA B 1 405 ? 5.133 7.09 -9.898 1 96.62 405 ALA B CA 1
ATOM 6264 C C . ALA B 1 405 ? 6.281 6.973 -8.898 1 96.62 405 ALA B C 1
ATOM 6266 O O . ALA B 1 405 ? 7.352 7.547 -9.109 1 96.62 405 ALA B O 1
ATOM 6267 N N . THR B 1 406 ? 6.098 6.266 -7.855 1 95.12 406 THR B N 1
ATOM 6268 C CA . THR B 1 406 ? 7.078 6.129 -6.785 1 95.12 406 THR B CA 1
ATOM 6269 C C . THR B 1 406 ? 8.305 5.359 -7.266 1 95.12 406 THR B C 1
ATOM 6271 O O . THR B 1 406 ? 9.43 5.684 -6.891 1 95.12 406 THR B O 1
ATOM 6274 N N . LEU B 1 407 ? 8.086 4.371 -8.156 1 94.62 407 LEU B N 1
ATOM 6275 C CA . LEU B 1 407 ? 9.156 3.443 -8.5 1 94.62 407 LEU B CA 1
ATOM 6276 C C . LEU B 1 407 ? 9.75 3.773 -9.867 1 94.62 407 LEU B C 1
ATOM 6278 O O . LEU B 1 407 ? 10.711 3.139 -10.305 1 94.62 407 LEU B O 1
ATOM 6282 N N . ALA B 1 408 ? 9.203 4.758 -10.539 1 95.25 408 ALA B N 1
ATOM 6283 C CA . ALA B 1 408 ? 9.727 5.141 -11.844 1 95.25 408 ALA B CA 1
ATOM 6284 C C . ALA B 1 408 ? 11.203 5.496 -11.758 1 95.25 408 ALA B C 1
ATOM 6286 O O . ALA B 1 408 ? 11.617 6.234 -10.867 1 95.25 408 ALA B O 1
ATOM 6287 N N . PRO B 1 409 ? 11.992 4.953 -12.688 1 93.56 409 PRO B N 1
ATOM 6288 C CA . PRO B 1 409 ? 13.422 5.297 -12.68 1 93.56 409 PRO B CA 1
ATOM 6289 C C . PRO B 1 409 ? 13.664 6.793 -12.852 1 93.56 409 PRO B C 1
ATOM 6291 O O . PRO B 1 409 ? 13.109 7.414 -13.766 1 93.56 409 PRO B O 1
ATOM 6294 N N . LYS B 1 410 ? 14.492 7.297 -12.023 1 90.5 410 LYS B N 1
ATOM 6295 C CA . LYS B 1 410 ? 14.734 8.734 -12.008 1 90.5 410 LYS B CA 1
ATOM 6296 C C . LYS B 1 410 ? 15.312 9.211 -13.336 1 90.5 410 LYS B C 1
ATOM 6298 O O . LYS B 1 410 ? 14.977 10.297 -13.812 1 90.5 410 LYS B O 1
ATOM 6303 N N . ASP B 1 411 ? 16.188 8.391 -13.891 1 92.69 411 ASP B N 1
ATOM 6304 C CA . ASP B 1 411 ? 16.812 8.758 -15.164 1 92.69 411 ASP B CA 1
ATOM 6305 C C . ASP B 1 411 ? 15.773 8.867 -16.266 1 92.69 411 ASP B C 1
ATOM 6307 O O . ASP B 1 411 ? 15.883 9.727 -17.156 1 92.69 411 ASP B O 1
ATOM 6311 N N . TRP B 1 412 ? 14.781 7.961 -16.234 1 94.12 412 TRP B N 1
ATOM 6312 C CA . TRP B 1 412 ? 13.719 8.016 -17.234 1 94.12 412 TRP B CA 1
ATOM 6313 C C . TRP B 1 412 ? 12.812 9.219 -17 1 94.12 412 TRP B C 1
ATOM 6315 O O . TRP B 1 412 ? 12.438 9.922 -17.938 1 94.12 412 TRP B O 1
ATOM 6325 N N . VAL B 1 413 ? 12.484 9.555 -15.773 1 93.88 413 VAL B N 1
ATOM 6326 C CA . VAL B 1 413 ? 11.602 10.656 -15.422 1 93.88 413 VAL B CA 1
ATOM 6327 C C . VAL B 1 413 ? 12.227 11.984 -15.867 1 93.88 413 VAL B C 1
ATOM 6329 O O . VAL B 1 413 ? 11.516 12.891 -16.312 1 93.88 413 VAL B O 1
ATOM 6332 N N . GLN B 1 414 ? 13.531 12.094 -15.805 1 92.06 414 GLN B N 1
ATOM 6333 C CA . GLN B 1 414 ? 14.234 13.328 -16.156 1 92.06 414 GLN B CA 1
ATOM 6334 C C . GLN B 1 414 ? 14.172 13.594 -17.656 1 92.06 414 GLN B C 1
ATOM 6336 O O . GLN B 1 414 ? 14.414 14.719 -18.094 1 92.06 414 GLN B O 1
ATOM 6341 N N . THR B 1 415 ? 13.891 12.539 -18.422 1 93.06 415 THR B N 1
ATOM 6342 C CA . THR B 1 415 ? 13.812 12.711 -19.875 1 93.06 415 THR B CA 1
ATOM 6343 C C . THR B 1 415 ? 12.438 13.219 -20.281 1 93.06 415 THR B C 1
ATOM 6345 O O . THR B 1 415 ? 12.25 13.68 -21.406 1 93.06 415 THR B O 1
ATOM 6348 N N . LEU B 1 416 ? 11.5 13.242 -19.406 1 93.94 416 LEU B N 1
ATOM 6349 C CA . LEU B 1 416 ? 10.125 13.633 -19.703 1 93.94 416 LEU B CA 1
ATOM 6350 C C . LEU B 1 416 ? 9.961 15.148 -19.609 1 93.94 416 LEU B C 1
ATOM 6352 O O . LEU B 1 416 ? 10.805 15.828 -19.016 1 93.94 416 LEU B O 1
ATOM 6356 N N . PRO B 1 417 ? 8.883 15.648 -20.219 1 93.19 417 PRO B N 1
ATOM 6357 C CA . PRO B 1 417 ? 8.586 17.078 -20.062 1 93.19 417 PRO B CA 1
ATOM 6358 C C . PRO B 1 417 ? 8.391 17.484 -18.609 1 93.19 417 PRO B C 1
ATOM 6360 O O . PRO B 1 417 ? 7.949 16.672 -17.797 1 93.19 417 PRO B O 1
ATOM 6363 N N . ASP B 1 418 ? 8.625 18.75 -18.25 1 91.44 418 ASP B N 1
ATOM 6364 C CA . ASP B 1 418 ? 8.641 19.266 -16.875 1 91.44 418 ASP B CA 1
ATOM 6365 C C . ASP B 1 418 ? 7.324 18.953 -16.172 1 91.44 418 ASP B C 1
ATOM 6367 O O . ASP B 1 418 ? 7.324 18.516 -15.016 1 91.44 418 ASP B O 1
ATOM 6371 N N . MET B 1 419 ? 6.27 19.172 -16.781 1 90.56 419 MET B N 1
ATOM 6372 C CA . MET B 1 419 ? 4.969 18.969 -16.156 1 90.56 419 MET B CA 1
ATOM 6373 C C . MET B 1 419 ? 4.809 17.516 -15.703 1 90.56 419 MET B C 1
ATOM 6375 O O . MET B 1 419 ? 4.312 17.266 -14.609 1 90.56 419 MET B O 1
ATOM 6379 N N . LEU B 1 420 ? 5.293 16.594 -16.547 1 92.88 420 LEU B N 1
ATOM 6380 C CA . LEU B 1 420 ? 5.18 15.188 -16.219 1 92.88 420 LEU B CA 1
ATOM 6381 C C . LEU B 1 420 ? 6.164 14.805 -15.117 1 92.88 420 LEU B C 1
ATOM 6383 O O . LEU B 1 420 ? 5.871 13.938 -14.289 1 92.88 420 LEU B O 1
ATOM 6387 N N . GLN B 1 421 ? 7.309 15.484 -15.141 1 94.12 421 GLN B N 1
ATOM 6388 C CA . GLN B 1 421 ? 8.281 15.25 -14.078 1 94.12 421 GLN B CA 1
ATOM 6389 C C . GLN B 1 421 ? 7.711 15.633 -12.719 1 94.12 421 GLN B C 1
ATOM 6391 O O . GLN B 1 421 ? 7.852 14.891 -11.75 1 94.12 421 GLN B O 1
ATOM 6396 N N . TYR B 1 422 ? 7.02 16.797 -12.711 1 92.62 422 TYR B N 1
ATOM 6397 C CA . TYR B 1 422 ? 6.461 17.281 -11.453 1 92.62 422 TYR B CA 1
ATOM 6398 C C . TYR B 1 422 ? 5.285 16.422 -11.008 1 92.62 422 TYR B C 1
ATOM 6400 O O . TYR B 1 422 ? 5.145 16.109 -9.828 1 92.62 422 TYR B O 1
ATOM 6408 N N . LEU B 1 423 ? 4.496 15.977 -11.938 1 92.31 423 LEU B N 1
ATOM 6409 C CA . LEU B 1 423 ? 3.342 15.148 -11.617 1 92.31 423 LEU B CA 1
ATOM 6410 C C . LEU B 1 423 ? 3.785 13.781 -11.102 1 92.31 423 LEU B C 1
ATOM 6412 O O . LEU B 1 423 ? 3.254 13.289 -10.102 1 92.31 423 LEU B O 1
ATOM 6416 N N . LEU B 1 424 ? 4.797 13.203 -11.781 1 93.94 424 LEU B N 1
ATOM 6417 C CA . LEU B 1 424 ? 5.293 11.891 -11.383 1 93.94 424 LEU B CA 1
ATOM 6418 C C . LEU B 1 424 ? 6.07 11.977 -10.078 1 93.94 424 LEU B C 1
ATOM 6420 O O . LEU B 1 424 ? 6.32 10.953 -9.43 1 93.94 424 LEU B O 1
ATOM 6424 N N . GLY B 1 425 ? 6.43 13.211 -9.742 1 92.69 425 GLY B N 1
ATOM 6425 C CA . GLY B 1 425 ? 7.09 13.422 -8.461 1 92.69 425 GLY B CA 1
ATOM 6426 C C . GLY B 1 425 ? 6.145 13.32 -7.277 1 92.69 425 GLY B C 1
ATOM 6427 O O . GLY B 1 425 ? 6.586 13.172 -6.137 1 92.69 425 GLY B O 1
ATOM 6428 N N . SER B 1 426 ? 4.883 13.352 -7.566 1 94.12 426 SER B N 1
ATOM 6429 C CA . SER B 1 426 ? 3.875 13.219 -6.52 1 94.12 426 SER B CA 1
ATOM 6430 C C . SER B 1 426 ? 3.02 11.977 -6.727 1 94.12 426 SER B C 1
ATOM 6432 O O . SER B 1 426 ? 2.004 12.023 -7.422 1 94.12 426 SER B O 1
ATOM 6434 N N . ALA B 1 427 ? 3.4 10.945 -6.016 1 96.25 427 ALA B N 1
ATOM 6435 C CA . ALA B 1 427 ? 2.66 9.688 -6.105 1 96.25 427 ALA B CA 1
ATOM 6436 C C . ALA B 1 427 ? 1.207 9.875 -5.676 1 96.25 427 ALA B C 1
ATOM 6438 O O . ALA B 1 427 ? 0.303 9.25 -6.23 1 96.25 427 ALA B O 1
ATOM 6439 N N . VAL B 1 428 ? 0.955 10.758 -4.723 1 94.69 428 VAL B N 1
ATOM 6440 C CA . VAL B 1 428 ? -0.386 11.023 -4.215 1 94.69 428 VAL B CA 1
ATOM 6441 C C . VAL B 1 428 ? -1.25 11.633 -5.316 1 94.69 428 VAL B C 1
ATOM 6443 O O . VAL B 1 428 ? -2.391 11.211 -5.523 1 94.69 428 VAL B O 1
ATOM 6446 N N . THR B 1 429 ? -0.671 12.562 -6 1 93.75 429 THR B N 1
ATOM 6447 C CA . THR B 1 429 ? -1.42 13.266 -7.039 1 93.75 429 THR B CA 1
ATOM 6448 C C . THR B 1 429 ? -1.795 12.312 -8.172 1 93.75 429 THR B C 1
ATOM 6450 O O . THR B 1 429 ? -2.934 12.32 -8.648 1 93.75 429 THR B O 1
ATOM 6453 N N . VAL B 1 430 ? -0.863 11.516 -8.578 1 96.31 430 VAL B N 1
ATOM 6454 C CA . VAL B 1 430 ? -1.101 10.562 -9.656 1 96.31 430 VAL B CA 1
ATOM 6455 C C . VAL B 1 430 ? -2.18 9.562 -9.242 1 96.31 430 VAL B C 1
ATOM 6457 O O . VAL B 1 430 ? -3.086 9.266 -10.023 1 96.31 430 VAL B O 1
ATOM 6460 N N . GLY B 1 431 ? -2.098 9.062 -8.078 1 96.94 431 GLY B N 1
ATOM 6461 C CA . GLY B 1 431 ? -3.109 8.156 -7.559 1 96.94 431 GLY B CA 1
ATOM 6462 C C . GLY B 1 431 ? -4.48 8.797 -7.434 1 96.94 431 GLY B C 1
ATOM 6463 O O . GLY B 1 431 ? -5.488 8.195 -7.809 1 96.94 431 GLY B O 1
ATOM 6464 N N . ALA B 1 432 ? -4.5 10.008 -6.902 1 94.44 432 ALA B N 1
ATOM 6465 C CA . ALA B 1 432 ? -5.766 10.711 -6.719 1 94.44 432 ALA B CA 1
ATOM 6466 C C . ALA B 1 432 ? -6.445 10.984 -8.062 1 94.44 432 ALA B C 1
ATOM 6468 O O . ALA B 1 432 ? -7.66 10.82 -8.195 1 94.44 432 ALA B O 1
ATOM 6469 N N . MET B 1 433 ? -5.668 11.43 -9.008 1 94.31 433 MET B N 1
ATOM 6470 C CA . MET B 1 433 ? -6.215 11.664 -10.336 1 94.31 433 MET B CA 1
ATOM 6471 C C . MET B 1 433 ? -6.777 10.375 -10.93 1 94.31 433 MET B C 1
ATOM 6473 O O . MET B 1 433 ? -7.852 10.383 -11.539 1 94.31 433 MET B O 1
ATOM 6477 N N . ALA B 1 434 ? -6.039 9.305 -10.781 1 96.75 434 ALA B N 1
ATOM 6478 C CA . ALA B 1 434 ? -6.508 8.008 -11.273 1 96.75 434 ALA B CA 1
ATOM 6479 C C . ALA B 1 434 ? -7.832 7.621 -10.625 1 96.75 434 ALA B C 1
ATOM 6481 O O . ALA B 1 434 ? -8.719 7.074 -11.289 1 96.75 434 ALA B O 1
ATOM 6482 N N . ALA B 1 435 ? -7.941 7.859 -9.352 1 96.25 435 ALA B N 1
ATOM 6483 C CA . ALA B 1 435 ? -9.18 7.543 -8.641 1 96.25 435 ALA B CA 1
ATOM 6484 C C . ALA B 1 435 ? -10.352 8.328 -9.211 1 96.25 435 ALA B C 1
ATOM 6486 O O . ALA B 1 435 ? -11.43 7.77 -9.43 1 96.25 435 ALA B O 1
ATOM 6487 N N . MET B 1 436 ? -10.133 9.602 -9.406 1 93.94 436 MET B N 1
ATOM 6488 C CA . MET B 1 436 ? -11.18 10.461 -9.945 1 93.94 436 MET B CA 1
ATOM 6489 C C . MET B 1 436 ? -11.57 10.023 -11.352 1 93.94 436 MET B C 1
ATOM 6491 O O . MET B 1 436 ? -12.758 9.906 -11.664 1 93.94 436 MET B O 1
ATOM 6495 N N . VAL B 1 437 ? -10.594 9.734 -12.172 1 94.12 437 VAL B N 1
ATOM 6496 C CA . VAL B 1 437 ? -10.836 9.352 -13.555 1 94.12 437 VAL B CA 1
ATOM 6497 C C . VAL B 1 437 ? -11.539 7.996 -13.602 1 94.12 437 VAL B C 1
ATOM 6499 O O . VAL B 1 437 ? -12.5 7.816 -14.352 1 94.12 437 VAL B O 1
ATOM 6502 N N . MET B 1 438 ? -11.047 7.012 -12.875 1 94.94 438 MET B N 1
ATOM 6503 C CA . MET B 1 438 ? -11.641 5.676 -12.859 1 94.94 438 MET B CA 1
ATOM 6504 C C . MET B 1 438 ? -13.102 5.734 -12.422 1 94.94 438 MET B C 1
ATOM 6506 O O . MET B 1 438 ? -13.945 5.035 -12.984 1 94.94 438 MET B O 1
ATOM 6510 N N . ASN B 1 439 ? -13.359 6.562 -11.43 1 93.31 439 ASN B N 1
ATOM 6511 C CA . ASN B 1 439 ? -14.734 6.676 -10.945 1 93.31 439 ASN B CA 1
ATOM 6512 C C . ASN B 1 439 ? -15.656 7.262 -12.008 1 93.31 439 ASN B C 1
ATOM 6514 O O . ASN B 1 439 ? -16.844 6.922 -12.062 1 93.31 439 ASN B O 1
ATOM 6518 N N . LEU B 1 440 ? -15.141 8.117 -12.82 1 91.44 440 LEU B N 1
ATOM 6519 C CA . LEU B 1 440 ? -15.938 8.781 -13.844 1 91.44 440 LEU B CA 1
ATOM 6520 C C . LEU B 1 440 ? -16.141 7.867 -15.047 1 91.44 440 LEU B C 1
ATOM 6522 O O . LEU B 1 440 ? -17.203 7.895 -15.68 1 91.44 440 LEU B O 1
ATOM 6526 N N . ILE B 1 441 ? -15.164 7.02 -15.359 1 90.06 441 ILE B N 1
ATOM 6527 C CA . ILE B 1 441 ? -15.18 6.293 -16.625 1 90.06 441 ILE B CA 1
ATOM 6528 C C . ILE B 1 441 ? -15.844 4.93 -16.438 1 90.06 441 ILE B C 1
ATOM 6530 O O . ILE B 1 441 ? -16.484 4.41 -17.344 1 90.06 441 ILE B O 1
ATOM 6534 N N . LEU B 1 442 ? -15.594 4.285 -15.344 1 87.5 442 LEU B N 1
ATOM 6535 C CA . LEU B 1 442 ? -16.125 2.939 -15.156 1 87.5 442 LEU B CA 1
ATOM 6536 C C . LEU B 1 442 ? -17.625 2.984 -14.852 1 87.5 442 LEU B C 1
ATOM 6538 O O . LEU B 1 442 ? -18.062 3.736 -13.984 1 87.5 442 LEU B O 1
ATOM 6542 N N . PRO B 1 443 ? -18.328 2.215 -15.57 1 78.62 443 PRO B N 1
ATOM 6543 C CA . PRO B 1 443 ? -19.781 2.244 -15.438 1 78.62 443 PRO B CA 1
ATOM 6544 C C . PRO B 1 443 ? -20.266 1.709 -14.094 1 78.62 443 PRO B C 1
ATOM 6546 O O . PRO B 1 443 ? -19.656 0.793 -13.531 1 78.62 443 PRO B O 1
ATOM 6549 N N . ARG B 1 444 ? -21.219 2.346 -13.539 1 71.69 444 ARG B N 1
ATOM 6550 C CA . ARG B 1 444 ? -21.797 1.933 -12.266 1 71.69 444 ARG B CA 1
ATOM 6551 C C . ARG B 1 444 ? -22.719 0.728 -12.445 1 71.69 444 ARG B C 1
ATOM 6553 O O . ARG B 1 444 ? -23.344 0.565 -13.492 1 71.69 444 ARG B O 1
ATOM 6560 N N . ALA B 1 445 ? -22.469 -0.235 -11.609 1 56.41 445 ALA B N 1
ATOM 6561 C CA . ALA B 1 445 ? -23.375 -1.388 -11.68 1 56.41 445 ALA B CA 1
ATOM 6562 C C . ALA B 1 445 ? -24.828 -0.96 -11.523 1 56.41 445 ALA B C 1
ATOM 6564 O O . ALA B 1 445 ? -25.125 0.067 -10.906 1 56.41 445 ALA B O 1
ATOM 6565 N N . GLN B 1 446 ? -25.781 -1.42 -12.328 1 53.94 446 GLN B N 1
ATOM 6566 C CA . GLN B 1 446 ? -27.203 -1.115 -12.391 1 53.94 446 GLN B CA 1
ATOM 6567 C C . GLN B 1 446 ? -27.75 -0.74 -11.016 1 53.94 446 GLN B C 1
ATOM 6569 O O . GLN B 1 446 ? -28.594 0.153 -10.898 1 53.94 446 GLN B O 1
ATOM 6574 N N . GLY B 1 447 ? -27.547 -1.521 -10.031 1 47.47 447 GLY B N 1
ATOM 6575 C CA . GLY B 1 447 ? -28.25 -1.313 -8.781 1 47.47 447 GLY B CA 1
ATOM 6576 C C . GLY B 1 447 ? -27.703 -0.159 -7.969 1 47.47 447 GLY B C 1
ATOM 6577 O O . GLY B 1 447 ? -28.234 0.159 -6.898 1 47.47 447 GLY B O 1
ATOM 6578 N N . ASP B 1 448 ? -26.672 0.229 -8.305 1 48.66 448 ASP B N 1
ATOM 6579 C CA . ASP B 1 448 ? -26.031 1.25 -7.484 1 48.66 448 ASP B CA 1
ATOM 6580 C C . ASP B 1 448 ? -26.547 2.643 -7.824 1 48.66 448 ASP B C 1
ATOM 6582 O O . ASP B 1 448 ? -25.984 3.648 -7.398 1 48.66 448 ASP B O 1
ATOM 6586 N N . ASP B 1 449 ? -27.406 2.662 -8.828 1 40.38 449 ASP B N 1
ATOM 6587 C CA . ASP B 1 449 ? -27.953 3.975 -9.141 1 40.38 449 ASP B CA 1
ATOM 6588 C C . ASP B 1 449 ? -28.672 4.574 -7.934 1 40.38 449 ASP B C 1
ATOM 6590 O O . ASP B 1 449 ? -29.438 5.535 -8.07 1 40.38 449 ASP B O 1
ATOM 6594 N N . ALA B 1 450 ? -29.141 3.828 -6.973 1 38.66 450 ALA B N 1
ATOM 6595 C CA . ALA B 1 450 ? -29.922 4.621 -6.027 1 38.66 450 ALA B CA 1
ATOM 6596 C C . ALA B 1 450 ? -29.141 5.859 -5.582 1 38.66 450 ALA B C 1
ATOM 6598 O O . ALA B 1 450 ? -27.984 5.762 -5.176 1 38.66 450 ALA B O 1
ATOM 6599 N N . PRO B 1 451 ? -29.453 6.961 -6.258 1 36.16 451 PRO B N 1
ATOM 6600 C CA . PRO B 1 451 ? -28.766 8.133 -5.715 1 36.16 451 PRO B CA 1
ATOM 6601 C C . PRO B 1 451 ? -28.375 7.969 -4.25 1 36.16 451 PRO B C 1
ATOM 6603 O O . PRO B 1 451 ? -29.109 7.32 -3.486 1 36.16 451 PRO B O 1
ATOM 6606 N N . ALA B 1 452 ? -27.062 7.816 -3.934 1 34.91 452 ALA B N 1
ATOM 6607 C CA . ALA B 1 452 ? -26.938 8.047 -2.496 1 34.91 452 ALA B CA 1
ATOM 6608 C C . ALA B 1 452 ? -28.125 8.852 -1.967 1 34.91 452 ALA B C 1
ATOM 6610 O O . ALA B 1 452 ? -28.344 9.992 -2.387 1 34.91 452 ALA B O 1
ATOM 6611 N N . LYS B 1 453 ? -29.234 8.367 -1.801 1 30.67 453 LYS B N 1
ATOM 6612 C CA . LYS B 1 453 ? -30.141 9.242 -1.052 1 30.67 453 LYS B CA 1
ATOM 6613 C C . LYS B 1 453 ? -29.375 10.375 -0.386 1 30.67 453 LYS B C 1
ATOM 6615 O O . LYS B 1 453 ? -28.234 10.195 0.039 1 30.67 453 LYS B O 1
ATOM 6620 N N . ASP B 1 454 ? -29.719 11.602 -0.725 1 29.8 454 ASP B N 1
ATOM 6621 C CA . ASP B 1 454 ? -29.25 12.805 -0.038 1 29.8 454 ASP B CA 1
ATOM 6622 C C . ASP B 1 454 ? -28.641 12.461 1.313 1 29.8 454 ASP B C 1
ATOM 6624 O O . ASP B 1 454 ? -29.328 12.445 2.334 1 29.8 454 ASP B O 1
ATOM 6628 N N . GLN B 1 455 ? -28.094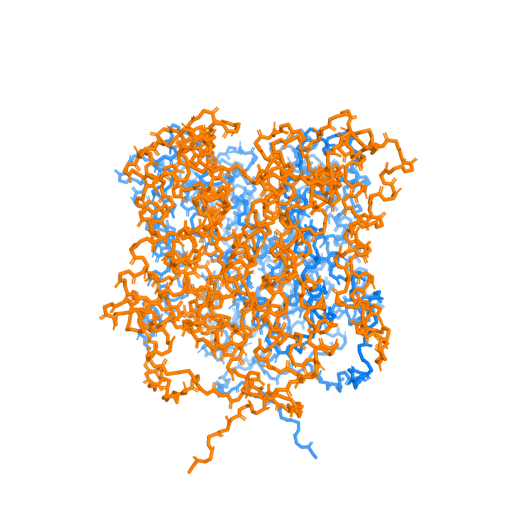 11.461 1.427 1 30.77 455 GLN B N 1
ATOM 6629 C CA . GLN B 1 455 ? -27.406 11.352 2.713 1 30.77 455 GLN B CA 1
ATOM 6630 C C . GLN B 1 455 ? -26.625 12.617 3.023 1 30.77 455 GLN B C 1
ATOM 6632 O O . GLN B 1 455 ? -25.672 12.953 2.311 1 30.77 455 GLN B O 1
ATOM 6637 N N . VAL B 1 456 ? -27.359 13.641 3.139 1 26.41 456 VAL B N 1
ATOM 6638 C CA . VAL B 1 456 ? -26.875 14.828 3.84 1 26.41 456 VAL B CA 1
ATOM 6639 C C . VAL B 1 456 ? -25.719 14.438 4.773 1 26.41 456 VAL B C 1
ATOM 6641 O O . VAL B 1 456 ? -25.922 13.664 5.711 1 26.41 456 VAL B O 1
ATOM 6644 N N . VAL B 1 457 ? -24.547 14.414 4.293 1 22.23 457 VAL B N 1
ATOM 6645 C CA . VAL B 1 457 ? -23.484 14.891 5.176 1 22.23 457 VAL B CA 1
ATOM 6646 C C . VAL B 1 457 ? -23.969 16.078 5.984 1 22.23 457 VAL B C 1
ATOM 6648 O O . VAL B 1 457 ? -24.516 17.047 5.426 1 22.23 457 VAL B O 1
#

Radius of gyration: 27.97 Å; Cα contacts (8 Å, |Δi|>4): 1805; chains: 2; bounding box: 67×77×67 Å

pLDDT: mean 90.22, std 13.23, range [21.17, 98.5]

Sequence (914 aa):
MTEPTSSYEGRLIARPDDRVSLSQALLLGLQHVMAMDVYVVPFIIASALALSQADAASMIQSTFLAAGVGTLIQTAWCMRMPVAQGPSYIPLGAILAVAFGAGGGFGGMGAVYGALIPGALIVIALGALGWFHRVIRWLVPPIVGGTIILVVGLSLLPIALSANVFSVHGGMTVNQSSALASVSAALLIAAMMLGLRFDNRLGRWMRLSSVIIALAGGTAVAWAMGLFAWQPVADAPWLTLPKLAGIDYPLQFSLPAVLTFVVIYLVVMAETTGTWFAVSAVINQPITSRQLDRGAVGEGLSCSVAALIGATPVTGYSTNAGVISITGVASRMVFIAAGLVLACLGFLGKFSALIAAIPSPVIGGMFAVVCVTIAMAGIRILRHVRLDERAMLVVGVPIICSFFATLAPKDWVQTLPDMLQYLLGSAVTVGAMAAMVMNLILPRAQGDDAPAKDQVVMTEPTSSYEGRLIARPDDRVSLSQALLLGLQHVMAMDVYVVPFIIASALALSQADAASMIQSTFLAAGVGTLIQTAWCMRMPVAQGPSYIPLGAILAVAFGAGGGFGGMGAVYGALIPGALIVIALGALGWFHRVIRWLVPPIVGGTIILVVGLSLLPIALSANVFSVHGGMTVNQSSALASVSAALLIAAMMLGLRFDNRLGRWMRLSSVIIALAGGTAVAWAMGLFAWQPVADAPWLTLPKLAGIDYPLQFSLPAVLTFVVIYLVVMAETTGTWFAVSAVINQPITSRQLDRGAVGEGLSCSVAALIGATPVTGYSTNAGVISITGVASRMVFIAAGLVLACLGFLGKFSALIAAIPSPVIGGMFAVVCVTIAMAGIRILRHVRLDERAMLVVGVPIICSFFATLAPKDWVQTLPDMLQYLLGSAVTVGAMAAMVMNLILPRAQGDDAPAKDQVV

Secondary structure (DSSP, 8-state):
--------SS--SB-TT----HHHHHHHHHHHHHT--TTHHHHHHHHHTT--HHHHHHHHHHHHHHHHHHHHIIIIISS-SS--EEE-STTHHHHHHHHHHTTSTTTTHHHHHHHHHHHHHHHHHHHHTT-HHHHHHHH--HHHHHHHHHHHHHHHHHIIIIIIISS--TT--HHHHHHHHHHHHHHHHHHHHHHHH--SHHHHHHHHTHHHHHHHHHHHHHHHTT---SHHHHHS-SB-PPP-BTTTB-----HHHHHHHHHHHHHHHHHHHHHHHHHHHHHT-PPPHHHHHHHHHHHHHHHHHHHHTT---EEE-HHHHHHHHHH-B--HHHHHHHHHHHHHHTTBHHHHHHHHHS-HHHHHHHHHHHHHHHHHHHHHHHTTS---HHHHHHHHHHHHHHHHHHHS-HHHHTTS-HHHHHHHT-HHHHHHHHHHHHHHHSPPPGGGGS-------/--------SS--SB-TT----HHHHHHHHHHHHHT--TTHHHHHHHHHTT--HHHHHHHHHHHHHHHHHHHHIIIIISS-SS--EEE-STTHHHHHHHHHHTTSTTTTHHHHHHHHHHHHHHHHHHHHTT-HHHHHHHH--HHHHHHHHHHHHHHHHHIIIIIIISS--TT--HHHHHHHHHHHHHHHHHHHHHHHH--SHHHHHHHHTHHHHHHHHHHHHHHHTT---SHHHHHS-SB-PPP-BTTTB-----HHHHHHHHHHHHHHHHHHHHHHHHHHHHHT-PPPHHHHHHHHHHHHHHHHHHHHTT---EEE-HHHHHHHHHH-B--HHHHHHHHHHHHHHTTBHHHHHHHHHS-HHHHHHHHHHHHHHHHHHHHHHHTTS---HHHHHHHHHHHHHHHHHHHS-HHHHTTS-HHHHHHHT-HHHHHHHHHHHHHHHSPPPGGGGS-------

Organism: Delftia acidovorans (strain DSM 14801 / SPH-1) (NCBI:txid398578)

Nearest PDB structures (foldseek):
  5i6c-assembly1_B  TM=8.629E-01  e=6.112E-19  Aspergillus nidulans FGSC A4
  8omz-assembly1_C  TM=8.420E-01  e=9.056E-20  Escherichia coli O157:H7
  5i6c-assembly1_A  TM=8.480E-01  e=1.662E-18  Aspergillus nidulans FGSC A4
  8jf1-assembly1_A-2  TM=7.978E-01  e=6.500E-18  Homo sapiens
  6ki1-assembly1_A  TM=6.708E-01  e=4.779E-06  Synechocystis sp. PCC 6803